Protein AF-0000000077540098 (afdb_homodimer)

Structure (mmCIF, N/CA/C/O backbone):
data_AF-0000000077540098-model_v1
#
loop_
_entity.id
_entity.type
_entity.pdbx_description
1 polymer 'Heterokaryon incompatibility protein-domain-containing protein'
#
loop_
_atom_site.group_PDB
_atom_site.id
_atom_site.type_symbol
_atom_site.label_atom_id
_atom_site.label_alt_id
_atom_site.label_comp_id
_atom_site.label_asym_id
_atom_site.label_entity_id
_atom_site.label_seq_id
_atom_site.pdbx_PDB_ins_code
_atom_site.Cartn_x
_atom_site.Cartn_y
_atom_site.Cartn_z
_atom_site.occupancy
_atom_site.B_iso_or_equiv
_atom_site.auth_seq_id
_atom_site.auth_comp_id
_atom_site.auth_asym_id
_atom_site.auth_atom_id
_atom_site.pdbx_PDB_model_num
ATOM 1 N N . MET A 1 1 ? 36.188 24.156 -55.312 1 19.92 1 MET A N 1
ATOM 2 C CA . MET A 1 1 ? 36.438 25.094 -54.219 1 19.92 1 MET A CA 1
ATOM 3 C C . MET A 1 1 ? 36.094 24.469 -52.875 1 19.92 1 MET A C 1
ATOM 5 O O . MET A 1 1 ? 35.688 23.297 -52.781 1 19.92 1 MET A O 1
ATOM 9 N N . ALA A 1 2 ? 35.188 25.266 -52.031 1 21.66 2 ALA A N 1
ATOM 10 C CA . ALA A 1 2 ? 35.188 25.531 -50.594 1 21.66 2 ALA A CA 1
ATOM 11 C C . ALA A 1 2 ? 34.656 24.328 -49.812 1 21.66 2 ALA A C 1
ATOM 13 O O . ALA A 1 2 ? 33.531 23.906 -50 1 21.66 2 ALA A O 1
ATOM 14 N N . ASN A 1 3 ? 35.5 23.391 -49.594 1 24.31 3 ASN A N 1
ATOM 15 C CA . ASN A 1 3 ? 35.312 22.125 -48.875 1 24.31 3 ASN A CA 1
ATOM 16 C C . ASN A 1 3 ? 34.844 22.359 -47.438 1 24.31 3 ASN A C 1
ATOM 18 O O . ASN A 1 3 ? 35.594 22.797 -46.562 1 24.31 3 ASN A O 1
ATOM 22 N N . GLU A 1 4 ? 33.688 23.094 -47.406 1 26.16 4 GLU A N 1
ATOM 23 C CA . GLU A 1 4 ? 33.188 23.5 -46.094 1 26.16 4 GLU A CA 1
ATOM 24 C C . GLU A 1 4 ? 33.156 22.312 -45.125 1 26.16 4 GLU A C 1
ATOM 26 O O . GLU A 1 4 ? 32.625 21.25 -45.469 1 26.16 4 GLU A O 1
ATOM 31 N N . ASP A 1 5 ? 34.125 22.328 -44.219 1 27.7 5 ASP A N 1
ATOM 32 C CA . ASP A 1 5 ? 34.438 21.438 -43.125 1 27.7 5 ASP A CA 1
ATOM 33 C C . ASP A 1 5 ? 33.188 21.172 -42.25 1 27.7 5 ASP A C 1
ATOM 35 O O . ASP A 1 5 ? 32.594 22.109 -41.719 1 27.7 5 ASP A O 1
ATOM 39 N N . LEU A 1 6 ? 32.406 20.188 -42.625 1 27.75 6 LEU A N 1
ATOM 40 C CA . LEU A 1 6 ? 31.234 19.719 -41.875 1 27.75 6 LEU A CA 1
ATOM 41 C C . LEU A 1 6 ? 31.578 19.531 -40.406 1 27.75 6 LEU A C 1
ATOM 43 O O . LEU A 1 6 ? 32.469 18.75 -40.062 1 27.75 6 LEU A O 1
ATOM 47 N N . GLY A 1 7 ? 31.531 20.656 -39.625 1 25.42 7 GLY A N 1
ATOM 48 C CA . GLY A 1 7 ? 31.75 20.766 -38.188 1 25.42 7 GLY A CA 1
ATOM 49 C C . GLY A 1 7 ? 31.219 19.562 -37.438 1 25.42 7 GLY A C 1
ATOM 50 O O . GLY A 1 7 ? 30.328 18.859 -37.906 1 25.42 7 GLY A O 1
ATOM 51 N N . ASP A 1 8 ? 32.062 19.047 -36.469 1 29.08 8 ASP A N 1
ATOM 52 C CA . ASP A 1 8 ? 32.031 17.969 -35.5 1 29.08 8 ASP A CA 1
ATOM 53 C C . ASP A 1 8 ? 30.734 17.984 -34.688 1 29.08 8 ASP A C 1
ATOM 55 O O . ASP A 1 8 ? 30.328 19.031 -34.188 1 29.08 8 ASP A O 1
ATOM 59 N N . SER A 1 9 ? 29.797 17.141 -35.062 1 29.86 9 SER A N 1
ATOM 60 C CA . SER A 1 9 ? 28.562 16.906 -34.312 1 29.86 9 SER A CA 1
ATOM 61 C C . SER A 1 9 ? 28.844 16.812 -32.812 1 29.86 9 SER A C 1
ATOM 63 O O . SER A 1 9 ? 29.812 16.172 -32.406 1 29.86 9 SER A O 1
ATOM 65 N N . PRO A 1 10 ? 28.359 17.766 -32.031 1 30.36 10 PRO A N 1
ATOM 66 C CA . PRO A 1 10 ? 28.594 17.734 -30.578 1 30.36 10 PRO A CA 1
ATOM 67 C C . PRO A 1 10 ? 28.453 16.344 -29.984 1 30.36 10 PRO A C 1
ATOM 69 O O . PRO A 1 10 ? 27.672 15.523 -30.5 1 30.36 10 PRO A O 1
ATOM 72 N N . SER A 1 11 ? 29.562 15.797 -29.406 1 31.55 11 SER A N 1
ATOM 73 C CA . SER A 1 11 ? 29.656 14.539 -28.672 1 31.55 11 SER A CA 1
ATOM 74 C C . SER A 1 11 ? 28.422 14.312 -27.812 1 31.55 11 SER A C 1
ATOM 76 O O . SER A 1 11 ? 27.938 15.227 -27.141 1 31.55 11 SER A O 1
ATOM 78 N N . ALA A 1 12 ? 27.578 13.383 -28.141 1 33.5 12 ALA A N 1
ATOM 79 C CA . ALA A 1 12 ? 26.5 12.797 -27.344 1 33.5 12 ALA A CA 1
ATOM 80 C C . ALA A 1 12 ? 26.859 12.773 -25.859 1 33.5 12 ALA A C 1
ATOM 82 O O . ALA A 1 12 ? 27.875 12.203 -25.469 1 33.5 12 ALA A O 1
ATOM 83 N N . GLY A 1 13 ? 26.609 13.688 -25.016 1 37.09 13 GLY A N 1
ATOM 84 C CA . GLY A 1 13 ? 26.766 13.844 -23.578 1 37.09 13 GLY A CA 1
ATOM 85 C C . GLY A 1 13 ? 26.672 12.531 -22.828 1 37.09 13 GLY A C 1
ATOM 86 O O . GLY A 1 13 ? 25.797 11.711 -23.109 1 37.09 13 GLY A O 1
ATOM 87 N N . LYS A 1 14 ? 27.625 11.852 -22.188 1 43.66 14 LYS A N 1
ATOM 88 C CA . LYS A 1 14 ? 27.766 10.664 -21.359 1 43.66 14 LYS A CA 1
ATOM 89 C C . LYS A 1 14 ? 26.609 10.555 -20.359 1 43.66 14 LYS A C 1
ATOM 91 O O . LYS A 1 14 ? 26.5 11.375 -19.438 1 43.66 14 LYS A O 1
ATOM 96 N N . GLU A 1 15 ? 25.406 10.203 -20.594 1 58.03 15 GLU A N 1
ATOM 97 C CA . GLU A 1 15 ? 24.328 9.922 -19.641 1 58.03 15 GLU A CA 1
ATOM 98 C C . GLU A 1 15 ? 24.875 9.242 -18.391 1 58.03 15 GLU A C 1
ATOM 100 O O . GLU A 1 15 ? 25.578 8.234 -18.469 1 58.03 15 GLU A O 1
ATOM 105 N N . ASN A 1 16 ? 25.047 9.867 -17.141 1 80.19 16 ASN A N 1
ATOM 106 C CA . ASN A 1 16 ? 25.531 9.469 -15.828 1 80.19 16 ASN A CA 1
ATOM 107 C C . ASN A 1 16 ? 24.766 8.258 -15.289 1 80.19 16 ASN A C 1
ATOM 109 O O . ASN A 1 16 ? 23.562 8.344 -15.039 1 80.19 16 ASN A O 1
ATOM 113 N N . VAL A 1 17 ? 25.328 7.043 -15.477 1 92.81 17 VAL A N 1
ATOM 114 C CA . VAL A 1 17 ? 24.781 5.777 -14.992 1 92.81 17 VAL A CA 1
ATOM 115 C C . VAL A 1 17 ? 24.938 5.695 -13.477 1 92.81 17 VAL A C 1
ATOM 117 O O . VAL A 1 17 ? 26.031 5.867 -12.945 1 92.81 17 VAL A O 1
ATOM 120 N N . CYS A 1 18 ? 23.875 5.531 -12.805 1 96.56 18 CYS A N 1
ATOM 121 C CA . CYS A 1 18 ? 23.906 5.367 -11.359 1 96.56 18 CYS A CA 1
ATOM 122 C C . CYS A 1 18 ? 24.688 4.117 -10.969 1 96.56 18 CYS A C 1
ATOM 124 O O . CYS A 1 18 ? 24.391 3.02 -11.438 1 96.56 18 CYS A O 1
ATOM 126 N N . PRO A 1 19 ? 25.672 4.262 -10.164 1 95 19 PRO A N 1
ATOM 127 C CA . PRO A 1 19 ? 26.469 3.098 -9.789 1 95 19 PRO A CA 1
ATOM 128 C C . PRO A 1 19 ? 25.688 2.062 -8.992 1 95 19 PRO A C 1
ATOM 130 O O . PRO A 1 19 ? 26.094 0.907 -8.891 1 95 19 PRO A O 1
ATOM 133 N N . ALA A 1 20 ? 24.578 2.428 -8.391 1 96.62 20 ALA A N 1
ATOM 134 C CA . ALA A 1 20 ? 23.797 1.504 -7.57 1 96.62 20 ALA A CA 1
ATOM 135 C C . ALA A 1 20 ? 22.828 0.688 -8.43 1 96.62 20 ALA A C 1
ATOM 137 O O . ALA A 1 20 ? 22.969 -0.531 -8.547 1 96.62 20 ALA A O 1
ATOM 138 N N . CYS A 1 21 ? 21.953 1.339 -9.172 1 97.56 21 CYS A N 1
ATOM 139 C CA . CYS A 1 21 ? 20.938 0.619 -9.922 1 97.56 21 CYS A CA 1
ATOM 140 C C . CYS A 1 21 ? 21.359 0.442 -11.375 1 97.56 21 CYS A C 1
ATOM 142 O O . CYS A 1 21 ? 20.672 -0.246 -12.141 1 97.56 21 CYS A O 1
ATOM 144 N N . LEU A 1 22 ? 22.422 1.103 -11.844 1 97.19 22 LEU A N 1
ATOM 145 C CA . LEU A 1 22 ? 22.922 1.03 -13.203 1 97.19 22 LEU A CA 1
ATOM 146 C C . LEU A 1 22 ? 21.844 1.411 -14.211 1 97.19 22 LEU A C 1
ATOM 148 O O . LEU A 1 22 ? 21.719 0.791 -15.266 1 97.19 22 LEU A O 1
ATOM 152 N N . ASN A 1 23 ? 21.031 2.277 -13.805 1 96.44 23 ASN A N 1
ATOM 153 C CA . ASN A 1 23 ? 19.906 2.773 -14.609 1 96.44 23 ASN A CA 1
ATOM 154 C C . ASN A 1 23 ? 19.016 1.638 -15.078 1 96.44 23 ASN A C 1
ATOM 156 O O . ASN A 1 23 ? 18.266 1.789 -16.047 1 96.44 23 ASN A O 1
ATOM 160 N N . LEU A 1 24 ? 19.156 0.421 -14.508 1 96.56 24 LEU A N 1
ATOM 161 C CA . LEU A 1 24 ? 18.406 -0.791 -14.844 1 96.56 24 LEU A CA 1
ATOM 162 C C . LEU A 1 24 ? 18.609 -1.159 -16.312 1 96.56 24 LEU A C 1
ATOM 164 O O . LEU A 1 24 ? 17.672 -1.628 -16.969 1 96.56 24 LEU A O 1
ATOM 168 N N . GLU A 1 25 ? 19.719 -0.794 -16.797 1 94.19 25 GLU A N 1
ATOM 169 C CA . GLU A 1 25 ? 20.062 -1.224 -18.156 1 94.19 25 GLU A CA 1
ATOM 170 C C . GLU A 1 25 ? 20.344 -2.723 -18.203 1 94.19 25 GLU A C 1
ATOM 172 O O . GLU A 1 25 ? 21.312 -3.197 -17.609 1 94.19 25 GLU A O 1
ATOM 177 N N . TYR A 1 26 ? 19.625 -3.406 -18.938 1 90.31 26 TYR A N 1
ATOM 178 C CA . TYR A 1 26 ? 19.578 -4.863 -18.969 1 90.31 26 TYR A CA 1
ATOM 179 C C . TYR A 1 26 ? 20.969 -5.445 -19.203 1 90.31 26 TYR A C 1
ATOM 181 O O . TYR A 1 26 ? 21.375 -6.379 -18.516 1 90.31 26 TYR A O 1
ATOM 189 N N . ASP A 1 27 ? 21.734 -4.871 -20.047 1 88.94 27 ASP A N 1
ATOM 190 C CA . ASP A 1 27 ? 23.016 -5.438 -20.484 1 88.94 27 ASP A CA 1
ATOM 191 C C . ASP A 1 27 ? 24.094 -5.203 -19.438 1 88.94 27 ASP A C 1
ATOM 193 O O . ASP A 1 27 ? 25.172 -5.82 -19.5 1 88.94 27 ASP A O 1
ATOM 197 N N . ARG A 1 28 ? 23.844 -4.344 -18.469 1 93 28 ARG A N 1
ATOM 198 C CA . ARG A 1 28 ? 24.828 -4.047 -17.438 1 93 28 ARG A CA 1
ATOM 199 C C . ARG A 1 28 ? 24.688 -4.992 -16.25 1 93 28 ARG A C 1
ATOM 201 O O . ARG A 1 28 ? 25.531 -5.008 -15.352 1 93 28 ARG A O 1
ATOM 208 N N . PHE A 1 29 ? 23.609 -5.785 -16.203 1 92.81 29 PHE A N 1
ATOM 209 C CA . PHE A 1 29 ? 23.375 -6.73 -15.117 1 92.81 29 PHE A CA 1
ATOM 210 C C . PHE A 1 29 ? 24.016 -8.078 -15.422 1 92.81 29 PHE A C 1
ATOM 212 O O . PHE A 1 29 ? 24.344 -8.367 -16.578 1 92.81 29 PHE A O 1
ATOM 219 N N . ASP A 1 30 ? 24.234 -8.836 -14.289 1 87.25 30 ASP A N 1
ATOM 220 C CA . ASP A 1 30 ? 24.891 -10.141 -14.414 1 87.25 30 ASP A CA 1
ATOM 221 C C . ASP A 1 30 ? 23.875 -11.219 -14.82 1 87.25 30 ASP A C 1
ATOM 223 O O . ASP A 1 30 ? 22.719 -11.172 -14.43 1 87.25 30 ASP A O 1
ATOM 227 N N . VAL A 1 31 ? 24.312 -12.094 -15.586 1 76.06 31 VAL A N 1
ATOM 228 C CA . VAL A 1 31 ? 23.484 -13.227 -15.984 1 76.06 31 VAL A CA 1
ATOM 229 C C . VAL A 1 31 ? 23.531 -14.305 -14.898 1 76.06 31 VAL A C 1
ATOM 231 O O . VAL A 1 31 ? 24.578 -14.555 -14.297 1 76.06 31 VAL A O 1
ATOM 234 N N . SER A 1 32 ? 22.406 -14.516 -14.227 1 59.75 32 SER A N 1
ATOM 235 C CA . SER A 1 32 ? 22.375 -15.602 -13.242 1 59.75 32 SER A CA 1
ATOM 236 C C . SER A 1 32 ? 23.016 -16.875 -13.805 1 59.75 32 SER A C 1
ATOM 238 O O . SER A 1 32 ? 22.891 -17.156 -14.992 1 59.75 32 SER A O 1
ATOM 240 N N . GLU A 1 33 ? 24.078 -17.391 -13 1 50.94 33 GLU A N 1
ATOM 241 C CA . GLU A 1 33 ? 24.812 -18.594 -13.375 1 50.94 33 GLU A CA 1
ATOM 242 C C . GLU A 1 33 ? 23.859 -19.703 -13.844 1 50.94 33 GLU A C 1
ATOM 244 O O . GLU A 1 33 ? 24.234 -20.531 -14.672 1 50.94 33 GLU A O 1
ATOM 249 N N . ARG A 1 34 ? 22.844 -19.719 -12.945 1 47.41 34 ARG A N 1
ATOM 250 C CA . ARG A 1 34 ? 21.969 -20.844 -13.305 1 47.41 34 ARG A CA 1
ATOM 251 C C . ARG A 1 34 ? 21.594 -20.781 -14.773 1 47.41 34 ARG A C 1
ATOM 253 O O . ARG A 1 34 ? 21.25 -21.812 -15.367 1 47.41 34 ARG A O 1
ATOM 260 N N . PHE A 1 35 ? 21.703 -19.438 -15.211 1 43.84 35 PHE A N 1
ATOM 261 C CA . PHE A 1 35 ? 21.297 -19.25 -16.594 1 43.84 35 PHE A CA 1
ATOM 262 C C . PHE A 1 35 ? 22.5 -19.062 -17.5 1 43.84 35 PHE A C 1
ATOM 264 O O . PHE A 1 35 ? 22.406 -18.453 -18.562 1 43.84 35 PHE A O 1
ATOM 271 N N . SER A 1 36 ? 23.781 -19.312 -16.797 1 36.66 36 SER A N 1
ATOM 272 C CA . SER A 1 36 ? 25 -19.078 -17.578 1 36.66 36 SER A CA 1
ATOM 273 C C . SER A 1 36 ? 24.844 -19.578 -19 1 36.66 36 SER A C 1
ATOM 275 O O . SER A 1 36 ? 25.734 -19.422 -19.828 1 36.66 36 SER A O 1
ATOM 277 N N . GLU A 1 37 ? 24.344 -20.688 -19.078 1 33.94 37 GLU A N 1
ATOM 278 C CA . GLU A 1 37 ? 24.562 -21.156 -20.453 1 33.94 37 GLU A CA 1
ATOM 279 C C . GLU A 1 37 ? 23.969 -20.172 -21.469 1 33.94 37 GLU A C 1
ATOM 281 O O . GLU A 1 37 ? 24.688 -19.672 -22.344 1 33.94 37 GLU A O 1
ATOM 286 N N . PRO A 1 38 ? 23.125 -20.641 -22.422 1 33.59 38 PRO A N 1
ATOM 287 C CA . PRO A 1 38 ? 23.078 -20.109 -23.781 1 33.59 38 PRO A CA 1
ATOM 288 C C . PRO A 1 38 ? 22.484 -18.703 -23.844 1 33.59 38 PRO A C 1
ATOM 290 O O . PRO A 1 38 ? 21.75 -18.297 -22.953 1 33.59 38 PRO A O 1
ATOM 293 N N . ASP A 1 39 ? 22.891 -17.625 -24.625 1 37.75 39 ASP A N 1
ATOM 294 C CA . ASP A 1 39 ? 22.75 -16.344 -25.312 1 37.75 39 ASP A CA 1
ATOM 295 C C . ASP A 1 39 ? 21.281 -15.953 -25.469 1 37.75 39 ASP A C 1
ATOM 297 O O . ASP A 1 39 ? 20.969 -14.945 -26.094 1 37.75 39 ASP A O 1
ATOM 301 N N . ARG A 1 40 ? 20.188 -16.922 -25.578 1 40.91 40 ARG A N 1
ATOM 302 C CA . ARG A 1 40 ? 19 -16.812 -26.422 1 40.91 40 ARG A CA 1
ATOM 303 C C . ARG A 1 40 ? 17.969 -15.883 -25.812 1 40.91 40 ARG A C 1
ATOM 305 O O . ARG A 1 40 ? 17.141 -15.305 -26.516 1 40.91 40 ARG A O 1
ATOM 312 N N . TYR A 1 41 ? 17.375 -16.188 -24.547 1 48.12 41 TYR A N 1
ATOM 313 C CA . TYR A 1 41 ? 16.359 -15.328 -23.953 1 48.12 41 TYR A CA 1
ATOM 314 C C . TYR A 1 41 ? 16.984 -14.336 -22.984 1 48.12 41 TYR A C 1
ATOM 316 O O . TYR A 1 41 ? 18.047 -14.609 -22.406 1 48.12 41 TYR A O 1
ATOM 324 N N . PRO A 1 42 ? 16.516 -13.102 -23.266 1 58.84 42 PRO A N 1
ATOM 325 C CA . PRO A 1 42 ? 17.125 -12.266 -22.219 1 58.84 42 PRO A CA 1
ATOM 326 C C . PRO A 1 42 ? 16.984 -12.867 -20.828 1 58.84 42 PRO A C 1
ATOM 328 O O . PRO A 1 42 ? 15.859 -13.023 -20.328 1 58.84 42 PRO A O 1
ATOM 331 N N . ALA A 1 43 ? 17.734 -13.82 -20.516 1 68.31 43 ALA A N 1
ATOM 332 C CA . ALA A 1 43 ? 17.844 -14.445 -19.203 1 68.31 43 ALA A CA 1
ATOM 333 C C . ALA A 1 43 ? 17.703 -13.406 -18.094 1 68.31 43 ALA A C 1
ATOM 335 O O . ALA A 1 43 ? 18.047 -12.242 -18.281 1 68.31 43 ALA A O 1
ATOM 336 N N . PRO A 1 44 ? 16.828 -13.859 -17.156 1 77 44 PRO A N 1
ATOM 337 C CA . PRO A 1 44 ? 16.844 -12.969 -16 1 77 44 PRO A CA 1
ATOM 338 C C . PRO A 1 44 ? 18.266 -12.555 -15.602 1 77 44 PRO A C 1
ATOM 340 O O . PRO A 1 44 ? 19.203 -13.359 -15.695 1 77 44 PRO A O 1
ATOM 343 N N . ARG A 1 45 ? 18.422 -11.422 -15.453 1 87.81 45 ARG A N 1
ATOM 344 C CA . ARG A 1 45 ? 19.688 -10.891 -14.992 1 87.81 45 ARG A CA 1
ATOM 345 C C . ARG A 1 45 ? 19.562 -10.273 -13.609 1 87.81 45 ARG A C 1
ATOM 347 O O . ARG A 1 45 ? 18.469 -9.867 -13.203 1 87.81 45 ARG A O 1
ATOM 354 N N . SER A 1 46 ? 20.609 -10.359 -12.898 1 90.81 46 SER A N 1
ATOM 355 C CA . SER A 1 46 ? 20.531 -9.867 -11.531 1 90.81 46 SER A CA 1
ATOM 356 C C . SER A 1 46 ? 21.75 -9.031 -11.164 1 90.81 46 SER A C 1
ATOM 358 O O . SER A 1 46 ? 22.797 -9.141 -11.797 1 90.81 46 SER A O 1
ATOM 360 N N . ARG A 1 47 ? 21.562 -8.164 -10.273 1 93.94 47 ARG A N 1
ATOM 361 C CA . ARG A 1 47 ? 22.625 -7.375 -9.656 1 93.94 47 ARG A CA 1
ATOM 362 C C . ARG A 1 47 ? 22.578 -7.488 -8.141 1 93.94 47 ARG A C 1
ATOM 364 O O . ARG A 1 47 ? 21.578 -7.137 -7.516 1 93.94 47 ARG A O 1
ATOM 371 N N . ARG A 1 48 ? 23.672 -8.016 -7.609 1 92.75 48 ARG A N 1
ATOM 372 C CA . ARG A 1 48 ? 23.812 -8.07 -6.156 1 92.75 48 ARG A CA 1
ATOM 373 C C . ARG A 1 48 ? 24.469 -6.809 -5.617 1 92.75 48 ARG A C 1
ATOM 375 O O . ARG A 1 48 ? 25.531 -6.402 -6.098 1 92.75 48 ARG A O 1
ATOM 382 N N . ILE A 1 49 ? 23.859 -6.145 -4.688 1 93.62 49 ILE A N 1
ATOM 383 C CA . ILE A 1 49 ? 24.344 -4.867 -4.18 1 93.62 49 ILE A CA 1
ATOM 384 C C . ILE A 1 49 ? 23.922 -4.695 -2.723 1 93.62 49 ILE A C 1
ATOM 386 O O . ILE A 1 49 ? 23.125 -5.469 -2.205 1 93.62 49 ILE A O 1
ATOM 390 N N . ASN A 1 50 ? 24.609 -3.793 -2.094 1 92.25 50 ASN A N 1
ATOM 391 C CA . ASN A 1 50 ? 24.25 -3.436 -0.727 1 92.25 50 ASN A CA 1
ATOM 392 C C . ASN A 1 50 ? 23.109 -2.424 -0.699 1 92.25 50 ASN A C 1
ATOM 394 O O . ASN A 1 50 ? 23.141 -1.424 -1.417 1 92.25 50 ASN A O 1
ATOM 398 N N . ARG A 1 51 ? 22.109 -2.689 0.143 1 93.25 51 ARG A N 1
ATOM 399 C CA . ARG A 1 51 ? 20.953 -1.813 0.286 1 93.25 51 ARG A CA 1
ATOM 400 C C . ARG A 1 51 ? 21.391 -0.375 0.552 1 93.25 51 ARG A C 1
ATOM 402 O O . ARG A 1 51 ? 20.766 0.567 0.063 1 93.25 51 ARG A O 1
ATOM 409 N N . GLU A 1 52 ? 22.469 -0.134 1.305 1 92.94 52 GLU A N 1
ATOM 410 C CA . GLU A 1 52 ? 22.953 1.19 1.685 1 92.94 52 GLU A CA 1
ATOM 411 C C . GLU A 1 52 ? 23.375 1.993 0.459 1 92.94 52 GLU A C 1
ATOM 413 O O . GLU A 1 52 ? 23.234 3.219 0.434 1 92.94 52 GLU A O 1
ATOM 418 N N . LYS A 1 53 ? 23.828 1.293 -0.538 1 95.31 53 LYS A N 1
ATOM 419 C CA . LYS A 1 53 ? 24.219 1.981 -1.762 1 95.31 53 LYS A CA 1
ATOM 420 C C . LYS A 1 53 ? 23.016 2.527 -2.506 1 95.31 53 LYS A C 1
ATOM 422 O O . LYS A 1 53 ? 23.094 3.576 -3.15 1 95.31 53 LYS A O 1
ATOM 427 N N . ILE A 1 54 ? 21.953 1.792 -2.428 1 96.12 54 ILE A N 1
ATOM 428 C CA . ILE A 1 54 ? 20.703 2.262 -3.025 1 96.12 54 ILE A CA 1
ATOM 429 C C . ILE A 1 54 ? 20.203 3.486 -2.268 1 96.12 54 ILE A C 1
ATOM 431 O O . ILE A 1 54 ? 19.781 4.473 -2.879 1 96.12 54 ILE A O 1
ATOM 435 N N . ILE A 1 55 ? 20.266 3.426 -0.946 1 93.75 55 ILE A N 1
ATOM 436 C CA . ILE A 1 55 ? 19.812 4.527 -0.103 1 93.75 55 ILE A CA 1
ATOM 437 C C . ILE A 1 55 ? 20.656 5.77 -0.386 1 93.75 55 ILE A C 1
ATOM 439 O O . ILE A 1 55 ? 20.125 6.875 -0.512 1 93.75 55 ILE A O 1
ATOM 443 N N . GLU A 1 56 ? 21.953 5.613 -0.536 1 94.06 56 GLU A N 1
ATOM 444 C CA . GLU A 1 56 ? 22.844 6.719 -0.84 1 94.06 56 GLU A CA 1
ATOM 445 C C . GLU A 1 56 ? 22.531 7.336 -2.197 1 94.06 56 GLU A C 1
ATOM 447 O O . GLU A 1 56 ? 22.516 8.562 -2.338 1 94.06 56 GLU A O 1
ATOM 452 N N . ALA A 1 57 ? 22.312 6.465 -3.158 1 96.06 57 ALA A N 1
ATOM 453 C CA . ALA A 1 57 ? 21.984 6.953 -4.492 1 96.06 57 ALA A CA 1
ATOM 454 C C . ALA A 1 57 ? 20.641 7.68 -4.488 1 96.06 57 ALA A C 1
ATOM 456 O O . ALA A 1 57 ? 20.438 8.648 -5.227 1 96.06 57 ALA A O 1
ATOM 457 N N . ALA A 1 58 ? 19.688 7.18 -3.713 1 94.62 58 ALA A N 1
ATOM 458 C CA . ALA A 1 58 ? 18.406 7.84 -3.562 1 94.62 58 ALA A CA 1
ATOM 459 C C . ALA A 1 58 ? 18.562 9.242 -2.977 1 94.62 58 ALA A C 1
ATOM 461 O O . ALA A 1 58 ? 17.891 10.18 -3.396 1 94.62 58 ALA A O 1
ATOM 462 N N . GLN A 1 59 ? 19.469 9.383 -2.029 1 89.88 59 GLN A N 1
ATOM 463 C CA . GLN A 1 59 ? 19.75 10.68 -1.408 1 89.88 59 GLN A CA 1
ATOM 464 C C . GLN A 1 59 ? 20.375 11.648 -2.408 1 89.88 59 GLN A C 1
ATOM 466 O O . GLN A 1 59 ? 20.266 12.867 -2.24 1 89.88 59 GLN A O 1
ATOM 471 N N . GLN A 1 60 ? 20.984 11.023 -3.393 1 91.69 60 GLN A N 1
ATOM 472 C CA . GLN A 1 60 ? 21.547 11.836 -4.461 1 91.69 60 GLN A CA 1
ATOM 473 C C . GLN A 1 60 ? 20.547 12.031 -5.598 1 91.69 60 GLN A C 1
ATOM 475 O O . GLN A 1 60 ? 20.938 12.398 -6.711 1 91.69 60 GLN A O 1
ATOM 480 N N . PHE A 1 61 ? 19.312 11.633 -5.422 1 92.94 61 PHE A N 1
ATOM 481 C CA . PHE A 1 61 ? 18.156 11.922 -6.258 1 92.94 61 PHE A CA 1
ATOM 482 C C . PHE A 1 61 ? 18.156 11.039 -7.5 1 92.94 61 PHE A C 1
ATOM 484 O O . PHE A 1 61 ? 17.688 11.453 -8.562 1 92.94 61 PHE A O 1
ATOM 491 N N . CYS A 1 62 ? 18.766 9.812 -7.379 1 95.94 62 CYS A N 1
ATOM 492 C CA . CYS A 1 62 ? 18.531 8.852 -8.445 1 95.94 62 CYS A CA 1
ATOM 493 C C . CYS A 1 62 ? 17.062 8.453 -8.508 1 95.94 62 CYS A C 1
ATOM 495 O O . CYS A 1 62 ? 16.5 7.949 -7.535 1 95.94 62 CYS A O 1
ATOM 497 N N . PRO A 1 63 ? 16.406 8.641 -9.602 1 95.88 63 PRO A N 1
ATOM 498 C CA . PRO A 1 63 ? 14.969 8.391 -9.664 1 95.88 63 PRO A CA 1
ATOM 499 C C . PRO A 1 63 ? 14.609 6.93 -9.391 1 95.88 63 PRO A C 1
ATOM 501 O O . PRO A 1 63 ? 13.602 6.648 -8.742 1 95.88 63 PRO A O 1
ATOM 504 N N . ILE A 1 64 ? 15.398 6.023 -9.891 1 97.75 64 ILE A N 1
ATOM 505 C CA . ILE A 1 64 ? 15.117 4.598 -9.75 1 97.75 64 ILE A CA 1
ATOM 506 C C . ILE A 1 64 ? 15.359 4.164 -8.305 1 97.75 64 ILE A C 1
ATOM 508 O O . ILE A 1 64 ? 14.508 3.498 -7.703 1 97.75 64 ILE A O 1
ATOM 512 N N . CYS A 1 65 ? 16.453 4.578 -7.73 1 97.69 65 CYS A N 1
ATOM 513 C CA . CYS A 1 65 ? 16.844 4.16 -6.387 1 97.69 65 CYS A CA 1
ATOM 514 C C . CYS A 1 65 ? 15.867 4.707 -5.352 1 97.69 65 CYS A C 1
ATOM 516 O O . CYS A 1 65 ? 15.633 4.078 -4.32 1 97.69 65 CYS A O 1
ATOM 518 N N . THR A 1 66 ? 15.25 5.871 -5.609 1 96.56 66 THR A N 1
ATOM 519 C CA . THR A 1 66 ? 14.258 6.402 -4.68 1 96.56 66 THR A CA 1
ATOM 520 C C . THR A 1 66 ? 13.031 5.496 -4.617 1 96.56 66 THR A C 1
ATOM 522 O O . THR A 1 66 ? 12.469 5.277 -3.543 1 96.56 66 THR A O 1
ATOM 525 N N . VAL A 1 67 ? 12.617 4.957 -5.746 1 97.38 67 VAL A N 1
ATOM 526 C CA . VAL A 1 67 ? 11.469 4.059 -5.812 1 97.38 67 VAL A CA 1
ATOM 527 C C . VAL A 1 67 ? 11.797 2.748 -5.102 1 97.38 67 VAL A C 1
ATOM 529 O O . VAL A 1 67 ? 11 2.244 -4.312 1 97.38 67 VAL A O 1
ATOM 532 N N . LEU A 1 68 ? 13.039 2.223 -5.387 1 97.25 68 LEU A N 1
ATOM 533 C CA . LEU A 1 68 ? 13.453 0.974 -4.758 1 97.25 68 LEU A CA 1
ATOM 534 C C . LEU A 1 68 ? 13.578 1.14 -3.246 1 97.25 68 LEU A C 1
ATOM 536 O O . LEU A 1 68 ? 13.172 0.257 -2.486 1 97.25 68 LEU A O 1
ATOM 540 N N . ASP A 1 69 ? 14.164 2.264 -2.852 1 95.81 69 ASP A N 1
ATOM 541 C CA . ASP A 1 69 ? 14.312 2.541 -1.427 1 95.81 69 ASP A CA 1
ATOM 542 C C . ASP A 1 69 ? 12.961 2.602 -0.728 1 95.81 69 ASP A C 1
ATOM 544 O O . ASP A 1 69 ? 12.797 2.061 0.367 1 95.81 69 ASP A O 1
ATOM 548 N N . GLU A 1 70 ? 11.977 3.27 -1.359 1 94.94 70 GLU A N 1
ATOM 549 C CA . GLU A 1 70 ? 10.633 3.363 -0.795 1 94.94 70 GLU A CA 1
ATOM 550 C C . GLU A 1 70 ? 10 1.982 -0.657 1 94.94 70 GLU A C 1
ATOM 552 O O . GLU A 1 70 ? 9.359 1.685 0.358 1 94.94 70 GLU A O 1
ATOM 557 N N . GLY A 1 71 ? 10.102 1.183 -1.692 1 93.75 71 GLY A N 1
ATOM 558 C CA . GLY A 1 71 ? 9.562 -0.167 -1.633 1 93.75 71 GLY A CA 1
ATOM 559 C C . GLY A 1 71 ? 10.188 -1.012 -0.539 1 93.75 71 GLY A C 1
ATOM 560 O O . GLY A 1 71 ? 9.492 -1.746 0.161 1 93.75 71 GLY A O 1
ATOM 561 N N . MET A 1 72 ? 11.508 -0.928 -0.384 1 92.06 72 MET A N 1
ATOM 562 C CA . MET A 1 72 ? 12.203 -1.688 0.652 1 92.06 72 MET A CA 1
ATOM 563 C C . MET A 1 72 ? 11.773 -1.229 2.043 1 92.06 72 MET A C 1
ATOM 565 O O . MET A 1 72 ? 11.57 -2.051 2.938 1 92.06 72 MET A O 1
ATOM 569 N N . ALA A 1 73 ? 11.633 0.043 2.201 1 89 73 ALA A N 1
ATOM 570 C CA . ALA A 1 73 ? 11.219 0.583 3.492 1 89 73 ALA A CA 1
ATOM 571 C C . ALA A 1 73 ? 9.812 0.12 3.854 1 89 73 ALA A C 1
ATOM 573 O O . ALA A 1 73 ? 9.516 -0.144 5.023 1 89 73 ALA A O 1
ATOM 574 N N . ALA A 1 74 ? 8.984 0.052 2.85 1 83.62 74 ALA A N 1
ATOM 575 C CA . ALA A 1 74 ? 7.594 -0.357 3.055 1 83.62 74 ALA A CA 1
ATOM 576 C C . ALA A 1 74 ? 7.516 -1.791 3.57 1 83.62 74 ALA A C 1
ATOM 578 O O . ALA A 1 74 ? 6.609 -2.133 4.336 1 83.62 74 ALA A O 1
ATOM 579 N N . PHE A 1 75 ? 8.422 -2.576 3.168 1 83.25 75 PHE A N 1
ATOM 580 C CA . PHE A 1 75 ? 8.297 -3.998 3.463 1 83.25 75 PHE A CA 1
ATOM 581 C C . PHE A 1 75 ? 9.32 -4.426 4.504 1 83.25 75 PHE A C 1
ATOM 583 O O . PHE A 1 75 ? 9.07 -5.336 5.301 1 83.25 75 PHE A O 1
ATOM 590 N N . TRP A 1 76 ? 10.508 -3.77 4.469 1 82.94 76 TRP A N 1
ATOM 591 C CA . TRP A 1 76 ? 11.602 -4.27 5.301 1 82.94 76 TRP A CA 1
ATOM 592 C C . TRP A 1 76 ? 11.977 -3.252 6.375 1 82.94 76 TRP A C 1
ATOM 594 O O . TRP A 1 76 ? 12.875 -3.492 7.176 1 82.94 76 TRP A O 1
ATOM 604 N N . GLY A 1 77 ? 11.32 -2.113 6.453 1 79.31 77 GLY A N 1
ATOM 605 C CA . GLY A 1 77 ? 11.641 -1.083 7.43 1 79.31 77 GLY A CA 1
ATOM 606 C C . GLY A 1 77 ? 12.938 -0.363 7.137 1 79.31 77 GLY A C 1
ATOM 607 O O . GLY A 1 77 ? 13.57 -0.601 6.105 1 79.31 77 GLY A O 1
ATOM 608 N N . ASP A 1 78 ? 13.305 0.627 7.965 1 74.44 78 ASP A N 1
ATOM 609 C CA . ASP A 1 78 ? 14.484 1.458 7.754 1 74.44 78 ASP A CA 1
ATOM 610 C C . ASP A 1 78 ? 15.68 0.932 8.555 1 74.44 78 ASP A C 1
ATOM 612 O O . ASP A 1 78 ? 16.766 1.51 8.508 1 74.44 78 ASP A O 1
ATOM 616 N N . GLU A 1 79 ? 15.547 -0.178 9.242 1 65.94 79 GLU A N 1
ATOM 617 C CA . GLU A 1 79 ? 16.625 -0.659 10.094 1 65.94 79 GLU A CA 1
ATOM 618 C C . GLU A 1 79 ? 17.812 -1.166 9.266 1 65.94 79 GLU A C 1
ATOM 620 O O . GLU A 1 79 ? 17.609 -1.702 8.172 1 65.94 79 GLU A O 1
ATOM 625 N N . SER A 1 80 ? 19.047 -0.573 9.617 1 60.5 80 SER A N 1
ATOM 626 C CA . SER A 1 80 ? 20.281 -1.017 8.961 1 60.5 80 SER A CA 1
ATOM 627 C C . SER A 1 80 ? 20.5 -2.51 9.172 1 60.5 80 SER A C 1
ATOM 629 O O . SER A 1 80 ? 20.188 -3.053 10.227 1 60.5 80 SER A O 1
ATOM 631 N N . TRP A 1 81 ? 20.656 -3.275 8.094 1 54.78 81 TRP A N 1
ATOM 632 C CA . TRP A 1 81 ? 20.922 -4.715 8.141 1 54.78 81 TRP A CA 1
ATOM 633 C C . TRP A 1 81 ? 22.406 -5.004 8.258 1 54.78 81 TRP A C 1
ATOM 635 O O . TRP A 1 81 ? 23.219 -4.426 7.523 1 54.78 81 TRP A O 1
ATOM 645 N N . GLU A 1 82 ? 23.016 -5.191 9.469 1 47.06 82 GLU A N 1
ATOM 646 C CA . GLU A 1 82 ? 24.422 -5.59 9.578 1 47.06 82 GLU A CA 1
ATOM 647 C C . GLU A 1 82 ? 24.703 -6.844 8.758 1 47.06 82 GLU A C 1
ATOM 649 O O . GLU A 1 82 ? 23.984 -7.84 8.875 1 47.06 82 GLU A O 1
ATOM 654 N N . ALA A 1 83 ? 25.375 -6.715 7.746 1 43.03 83 ALA A N 1
ATOM 655 C CA . ALA A 1 83 ? 25.859 -7.91 7.059 1 43.03 83 ALA A CA 1
ATOM 656 C C . ALA A 1 83 ? 26.594 -8.836 8.023 1 43.03 83 ALA A C 1
ATOM 658 O O . ALA A 1 83 ? 27.484 -8.406 8.75 1 43.03 83 ALA A O 1
ATOM 659 N N . GLU A 1 84 ? 26.016 -9.75 8.625 1 38.06 84 GLU A N 1
ATOM 660 C CA . GLU A 1 84 ? 26.828 -10.625 9.469 1 38.06 84 GLU A CA 1
ATOM 661 C C . GLU A 1 84 ? 28.109 -11.047 8.758 1 38.06 84 GLU A C 1
ATOM 663 O O . GLU A 1 84 ? 28.125 -11.195 7.531 1 38.06 84 GLU A O 1
ATOM 668 N N . GLU A 1 85 ? 29.234 -10.945 9.422 1 33.81 85 GLU A N 1
ATOM 669 C CA . GLU A 1 85 ? 30.516 -11.531 9.062 1 33.81 85 GLU A CA 1
ATOM 670 C C . GLU A 1 85 ? 30.344 -12.945 8.5 1 33.81 85 GLU A C 1
ATOM 672 O O . GLU A 1 85 ? 29.562 -13.734 9.031 1 33.81 85 GLU A O 1
ATOM 677 N N . GLU A 1 86 ? 30.625 -13.117 7.336 1 34.66 86 GLU A N 1
ATOM 678 C CA . GLU A 1 86 ? 30.781 -14.484 6.852 1 34.66 86 GLU A CA 1
ATOM 679 C C . GLU A 1 86 ? 31.453 -15.367 7.898 1 34.66 86 GLU A C 1
ATOM 681 O O . GLU A 1 86 ? 32.562 -15.062 8.344 1 34.66 86 GLU A O 1
ATOM 686 N N . SER A 1 87 ? 30.812 -15.914 8.773 1 30.45 87 SER A N 1
ATOM 687 C CA . SER A 1 87 ? 31.625 -16.969 9.383 1 30.45 87 SER A CA 1
ATOM 688 C C . SER A 1 87 ? 32.406 -17.75 8.328 1 30.45 87 SER A C 1
ATOM 690 O O . SER A 1 87 ? 31.828 -18.219 7.34 1 30.45 87 SER A O 1
ATOM 692 N N . GLU A 1 88 ? 33.656 -17.469 8.156 1 29.25 88 GLU A N 1
ATOM 693 C CA . GLU A 1 88 ? 34.656 -18.312 7.477 1 29.25 88 GLU A CA 1
ATOM 694 C C . GLU A 1 88 ? 34.438 -19.781 7.82 1 29.25 88 GLU A C 1
ATOM 696 O O . GLU A 1 88 ? 34.812 -20.234 8.906 1 29.25 88 GLU A O 1
ATOM 701 N N . HIS A 1 89 ? 33.312 -20.375 7.613 1 28.84 89 HIS A N 1
ATOM 702 C CA . HIS A 1 89 ? 33.5 -21.828 7.637 1 28.84 89 HIS A CA 1
ATOM 703 C C . HIS A 1 89 ? 34.625 -22.266 6.699 1 28.84 89 HIS A C 1
ATOM 705 O O . HIS A 1 89 ? 34.469 -22.156 5.477 1 28.84 89 HIS A O 1
ATOM 711 N N . SER A 1 90 ? 35.875 -22.141 7.156 1 26.56 90 SER A N 1
ATOM 712 C CA . SER A 1 90 ? 37.031 -22.875 6.633 1 26.56 90 SER A CA 1
ATOM 713 C C . SER A 1 90 ? 36.688 -24.328 6.375 1 26.56 90 SER A C 1
ATOM 715 O O . SER A 1 90 ? 36.281 -25.047 7.293 1 26.56 90 SER A O 1
ATOM 717 N N . TYR A 1 91 ? 36.125 -24.656 5.25 1 25.2 91 TYR A N 1
ATOM 718 C CA . TYR A 1 91 ? 36.188 -26.016 4.75 1 25.2 91 TYR A CA 1
ATOM 719 C C . TYR A 1 91 ? 37.594 -26.625 4.984 1 25.2 91 TYR A C 1
ATOM 721 O O . TYR A 1 91 ? 38.531 -26.266 4.293 1 25.2 91 TYR A O 1
ATOM 729 N N . ASP A 1 92 ? 37.906 -26.812 6.25 1 25.7 92 ASP A N 1
ATOM 730 C CA . ASP A 1 92 ? 39.094 -27.625 6.516 1 25.7 92 ASP A CA 1
ATOM 731 C C . ASP A 1 92 ? 39 -28.969 5.801 1 25.7 92 ASP A C 1
ATOM 733 O O . ASP A 1 92 ? 38.156 -29.812 6.156 1 25.7 92 ASP A O 1
ATOM 737 N N . ASP A 1 93 ? 39.031 -28.906 4.465 1 25.81 93 ASP A N 1
ATOM 738 C CA . ASP A 1 93 ? 39.344 -30.094 3.68 1 25.81 93 ASP A CA 1
ATOM 739 C C . ASP A 1 93 ? 40.469 -30.891 4.348 1 25.81 93 ASP A C 1
ATOM 741 O O . ASP A 1 93 ? 41.438 -31.281 3.701 1 25.81 93 ASP A O 1
ATOM 745 N N . SER A 1 94 ? 40.656 -30.484 5.637 1 28.16 94 SER A N 1
ATOM 746 C CA . SER A 1 94 ? 41.844 -31.094 6.184 1 28.16 94 SER A CA 1
ATOM 747 C C . SER A 1 94 ? 41.719 -32.594 6.262 1 28.16 94 SER A C 1
ATOM 749 O O . SER A 1 94 ? 42.531 -33.281 6.926 1 28.16 94 SER A O 1
ATOM 751 N N . THR A 1 95 ? 40.469 -33.125 5.875 1 26.09 95 THR A N 1
ATOM 752 C CA . THR A 1 95 ? 40.594 -34.5 6.289 1 26.09 95 THR A CA 1
ATOM 753 C C . THR A 1 95 ? 41.781 -35.156 5.621 1 26.09 95 THR A C 1
ATOM 755 O O . THR A 1 95 ? 42.094 -36.312 5.902 1 26.09 95 THR A O 1
ATOM 758 N N . THR A 1 96 ? 41.969 -34.562 4.297 1 22.84 96 THR A N 1
ATOM 759 C CA . THR A 1 96 ? 42.719 -35.562 3.561 1 22.84 96 THR A CA 1
ATOM 760 C C . THR A 1 96 ? 44.062 -35.812 4.238 1 22.84 96 THR A C 1
ATOM 762 O O . THR A 1 96 ? 44.562 -36.938 4.27 1 22.84 96 THR A O 1
ATOM 765 N N . ASP A 1 97 ? 44.719 -34.562 4.43 1 24.36 97 ASP A N 1
ATOM 766 C CA . ASP A 1 97 ? 46.125 -34.781 4.176 1 24.36 97 ASP A CA 1
ATOM 767 C C . ASP A 1 97 ? 46.781 -35.5 5.355 1 24.36 97 ASP A C 1
ATOM 769 O O . ASP A 1 97 ? 48 -35.375 5.562 1 24.36 97 ASP A O 1
ATOM 773 N N . GLU A 1 98 ? 45.906 -35.875 6.301 1 23.3 98 GLU A N 1
ATOM 774 C CA . GLU A 1 98 ? 46.719 -36.312 7.445 1 23.3 98 GLU A CA 1
ATOM 775 C C . GLU A 1 98 ? 47.812 -37.25 7.02 1 23.3 98 GLU A C 1
ATOM 777 O O . GLU A 1 98 ? 48.625 -37.688 7.848 1 23.3 98 GLU A O 1
ATOM 782 N N . ASN A 1 99 ? 47.469 -37.938 5.867 1 21.7 99 ASN A N 1
ATOM 783 C CA . ASN A 1 99 ? 48.219 -39.188 5.859 1 21.7 99 ASN A CA 1
ATOM 784 C C . ASN A 1 99 ? 49.719 -38.906 5.582 1 21.7 99 ASN A C 1
ATOM 786 O O . ASN A 1 99 ? 50.438 -39.812 5.207 1 21.7 99 ASN A O 1
ATOM 790 N N . GLU A 1 100 ? 49.969 -37.438 5.367 1 19.92 100 GLU A N 1
ATOM 791 C CA . GLU A 1 100 ? 51.219 -37.375 4.641 1 19.92 100 GLU A CA 1
ATOM 792 C C . GLU A 1 100 ? 52.281 -38.25 5.309 1 19.92 100 GLU A C 1
ATOM 794 O O . GLU A 1 100 ? 52.906 -39.125 4.652 1 19.92 100 GLU A O 1
ATOM 799 N N . ASP A 1 101 ? 53.312 -37.438 5.754 1 21.17 101 ASP A N 1
ATOM 800 C CA . ASP A 1 101 ? 54.75 -37.562 5.438 1 21.17 101 ASP A CA 1
ATOM 801 C C . ASP A 1 101 ? 55.438 -38.531 6.395 1 21.17 101 ASP A C 1
ATOM 803 O O . ASP A 1 101 ? 55.875 -38.156 7.477 1 21.17 101 ASP A O 1
ATOM 807 N N . LYS A 1 102 ? 54.844 -39.531 6.934 1 19.27 102 LYS A N 1
ATOM 808 C CA . LYS A 1 102 ? 55.75 -40.281 7.789 1 19.27 102 LYS A CA 1
ATOM 809 C C . LYS A 1 102 ? 57.031 -40.688 7.031 1 19.27 102 LYS A C 1
ATOM 811 O O . LYS A 1 102 ? 57.75 -41.562 7.461 1 19.27 102 LYS A O 1
ATOM 816 N N . LYS A 1 103 ? 57.25 -40.031 5.672 1 19.34 103 LYS A N 1
ATOM 817 C CA . LYS A 1 103 ? 58.344 -40.781 5.047 1 19.34 103 LYS A CA 1
ATOM 818 C C . LYS A 1 103 ? 59.594 -40.781 5.918 1 19.34 103 LYS A C 1
ATOM 820 O O . LYS A 1 103 ? 59.875 -39.75 6.566 1 19.34 103 LYS A O 1
ATOM 825 N N . HIS A 1 104 ? 60.188 -41.906 5.996 1 18.56 104 HIS A N 1
ATOM 826 C CA . HIS A 1 104 ? 61.344 -42.562 6.578 1 18.56 104 HIS A CA 1
ATOM 827 C C . HIS A 1 104 ? 62.656 -41.969 6.07 1 18.56 104 HIS A C 1
ATOM 829 O O . HIS A 1 104 ? 62.719 -41.5 4.926 1 18.56 104 HIS A O 1
ATOM 835 N N . ASP A 1 105 ? 63.656 -41.594 6.898 1 16.67 105 ASP A N 1
ATOM 836 C CA . ASP A 1 105 ? 64.938 -40.906 6.977 1 16.67 105 ASP A CA 1
ATOM 837 C C . ASP A 1 105 ? 66 -41.562 6.035 1 16.67 105 ASP A C 1
ATOM 839 O O . ASP A 1 105 ? 67.188 -41.219 6.074 1 16.67 105 ASP A O 1
ATOM 843 N N . SER A 1 106 ? 65.625 -42.5 5.109 1 17.23 106 SER A N 1
ATOM 844 C CA . SER A 1 106 ? 66.875 -43.188 4.852 1 17.23 106 SER A CA 1
ATOM 845 C C . SER A 1 106 ? 67.875 -42.312 4.074 1 17.23 106 SER A C 1
ATOM 847 O O . SER A 1 106 ? 67.438 -41.469 3.264 1 17.23 106 SER A O 1
ATOM 849 N N . GLU A 1 107 ? 69.25 -42.312 4.359 1 16.28 107 GLU A N 1
ATOM 850 C CA . GLU A 1 107 ? 70.562 -41.594 4.211 1 16.28 107 GLU A CA 1
ATOM 851 C C . GLU A 1 107 ? 71.062 -41.688 2.777 1 16.28 107 GLU A C 1
ATOM 853 O O . GLU A 1 107 ? 72 -40.969 2.408 1 16.28 107 GLU A O 1
ATOM 858 N N . LYS A 1 108 ? 70.5 -42.469 1.833 1 16.81 108 LYS A N 1
ATOM 859 C CA . LYS A 1 108 ? 71.688 -42.938 1.115 1 16.81 108 LYS A CA 1
ATOM 860 C C . LYS A 1 108 ? 72.375 -41.781 0.372 1 16.81 108 LYS A C 1
ATOM 862 O O . LYS A 1 108 ? 71.75 -40.781 0.073 1 16.81 108 LYS A O 1
ATOM 867 N N . GLY A 1 109 ? 73.562 -42.031 -0.398 1 15.99 109 GLY A N 1
ATOM 868 C CA . GLY A 1 109 ? 74.938 -41.594 -0.645 1 15.99 109 GLY A CA 1
ATOM 869 C C . GLY A 1 109 ? 75.062 -40.656 -1.842 1 15.99 109 GLY A C 1
ATOM 870 O O . GLY A 1 109 ? 75.625 -39.562 -1.74 1 15.99 109 GLY A O 1
ATOM 871 N N . ASN A 1 110 ? 74.812 -41.156 -3.074 1 16.25 110 ASN A N 1
ATOM 872 C CA . ASN A 1 110 ? 75.938 -41 -3.982 1 16.25 110 ASN A CA 1
ATOM 873 C C . ASN A 1 110 ? 75.938 -39.688 -4.734 1 16.25 110 ASN A C 1
ATOM 875 O O . ASN A 1 110 ? 74.812 -39.094 -4.887 1 16.25 110 ASN A O 1
ATOM 879 N N . GLU A 1 111 ? 77.125 -39.156 -5.348 1 15.91 111 GLU A N 1
ATOM 880 C CA . GLU A 1 111 ? 77.938 -38.031 -5.727 1 15.91 111 GLU A CA 1
ATOM 881 C C . GLU A 1 111 ? 77.562 -37.5 -7.105 1 15.91 111 GLU A C 1
ATOM 883 O O . GLU A 1 111 ? 78.062 -36.438 -7.504 1 15.91 111 GLU A O 1
ATOM 888 N N . ALA A 1 112 ? 76.75 -38.156 -7.898 1 15.84 112 ALA A N 1
ATOM 889 C CA . ALA A 1 112 ? 77.312 -38.094 -9.234 1 15.84 112 ALA A CA 1
ATOM 890 C C . ALA A 1 112 ? 77.312 -36.656 -9.742 1 15.84 112 ALA A C 1
ATOM 892 O O . ALA A 1 112 ? 76.562 -35.812 -9.281 1 15.84 112 ALA A O 1
ATOM 893 N N . ASN A 1 113 ? 77.75 -36.469 -10.977 1 16.33 113 ASN A N 1
ATOM 894 C CA . ASN A 1 113 ? 78.688 -35.688 -11.82 1 16.33 113 ASN A CA 1
ATOM 895 C C . ASN A 1 113 ? 77.938 -34.5 -12.445 1 16.33 113 ASN A C 1
ATOM 897 O O . ASN A 1 113 ? 76.75 -34.562 -12.703 1 16.33 113 ASN A O 1
ATOM 901 N N . GLN A 1 114 ? 78.625 -33.312 -12.625 1 15.12 114 GLN A N 1
ATOM 902 C CA . GLN A 1 114 ? 78.75 -31.875 -12.734 1 15.12 114 GLN A CA 1
ATOM 903 C C . GLN A 1 114 ? 78.375 -31.391 -14.125 1 15.12 114 GLN A C 1
ATOM 905 O O . GLN A 1 114 ? 78.375 -30.188 -14.391 1 15.12 114 GLN A O 1
ATOM 910 N N . ASP A 1 115 ? 78.062 -32.125 -15.141 1 15.95 115 ASP A N 1
ATOM 911 C CA . ASP A 1 115 ? 78.688 -31.469 -16.312 1 15.95 115 ASP A CA 1
ATOM 912 C C . ASP A 1 115 ? 77.938 -30.156 -16.609 1 15.95 115 ASP A C 1
ATOM 914 O O . ASP A 1 115 ? 76.812 -29.953 -16.188 1 15.95 115 ASP A O 1
ATOM 918 N N . SER A 1 116 ? 78.5 -29.25 -17.609 1 15.73 116 SER A N 1
ATOM 919 C CA . SER A 1 116 ? 79 -27.922 -17.984 1 15.73 116 SER A CA 1
ATOM 920 C C . SER A 1 116 ? 78 -27.125 -18.766 1 15.73 116 SER A C 1
ATOM 922 O O . SER A 1 116 ? 78.25 -26.016 -19.203 1 15.73 116 SER A O 1
ATOM 924 N N . ALA A 1 117 ? 76.875 -27.609 -19.203 1 16.27 117 ALA A N 1
ATOM 925 C CA . ALA A 1 117 ? 76.562 -26.984 -20.484 1 16.27 117 ALA A CA 1
ATOM 926 C C . ALA A 1 117 ? 76.375 -25.484 -20.344 1 16.27 117 ALA A C 1
ATOM 928 O O . ALA A 1 117 ? 75.875 -25 -19.328 1 16.27 117 ALA A O 1
ATOM 929 N N . GLN A 1 118 ? 76.688 -24.656 -21.344 1 16.67 118 GLN A N 1
ATOM 930 C CA . GLN A 1 118 ? 77.188 -23.359 -21.797 1 16.67 118 GLN A CA 1
ATOM 931 C C . GLN A 1 118 ? 76.125 -22.297 -21.656 1 16.67 118 GLN A C 1
ATOM 933 O O . GLN A 1 118 ? 74.875 -22.625 -21.672 1 16.67 118 GLN A O 1
ATOM 938 N N . SER A 1 119 ? 76.438 -20.906 -21.578 1 15.52 119 SER A N 1
ATOM 939 C CA . SER A 1 119 ? 76.25 -19.594 -20.969 1 15.52 119 SER A CA 1
ATOM 940 C C . SER A 1 119 ? 75.25 -18.75 -21.719 1 15.52 119 SER A C 1
ATOM 942 O O . SER A 1 119 ? 74.875 -17.672 -21.25 1 15.52 119 SER A O 1
ATOM 944 N N . LEU A 1 120 ? 74.75 -18.953 -22.922 1 17.33 120 LEU A N 1
ATOM 945 C CA . LEU A 1 120 ? 74.812 -17.734 -23.734 1 17.33 120 LEU A CA 1
ATOM 946 C C . LEU A 1 120 ? 73.812 -16.703 -23.203 1 17.33 120 LEU A C 1
ATOM 948 O O . LEU A 1 120 ? 72.688 -17.047 -22.844 1 17.33 120 LEU A O 1
ATOM 952 N N . ALA A 1 121 ? 74.188 -15.234 -22.984 1 15.87 121 ALA A N 1
ATOM 953 C CA . ALA A 1 121 ? 74 -14.023 -22.203 1 15.87 121 ALA A CA 1
ATOM 954 C C . ALA A 1 121 ? 72.812 -13.195 -22.672 1 15.87 121 ALA A C 1
ATOM 956 O O . ALA A 1 121 ? 72.188 -12.516 -21.875 1 15.87 121 ALA A O 1
ATOM 957 N N . GLY A 1 122 ? 72.375 -13.055 -23.922 1 18.48 122 GLY A N 1
ATOM 958 C CA . GLY A 1 122 ? 72.25 -11.641 -24.25 1 18.48 122 GLY A CA 1
ATOM 959 C C . GLY A 1 122 ? 71.188 -10.906 -23.469 1 18.48 122 GLY A C 1
ATOM 960 O O . GLY A 1 122 ? 70.312 -11.531 -22.891 1 18.48 122 GLY A O 1
ATOM 961 N N . PRO A 1 123 ? 71.25 -9.469 -23.266 1 17.91 123 PRO A N 1
ATOM 962 C CA . PRO A 1 123 ? 70.875 -8.43 -22.297 1 17.91 123 PRO A CA 1
ATOM 963 C C . PRO A 1 123 ? 69.438 -8.023 -22.406 1 17.91 123 PRO A C 1
ATOM 965 O O . PRO A 1 123 ? 69 -7.062 -21.766 1 17.91 123 PRO A O 1
ATOM 968 N N . ASP A 1 124 ? 68.5 -8.711 -22.812 1 18.5 124 ASP A N 1
ATOM 969 C CA . ASP A 1 124 ? 67.375 -7.992 -23.359 1 18.5 124 ASP A CA 1
ATOM 970 C C . ASP A 1 124 ? 66.75 -7.086 -22.312 1 18.5 124 ASP A C 1
ATOM 972 O O . ASP A 1 124 ? 66.562 -7.484 -21.156 1 18.5 124 ASP A O 1
ATOM 976 N N . PRO A 1 125 ? 66.5 -5.734 -22.531 1 19.53 125 PRO A N 1
ATOM 977 C CA . PRO A 1 125 ? 66.25 -4.551 -21.703 1 19.53 125 PRO A CA 1
ATOM 978 C C . PRO A 1 125 ? 65 -4.695 -20.859 1 19.53 125 PRO A C 1
ATOM 980 O O . PRO A 1 125 ? 64.188 -5.559 -21.125 1 19.53 125 PRO A O 1
ATOM 983 N N . SER A 1 126 ? 64.75 -3.697 -19.781 1 18.03 126 SER A N 1
ATOM 984 C CA . SER A 1 126 ? 64.188 -3.492 -18.469 1 18.03 126 SER A CA 1
ATOM 985 C C . SER A 1 126 ? 62.688 -3.191 -18.594 1 18.03 126 SER A C 1
ATOM 987 O O . SER A 1 126 ? 62.062 -2.654 -17.672 1 18.03 126 SER A O 1
ATOM 989 N N . VAL A 1 127 ? 61.875 -3.771 -19.391 1 19.86 127 VAL A N 1
ATOM 990 C CA . VAL A 1 127 ? 60.562 -3.139 -19.547 1 19.86 127 VAL A CA 1
ATOM 991 C C . VAL A 1 127 ? 59.875 -3.027 -18.188 1 19.86 127 VAL A C 1
ATOM 993 O O . VAL A 1 127 ? 59.844 -3.998 -17.422 1 19.86 127 VAL A O 1
ATOM 996 N N . SER A 1 128 ? 59.688 -1.739 -17.641 1 19.31 128 SER A N 1
ATOM 997 C CA . SER A 1 128 ? 59.219 -1.167 -16.375 1 19.31 128 SER A CA 1
ATOM 998 C C . SER A 1 128 ? 57.875 -1.772 -15.945 1 19.31 128 SER A C 1
ATOM 1000 O O . SER A 1 128 ? 57.125 -2.242 -16.781 1 19.31 128 SER A O 1
ATOM 1002 N N . SER A 1 129 ? 57.75 -2.137 -14.602 1 19.5 129 SER A N 1
ATOM 1003 C CA . SER A 1 129 ? 56.812 -2.738 -13.672 1 19.5 129 SER A CA 1
ATOM 1004 C C . SER A 1 129 ? 55.531 -1.896 -13.547 1 19.5 129 SER A C 1
ATOM 1006 O O . SER A 1 129 ? 55.594 -0.729 -13.156 1 19.5 129 SER A O 1
ATOM 1008 N N . SER A 1 130 ? 54.656 -1.979 -14.539 1 21.48 130 SER A N 1
ATOM 1009 C CA . SER A 1 130 ? 53.406 -1.225 -14.477 1 21.48 130 SER A CA 1
ATOM 1010 C C . SER A 1 130 ? 52.75 -1.336 -13.094 1 21.48 130 SER A C 1
ATOM 1012 O O . SER A 1 130 ? 52.719 -2.414 -12.5 1 21.48 130 SER A O 1
ATOM 1014 N N . THR A 1 131 ? 52.688 -0.187 -12.32 1 22.89 131 THR A N 1
ATOM 1015 C CA . THR A 1 131 ? 52.188 0.114 -10.984 1 22.89 131 THR A CA 1
ATOM 1016 C C . THR A 1 131 ? 50.75 -0.408 -10.805 1 22.89 131 THR A C 1
ATOM 1018 O O . THR A 1 131 ? 49.875 -0.145 -11.641 1 22.89 131 THR A O 1
ATOM 1021 N N . GLU A 1 132 ? 50.5 -1.479 -10.062 1 24.88 132 GLU A N 1
ATOM 1022 C CA . GLU A 1 132 ? 49.281 -2.064 -9.531 1 24.88 132 GLU A CA 1
ATOM 1023 C C . GLU A 1 132 ? 48.469 -1.033 -8.75 1 24.88 132 GLU A C 1
ATOM 1025 O O . GLU A 1 132 ? 48.875 -0.602 -7.672 1 24.88 132 GLU A O 1
ATOM 1030 N N . ASN A 1 133 ? 48 0.088 -9.359 1 25.53 133 ASN A N 1
ATOM 1031 C CA . ASN A 1 133 ? 47.094 0.974 -8.625 1 25.53 133 ASN A CA 1
ATOM 1032 C C . ASN A 1 133 ? 46 0.191 -7.898 1 25.53 133 ASN A C 1
ATOM 1034 O O . ASN A 1 133 ? 45.188 -0.479 -8.531 1 25.53 133 ASN A O 1
ATOM 1038 N N . SER A 1 134 ? 46.281 -0.294 -6.676 1 28.19 134 SER A N 1
ATOM 1039 C CA . SER A 1 134 ? 45.344 -0.792 -5.684 1 28.19 134 SER A CA 1
ATOM 1040 C C . SER A 1 134 ? 44.156 0.167 -5.512 1 28.19 134 SER A C 1
ATOM 1042 O O . SER A 1 134 ? 44.312 1.236 -4.918 1 28.19 134 SER A O 1
ATOM 1044 N N . SER A 1 135 ? 43.406 0.412 -6.488 1 29.36 135 SER A N 1
ATOM 1045 C CA . SER A 1 135 ? 42.188 1.195 -6.223 1 29.36 135 SER A CA 1
ATOM 1046 C C . SER A 1 135 ? 41.531 0.773 -4.914 1 29.36 135 SER A C 1
ATOM 1048 O O . SER A 1 135 ? 41.312 -0.416 -4.684 1 29.36 135 SER A O 1
ATOM 1050 N N . GLU A 1 136 ? 41.844 1.417 -3.797 1 31.94 136 GLU A N 1
ATOM 1051 C CA . GLU A 1 136 ? 41.156 1.389 -2.523 1 31.94 136 GLU A CA 1
ATOM 1052 C C . GLU A 1 136 ? 39.656 1.187 -2.734 1 31.94 136 GLU A C 1
ATOM 1054 O O . GLU A 1 136 ? 38.938 2.098 -3.184 1 31.94 136 GLU A O 1
ATOM 1059 N N . GLU A 1 137 ? 39.25 0.051 -3.254 1 34.66 137 GLU A N 1
ATOM 1060 C CA . GLU A 1 137 ? 37.812 -0.292 -3.273 1 34.66 137 GLU A CA 1
ATOM 1061 C C . GLU A 1 137 ? 37.156 0.011 -1.931 1 34.66 137 GLU A C 1
ATOM 1063 O O . GLU A 1 137 ? 37.625 -0.468 -0.889 1 34.66 137 GLU A O 1
ATOM 1068 N N . GLU A 1 138 ? 36.781 1.196 -1.607 1 39.28 138 GLU A N 1
ATOM 1069 C CA . GLU A 1 138 ? 35.938 1.51 -0.461 1 39.28 138 GLU A CA 1
ATOM 1070 C C . GLU A 1 138 ? 35.125 0.286 -0.009 1 39.28 138 GLU A C 1
ATOM 1072 O O . GLU A 1 138 ? 34.625 -0.47 -0.838 1 39.28 138 GLU A O 1
ATOM 1077 N N . PRO A 1 139 ? 35.375 -0.297 1.144 1 41.31 139 PRO A N 1
ATOM 1078 C CA . PRO A 1 139 ? 34.719 -1.491 1.655 1 41.31 139 PRO A CA 1
ATOM 1079 C C . PRO A 1 139 ? 33.219 -1.543 1.272 1 41.31 139 PRO A C 1
ATOM 1081 O O . PRO A 1 139 ? 32.438 -0.758 1.785 1 41.31 139 PRO A O 1
ATOM 1084 N N . CYS A 1 140 ? 32.875 -1.51 0.061 1 48.31 140 CYS A N 1
ATOM 1085 C CA . CYS A 1 140 ? 31.5 -1.765 -0.348 1 48.31 140 CYS A CA 1
ATOM 1086 C C . CYS A 1 140 ? 30.906 -2.951 0.411 1 48.31 140 CYS A C 1
ATOM 1088 O O . CYS A 1 140 ? 31.469 -4.047 0.387 1 48.31 140 CYS A O 1
ATOM 1090 N N . GLY A 1 141 ? 30.25 -2.779 1.529 1 61.34 141 GLY A N 1
ATOM 1091 C CA . GLY A 1 141 ? 29.609 -3.826 2.305 1 61.34 141 GLY A CA 1
ATOM 1092 C C . GLY A 1 141 ? 29.094 -4.977 1.453 1 61.34 141 GLY A C 1
ATOM 1093 O O . GLY A 1 141 ? 29 -4.855 0.229 1 61.34 141 GLY A O 1
ATOM 1094 N N . ARG A 1 142 ? 29.125 -6.238 1.929 1 77.44 142 ARG A N 1
ATOM 1095 C CA . ARG A 1 142 ? 28.594 -7.438 1.284 1 77.44 142 ARG A CA 1
ATOM 1096 C C . ARG A 1 142 ? 27.188 -7.203 0.762 1 77.44 142 ARG A C 1
ATOM 1098 O O . ARG A 1 142 ? 26.375 -6.559 1.427 1 77.44 142 ARG A O 1
ATOM 1105 N N . PRO A 1 143 ? 27.062 -7.512 -0.498 1 88.38 143 PRO A N 1
ATOM 1106 C CA . PRO A 1 143 ? 25.703 -7.375 -1.031 1 88.38 143 PRO A CA 1
ATOM 1107 C C . PRO A 1 143 ? 24.656 -8.062 -0.159 1 88.38 143 PRO A C 1
ATOM 1109 O O . PRO A 1 143 ? 24.906 -9.141 0.381 1 88.38 143 PRO A O 1
ATOM 1112 N N . ASN A 1 144 ? 23.578 -7.383 0.084 1 88.31 144 ASN A N 1
ATOM 1113 C CA . ASN A 1 144 ? 22.531 -7.961 0.913 1 88.31 144 ASN A CA 1
ATOM 1114 C C . ASN A 1 144 ? 21.188 -7.949 0.198 1 88.31 144 ASN A C 1
ATOM 1116 O O . ASN A 1 144 ? 20.172 -8.375 0.76 1 88.31 144 ASN A O 1
ATOM 1120 N N . ILE A 1 145 ? 21.156 -7.434 -1.038 1 91.88 145 ILE A N 1
ATOM 1121 C CA . ILE A 1 145 ? 19.953 -7.539 -1.856 1 91.88 145 ILE A CA 1
ATOM 1122 C C . ILE A 1 145 ? 20.328 -7.871 -3.297 1 91.88 145 ILE A C 1
ATOM 1124 O O . ILE A 1 145 ? 21.484 -7.699 -3.693 1 91.88 145 ILE A O 1
ATOM 1128 N N . SER A 1 146 ? 19.406 -8.344 -4.062 1 92.12 146 SER A N 1
ATOM 1129 C CA . SER A 1 146 ? 19.562 -8.633 -5.484 1 92.12 146 SER A CA 1
ATOM 1130 C C . SER A 1 146 ? 18.438 -8 -6.305 1 92.12 146 SER A C 1
ATOM 1132 O O . SER A 1 146 ? 17.25 -8.211 -6.016 1 92.12 146 SER A O 1
ATOM 1134 N N . ILE A 1 147 ? 18.828 -7.168 -7.219 1 95.69 147 ILE A N 1
ATOM 1135 C CA . ILE A 1 147 ? 17.875 -6.633 -8.188 1 95.69 147 ILE A CA 1
ATOM 1136 C C . ILE A 1 147 ? 17.766 -7.59 -9.375 1 95.69 147 ILE A C 1
ATOM 1138 O O . ILE A 1 147 ? 18.766 -7.93 -10 1 95.69 147 ILE A O 1
ATOM 1142 N N . GLU A 1 148 ? 16.578 -7.98 -9.68 1 91.69 148 GLU A N 1
ATOM 1143 C CA . GLU A 1 148 ? 16.375 -8.953 -10.75 1 91.69 148 GLU A CA 1
ATOM 1144 C C . GLU A 1 148 ? 15.562 -8.344 -11.898 1 91.69 148 GLU A C 1
ATOM 1146 O O . GLU A 1 148 ? 14.445 -7.871 -11.688 1 91.69 148 GLU A O 1
ATOM 1151 N N . LEU A 1 149 ? 16.172 -8.383 -13.023 1 90.94 149 LEU A N 1
ATOM 1152 C CA . LEU A 1 149 ? 15.5 -7.934 -14.242 1 90.94 149 LEU A CA 1
ATOM 1153 C C . LEU A 1 149 ? 15.008 -9.117 -15.062 1 90.94 149 LEU A C 1
ATOM 1155 O O . LEU A 1 149 ? 15.75 -10.07 -15.305 1 90.94 149 LEU A O 1
ATOM 1159 N N . ARG A 1 150 ? 13.812 -9.062 -15.406 1 79.81 150 ARG A N 1
ATOM 1160 C CA . ARG A 1 150 ? 13.164 -10.078 -16.234 1 79.81 150 ARG A CA 1
ATOM 1161 C C . ARG A 1 150 ? 12.43 -9.438 -17.406 1 79.81 150 ARG A C 1
ATOM 1163 O O . ARG A 1 150 ? 11.305 -8.953 -17.25 1 79.81 150 ARG A O 1
ATOM 1170 N N . PRO A 1 151 ? 13.039 -9.461 -18.531 1 78.25 151 PRO A N 1
ATOM 1171 C CA . PRO A 1 151 ? 12.375 -8.812 -19.672 1 78.25 151 PRO A CA 1
ATOM 1172 C C . PRO A 1 151 ? 10.906 -9.219 -19.797 1 78.25 151 PRO A C 1
ATOM 1174 O O . PRO A 1 151 ? 10.586 -10.406 -19.781 1 78.25 151 PRO A O 1
ATOM 1177 N N . GLY A 1 152 ? 10.031 -8.266 -19.922 1 76.88 152 GLY A N 1
ATOM 1178 C CA . GLY A 1 152 ? 8.609 -8.492 -20.094 1 76.88 152 GLY A CA 1
ATOM 1179 C C . GLY A 1 152 ? 7.871 -8.688 -18.781 1 76.88 152 GLY A C 1
ATOM 1180 O O . GLY A 1 152 ? 6.641 -8.789 -18.766 1 76.88 152 GLY A O 1
ATOM 1181 N N . ARG A 1 153 ? 8.617 -8.812 -17.719 1 85.62 153 ARG A N 1
ATOM 1182 C CA . ARG A 1 153 ? 7.992 -9.023 -16.422 1 85.62 153 ARG A CA 1
ATOM 1183 C C . ARG A 1 153 ? 8.312 -7.879 -15.461 1 85.62 153 ARG A C 1
ATOM 1185 O O . ARG A 1 153 ? 9.016 -6.934 -15.836 1 85.62 153 ARG A O 1
ATOM 1192 N N . SER A 1 154 ? 7.734 -7.949 -14.391 1 91.5 154 SER A N 1
ATOM 1193 C CA . SER A 1 154 ? 7.941 -6.949 -13.344 1 91.5 154 SER A CA 1
ATOM 1194 C C . SER A 1 154 ? 9.336 -7.062 -12.734 1 91.5 154 SER A C 1
ATOM 1196 O O . SER A 1 154 ? 10.008 -8.078 -12.906 1 91.5 154 SER A O 1
ATOM 1198 N N . LEU A 1 155 ? 9.766 -6.02 -12.125 1 94.69 155 LEU A N 1
ATOM 1199 C CA . LEU A 1 155 ? 11.055 -5.977 -11.445 1 94.69 155 LEU A CA 1
ATOM 1200 C C . LEU A 1 155 ? 10.961 -6.609 -10.062 1 94.69 155 LEU A C 1
ATOM 1202 O O . LEU A 1 155 ? 10 -6.367 -9.328 1 94.69 155 LEU A O 1
ATOM 1206 N N . PHE A 1 156 ? 12.008 -7.449 -9.758 1 92.62 156 PHE A N 1
ATOM 1207 C CA . PHE A 1 156 ? 12.023 -8.086 -8.445 1 92.62 156 PHE A CA 1
ATOM 1208 C C . PHE A 1 156 ? 13.234 -7.629 -7.633 1 92.62 156 PHE A C 1
ATOM 1210 O O . PHE A 1 156 ? 14.312 -7.422 -8.188 1 92.62 156 PHE A O 1
ATOM 1217 N N . LEU A 1 157 ? 13.008 -7.41 -6.395 1 92.88 157 LEU A N 1
ATOM 1218 C CA . LEU A 1 157 ? 14.062 -7.223 -5.406 1 92.88 157 LEU A CA 1
ATOM 1219 C C . LEU A 1 157 ? 14.055 -8.344 -4.375 1 92.88 157 LEU A C 1
ATOM 1221 O O . LEU A 1 157 ? 13 -8.688 -3.836 1 92.88 157 LEU A O 1
ATOM 1225 N N . ARG A 1 158 ? 15.203 -8.93 -4.133 1 88.12 158 ARG A N 1
ATOM 1226 C CA . ARG A 1 158 ? 15.312 -10.039 -3.193 1 88.12 158 ARG A CA 1
ATOM 1227 C C . ARG A 1 158 ? 16.328 -9.734 -2.092 1 88.12 158 ARG A C 1
ATOM 1229 O O . ARG A 1 158 ? 17.406 -9.219 -2.365 1 88.12 158 ARG A O 1
ATOM 1236 N N . ARG A 1 159 ? 15.938 -10 -0.917 1 85.5 159 ARG A N 1
ATOM 1237 C CA . ARG A 1 159 ? 16.859 -9.898 0.209 1 85.5 159 ARG A CA 1
ATOM 1238 C C . ARG A 1 159 ? 17.766 -11.117 0.284 1 85.5 159 ARG A C 1
ATOM 1240 O O . ARG A 1 159 ? 17.328 -12.25 0.072 1 85.5 159 ARG A O 1
ATOM 1247 N N . LEU A 1 160 ? 19.016 -10.93 0.521 1 76.56 160 LEU A N 1
ATOM 1248 C CA . LEU A 1 160 ? 20 -12.016 0.515 1 76.56 160 LEU A CA 1
ATOM 1249 C C . LEU A 1 160 ? 20.422 -12.375 1.937 1 76.56 160 LEU A C 1
ATOM 1251 O O . LEU A 1 160 ? 21.156 -13.344 2.145 1 76.56 160 LEU A O 1
ATOM 1255 N N . ASP A 1 161 ? 19.969 -11.508 2.973 1 65.06 161 ASP A N 1
ATOM 1256 C CA . ASP A 1 161 ? 20.453 -11.75 4.328 1 65.06 161 ASP A CA 1
ATOM 1257 C C . ASP A 1 161 ? 19.812 -13.008 4.918 1 65.06 161 ASP A C 1
ATOM 1259 O O . ASP A 1 161 ? 18.609 -13.211 4.797 1 65.06 161 ASP A O 1
ATOM 1263 N N . LEU A 1 162 ? 20.531 -14.078 5.156 1 54.75 162 LEU A N 1
ATOM 1264 C CA . LEU A 1 162 ? 20.203 -15.422 5.609 1 54.75 162 LEU A CA 1
ATOM 1265 C C . LEU A 1 162 ? 19.359 -15.375 6.887 1 54.75 162 LEU A C 1
ATOM 1267 O O . LEU A 1 162 ? 18.609 -16.297 7.172 1 54.75 162 LEU A O 1
ATOM 1271 N N . LYS A 1 163 ? 19.641 -14.484 7.863 1 47.75 163 LYS A N 1
ATOM 1272 C CA . LYS A 1 163 ? 19.016 -14.672 9.172 1 47.75 163 LYS A CA 1
ATOM 1273 C C . LYS A 1 163 ? 17.578 -14.164 9.18 1 47.75 163 LYS A C 1
ATOM 1275 O O . LYS A 1 163 ? 17.328 -12.992 9.445 1 47.75 163 LYS A O 1
ATOM 1280 N N . LEU A 1 164 ? 16.922 -14.633 8.32 1 47.5 164 LEU A N 1
ATOM 1281 C CA . LEU A 1 164 ? 15.57 -14.102 8.188 1 47.5 164 LEU A CA 1
ATOM 1282 C C . LEU A 1 164 ? 14.867 -14.055 9.539 1 47.5 164 LEU A C 1
ATOM 1284 O O . LEU A 1 164 ? 14.844 -15.047 10.266 1 47.5 164 LEU A O 1
ATOM 1288 N N . ARG A 1 165 ? 14.805 -12.945 10.156 1 46.56 165 ARG A N 1
ATOM 1289 C CA . ARG A 1 165 ? 14.148 -12.664 11.43 1 46.56 165 ARG A CA 1
ATOM 1290 C C . ARG A 1 165 ? 12.68 -13.062 11.383 1 46.56 165 ARG A C 1
ATOM 1292 O O . ARG A 1 165 ? 12.117 -13.266 10.305 1 46.56 165 ARG A O 1
ATOM 1299 N N . SER A 1 166 ? 12.156 -13.492 12.492 1 43.31 166 SER A N 1
ATOM 1300 C CA . SER A 1 166 ? 10.867 -14.078 12.828 1 43.31 166 SER A CA 1
ATOM 1301 C C . SER A 1 166 ? 9.719 -13.188 12.383 1 43.31 166 SER A C 1
ATOM 1303 O O . SER A 1 166 ? 8.562 -13.617 12.352 1 43.31 166 SER A O 1
ATOM 1305 N N . ASN A 1 167 ? 9.922 -11.891 12.164 1 46.69 167 ASN A N 1
ATOM 1306 C CA . ASN A 1 167 ? 8.734 -11.07 11.953 1 46.69 167 ASN A CA 1
ATOM 1307 C C . ASN A 1 167 ? 8.297 -11.07 10.492 1 46.69 167 ASN A C 1
ATOM 1309 O O . ASN A 1 167 ? 9.062 -11.469 9.617 1 46.69 167 ASN A O 1
ATOM 1313 N N . LEU A 1 168 ? 7.059 -10.844 10.281 1 46.38 168 LEU A N 1
ATOM 1314 C CA . LEU A 1 168 ? 6.438 -10.852 8.969 1 46.38 168 LEU A CA 1
ATOM 1315 C C . LEU A 1 168 ? 7.336 -10.18 7.938 1 46.38 168 LEU A C 1
ATOM 1317 O O . LEU A 1 168 ? 7.465 -10.656 6.809 1 46.38 168 LEU A O 1
ATOM 1321 N N . THR A 1 169 ? 7.961 -9.055 8.391 1 47.16 169 THR A N 1
ATOM 1322 C CA . THR A 1 169 ? 8.836 -8.336 7.477 1 47.16 169 THR A CA 1
ATOM 1323 C C . THR A 1 169 ? 10.023 -9.203 7.07 1 47.16 169 THR A C 1
ATOM 1325 O O . THR A 1 169 ? 10.555 -9.062 5.965 1 47.16 169 THR A O 1
ATOM 1328 N N . ASP A 1 170 ? 10.289 -10.102 7.922 1 51.03 170 ASP A N 1
ATOM 1329 C CA . ASP A 1 170 ? 11.43 -10.977 7.707 1 51.03 170 ASP A CA 1
ATOM 1330 C C . ASP A 1 170 ? 11.062 -12.156 6.809 1 51.03 170 ASP A C 1
ATOM 1332 O O . ASP A 1 170 ? 11.93 -12.781 6.203 1 51.03 170 ASP A O 1
ATOM 1336 N N . ARG A 1 171 ? 9.797 -12.164 6.719 1 56.91 171 ARG A N 1
ATOM 1337 C CA . ARG A 1 171 ? 9.336 -13.344 6.004 1 56.91 171 ARG A CA 1
ATOM 1338 C C . ARG A 1 171 ? 9.258 -13.086 4.504 1 56.91 171 ARG A C 1
ATOM 1340 O O . ARG A 1 171 ? 9.422 -14 3.697 1 56.91 171 ARG A O 1
ATOM 1347 N N . LEU A 1 172 ? 9.117 -11.695 4.355 1 65.12 172 LEU A N 1
ATOM 1348 C CA . LEU A 1 172 ? 9.023 -11.383 2.936 1 65.12 172 LEU A CA 1
ATOM 1349 C C . LEU A 1 172 ? 10.398 -11.07 2.354 1 65.12 172 LEU A C 1
ATOM 1351 O O . LEU A 1 172 ? 10.969 -10.016 2.643 1 65.12 172 LEU A O 1
ATOM 1355 N N . GLY A 1 173 ? 10.922 -11.992 1.654 1 75.06 173 GLY A N 1
ATOM 1356 C CA . GLY A 1 173 ? 12.266 -11.812 1.128 1 75.06 173 GLY A CA 1
ATOM 1357 C C . GLY A 1 173 ? 12.281 -11.258 -0.282 1 75.06 173 GLY A C 1
ATOM 1358 O O . GLY A 1 173 ? 13.344 -10.93 -0.81 1 75.06 173 GLY A O 1
ATOM 1359 N N . ARG A 1 174 ? 11.047 -11.156 -0.895 1 86.19 174 ARG A N 1
ATOM 1360 C CA . ARG A 1 174 ? 11 -10.656 -2.266 1 86.19 174 ARG A CA 1
ATOM 1361 C C . ARG A 1 174 ? 9.93 -9.578 -2.42 1 86.19 174 ARG A C 1
ATOM 1363 O O . ARG A 1 174 ? 8.859 -9.672 -1.821 1 86.19 174 ARG A O 1
ATOM 1370 N N . ILE A 1 175 ? 10.289 -8.609 -3.219 1 91.94 175 ILE A N 1
ATOM 1371 C CA . ILE A 1 175 ? 9.375 -7.52 -3.523 1 91.94 175 ILE A CA 1
ATOM 1372 C C . ILE A 1 175 ? 9.227 -7.383 -5.039 1 91.94 175 ILE A C 1
ATOM 1374 O O . ILE A 1 175 ? 10.203 -7.496 -5.777 1 91.94 175 ILE A O 1
ATOM 1378 N N . GLU A 1 176 ? 8.039 -7.238 -5.43 1 94.06 176 GLU A N 1
ATOM 1379 C CA . GLU A 1 176 ? 7.738 -7.027 -6.844 1 94.06 176 GLU A CA 1
ATOM 1380 C C . GLU A 1 176 ? 7.355 -5.578 -7.117 1 94.06 176 GLU A C 1
ATOM 1382 O O . GLU A 1 176 ? 6.559 -4.988 -6.383 1 94.06 176 GLU A O 1
ATOM 1387 N N . PHE A 1 177 ? 7.953 -4.973 -8.141 1 97 177 PHE A N 1
ATOM 1388 C CA . PHE A 1 177 ? 7.621 -3.631 -8.609 1 97 177 PHE A CA 1
ATOM 1389 C C . PHE A 1 177 ? 7.039 -3.676 -10.016 1 97 177 PHE A C 1
ATOM 1391 O O . PHE A 1 177 ? 7.582 -4.348 -10.891 1 97 177 PHE A O 1
ATOM 1398 N N . SER A 1 178 ? 5.965 -2.986 -10.273 1 96.81 178 SER A N 1
ATOM 1399 C CA . SER A 1 178 ? 5.379 -2.926 -11.609 1 96.81 178 SER A CA 1
ATOM 1400 C C . SER A 1 178 ? 4.711 -1.579 -11.859 1 96.81 178 SER A C 1
ATOM 1402 O O . SER A 1 178 ? 4.312 -0.894 -10.914 1 96.81 178 SER A O 1
ATOM 1404 N N . THR A 1 179 ? 4.633 -1.176 -13.094 1 97.25 179 THR A N 1
ATOM 1405 C CA . THR A 1 179 ? 3.922 0.043 -13.461 1 97.25 179 THR A CA 1
ATOM 1406 C C . THR A 1 179 ? 2.414 -0.146 -13.328 1 97.25 179 THR A C 1
ATOM 1408 O O . THR A 1 179 ? 1.86 -1.132 -13.82 1 97.25 179 THR A O 1
ATOM 1411 N N . ASN A 1 180 ? 1.732 0.746 -12.609 1 97.12 180 ASN A N 1
ATOM 1412 C CA . ASN A 1 180 ? 0.278 0.686 -12.5 1 97.12 180 ASN A CA 1
ATOM 1413 C C . ASN A 1 180 ? -0.391 0.815 -13.867 1 97.12 180 ASN A C 1
ATOM 1415 O O . ASN A 1 180 ? -0.363 1.886 -14.477 1 97.12 180 ASN A O 1
ATOM 1419 N N . GLU A 1 181 ? -1.034 -0.166 -14.32 1 93.56 181 GLU A N 1
ATOM 1420 C CA . GLU A 1 181 ? -1.614 -0.196 -15.656 1 93.56 181 GLU A CA 1
ATOM 1421 C C . GLU A 1 181 ? -2.773 0.789 -15.781 1 93.56 181 GLU A C 1
ATOM 1423 O O . GLU A 1 181 ? -3.064 1.282 -16.875 1 93.56 181 GLU A O 1
ATOM 1428 N N . ASN A 1 182 ? -3.463 1.103 -14.664 1 93.62 182 ASN A N 1
ATOM 1429 C CA . ASN A 1 182 ? -4.633 1.971 -14.695 1 93.62 182 ASN A CA 1
ATOM 1430 C C . ASN A 1 182 ? -4.242 3.443 -14.648 1 93.62 182 ASN A C 1
ATOM 1432 O O . ASN A 1 182 ? -5.105 4.324 -14.664 1 93.62 182 ASN A O 1
ATOM 1436 N N . ASP A 1 183 ? -2.982 3.707 -14.422 1 95.56 183 ASP A N 1
ATOM 1437 C CA . ASP A 1 183 ? -2.453 5.062 -14.531 1 95.56 183 ASP A CA 1
ATOM 1438 C C . ASP A 1 183 ? -2.172 5.418 -15.992 1 95.56 183 ASP A C 1
ATOM 1440 O O . ASP A 1 183 ? -1.309 4.812 -16.625 1 95.56 183 ASP A O 1
ATOM 1444 N N . PRO A 1 184 ? -2.869 6.363 -16.609 1 94.62 184 PRO A N 1
ATOM 1445 C CA . PRO A 1 184 ? -2.756 6.648 -18.047 1 94.62 184 PRO A CA 1
ATOM 1446 C C . PRO A 1 184 ? -1.432 7.316 -18.406 1 94.62 184 PRO A C 1
ATOM 1448 O O . PRO A 1 184 ? -1.097 7.426 -19.594 1 94.62 184 PRO A O 1
ATOM 1451 N N . ARG A 1 185 ? -0.665 7.754 -17.531 1 94.88 185 ARG A N 1
ATOM 1452 C CA . ARG A 1 185 ? 0.605 8.422 -17.797 1 94.88 185 ARG A CA 1
ATOM 1453 C C . ARG A 1 185 ? 1.646 7.422 -18.297 1 94.88 185 ARG A C 1
ATOM 1455 O O . ARG A 1 185 ? 1.438 6.211 -18.234 1 94.88 185 ARG A O 1
ATOM 1462 N N . SER A 1 186 ? 2.791 7.977 -18.797 1 96.12 186 SER A N 1
ATOM 1463 C CA . SER A 1 186 ? 3.848 7.125 -19.344 1 96.12 186 SER A CA 1
ATOM 1464 C C . SER A 1 186 ? 4.555 6.355 -18.234 1 96.12 186 SER A C 1
ATOM 1466 O O . SER A 1 186 ? 4.695 6.859 -17.109 1 96.12 186 SER A O 1
ATOM 1468 N N . PRO A 1 187 ? 4.988 5.137 -18.578 1 95.62 187 PRO A N 1
ATOM 1469 C CA . PRO A 1 187 ? 5.695 4.359 -17.562 1 95.62 187 PRO A CA 1
ATOM 1470 C C . PRO A 1 187 ? 6.961 5.059 -17.062 1 95.62 187 PRO A C 1
ATOM 1472 O O . PRO A 1 187 ? 7.66 5.707 -17.844 1 95.62 187 PRO A O 1
ATOM 1475 N N . PHE A 1 188 ? 7.254 4.902 -15.836 1 93.75 188 PHE A N 1
ATOM 1476 C CA . PHE A 1 188 ? 8.43 5.43 -15.156 1 93.75 188 PHE A CA 1
ATOM 1477 C C . PHE A 1 188 ? 9.703 4.824 -15.742 1 93.75 188 PHE A C 1
ATOM 1479 O O . PHE A 1 188 ? 10.711 5.523 -15.906 1 93.75 188 PHE A O 1
ATOM 1486 N N . HIS A 1 189 ? 9.68 3.629 -15.992 1 95.62 189 HIS A N 1
ATOM 1487 C CA . HIS A 1 189 ? 10.781 2.863 -16.578 1 95.62 189 HIS A CA 1
ATOM 1488 C C . HIS A 1 189 ? 10.289 1.549 -17.172 1 95.62 189 HIS A C 1
ATOM 1490 O O . HIS A 1 189 ? 9.43 0.882 -16.578 1 95.62 189 HIS A O 1
ATOM 1496 N N . SER A 1 190 ? 10.875 1.011 -18.219 1 92.44 190 SER A N 1
ATOM 1497 C CA . SER A 1 190 ? 10.398 -0.17 -18.938 1 92.44 190 SER A CA 1
ATOM 1498 C C . SER A 1 190 ? 10.664 -1.442 -18.141 1 92.44 190 SER A C 1
ATOM 1500 O O . SER A 1 190 ? 9.961 -2.441 -18.297 1 92.44 190 SER A O 1
ATOM 1502 N N . ALA A 1 191 ? 11.641 -1.415 -17.25 1 93.81 191 ALA A N 1
ATOM 1503 C CA . ALA A 1 191 ? 12.023 -2.6 -16.484 1 93.81 191 ALA A CA 1
ATOM 1504 C C . ALA A 1 191 ? 10.922 -3.01 -15.508 1 93.81 191 ALA A C 1
ATOM 1506 O O . ALA A 1 191 ? 10.938 -4.121 -14.977 1 93.81 191 ALA A O 1
ATOM 1507 N N . PHE A 1 192 ? 9.969 -2.164 -15.227 1 94.94 192 PHE A N 1
ATOM 1508 C CA . PHE A 1 192 ? 8.969 -2.414 -14.195 1 94.94 192 PHE A CA 1
ATOM 1509 C C . PHE A 1 192 ? 7.773 -3.164 -14.773 1 94.94 192 PHE A C 1
ATOM 1511 O O . PHE A 1 192 ? 6.895 -3.605 -14.031 1 94.94 192 PHE A O 1
ATOM 1518 N N . GLY A 1 193 ? 7.715 -3.383 -16.156 1 91.12 193 GLY A N 1
ATOM 1519 C CA . GLY A 1 193 ? 6.57 -4.066 -16.734 1 91.12 193 GLY A CA 1
ATOM 1520 C C . GLY A 1 193 ? 5.242 -3.43 -16.375 1 91.12 193 GLY A C 1
ATOM 1521 O O . GLY A 1 193 ? 5.199 -2.266 -15.961 1 91.12 193 GLY A O 1
ATOM 1522 N N . ARG A 1 194 ? 4.145 -4.148 -16.562 1 92.44 194 ARG A N 1
ATOM 1523 C CA . ARG A 1 194 ? 2.805 -3.678 -16.234 1 92.44 194 ARG A CA 1
ATOM 1524 C C . ARG A 1 194 ? 2.203 -4.504 -15.102 1 92.44 194 ARG A C 1
ATOM 1526 O O . ARG A 1 194 ? 2.416 -5.715 -15.023 1 92.44 194 ARG A O 1
ATOM 1533 N N . GLY A 1 195 ? 1.551 -3.871 -14.195 1 94.88 195 GLY A N 1
ATOM 1534 C CA . GLY A 1 195 ? 0.874 -4.535 -13.086 1 94.88 195 GLY A CA 1
ATOM 1535 C C . GLY A 1 195 ? -0.488 -3.939 -12.781 1 94.88 195 GLY A C 1
ATOM 1536 O O . GLY A 1 195 ? -0.796 -2.826 -13.211 1 94.88 195 GLY A O 1
ATOM 1537 N N . ALA A 1 196 ? -1.322 -4.707 -12.211 1 95.31 196 ALA A N 1
ATOM 1538 C CA . ALA A 1 196 ? -2.635 -4.281 -11.734 1 95.31 196 ALA A CA 1
ATOM 1539 C C . ALA A 1 196 ? -2.908 -4.805 -10.328 1 95.31 196 ALA A C 1
ATOM 1541 O O . ALA A 1 196 ? -2.223 -5.715 -9.859 1 95.31 196 ALA A O 1
ATOM 1542 N N . VAL A 1 197 ? -3.84 -4.199 -9.711 1 96.06 197 VAL A N 1
ATOM 1543 C CA . VAL A 1 197 ? -4.215 -4.594 -8.352 1 96.06 197 VAL A CA 1
ATOM 1544 C C . VAL A 1 197 ? -5.398 -5.559 -8.406 1 96.06 197 VAL A C 1
ATOM 1546 O O . VAL A 1 197 ? -6.445 -5.238 -8.977 1 96.06 197 VAL A O 1
ATOM 1549 N N . PRO A 1 198 ? -5.23 -6.789 -7.871 1 95.69 198 PRO A N 1
ATOM 1550 C CA . PRO A 1 198 ? -6.391 -7.68 -7.789 1 95.69 198 PRO A CA 1
ATOM 1551 C C . PRO A 1 198 ? -7.551 -7.07 -7.012 1 95.69 198 PRO A C 1
ATOM 1553 O O . PRO A 1 198 ? -7.336 -6.273 -6.094 1 95.69 198 PRO A O 1
ATOM 1556 N N . VAL A 1 199 ? -8.773 -7.43 -7.395 1 95.88 199 VAL A N 1
ATOM 1557 C CA . VAL A 1 199 ? -9.938 -6.91 -6.676 1 95.88 199 VAL A CA 1
ATOM 1558 C C . VAL A 1 199 ? -9.859 -7.32 -5.207 1 95.88 199 VAL A C 1
ATOM 1560 O O . VAL A 1 199 ? -9.391 -8.414 -4.887 1 95.88 199 VAL A O 1
ATOM 1563 N N . CYS A 1 200 ? -10.258 -6.473 -4.328 1 92.62 200 CYS A N 1
ATOM 1564 C CA . CYS A 1 200 ? -10.133 -6.707 -2.893 1 92.62 200 CYS A CA 1
ATOM 1565 C C . CYS A 1 200 ? -10.992 -7.883 -2.451 1 92.62 200 CYS A C 1
ATOM 1567 O O . CYS A 1 200 ? -10.695 -8.531 -1.446 1 92.62 200 CYS A O 1
ATOM 1569 N N . HIS A 1 201 ? -12.078 -8.102 -3.166 1 92.94 201 HIS A N 1
ATOM 1570 C CA . HIS A 1 201 ? -12.977 -9.234 -2.959 1 92.94 201 HIS A CA 1
ATOM 1571 C C . HIS A 1 201 ? -13.602 -9.688 -4.273 1 92.94 201 HIS A C 1
ATOM 1573 O O . HIS A 1 201 ? -14.008 -8.867 -5.094 1 92.94 201 HIS A O 1
ATOM 1579 N N . LEU A 1 202 ? -13.555 -10.938 -4.406 1 94.38 202 LEU A N 1
ATOM 1580 C CA . LEU A 1 202 ? -14.148 -11.461 -5.629 1 94.38 202 LEU A CA 1
ATOM 1581 C C . LEU A 1 202 ? -15.641 -11.727 -5.438 1 94.38 202 LEU A C 1
ATOM 1583 O O . LEU A 1 202 ? -16.031 -12.438 -4.508 1 94.38 202 LEU A O 1
ATOM 1587 N N . SER A 1 203 ? -16.484 -11.133 -6.168 1 94 203 SER A N 1
ATOM 1588 C CA . SER A 1 203 ? -17.922 -11.359 -6.219 1 94 203 SER A CA 1
ATOM 1589 C C . SER A 1 203 ? -18.328 -11.992 -7.543 1 94 203 SER A C 1
ATOM 1591 O O . SER A 1 203 ? -17.547 -12.039 -8.492 1 94 203 SER A O 1
ATOM 1593 N N . PRO A 1 204 ? -19.531 -12.57 -7.574 1 94.38 204 PRO A N 1
ATOM 1594 C CA . PRO A 1 204 ? -20 -13.094 -8.859 1 94.38 204 PRO A CA 1
ATOM 1595 C C . PRO A 1 204 ? -19.922 -12.055 -9.977 1 94.38 204 PRO A C 1
ATOM 1597 O O . PRO A 1 204 ? -19.547 -12.383 -11.102 1 94.38 204 PRO A O 1
ATOM 1600 N N . ASP A 1 205 ? -20.188 -10.805 -9.633 1 94.12 205 ASP A N 1
ATOM 1601 C CA . ASP A 1 205 ? -20.172 -9.75 -10.641 1 94.12 205 ASP A CA 1
ATOM 1602 C C . ASP A 1 205 ? -18.75 -9.438 -11.102 1 94.12 205 ASP A C 1
ATOM 1604 O O . ASP A 1 205 ? -18.484 -9.305 -12.297 1 94.12 205 ASP A O 1
ATOM 1608 N N . SER A 1 206 ? -17.891 -9.258 -10.133 1 94.75 206 SER A N 1
ATOM 1609 C CA . SER A 1 206 ? -16.5 -8.977 -10.492 1 94.75 206 SER A CA 1
ATOM 1610 C C . SER A 1 206 ? -15.891 -10.133 -11.273 1 94.75 206 SER A C 1
ATOM 1612 O O . SER A 1 206 ? -15.156 -9.914 -12.242 1 94.75 206 SER A O 1
ATOM 1614 N N . ALA A 1 207 ? -16.156 -11.352 -10.82 1 96.31 207 ALA A N 1
ATOM 1615 C CA . ALA A 1 207 ? -15.664 -12.531 -11.531 1 96.31 207 ALA A CA 1
ATOM 1616 C C . ALA A 1 207 ? -16.172 -12.57 -12.961 1 96.31 207 ALA A C 1
ATOM 1618 O O . ALA A 1 207 ? -15.414 -12.828 -13.898 1 96.31 207 ALA A O 1
ATOM 1619 N N . ALA A 1 208 ? -17.484 -12.312 -13.117 1 96.19 208 ALA A N 1
ATOM 1620 C CA . ALA A 1 208 ? -18.078 -12.305 -14.453 1 96.19 208 ALA A CA 1
ATOM 1621 C C . ALA A 1 208 ? -17.422 -11.258 -15.336 1 96.19 208 ALA A C 1
ATOM 1623 O O . ALA A 1 208 ? -17.141 -11.508 -16.516 1 96.19 208 ALA A O 1
ATOM 1624 N N . GLY A 1 209 ? -17.219 -10.094 -14.758 1 94.75 209 GLY A N 1
ATOM 1625 C CA . GLY A 1 209 ? -16.578 -9.039 -15.523 1 94.75 209 GLY A CA 1
ATOM 1626 C C . GLY A 1 209 ? -15.18 -9.414 -16 1 94.75 209 GLY A C 1
ATOM 1627 O O . GLY A 1 209 ? -14.836 -9.211 -17.156 1 94.75 209 GLY A O 1
ATOM 1628 N N . ILE A 1 210 ? -14.367 -9.953 -15.164 1 96.12 210 ILE A N 1
ATOM 1629 C CA . ILE A 1 210 ? -13 -10.359 -15.477 1 96.12 210 ILE A CA 1
ATOM 1630 C C . ILE A 1 210 ? -13.023 -11.477 -16.531 1 96.12 210 ILE A C 1
ATOM 1632 O O . ILE A 1 210 ? -12.305 -11.406 -17.531 1 96.12 210 ILE A O 1
ATOM 1636 N N . LEU A 1 211 ? -13.883 -12.484 -16.297 1 96.44 211 LEU A N 1
ATOM 1637 C CA . LEU A 1 211 ? -13.953 -13.633 -17.188 1 96.44 211 LEU A CA 1
ATOM 1638 C C . LEU A 1 211 ? -14.445 -13.211 -18.562 1 96.44 211 LEU A C 1
ATOM 1640 O O . LEU A 1 211 ? -13.953 -13.719 -19.578 1 96.44 211 LEU A O 1
ATOM 1644 N N . LYS A 1 212 ? -15.438 -12.328 -18.625 1 95.19 212 LYS A N 1
ATOM 1645 C CA . LYS A 1 212 ? -15.938 -11.859 -19.906 1 95.19 212 LYS A CA 1
ATOM 1646 C C . LYS A 1 212 ? -14.82 -11.211 -20.734 1 95.19 212 LYS A C 1
ATOM 1648 O O . LYS A 1 212 ? -14.742 -11.406 -21.938 1 95.19 212 LYS A O 1
ATOM 1653 N N . ARG A 1 213 ? -14 -10.477 -20.062 1 94 213 ARG A N 1
ATOM 1654 C CA . ARG A 1 213 ? -12.875 -9.852 -20.75 1 94 213 ARG A CA 1
ATOM 1655 C C . ARG A 1 213 ? -11.898 -10.906 -21.266 1 94 213 ARG A C 1
ATOM 1657 O O . ARG A 1 213 ? -11.438 -10.812 -22.406 1 94 213 ARG A O 1
ATOM 1664 N N . TRP A 1 214 ? -11.57 -11.906 -20.469 1 95.06 214 TRP A N 1
ATOM 1665 C CA . TRP A 1 214 ? -10.648 -12.961 -20.875 1 95.06 214 TRP A CA 1
ATOM 1666 C C . TRP A 1 214 ? -11.258 -13.82 -21.984 1 95.06 214 TRP A C 1
ATOM 1668 O O . TRP A 1 214 ? -10.562 -14.219 -22.922 1 95.06 214 TRP A O 1
ATOM 1678 N N . LEU A 1 215 ? -12.539 -14.102 -21.844 1 94.5 215 LEU A N 1
ATOM 1679 C CA . LEU A 1 215 ? -13.242 -14.891 -22.859 1 94.5 215 LEU A CA 1
ATOM 1680 C C . LEU A 1 215 ? -13.266 -14.156 -24.203 1 94.5 215 LEU A C 1
ATOM 1682 O O . LEU A 1 215 ? -13.039 -14.766 -25.25 1 94.5 215 LEU A O 1
ATOM 1686 N N . LYS A 1 216 ? -13.523 -12.891 -24.125 1 94 216 LYS A N 1
ATOM 1687 C CA . LYS A 1 216 ? -13.531 -12.078 -25.344 1 94 216 LYS A CA 1
ATOM 1688 C C . LYS A 1 216 ? -12.18 -12.125 -26.047 1 94 216 LYS A C 1
ATOM 1690 O O . LYS A 1 216 ? -12.109 -12.258 -27.281 1 94 216 LYS A O 1
ATOM 1695 N N . SER A 1 217 ? -11.133 -12.008 -25.281 1 92.56 217 SER A N 1
ATOM 1696 C CA . SER A 1 217 ? -9.789 -12.094 -25.828 1 92.56 217 SER A CA 1
ATOM 1697 C C . SER A 1 217 ? -9.5 -13.492 -26.375 1 92.56 217 SER A C 1
ATOM 1699 O O . SER A 1 217 ? -8.875 -13.641 -27.422 1 92.56 217 SER A O 1
ATOM 1701 N N . CYS A 1 218 ? -9.93 -14.492 -25.656 1 93 218 CYS A N 1
ATOM 1702 C CA . CYS A 1 218 ? -9.664 -15.883 -26 1 93 218 CYS A CA 1
ATOM 1703 C C . CYS A 1 218 ? -10.461 -16.312 -27.219 1 93 218 CYS A C 1
ATOM 1705 O O . CYS A 1 218 ? -10.008 -17.156 -28 1 93 218 CYS A O 1
ATOM 1707 N N . ASP A 1 219 ? -11.609 -15.773 -27.453 1 90.69 219 ASP A N 1
ATOM 1708 C CA . ASP A 1 219 ? -12.469 -16.125 -28.594 1 90.69 219 ASP A CA 1
ATOM 1709 C C . ASP A 1 219 ? -11.781 -15.805 -29.922 1 90.69 219 ASP A C 1
ATOM 1711 O O . ASP A 1 219 ? -12.164 -16.328 -30.969 1 90.69 219 ASP A O 1
ATOM 1715 N N . LYS A 1 220 ? -10.805 -15.047 -29.828 1 91.12 220 LYS A N 1
ATOM 1716 C CA . LYS A 1 220 ? -10.047 -14.703 -31.031 1 91.12 220 LYS A CA 1
ATOM 1717 C C . LYS A 1 220 ? -8.977 -15.742 -31.328 1 91.12 220 LYS A C 1
ATOM 1719 O O . LYS A 1 220 ? -8.391 -15.75 -32.406 1 91.12 220 LYS A O 1
ATOM 1724 N N . HIS A 1 221 ? -8.844 -16.641 -30.391 1 89.31 221 HIS A N 1
ATOM 1725 C CA . HIS A 1 221 ? -7.809 -17.656 -30.531 1 89.31 221 HIS A CA 1
ATOM 1726 C C . HIS A 1 221 ? -8.266 -18.781 -31.469 1 89.31 221 HIS A C 1
ATOM 1728 O O . HIS A 1 221 ? -9.391 -19.266 -31.344 1 89.31 221 HIS A O 1
ATOM 1734 N N . GLU A 1 222 ? -7.438 -19.234 -32.25 1 85.25 222 GLU A N 1
ATOM 1735 C CA . GLU A 1 222 ? -7.75 -20.328 -33.156 1 85.25 222 GLU A CA 1
ATOM 1736 C C . GLU A 1 222 ? -7.738 -21.672 -32.438 1 85.25 222 GLU A C 1
ATOM 1738 O O . GLU A 1 222 ? -8.594 -22.531 -32.688 1 85.25 222 GLU A O 1
ATOM 1743 N N . GLN A 1 223 ? -6.844 -21.812 -31.531 1 84.06 223 GLN A N 1
ATOM 1744 C CA . GLN A 1 223 ? -6.645 -23.125 -30.906 1 84.06 223 GLN A CA 1
ATOM 1745 C C . GLN A 1 223 ? -7.648 -23.344 -29.781 1 84.06 223 GLN A C 1
ATOM 1747 O O . GLN A 1 223 ? -7.812 -24.484 -29.312 1 84.06 223 GLN A O 1
ATOM 1752 N N . CYS A 1 224 ? -8.281 -22.281 -29.359 1 88.44 224 CYS A N 1
ATOM 1753 C CA . CYS A 1 224 ? -9.195 -22.422 -28.234 1 88.44 224 CYS A CA 1
ATOM 1754 C C . CYS A 1 224 ? -10.625 -22.625 -28.719 1 88.44 224 CYS A C 1
ATOM 1756 O O . CYS A 1 224 ? -11.531 -22.859 -27.922 1 88.44 224 CYS A O 1
ATOM 1758 N N . SER A 1 225 ? -10.789 -22.531 -30.047 1 79.56 225 SER A N 1
ATOM 1759 C CA . SER A 1 225 ? -12.133 -22.703 -30.609 1 79.56 225 SER A CA 1
ATOM 1760 C C . SER A 1 225 ? -12.602 -24.141 -30.516 1 79.56 225 SER A C 1
ATOM 1762 O O . SER A 1 225 ? -11.836 -25.078 -30.797 1 79.56 225 SER A O 1
ATOM 1764 N N . VAL A 1 226 ? -13.648 -24.391 -29.766 1 68.38 226 VAL A N 1
ATOM 1765 C CA . VAL A 1 226 ? -14.125 -25.75 -29.484 1 68.38 226 VAL A CA 1
ATOM 1766 C C . VAL A 1 226 ? -15.258 -26.109 -30.438 1 68.38 226 VAL A C 1
ATOM 1768 O O . VAL A 1 226 ? -16.188 -25.312 -30.641 1 68.38 226 VAL A O 1
ATOM 1771 N N . LYS A 1 227 ? -15.016 -27.109 -31.344 1 63.16 227 LYS A N 1
ATOM 1772 C CA . LYS A 1 227 ? -16.141 -27.672 -32.094 1 63.16 227 LYS A CA 1
ATOM 1773 C C . LYS A 1 227 ? -16.906 -28.688 -31.25 1 63.16 227 LYS A C 1
ATOM 1775 O O . LYS A 1 227 ? -16.297 -29.516 -30.562 1 63.16 227 LYS A O 1
ATOM 1780 N N . SER A 1 228 ? -18.109 -28.422 -30.844 1 58.75 228 SER A N 1
ATOM 1781 C CA . SER A 1 228 ? -18.938 -29.219 -29.953 1 58.75 228 SER A CA 1
ATOM 1782 C C . SER A 1 228 ? -19.062 -30.656 -30.438 1 58.75 228 SER A C 1
ATOM 1784 O O . SER A 1 228 ? -19.562 -30.906 -31.531 1 58.75 228 SER A O 1
ATOM 1786 N N . GLN A 1 229 ? -18.188 -31.625 -29.938 1 62.88 229 GLN A N 1
ATOM 1787 C CA . GLN A 1 229 ? -18.391 -33 -30.375 1 62.88 229 GLN A CA 1
ATOM 1788 C C . GLN A 1 229 ? -18.812 -33.906 -29.219 1 62.88 229 GLN A C 1
ATOM 1790 O O . GLN A 1 229 ? -19.438 -34.938 -29.438 1 62.88 229 GLN A O 1
ATOM 1795 N N . SER A 1 230 ? -18.562 -33.5 -27.922 1 63.31 230 SER A N 1
ATOM 1796 C CA . SER A 1 230 ? -18.828 -34.469 -26.859 1 63.31 230 SER A CA 1
ATOM 1797 C C . SER A 1 230 ? -20.219 -34.281 -26.281 1 63.31 230 SER A C 1
ATOM 1799 O O . SER A 1 230 ? -20.734 -33.156 -26.203 1 63.31 230 SER A O 1
ATOM 1801 N N . GLN A 1 231 ? -20.938 -35.5 -26.094 1 67.38 231 GLN A N 1
ATOM 1802 C CA . GLN A 1 231 ? -22.312 -35.469 -25.625 1 67.38 231 GLN A CA 1
ATOM 1803 C C . GLN A 1 231 ? -22.453 -36.188 -24.266 1 67.38 231 GLN A C 1
ATOM 1805 O O . GLN A 1 231 ? -22.766 -37.375 -24.203 1 67.38 231 GLN A O 1
ATOM 1810 N N . PRO A 1 232 ? -22.219 -35.344 -23.109 1 79.25 232 PRO A N 1
ATOM 1811 C CA . PRO A 1 232 ? -22.531 -36 -21.828 1 79.25 232 PRO A CA 1
ATOM 1812 C C . PRO A 1 232 ? -23.953 -36.531 -21.75 1 79.25 232 PRO A C 1
ATOM 1814 O O . PRO A 1 232 ? -24.859 -35.969 -22.375 1 79.25 232 PRO A O 1
ATOM 1817 N N . LYS A 1 233 ? -24.125 -37.594 -21.078 1 81.06 233 LYS A N 1
ATOM 1818 C CA . LYS A 1 233 ? -25.438 -38.219 -20.906 1 81.06 233 LYS A CA 1
ATOM 1819 C C . LYS A 1 233 ? -26.391 -37.281 -20.156 1 81.06 233 LYS A C 1
ATOM 1821 O O . LYS A 1 233 ? -27.594 -37.281 -20.391 1 81.06 233 LYS A O 1
ATOM 1826 N N . ARG A 1 234 ? -25.859 -36.562 -19.203 1 84.94 234 ARG A N 1
ATOM 1827 C CA . ARG A 1 234 ? -26.641 -35.656 -18.375 1 84.94 234 ARG A CA 1
ATOM 1828 C C . ARG A 1 234 ? -25.938 -34.312 -18.25 1 84.94 234 ARG A C 1
ATOM 1830 O O . ARG A 1 234 ? -24.719 -34.219 -18.156 1 84.94 234 ARG A O 1
ATOM 1837 N N . LEU A 1 235 ? -26.797 -33.281 -18.266 1 86.31 235 LEU A N 1
ATOM 1838 C CA . LEU A 1 235 ? -26.344 -31.906 -18.078 1 86.31 235 LEU A CA 1
ATOM 1839 C C . LEU A 1 235 ? -27.312 -31.125 -17.203 1 86.31 235 LEU A C 1
ATOM 1841 O O . LEU A 1 235 ? -28.516 -31.406 -17.188 1 86.31 235 LEU A O 1
ATOM 1845 N N . ILE A 1 236 ? -26.766 -30.219 -16.5 1 87.62 236 ILE A N 1
ATOM 1846 C CA . ILE A 1 236 ? -27.609 -29.297 -15.727 1 87.62 236 ILE A CA 1
ATOM 1847 C C . ILE A 1 236 ? -27.969 -28.094 -16.578 1 87.62 236 ILE A C 1
ATOM 1849 O O . ILE A 1 236 ? -27.078 -27.344 -17.016 1 87.62 236 ILE A O 1
ATOM 1853 N N . TYR A 1 237 ? -29.188 -27.906 -16.906 1 87.81 237 TYR A N 1
ATOM 1854 C CA . TYR A 1 237 ? -29.672 -26.734 -17.609 1 87.81 237 TYR A CA 1
ATOM 1855 C C . TYR A 1 237 ? -30.016 -25.609 -16.641 1 87.81 237 TYR A C 1
ATOM 1857 O O . TYR A 1 237 ? -30.75 -25.812 -15.68 1 87.81 237 TYR A O 1
ATOM 1865 N N . ILE A 1 238 ? -29.422 -24.531 -16.906 1 88.75 238 ILE A N 1
ATOM 1866 C CA . ILE A 1 238 ? -29.594 -23.359 -16.047 1 88.75 238 ILE A CA 1
ATOM 1867 C C . ILE A 1 238 ? -30.406 -22.297 -16.781 1 88.75 238 ILE A C 1
ATOM 1869 O O . ILE A 1 238 ? -29.969 -21.781 -17.812 1 88.75 238 ILE A O 1
ATOM 1873 N N . SER A 1 239 ? -31.547 -21.984 -16.328 1 85.69 239 SER A N 1
ATOM 1874 C CA . SER A 1 239 ? -32.344 -20.875 -16.812 1 85.69 239 SER A CA 1
ATOM 1875 C C . SER A 1 239 ? -32.25 -19.672 -15.891 1 85.69 239 SER A C 1
ATOM 1877 O O . SER A 1 239 ? -31.438 -19.656 -14.961 1 85.69 239 SER A O 1
ATOM 1879 N N . SER A 1 240 ? -33.031 -18.656 -16.156 1 83.56 240 SER A N 1
ATOM 1880 C CA . SER A 1 240 ? -32.969 -17.438 -15.344 1 83.56 240 SER A CA 1
ATOM 1881 C C . SER A 1 240 ? -33.344 -17.719 -13.891 1 83.56 240 SER A C 1
ATOM 1883 O O . SER A 1 240 ? -32.812 -17.094 -12.977 1 83.56 240 SER A O 1
ATOM 1885 N N . ASP A 1 241 ? -34.188 -18.75 -13.703 1 82.31 241 ASP A N 1
ATOM 1886 C CA . ASP A 1 241 ? -34.656 -18.906 -12.336 1 82.31 241 ASP A CA 1
ATOM 1887 C C . ASP A 1 241 ? -34.688 -20.375 -11.922 1 82.31 241 ASP A C 1
ATOM 1889 O O . ASP A 1 241 ? -35.125 -20.703 -10.82 1 82.31 241 ASP A O 1
ATOM 1893 N N . GLU A 1 242 ? -34.281 -21.219 -12.805 1 84.25 242 GLU A N 1
ATOM 1894 C CA . GLU A 1 242 ? -34.375 -22.625 -12.453 1 84.25 242 GLU A CA 1
ATOM 1895 C C . GLU A 1 242 ? -33.156 -23.391 -13.008 1 84.25 242 GLU A C 1
ATOM 1897 O O . GLU A 1 242 ? -32.5 -22.938 -13.945 1 84.25 242 GLU A O 1
ATOM 1902 N N . GLN A 1 243 ? -32.812 -24.5 -12.266 1 85.25 243 GLN A N 1
ATOM 1903 C CA . GLN A 1 243 ? -31.812 -25.453 -12.719 1 85.25 243 GLN A CA 1
ATOM 1904 C C . GLN A 1 243 ? -32.375 -26.875 -12.711 1 85.25 243 GLN A C 1
ATOM 1906 O O . GLN A 1 243 ? -33.062 -27.266 -11.789 1 85.25 243 GLN A O 1
ATOM 1911 N N . ARG A 1 244 ? -32.125 -27.578 -13.812 1 85.06 244 ARG A N 1
ATOM 1912 C CA . ARG A 1 244 ? -32.656 -28.922 -13.969 1 85.06 244 ARG A CA 1
ATOM 1913 C C . ARG A 1 244 ? -31.641 -29.859 -14.602 1 85.06 244 ARG A C 1
ATOM 1915 O O . ARG A 1 244 ? -30.875 -29.453 -15.484 1 85.06 244 ARG A O 1
ATOM 1922 N N . LEU A 1 245 ? -31.641 -31.062 -14.109 1 84.38 245 LEU A N 1
ATOM 1923 C CA . LEU A 1 245 ? -30.844 -32.094 -14.742 1 84.38 245 LEU A CA 1
ATOM 1924 C C . LEU A 1 245 ? -31.547 -32.656 -15.984 1 84.38 245 LEU A C 1
ATOM 1926 O O . LEU A 1 245 ? -32.719 -33.031 -15.93 1 84.38 245 LEU A O 1
ATOM 1930 N N . ARG A 1 246 ? -30.938 -32.562 -17.188 1 79.75 246 ARG A N 1
ATOM 1931 C CA . ARG A 1 246 ? -31.531 -33 -18.453 1 79.75 246 ARG A CA 1
ATOM 1932 C C . ARG A 1 246 ? -30.656 -34.031 -19.141 1 79.75 246 ARG A C 1
ATOM 1934 O O . ARG A 1 246 ? -29.438 -34 -19.016 1 79.75 246 ARG A O 1
ATOM 1941 N N . ASP A 1 247 ? -31.391 -34.938 -19.766 1 74.19 247 ASP A N 1
ATOM 1942 C CA . ASP A 1 247 ? -30.719 -35.875 -20.641 1 74.19 247 ASP A CA 1
ATOM 1943 C C . ASP A 1 247 ? -30.531 -35.312 -22.031 1 74.19 247 ASP A C 1
ATOM 1945 O O . ASP A 1 247 ? -31.5 -34.906 -22.688 1 74.19 247 ASP A O 1
ATOM 1949 N N . GLN A 1 248 ? -29.547 -34.438 -22.219 1 62.03 248 GLN A N 1
ATOM 1950 C CA . GLN A 1 248 ? -29.484 -33.844 -23.547 1 62.03 248 GLN A CA 1
ATOM 1951 C C . GLN A 1 248 ? -28.109 -34.031 -24.188 1 62.03 248 GLN A C 1
ATOM 1953 O O . GLN A 1 248 ? -27.125 -34.219 -23.484 1 62.03 248 GLN A O 1
ATOM 1958 N N . LYS A 1 249 ? -28.172 -34.062 -25.578 1 56.06 249 LYS A N 1
ATOM 1959 C CA . LYS A 1 249 ? -27.031 -33.906 -26.469 1 56.06 249 LYS A CA 1
ATOM 1960 C C . LYS A 1 249 ? -26.359 -32.562 -26.312 1 56.06 249 LYS A C 1
ATOM 1962 O O . LYS A 1 249 ? -27.031 -31.562 -26 1 56.06 249 LYS A O 1
ATOM 1967 N N . SER A 1 250 ? -25.047 -32.375 -26.344 1 56.22 250 SER A N 1
ATOM 1968 C CA . SER A 1 250 ? -24.031 -31.453 -25.844 1 56.22 250 SER A CA 1
ATOM 1969 C C . SER A 1 250 ? -24.172 -30.094 -26.516 1 56.22 250 SER A C 1
ATOM 1971 O O . SER A 1 250 ? -23.969 -29.969 -27.734 1 56.22 250 SER A O 1
ATOM 1973 N N . PRO A 1 251 ? -24.703 -29.078 -25.781 1 56.16 251 PRO A N 1
ATOM 1974 C CA . PRO A 1 251 ? -24.688 -27.734 -26.359 1 56.16 251 PRO A CA 1
ATOM 1975 C C . PRO A 1 251 ? -23.297 -27.125 -26.406 1 56.16 251 PRO A C 1
ATOM 1977 O O . PRO A 1 251 ? -22.391 -27.562 -25.688 1 56.16 251 PRO A O 1
ATOM 1980 N N . ALA A 1 252 ? -22.922 -26.281 -27.484 1 46.91 252 ALA A N 1
ATOM 1981 C CA . ALA A 1 252 ? -21.688 -25.547 -27.797 1 46.91 252 ALA A CA 1
ATOM 1982 C C . ALA A 1 252 ? -21.172 -24.812 -26.562 1 46.91 252 ALA A C 1
ATOM 1984 O O . ALA A 1 252 ? -19.969 -24.516 -26.469 1 46.91 252 ALA A O 1
ATOM 1985 N N . ASP A 1 253 ? -22.016 -24.562 -25.516 1 52.88 253 ASP A N 1
ATOM 1986 C CA . ASP A 1 253 ? -21.578 -23.672 -24.453 1 52.88 253 ASP A CA 1
ATOM 1987 C C . ASP A 1 253 ? -21.469 -24.406 -23.125 1 52.88 253 ASP A C 1
ATOM 1989 O O . ASP A 1 253 ? -21.891 -23.891 -22.094 1 52.88 253 ASP A O 1
ATOM 1993 N N . LEU A 1 254 ? -20.812 -25.656 -23.125 1 56.94 254 LEU A N 1
ATOM 1994 C CA . LEU A 1 254 ? -20.719 -26.5 -21.938 1 56.94 254 LEU A CA 1
ATOM 1995 C C . LEU A 1 254 ? -19.641 -25.984 -20.984 1 56.94 254 LEU A C 1
ATOM 1997 O O . LEU A 1 254 ? -18.516 -25.719 -21.406 1 56.94 254 LEU A O 1
ATOM 2001 N N . LEU A 1 255 ? -20.047 -25.672 -19.594 1 69.62 255 LEU A N 1
ATOM 2002 C CA . LEU A 1 255 ? -19.109 -25.344 -18.531 1 69.62 255 LEU A CA 1
ATOM 2003 C C . LEU A 1 255 ? -18.859 -26.562 -17.625 1 69.62 255 LEU A C 1
ATOM 2005 O O . LEU A 1 255 ? -19.797 -27.312 -17.328 1 69.62 255 LEU A O 1
ATOM 2009 N N . ALA A 1 256 ? -17.672 -26.906 -17.453 1 68.12 256 ALA A N 1
ATOM 2010 C CA . ALA A 1 256 ? -17.328 -27.953 -16.5 1 68.12 256 ALA A CA 1
ATOM 2011 C C . ALA A 1 256 ? -16.672 -27.375 -15.258 1 68.12 256 ALA A C 1
ATOM 2013 O O . ALA A 1 256 ? -16.047 -26.312 -15.32 1 68.12 256 ALA A O 1
ATOM 2014 N N . ILE A 1 257 ? -17.094 -27.891 -14.07 1 66.56 257 ILE A N 1
ATOM 2015 C CA . ILE A 1 257 ? -16.469 -27.438 -12.836 1 66.56 257 ILE A CA 1
ATOM 2016 C C . ILE A 1 257 ? -15.641 -28.578 -12.234 1 66.56 257 ILE A C 1
ATOM 2018 O O . ILE A 1 257 ? -16.062 -29.734 -12.242 1 66.56 257 ILE A O 1
ATOM 2022 N N . CYS A 1 258 ? -14.383 -28.359 -11.992 1 53.78 258 CYS A N 1
ATOM 2023 C CA . CYS A 1 258 ? -13.594 -29.281 -11.18 1 53.78 258 CYS A CA 1
ATOM 2024 C C . CYS A 1 258 ? -13.852 -29.047 -9.695 1 53.78 258 CYS A C 1
ATOM 2026 O O . CYS A 1 258 ? -13.617 -27.953 -9.18 1 53.78 258 CYS A O 1
ATOM 2028 N N . ASP A 1 259 ? -14.719 -30 -9.039 1 49.38 259 ASP A N 1
ATOM 2029 C CA . ASP A 1 259 ? -15 -29.859 -7.613 1 49.38 259 ASP A CA 1
ATOM 2030 C C . ASP A 1 259 ? -14.352 -30.984 -6.812 1 49.38 259 ASP A C 1
ATOM 2032 O O . ASP A 1 259 ? -13.906 -31.984 -7.383 1 49.38 259 ASP A O 1
ATOM 2036 N N . SER A 1 260 ? -13.938 -30.859 -5.52 1 49.25 260 SER A N 1
ATOM 2037 C CA . SER A 1 260 ? -13.148 -31.734 -4.645 1 49.25 260 SER A CA 1
ATOM 2038 C C . SER A 1 260 ? -13.945 -32.938 -4.207 1 49.25 260 SER A C 1
ATOM 2040 O O . SER A 1 260 ? -13.375 -34 -3.887 1 49.25 260 SER A O 1
ATOM 2042 N N . GLN A 1 261 ? -15.227 -32.938 -3.779 1 52.03 261 GLN A N 1
ATOM 2043 C CA . GLN A 1 261 ? -15.797 -34.094 -3.094 1 52.03 261 GLN A CA 1
ATOM 2044 C C . GLN A 1 261 ? -17.047 -34.625 -3.812 1 52.03 261 GLN A C 1
ATOM 2046 O O . GLN A 1 261 ? -17.906 -33.812 -4.203 1 52.03 261 GLN A O 1
ATOM 2051 N N . PRO A 1 262 ? -17 -36.031 -4.148 1 47.44 262 PRO A N 1
ATOM 2052 C CA . PRO A 1 262 ? -18.219 -36.625 -4.715 1 47.44 262 PRO A CA 1
ATOM 2053 C C . PRO A 1 262 ? -19.438 -36.438 -3.809 1 47.44 262 PRO A C 1
ATOM 2055 O O . PRO A 1 262 ? -19.297 -36.469 -2.582 1 47.44 262 PRO A O 1
ATOM 2058 N N . LEU A 1 263 ? -20.5 -35.781 -4.141 1 46.66 263 LEU A N 1
ATOM 2059 C CA . LEU A 1 263 ? -21.75 -35.781 -3.389 1 46.66 263 LEU A CA 1
ATOM 2060 C C . LEU A 1 263 ? -22.297 -37.188 -3.215 1 46.66 263 LEU A C 1
ATOM 2062 O O . LEU A 1 263 ? -22.469 -37.906 -4.195 1 46.66 263 LEU A O 1
ATOM 2066 N N . LEU A 1 264 ? -22.031 -37.844 -2.162 1 40.53 264 LEU A N 1
ATOM 2067 C CA . LEU A 1 264 ? -22.5 -39.156 -1.716 1 40.53 264 LEU A CA 1
ATOM 2068 C C . LEU A 1 264 ? -24.016 -39.156 -1.566 1 40.53 264 LEU A C 1
ATOM 2070 O O . LEU A 1 264 ? -24.594 -38.188 -1.06 1 40.53 264 LEU A O 1
ATOM 2074 N N . GLY A 1 265 ? -24.938 -39.75 -2.436 1 41.16 265 GLY A N 1
ATOM 2075 C CA . GLY A 1 265 ? -26.172 -40.438 -2.064 1 41.16 265 GLY A CA 1
ATOM 2076 C C . GLY A 1 265 ? -27.125 -40.594 -3.227 1 41.16 265 GLY A C 1
ATOM 2077 O O . GLY A 1 265 ? -27.594 -41.719 -3.49 1 41.16 265 GLY A O 1
ATOM 2078 N N . LYS A 1 266 ? -28.203 -39.656 -3.473 1 43.06 266 LYS A N 1
ATOM 2079 C CA . LYS A 1 266 ? -29.547 -40.125 -3.811 1 43.06 266 LYS A CA 1
ATOM 2080 C C . LYS A 1 266 ? -29.688 -40.344 -5.312 1 43.06 266 LYS A C 1
ATOM 2082 O O . LYS A 1 266 ? -29.453 -39.438 -6.113 1 43.06 266 LYS A O 1
ATOM 2087 N N . SER A 1 267 ? -29.484 -41.656 -5.676 1 42.97 267 SER A N 1
ATOM 2088 C CA . SER A 1 267 ? -29.719 -42.281 -6.969 1 42.97 267 SER A CA 1
ATOM 2089 C C . SER A 1 267 ? -30.875 -41.625 -7.707 1 42.97 267 SER A C 1
ATOM 2091 O O . SER A 1 267 ? -30.984 -41.719 -8.93 1 42.97 267 SER A O 1
ATOM 2093 N N . ASP A 1 268 ? -31.938 -41.438 -6.945 1 43.34 268 ASP A N 1
ATOM 2094 C CA . ASP A 1 268 ? -33.188 -41.219 -7.688 1 43.34 268 ASP A CA 1
ATOM 2095 C C . ASP A 1 268 ? -33.25 -39.781 -8.203 1 43.34 268 ASP A C 1
ATOM 2097 O O . ASP A 1 268 ? -34.312 -39.156 -8.188 1 43.34 268 ASP A O 1
ATOM 2101 N N . ARG A 1 269 ? -32.156 -39.125 -8.289 1 46.16 269 ARG A N 1
ATOM 2102 C CA . ARG A 1 269 ? -32.25 -37.719 -8.68 1 46.16 269 ARG A CA 1
ATOM 2103 C C . ARG A 1 269 ? -32.688 -37.562 -10.133 1 46.16 269 ARG A C 1
ATOM 2105 O O . ARG A 1 269 ? -31.844 -37.531 -11.039 1 46.16 269 ARG A O 1
ATOM 2112 N N . SER A 1 270 ? -33.562 -38.25 -10.648 1 44.22 270 SER A N 1
ATOM 2113 C CA . SER A 1 270 ? -34.188 -38.062 -11.953 1 44.22 270 SER A CA 1
ATOM 2114 C C . SER A 1 270 ? -34.188 -36.594 -12.367 1 44.22 270 SER A C 1
ATOM 2116 O O . SER A 1 270 ? -33.875 -35.719 -11.562 1 44.22 270 SER A O 1
ATOM 2118 N N . ILE A 1 271 ? -34.844 -36.344 -13.648 1 48.78 271 ILE A N 1
ATOM 2119 C CA . ILE A 1 271 ? -35.156 -35.219 -14.523 1 48.78 271 ILE A CA 1
ATOM 2120 C C . ILE A 1 271 ? -35.688 -34.031 -13.695 1 48.78 271 ILE A C 1
ATOM 2122 O O . ILE A 1 271 ? -36.188 -33.062 -14.25 1 48.78 271 ILE A O 1
ATOM 2126 N N . ARG A 1 272 ? -35.812 -34.125 -12.453 1 53.97 272 ARG A N 1
ATOM 2127 C CA . ARG A 1 272 ? -36.625 -33.188 -11.695 1 53.97 272 ARG A CA 1
ATOM 2128 C C . ARG A 1 272 ? -35.844 -31.953 -11.305 1 53.97 272 ARG A C 1
ATOM 2130 O O . ARG A 1 272 ? -34.594 -31.969 -11.32 1 53.97 272 ARG A O 1
ATOM 2137 N N . GLY A 1 273 ? -36.531 -30.781 -11.172 1 66.75 273 GLY A N 1
ATOM 2138 C CA . GLY A 1 273 ? -36.094 -29.516 -10.617 1 66.75 273 GLY A CA 1
ATOM 2139 C C . GLY A 1 273 ? -35.219 -29.672 -9.383 1 66.75 273 GLY A C 1
ATOM 2140 O O . GLY A 1 273 ? -35.531 -30.5 -8.523 1 66.75 273 GLY A O 1
ATOM 2141 N N . ILE A 1 274 ? -33.844 -29.344 -9.453 1 77.38 274 ILE A N 1
ATOM 2142 C CA . ILE A 1 274 ? -32.969 -29.344 -8.289 1 77.38 274 ILE A CA 1
ATOM 2143 C C . ILE A 1 274 ? -33.281 -28.172 -7.383 1 77.38 274 ILE A C 1
ATOM 2145 O O . ILE A 1 274 ? -33.219 -27.016 -7.805 1 77.38 274 ILE A O 1
ATOM 2149 N N . GLU A 1 275 ? -33.688 -28.469 -6.242 1 85.06 275 GLU A N 1
ATOM 2150 C CA . GLU A 1 275 ? -34 -27.406 -5.289 1 85.06 275 GLU A CA 1
ATOM 2151 C C . GLU A 1 275 ? -32.75 -26.641 -4.914 1 85.06 275 GLU A C 1
ATOM 2153 O O . GLU A 1 275 ? -31.688 -27.234 -4.695 1 85.06 275 GLU A O 1
ATOM 2158 N N . TRP A 1 276 ? -32.875 -25.406 -4.926 1 89.25 276 TRP A N 1
ATOM 2159 C CA . TRP A 1 276 ? -31.766 -24.5 -4.688 1 89.25 276 TRP A CA 1
ATOM 2160 C C . TRP A 1 276 ? -31.094 -24.797 -3.352 1 89.25 276 TRP A C 1
ATOM 2162 O O . TRP A 1 276 ? -29.859 -24.844 -3.266 1 89.25 276 TRP A O 1
ATOM 2172 N N . GLU A 1 277 ? -31.859 -25.078 -2.314 1 88.25 277 GLU A N 1
ATOM 2173 C CA . GLU A 1 277 ? -31.359 -25.25 -0.954 1 88.25 277 GLU A CA 1
ATOM 2174 C C . GLU A 1 277 ? -30.625 -26.594 -0.806 1 88.25 277 GLU A C 1
ATOM 2176 O O . GLU A 1 277 ? -29.844 -26.766 0.131 1 88.25 277 GLU A O 1
ATOM 2181 N N . GLU A 1 278 ? -30.875 -27.406 -1.766 1 86.75 278 GLU A N 1
ATOM 2182 C CA . GLU A 1 278 ? -30.234 -28.719 -1.708 1 86.75 278 GLU A CA 1
ATOM 2183 C C . GLU A 1 278 ? -28.844 -28.688 -2.332 1 86.75 278 GLU A C 1
ATOM 2185 O O . GLU A 1 278 ? -28.031 -29.594 -2.111 1 86.75 278 GLU A O 1
ATOM 2190 N N . LEU A 1 279 ? -28.578 -27.672 -3.064 1 89.12 279 LEU A N 1
ATOM 2191 C CA . LEU A 1 279 ? -27.281 -27.547 -3.713 1 89.12 279 LEU A CA 1
ATOM 2192 C C . LEU A 1 279 ? -26.219 -27.094 -2.717 1 89.12 279 LEU A C 1
ATOM 2194 O O . LEU A 1 279 ? -26.469 -26.203 -1.898 1 89.12 279 LEU A O 1
ATOM 2198 N N . PRO A 1 280 ? -25.062 -27.75 -2.773 1 90.31 280 PRO A N 1
ATOM 2199 C CA . PRO A 1 280 ? -23.969 -27.219 -1.973 1 90.31 280 PRO A CA 1
ATOM 2200 C C . PRO A 1 280 ? -23.641 -25.766 -2.312 1 90.31 280 PRO A C 1
ATOM 2202 O O . PRO A 1 280 ? -23.922 -25.312 -3.428 1 90.31 280 PRO A O 1
ATOM 2205 N N . THR A 1 281 ? -23.031 -25.031 -1.435 1 91.94 281 THR A N 1
ATOM 2206 C CA . THR A 1 281 ? -22.719 -23.609 -1.572 1 91.94 281 THR A CA 1
ATOM 2207 C C . THR A 1 281 ? -21.891 -23.359 -2.828 1 91.94 281 THR A C 1
ATOM 2209 O O . THR A 1 281 ? -22.141 -22.391 -3.557 1 91.94 281 THR A O 1
ATOM 2212 N N . LEU A 1 282 ? -20.938 -24.156 -3.092 1 93 282 LEU A N 1
ATOM 2213 C CA . LEU A 1 282 ? -20.078 -24 -4.258 1 93 282 LEU A CA 1
ATOM 2214 C C . LEU A 1 282 ? -20.891 -24.031 -5.547 1 93 282 LEU A C 1
ATOM 2216 O O . LEU A 1 282 ? -20.672 -23.234 -6.453 1 93 282 LEU A O 1
ATOM 2220 N N . PHE A 1 283 ? -21.844 -24.938 -5.66 1 92.06 283 PHE A N 1
ATOM 2221 C CA . PHE A 1 283 ? -22.641 -25.094 -6.867 1 92.06 283 PHE A CA 1
ATOM 2222 C C . PHE A 1 283 ? -23.609 -23.922 -7.035 1 92.06 283 PHE A C 1
ATOM 2224 O O . PHE A 1 283 ? -23.875 -23.5 -8.156 1 92.06 283 PHE A O 1
ATOM 2231 N N . GLN A 1 284 ? -24.109 -23.484 -5.93 1 92.94 284 GLN A N 1
ATOM 2232 C CA . GLN A 1 284 ? -24.922 -22.281 -5.984 1 92.94 284 GLN A CA 1
ATOM 2233 C C . GLN A 1 284 ? -24.156 -21.109 -6.566 1 92.94 284 GLN A C 1
ATOM 2235 O O . GLN A 1 284 ? -24.641 -20.422 -7.465 1 92.94 284 GLN A O 1
ATOM 2240 N N . ASP A 1 285 ? -22.969 -20.922 -6.008 1 93.62 285 ASP A N 1
ATOM 2241 C CA . ASP A 1 285 ? -22.109 -19.844 -6.469 1 93.62 285 ASP A CA 1
ATOM 2242 C C . ASP A 1 285 ? -21.812 -19.969 -7.965 1 93.62 285 ASP A C 1
ATOM 2244 O O . ASP A 1 285 ? -21.828 -18.969 -8.688 1 93.62 285 ASP A O 1
ATOM 2248 N N . VAL A 1 286 ? -21.531 -21.156 -8.422 1 93.94 286 VAL A N 1
ATOM 2249 C CA . VAL A 1 286 ? -21.203 -21.406 -9.828 1 93.94 286 VAL A CA 1
ATOM 2250 C C . VAL A 1 286 ? -22.422 -21.062 -10.695 1 93.94 286 VAL A C 1
ATOM 2252 O O . VAL A 1 286 ? -22.281 -20.438 -11.75 1 93.94 286 VAL A O 1
ATOM 2255 N N . ILE A 1 287 ? -23.609 -21.469 -10.297 1 93 287 ILE A N 1
ATOM 2256 C CA . ILE A 1 287 ? -24.828 -21.219 -11.062 1 93 287 ILE A CA 1
ATOM 2257 C C . ILE A 1 287 ? -25.078 -19.719 -11.148 1 93 287 ILE A C 1
ATOM 2259 O O . ILE A 1 287 ? -25.422 -19.203 -12.211 1 93 287 ILE A O 1
ATOM 2263 N N . ILE A 1 288 ? -24.891 -19.031 -10.008 1 94.12 288 ILE A N 1
ATOM 2264 C CA . ILE A 1 288 ? -25.031 -17.578 -10 1 94.12 288 ILE A CA 1
ATOM 2265 C C . ILE A 1 288 ? -24.062 -16.969 -11 1 94.12 288 ILE A C 1
ATOM 2267 O O . ILE A 1 288 ? -24.453 -16.078 -11.773 1 94.12 288 ILE A O 1
ATOM 2271 N N . LEU A 1 289 ? -22.828 -17.406 -10.984 1 94.69 289 LEU A N 1
ATOM 2272 C CA . LEU A 1 289 ? -21.812 -16.891 -11.898 1 94.69 289 LEU A CA 1
ATOM 2273 C C . LEU A 1 289 ? -22.188 -17.188 -13.344 1 94.69 289 LEU A C 1
ATOM 2275 O O . LEU A 1 289 ? -22.031 -16.312 -14.219 1 94.69 289 LEU A O 1
ATOM 2279 N N . LEU A 1 290 ? -22.719 -18.359 -13.641 1 93.19 290 LEU A N 1
ATOM 2280 C CA . LEU A 1 290 ? -23.094 -18.734 -15 1 93.19 290 LEU A CA 1
ATOM 2281 C C . LEU A 1 290 ? -24.234 -17.844 -15.508 1 93.19 290 LEU A C 1
ATOM 2283 O O . LEU A 1 290 ? -24.234 -17.453 -16.672 1 93.19 290 LEU A O 1
ATOM 2287 N N . ARG A 1 291 ? -25.172 -17.641 -14.695 1 93.19 291 ARG A N 1
ATOM 2288 C CA . ARG A 1 291 ? -26.266 -16.75 -15.078 1 93.19 291 ARG A CA 1
ATOM 2289 C C . ARG A 1 291 ? -25.719 -15.375 -15.469 1 93.19 291 ARG A C 1
ATOM 2291 O O . ARG A 1 291 ? -26.172 -14.781 -16.453 1 93.19 291 ARG A O 1
ATOM 2298 N N . LYS A 1 292 ? -24.719 -14.961 -14.703 1 92.88 292 LYS A N 1
ATOM 2299 C CA . LYS A 1 292 ? -24.109 -13.664 -15 1 92.88 292 LYS A CA 1
ATOM 2300 C C . LYS A 1 292 ? -23.312 -13.703 -16.312 1 92.88 292 LYS A C 1
ATOM 2302 O O . LYS A 1 292 ? -23.188 -12.688 -16.984 1 92.88 292 LYS A O 1
ATOM 2307 N N . LEU A 1 293 ? -22.781 -14.844 -16.672 1 92.56 293 LEU A N 1
ATOM 2308 C CA . LEU A 1 293 ? -22.016 -15.031 -17.891 1 92.56 293 LEU A CA 1
ATOM 2309 C C . LEU A 1 293 ? -22.922 -15.391 -19.062 1 92.56 293 LEU A C 1
ATOM 2311 O O . LEU A 1 293 ? -22.469 -15.508 -20.203 1 92.56 293 LEU A O 1
ATOM 2315 N N . SER A 1 294 ? -24.188 -15.586 -18.812 1 89.25 294 SER A N 1
ATOM 2316 C CA . SER A 1 294 ? -25.188 -15.984 -19.812 1 89.25 294 SER A CA 1
ATOM 2317 C C . SER A 1 294 ? -24.859 -17.344 -20.406 1 89.25 294 SER A C 1
ATOM 2319 O O . SER A 1 294 ? -24.891 -17.516 -21.625 1 89.25 294 SER A O 1
ATOM 2321 N N . LEU A 1 295 ? -24.453 -18.266 -19.562 1 88.12 295 LEU A N 1
ATOM 2322 C CA . LEU A 1 295 ? -24.234 -19.672 -19.922 1 88.12 295 LEU A CA 1
ATOM 2323 C C . LEU A 1 295 ? -25.312 -20.562 -19.344 1 88.12 295 LEU A C 1
ATOM 2325 O O . LEU A 1 295 ? -25.734 -20.375 -18.203 1 88.12 295 LEU A O 1
ATOM 2329 N N . SER A 1 296 ? -25.703 -21.578 -20.109 1 88 296 SER A N 1
ATOM 2330 C CA . SER A 1 296 ? -26.922 -22.25 -19.688 1 88 296 SER A CA 1
ATOM 2331 C C . SER A 1 296 ? -26.672 -23.719 -19.375 1 88 296 SER A C 1
ATOM 2333 O O . SER A 1 296 ? -27.547 -24.406 -18.844 1 88 296 SER A O 1
ATOM 2335 N N . TYR A 1 297 ? -25.531 -24.25 -19.688 1 87.12 297 TYR A N 1
ATOM 2336 C CA . TYR A 1 297 ? -25.281 -25.672 -19.5 1 87.12 297 TYR A CA 1
ATOM 2337 C C . TYR A 1 297 ? -24.062 -25.906 -18.609 1 87.12 297 TYR A C 1
ATOM 2339 O O . TYR A 1 297 ? -23 -25.312 -18.828 1 87.12 297 TYR A O 1
ATOM 2347 N N . LEU A 1 298 ? -24.312 -26.719 -17.609 1 90.06 298 LEU A N 1
ATOM 2348 C CA . LEU A 1 298 ? -23.281 -27 -16.609 1 90.06 298 LEU A CA 1
ATOM 2349 C C . LEU A 1 298 ? -23.094 -28.5 -16.406 1 90.06 298 LEU A C 1
ATOM 2351 O O . LEU A 1 298 ? -24.094 -29.25 -16.344 1 90.06 298 LEU A O 1
ATOM 2355 N N . TRP A 1 299 ? -21.922 -28.953 -16.469 1 90.19 299 TRP A N 1
ATOM 2356 C CA . TRP A 1 299 ? -21.594 -30.344 -16.172 1 90.19 299 TRP A CA 1
ATOM 2357 C C . TRP A 1 299 ? -20.766 -30.438 -14.898 1 90.19 299 TRP A C 1
ATOM 2359 O O . TRP A 1 299 ? -19.734 -29.766 -14.773 1 90.19 299 TRP A O 1
ATOM 2369 N N . ILE A 1 300 ? -21.234 -31.156 -13.945 1 87.94 300 ILE A N 1
ATOM 2370 C CA . ILE A 1 300 ? -20.531 -31.484 -12.711 1 87.94 300 ILE A CA 1
ATOM 2371 C C . ILE A 1 300 ? -20.5 -33 -12.531 1 87.94 300 ILE A C 1
ATOM 2373 O O . ILE A 1 300 ? -21.531 -33.656 -12.5 1 87.94 300 ILE A O 1
ATOM 2377 N N . ASP A 1 301 ? -19.344 -33.531 -12.398 1 84.5 301 ASP A N 1
ATOM 2378 C CA . ASP A 1 301 ? -19.203 -35 -12.359 1 84.5 301 ASP A CA 1
ATOM 2379 C C . ASP A 1 301 ? -20.047 -35.594 -11.25 1 84.5 301 ASP A C 1
ATOM 2381 O O . ASP A 1 301 ? -20.766 -36.594 -11.469 1 84.5 301 ASP A O 1
ATOM 2385 N N . SER A 1 302 ? -20.031 -34.938 -10.039 1 82.19 302 SER A N 1
ATOM 2386 C CA . SER A 1 302 ? -20.734 -35.5 -8.883 1 82.19 302 SER A CA 1
ATOM 2387 C C . SER A 1 302 ? -22.25 -35.438 -9.07 1 82.19 302 SER A C 1
ATOM 2389 O O . SER A 1 302 ? -22.984 -36.156 -8.398 1 82.19 302 SER A O 1
ATOM 2391 N N . MET A 1 303 ? -22.672 -34.688 -9.992 1 83.88 303 MET A N 1
ATOM 2392 C CA . MET A 1 303 ? -24.109 -34.531 -10.195 1 83.88 303 MET A CA 1
ATOM 2393 C C . MET A 1 303 ? -24.562 -35.219 -11.484 1 83.88 303 MET A C 1
ATOM 2395 O O . MET A 1 303 ? -25.688 -35.719 -11.578 1 83.88 303 MET A O 1
ATOM 2399 N N . CYS A 1 304 ? -23.672 -35.281 -12.414 1 85.62 304 CYS A N 1
ATOM 2400 C CA . CYS A 1 304 ? -24.078 -35.75 -13.742 1 85.62 304 CYS A CA 1
ATOM 2401 C C . CYS A 1 304 ? -23.688 -37.188 -13.938 1 85.62 304 CYS A C 1
ATOM 2403 O O . CYS A 1 304 ? -24.141 -37.844 -14.891 1 85.62 304 CYS A O 1
ATOM 2405 N N . ILE A 1 305 ? -22.844 -37.688 -13.102 1 81.56 305 ILE A N 1
ATOM 2406 C CA . ILE A 1 305 ? -22.516 -39.125 -13.086 1 81.56 305 ILE A CA 1
ATOM 2407 C C . ILE A 1 305 ? -23.141 -39.781 -11.859 1 81.56 305 ILE A C 1
ATOM 2409 O O . ILE A 1 305 ? -23.016 -39.281 -10.742 1 81.56 305 ILE A O 1
ATOM 2413 N N . ILE A 1 306 ? -23.797 -40.812 -12.008 1 79.88 306 ILE A N 1
ATOM 2414 C CA . ILE A 1 306 ? -24.375 -41.531 -10.883 1 79.88 306 ILE A CA 1
ATOM 2415 C C . ILE A 1 306 ? -23.281 -42.312 -10.172 1 79.88 306 ILE A C 1
ATOM 2417 O O . ILE A 1 306 ? -22.875 -43.406 -10.633 1 79.88 306 ILE A O 1
ATOM 2421 N N . GLN A 1 307 ? -22.844 -41.938 -9.047 1 75.69 307 GLN A N 1
ATOM 2422 C CA . GLN A 1 307 ? -21.625 -42.375 -8.359 1 75.69 307 GLN A CA 1
ATOM 2423 C C . GLN A 1 307 ? -21.812 -43.781 -7.828 1 75.69 307 GLN A C 1
ATOM 2425 O O . GLN A 1 307 ? -20.844 -44.562 -7.73 1 75.69 307 GLN A O 1
ATOM 2430 N N . ASP A 1 308 ? -23.016 -44.219 -7.453 1 79.62 308 ASP A N 1
ATOM 2431 C CA . ASP A 1 308 ? -23.234 -45.531 -6.855 1 79.62 308 ASP A CA 1
ATOM 2432 C C . ASP A 1 308 ? -23.625 -46.562 -7.914 1 79.62 308 ASP A C 1
ATOM 2434 O O . ASP A 1 308 ? -24.062 -47.656 -7.582 1 79.62 308 ASP A O 1
ATOM 2438 N N . ASP A 1 309 ? -23.578 -46.125 -9.164 1 82.5 309 ASP A N 1
ATOM 2439 C CA . ASP A 1 309 ? -23.797 -47.031 -10.297 1 82.5 309 ASP A CA 1
ATOM 2440 C C . ASP A 1 309 ? -22.5 -47.25 -11.086 1 82.5 309 ASP A C 1
ATOM 2442 O O . ASP A 1 309 ? -22.125 -46.438 -11.922 1 82.5 309 ASP A O 1
ATOM 2446 N N . ASP A 1 310 ? -22 -48.406 -10.914 1 80.88 310 ASP A N 1
ATOM 2447 C CA . ASP A 1 310 ? -20.688 -48.719 -11.477 1 80.88 310 ASP A CA 1
ATOM 2448 C C . ASP A 1 310 ? -20.719 -48.656 -13 1 80.88 310 ASP A C 1
ATOM 2450 O O . ASP A 1 310 ? -19.734 -48.25 -13.625 1 80.88 310 ASP A O 1
ATOM 2454 N N . ASP A 1 311 ? -21.781 -49.125 -13.531 1 82.31 311 ASP A N 1
ATOM 2455 C CA . ASP A 1 311 ? -21.875 -49.125 -14.984 1 82.31 311 ASP A CA 1
ATOM 2456 C C . ASP A 1 311 ? -21.953 -47.688 -15.523 1 82.31 311 ASP A C 1
ATOM 2458 O O . ASP A 1 311 ? -21.281 -47.375 -16.516 1 82.31 311 ASP A O 1
ATOM 2462 N N . ASP A 1 312 ? -22.797 -47 -14.875 1 83 312 ASP A N 1
ATOM 2463 C CA . ASP A 1 312 ? -22.891 -45.594 -15.281 1 83 312 ASP A CA 1
ATOM 2464 C C . ASP A 1 312 ? -21.562 -44.875 -15.086 1 83 312 ASP A C 1
ATOM 2466 O O . ASP A 1 312 ? -21.141 -44.062 -15.922 1 83 312 ASP A O 1
ATOM 2470 N N . TRP A 1 313 ? -20.953 -45.125 -14.023 1 83.12 313 TRP A N 1
ATOM 2471 C CA . TRP A 1 313 ? -19.672 -44.5 -13.711 1 83.12 313 TRP A CA 1
ATOM 2472 C C . TRP A 1 313 ? -18.625 -44.844 -14.766 1 83.12 313 TRP A C 1
ATOM 2474 O O . TRP A 1 313 ? -17.906 -43.969 -15.25 1 83.12 313 TRP A O 1
ATOM 2484 N N . LEU A 1 314 ? -18.531 -46.094 -15.078 1 79.5 314 LEU A N 1
ATOM 2485 C CA . LEU A 1 314 ? -17.547 -46.531 -16.062 1 79.5 314 LEU A CA 1
ATOM 2486 C C . LEU A 1 314 ? -17.797 -45.906 -17.422 1 79.5 314 LEU A C 1
ATOM 2488 O O . LEU A 1 314 ? -16.859 -45.469 -18.094 1 79.5 314 LEU A O 1
ATOM 2492 N N . GLU A 1 315 ? -19.016 -45.812 -17.766 1 79.81 315 GLU A N 1
ATOM 2493 C CA . GLU A 1 315 ? -19.391 -45.25 -19.047 1 79.81 315 GLU A CA 1
ATOM 2494 C C . GLU A 1 315 ? -19.078 -43.75 -19.094 1 79.81 315 GLU A C 1
ATOM 2496 O O . GLU A 1 315 ? -18.484 -43.25 -20.047 1 79.81 315 GLU A O 1
ATOM 2501 N N . GLN A 1 316 ? -19.5 -43.125 -18.062 1 79.5 316 GLN A N 1
ATOM 2502 C CA . GLN A 1 316 ? -19.391 -41.656 -18.062 1 79.5 316 GLN A CA 1
ATOM 2503 C C . GLN A 1 316 ? -17.953 -41.219 -17.781 1 79.5 316 GLN A C 1
ATOM 2505 O O . GLN A 1 316 ? -17.516 -40.188 -18.281 1 79.5 316 GLN A O 1
ATOM 2510 N N . SER A 1 317 ? -17.219 -41.938 -16.984 1 78.25 317 SER A N 1
ATOM 2511 C CA . SER A 1 317 ? -15.82 -41.625 -16.719 1 78.25 317 SER A CA 1
ATOM 2512 C C . SER A 1 317 ? -14.984 -41.656 -18 1 78.25 317 SER A C 1
ATOM 2514 O O . SER A 1 317 ? -14.055 -40.875 -18.156 1 78.25 317 SER A O 1
ATOM 2516 N N . ALA A 1 318 ? -15.398 -42.531 -18.875 1 76 318 ALA A N 1
ATOM 2517 C CA . ALA A 1 318 ? -14.719 -42.656 -20.172 1 76 318 ALA A CA 1
ATOM 2518 C C . ALA A 1 318 ? -15.023 -41.438 -21.047 1 76 318 ALA A C 1
ATOM 2520 O O . ALA A 1 318 ? -14.195 -41.031 -21.875 1 76 318 ALA A O 1
ATOM 2521 N N . GLN A 1 319 ? -16.156 -40.844 -20.812 1 81.62 319 GLN A N 1
ATOM 2522 C CA . GLN A 1 319 ? -16.578 -39.719 -21.625 1 81.62 319 GLN A CA 1
ATOM 2523 C C . GLN A 1 319 ? -16.031 -38.406 -21.047 1 81.62 319 GLN A C 1
ATOM 2525 O O . GLN A 1 319 ? -16.031 -37.375 -21.734 1 81.62 319 GLN A O 1
ATOM 2530 N N . MET A 1 320 ? -15.539 -38.469 -19.859 1 84.19 320 MET A N 1
ATOM 2531 C CA . MET A 1 320 ? -15.094 -37.25 -19.172 1 84.19 320 MET A CA 1
ATOM 2532 C C . MET A 1 320 ? -14.016 -36.531 -19.984 1 84.19 320 MET A C 1
ATOM 2534 O O . MET A 1 320 ? -13.992 -35.312 -20.047 1 84.19 320 MET A O 1
ATOM 2538 N N . ALA A 1 321 ? -13.109 -37.312 -20.578 1 84.38 321 ALA A N 1
ATOM 2539 C CA . ALA A 1 321 ? -12.07 -36.719 -21.406 1 84.38 321 ALA A CA 1
ATOM 2540 C C . ALA A 1 321 ? -12.672 -35.875 -22.531 1 84.38 321 ALA A C 1
ATOM 2542 O O . ALA A 1 321 ? -12.188 -34.781 -22.812 1 84.38 321 ALA A O 1
ATOM 2543 N N . GLY A 1 322 ? -13.688 -36.469 -23.156 1 84.81 322 GLY A N 1
ATOM 2544 C CA . GLY A 1 322 ? -14.359 -35.719 -24.234 1 84.81 322 GLY A CA 1
ATOM 2545 C C . GLY A 1 322 ? -15.109 -34.5 -23.734 1 84.81 322 GLY A C 1
ATOM 2546 O O . GLY A 1 322 ? -15.125 -33.469 -24.406 1 84.81 322 GLY A O 1
ATOM 2547 N N . ILE A 1 323 ? -15.742 -34.594 -22.609 1 86.75 323 ILE A N 1
ATOM 2548 C CA . ILE A 1 323 ? -16.516 -33.5 -22.031 1 86.75 323 ILE A CA 1
ATOM 2549 C C . ILE A 1 323 ? -15.586 -32.312 -21.734 1 86.75 323 ILE A C 1
ATOM 2551 O O . ILE A 1 323 ? -15.859 -31.203 -22.156 1 86.75 323 ILE A O 1
ATOM 2555 N N . TYR A 1 324 ? -14.484 -32.531 -21.047 1 88.81 324 TYR A N 1
ATOM 2556 C CA . TYR A 1 324 ? -13.555 -31.469 -20.703 1 88.81 324 TYR A CA 1
ATOM 2557 C C . TYR A 1 324 ? -12.867 -30.922 -21.953 1 88.81 324 TYR A C 1
ATOM 2559 O O . TYR A 1 324 ? -12.695 -29.703 -22.094 1 88.81 324 TYR A O 1
ATOM 2567 N N . SER A 1 325 ? -12.516 -31.781 -22.891 1 87.75 325 SER A N 1
ATOM 2568 C CA . SER A 1 325 ? -11.82 -31.344 -24.109 1 87.75 325 SER A CA 1
ATOM 2569 C C . SER A 1 325 ? -12.695 -30.438 -24.953 1 87.75 325 SER A C 1
ATOM 2571 O O . SER A 1 325 ? -12.188 -29.641 -25.75 1 87.75 325 SER A O 1
ATOM 2573 N N . HIS A 1 326 ? -14.023 -30.531 -24.812 1 86.25 326 HIS A N 1
ATOM 2574 C CA . HIS A 1 326 ? -14.93 -29.781 -25.672 1 86.25 326 HIS A CA 1
ATOM 2575 C C . HIS A 1 326 ? -15.758 -28.797 -24.859 1 86.25 326 HIS A C 1
ATOM 2577 O O . HIS A 1 326 ? -16.781 -28.281 -25.344 1 86.25 326 HIS A O 1
ATOM 2583 N N . SER A 1 327 ? -15.359 -28.594 -23.656 1 88.62 327 SER A N 1
ATOM 2584 C CA . SER A 1 327 ? -16.047 -27.625 -22.828 1 88.62 327 SER A CA 1
ATOM 2585 C C . SER A 1 327 ? -15.719 -26.188 -23.25 1 88.62 327 SER A C 1
ATOM 2587 O O . SER A 1 327 ? -14.594 -25.922 -23.672 1 88.62 327 SER A O 1
ATOM 2589 N N . TYR A 1 328 ? -16.719 -25.312 -23.172 1 88.56 328 TYR A N 1
ATOM 2590 C CA . TYR A 1 328 ? -16.531 -23.906 -23.469 1 88.56 328 TYR A CA 1
ATOM 2591 C C . TYR A 1 328 ? -15.648 -23.234 -22.422 1 88.56 328 TYR A C 1
ATOM 2593 O O . TYR A 1 328 ? -14.773 -22.438 -22.75 1 88.56 328 TYR A O 1
ATOM 2601 N N . LEU A 1 329 ? -15.906 -23.578 -21.203 1 92.31 329 LEU A N 1
ATOM 2602 C CA . LEU A 1 329 ? -15.188 -23 -20.078 1 92.31 329 LEU A CA 1
ATOM 2603 C C . LEU A 1 329 ? -15.141 -23.984 -18.906 1 92.31 329 LEU A C 1
ATOM 2605 O O . LEU A 1 329 ? -16.172 -24.562 -18.547 1 92.31 329 LEU A O 1
ATOM 2609 N N . ASN A 1 330 ? -13.961 -24.266 -18.453 1 94.31 330 ASN A N 1
ATOM 2610 C CA . ASN A 1 330 ? -13.75 -25.047 -17.25 1 94.31 330 ASN A CA 1
ATOM 2611 C C . ASN A 1 330 ? -13.484 -24.156 -16.031 1 94.31 330 ASN A C 1
ATOM 2613 O O . ASN A 1 330 ? -12.602 -23.297 -16.078 1 94.31 330 ASN A O 1
ATOM 2617 N N . LEU A 1 331 ? -14.289 -24.25 -15 1 94.88 331 LEU A N 1
ATOM 2618 C CA . LEU A 1 331 ? -14.078 -23.516 -13.758 1 94.88 331 LEU A CA 1
ATOM 2619 C C . LEU A 1 331 ? -13.414 -24.391 -12.703 1 94.88 331 LEU A C 1
ATOM 2621 O O . LEU A 1 331 ? -13.922 -25.469 -12.367 1 94.88 331 LEU A O 1
ATOM 2625 N N . ALA A 1 332 ? -12.297 -24 -12.273 1 94.19 332 ALA A N 1
ATOM 2626 C CA . ALA A 1 332 ? -11.617 -24.719 -11.195 1 94.19 332 ALA A CA 1
ATOM 2627 C C . ALA A 1 332 ? -11.766 -23.969 -9.875 1 94.19 332 ALA A C 1
ATOM 2629 O O . ALA A 1 332 ? -11.227 -22.859 -9.711 1 94.19 332 ALA A O 1
ATOM 2630 N N . ALA A 1 333 ? -12.547 -24.5 -8.93 1 93.69 333 ALA A N 1
ATOM 2631 C CA . ALA A 1 333 ? -12.617 -23.953 -7.578 1 93.69 333 ALA A CA 1
ATOM 2632 C C . ALA A 1 333 ? -11.344 -24.281 -6.793 1 93.69 333 ALA A C 1
ATOM 2634 O O . ALA A 1 333 ? -11.391 -25.016 -5.805 1 93.69 333 ALA A O 1
ATOM 2635 N N . ALA A 1 334 ? -10.266 -23.672 -7.133 1 92 334 ALA A N 1
ATOM 2636 C CA . ALA A 1 334 ? -8.906 -24.078 -6.77 1 92 334 ALA A CA 1
ATOM 2637 C C . ALA A 1 334 ? -8.688 -23.984 -5.266 1 92 334 ALA A C 1
ATOM 2639 O O . ALA A 1 334 ? -7.938 -24.766 -4.688 1 92 334 ALA A O 1
ATOM 2640 N N . THR A 1 335 ? -9.312 -23.031 -4.617 1 89.56 335 THR A N 1
ATOM 2641 C CA . THR A 1 335 ? -9.062 -22.828 -3.197 1 89.56 335 THR A CA 1
ATOM 2642 C C . THR A 1 335 ? -10.07 -23.594 -2.346 1 89.56 335 THR A C 1
ATOM 2644 O O . THR A 1 335 ? -9.867 -23.781 -1.146 1 89.56 335 THR A O 1
ATOM 2647 N N . SER A 1 336 ? -11.172 -23.984 -2.93 1 86.94 336 SER A N 1
ATOM 2648 C CA . SER A 1 336 ? -12.211 -24.672 -2.174 1 86.94 336 SER A CA 1
ATOM 2649 C C . SER A 1 336 ? -11.805 -26.109 -1.857 1 86.94 336 SER A C 1
ATOM 2651 O O . SER A 1 336 ? -11.438 -26.859 -2.758 1 86.94 336 SER A O 1
ATOM 2653 N N . GLN A 1 337 ? -11.906 -26.484 -0.62 1 80.75 337 GLN A N 1
ATOM 2654 C CA . GLN A 1 337 ? -11.531 -27.828 -0.205 1 80.75 337 GLN A CA 1
ATOM 2655 C C . GLN A 1 337 ? -12.672 -28.812 -0.449 1 80.75 337 GLN A C 1
ATOM 2657 O O . GLN A 1 337 ? -12.438 -30 -0.63 1 80.75 337 GLN A O 1
ATOM 2662 N N . ASN A 1 338 ? -13.828 -28.234 -0.351 1 83.56 338 ASN A N 1
ATOM 2663 C CA . ASN A 1 338 ? -15.016 -29.047 -0.576 1 83.56 338 ASN A CA 1
ATOM 2664 C C . ASN A 1 338 ? -16.172 -28.219 -1.135 1 83.56 338 ASN A C 1
ATOM 2666 O O . ASN A 1 338 ? -16.047 -27 -1.291 1 83.56 338 ASN A O 1
ATOM 2670 N N . SER A 1 339 ? -17.219 -28.906 -1.456 1 87.88 339 SER A N 1
ATOM 2671 C CA . SER A 1 339 ? -18.328 -28.25 -2.148 1 87.88 339 SER A CA 1
ATOM 2672 C C . SER A 1 339 ? -19.141 -27.391 -1.194 1 87.88 339 SER A C 1
ATOM 2674 O O . SER A 1 339 ? -19.984 -26.594 -1.629 1 87.88 339 SER A O 1
ATOM 2676 N N . SER A 1 340 ? -18.859 -27.453 0.086 1 87.62 340 SER A N 1
ATOM 2677 C CA . SER A 1 340 ? -19.594 -26.656 1.058 1 87.62 340 SER A CA 1
ATOM 2678 C C . SER A 1 340 ? -19.016 -25.234 1.151 1 87.62 340 SER A C 1
ATOM 2680 O O . SER A 1 340 ? -19.656 -24.344 1.714 1 87.62 340 SER A O 1
ATOM 2682 N N . GLN A 1 341 ? -17.938 -25.078 0.576 1 89.31 341 GLN A N 1
ATOM 2683 C CA . GLN A 1 341 ? -17.281 -23.766 0.65 1 89.31 341 GLN A CA 1
ATOM 2684 C C . GLN A 1 341 ? -17.672 -22.891 -0.537 1 89.31 341 GLN A C 1
ATOM 2686 O O . GLN A 1 341 ? -17.984 -23.406 -1.617 1 89.31 341 GLN A O 1
ATOM 2691 N N . SER A 1 342 ? -17.594 -21.641 -0.323 1 91.75 342 SER A N 1
ATOM 2692 C CA . SER A 1 342 ? -17.953 -20.688 -1.361 1 91.75 342 SER A CA 1
ATOM 2693 C C . SER A 1 342 ? -16.844 -20.562 -2.404 1 91.75 342 SER A C 1
ATOM 2695 O O . SER A 1 342 ? -15.664 -20.734 -2.088 1 91.75 342 SER A O 1
ATOM 2697 N N . LEU A 1 343 ? -17.234 -20.312 -3.635 1 93.06 343 LEU A N 1
ATOM 2698 C CA . LEU A 1 343 ? -16.312 -20 -4.715 1 93.06 343 LEU A CA 1
ATOM 2699 C C . LEU A 1 343 ? -15.648 -18.641 -4.496 1 93.06 343 LEU A C 1
ATOM 2701 O O . LEU A 1 343 ? -14.539 -18.406 -4.98 1 93.06 343 LEU A O 1
ATOM 2705 N N . PHE A 1 344 ? -16.375 -17.766 -3.828 1 93.81 344 PHE A N 1
ATOM 2706 C CA . PHE A 1 344 ? -15.953 -16.375 -3.646 1 93.81 344 PHE A CA 1
ATOM 2707 C C . PHE A 1 344 ? -15.469 -16.141 -2.221 1 93.81 344 PHE A C 1
ATOM 2709 O O . PHE A 1 344 ? -16.141 -15.469 -1.436 1 93.81 344 PHE A O 1
ATOM 2716 N N . ARG A 1 345 ? -14.242 -16.516 -1.977 1 87.94 345 ARG A N 1
ATOM 2717 C CA . ARG A 1 345 ? -13.688 -16.484 -0.63 1 87.94 345 ARG A CA 1
ATOM 2718 C C . ARG A 1 345 ? -12.773 -15.273 -0.451 1 87.94 345 ARG A C 1
ATOM 2720 O O . ARG A 1 345 ? -12.383 -14.633 -1.43 1 87.94 345 ARG A O 1
ATOM 2727 N N . THR A 1 346 ? -12.477 -14.961 0.858 1 87 346 THR A N 1
ATOM 2728 C CA . THR A 1 346 ? -11.516 -13.922 1.197 1 87 346 THR A CA 1
ATOM 2729 C C . THR A 1 346 ? -10.148 -14.227 0.585 1 87 346 THR A C 1
ATOM 2731 O O . THR A 1 346 ? -9.711 -15.375 0.571 1 87 346 THR A O 1
ATOM 2734 N N . ARG A 1 347 ? -9.531 -13.234 0.143 1 89.12 347 ARG A N 1
ATOM 2735 C CA . ARG A 1 347 ? -8.273 -13.391 -0.574 1 89.12 347 ARG A CA 1
ATOM 2736 C C . ARG A 1 347 ? -7.082 -13.258 0.371 1 89.12 347 ARG A C 1
ATOM 2738 O O . ARG A 1 347 ? -7.102 -12.438 1.289 1 89.12 347 ARG A O 1
ATOM 2745 N N . PHE A 1 348 ? -6.09 -14.125 0.103 1 88.75 348 PHE A N 1
ATOM 2746 C CA . PHE A 1 348 ? -4.836 -14.086 0.844 1 88.75 348 PHE A CA 1
ATOM 2747 C C . PHE A 1 348 ? -3.646 -14.234 -0.099 1 88.75 348 PHE A C 1
ATOM 2749 O O . PHE A 1 348 ? -3.744 -14.898 -1.133 1 88.75 348 PHE A O 1
ATOM 2756 N N . GLN A 1 349 ? -2.609 -13.594 0.26 1 85.5 349 GLN A N 1
ATOM 2757 C CA . GLN A 1 349 ? -1.335 -13.82 -0.416 1 85.5 349 GLN A CA 1
ATOM 2758 C C . GLN A 1 349 ? -0.544 -14.93 0.259 1 85.5 349 GLN A C 1
ATOM 2760 O O . GLN A 1 349 ? -0.394 -14.945 1.482 1 85.5 349 GLN A O 1
ATOM 2765 N N . VAL A 1 350 ? -0.094 -15.859 -0.623 1 83.75 350 VAL A N 1
ATOM 2766 C CA . VAL A 1 350 ? 0.693 -16.969 -0.099 1 83.75 350 VAL A CA 1
ATOM 2767 C C . VAL A 1 350 ? 2.176 -16.734 -0.377 1 83.75 350 VAL A C 1
ATOM 2769 O O . VAL A 1 350 ? 2.549 -16.328 -1.482 1 83.75 350 VAL A O 1
ATOM 2772 N N . PHE A 1 351 ? 2.996 -16.891 0.608 1 78.44 351 PHE A N 1
ATOM 2773 C CA . PHE A 1 351 ? 4.434 -16.734 0.425 1 78.44 351 PHE A CA 1
ATOM 2774 C C . PHE A 1 351 ? 5.203 -17.703 1.313 1 78.44 351 PHE A C 1
ATOM 2776 O O . PHE A 1 351 ? 4.652 -18.25 2.279 1 78.44 351 PHE A O 1
ATOM 2783 N N . ALA A 1 352 ? 6.387 -18.062 0.862 1 71.81 352 ALA A N 1
ATOM 2784 C CA . ALA A 1 352 ? 7.27 -18.953 1.605 1 71.81 352 ALA A CA 1
ATOM 2785 C C . ALA A 1 352 ? 8.266 -18.172 2.457 1 71.81 352 ALA A C 1
ATOM 2787 O O . ALA A 1 352 ? 8.695 -17.078 2.072 1 71.81 352 ALA A O 1
ATOM 2788 N N . ASP A 1 353 ? 8.492 -18.625 3.703 1 62.62 353 ASP A N 1
ATOM 2789 C CA . ASP A 1 353 ? 9.508 -18 4.551 1 62.62 353 ASP A CA 1
ATOM 2790 C C . ASP A 1 353 ? 10.883 -18.062 3.893 1 62.62 353 ASP A C 1
ATOM 2792 O O . ASP A 1 353 ? 11.18 -19 3.146 1 62.62 353 ASP A O 1
ATOM 2796 N N . VAL A 1 354 ? 11.695 -17.031 3.811 1 54.5 354 VAL A N 1
ATOM 2797 C CA . VAL A 1 354 ? 13.039 -16.938 3.236 1 54.5 354 VAL A CA 1
ATOM 2798 C C . VAL A 1 354 ? 13.938 -18 3.84 1 54.5 354 VAL A C 1
ATOM 2800 O O . VAL A 1 354 ? 15.055 -18.234 3.355 1 54.5 354 VAL A O 1
ATOM 2803 N N . ASP A 1 355 ? 13.734 -18.625 4.84 1 45.44 355 ASP A N 1
ATOM 2804 C CA . ASP A 1 355 ? 14.75 -19.469 5.461 1 45.44 355 ASP A CA 1
ATOM 2805 C C . ASP A 1 355 ? 15.227 -20.547 4.496 1 45.44 355 ASP A C 1
ATOM 2807 O O . ASP A 1 355 ? 16 -21.438 4.875 1 45.44 355 ASP A O 1
ATOM 2811 N N . ALA A 1 356 ? 14.75 -20.562 3.338 1 39.84 356 ALA A N 1
ATOM 2812 C CA . ALA A 1 356 ? 15.203 -21.766 2.645 1 39.84 356 ALA A CA 1
ATOM 2813 C C . ALA A 1 356 ? 16.688 -21.688 2.34 1 39.84 356 ALA A C 1
ATOM 2815 O O . ALA A 1 356 ? 17.219 -22.516 1.592 1 39.84 356 ALA A O 1
ATOM 2816 N N . SER A 1 357 ? 17.375 -20.625 2.449 1 35.03 357 SER A N 1
ATOM 2817 C CA . SER A 1 357 ? 18.812 -20.828 2.275 1 35.03 357 SER A CA 1
ATOM 2818 C C . SER A 1 357 ? 19.328 -21.953 3.158 1 35.03 357 SER A C 1
ATOM 2820 O O . SER A 1 357 ? 20.422 -22.484 2.922 1 35.03 357 SER A O 1
ATOM 2822 N N . VAL A 1 358 ? 18.922 -22.031 4.359 1 32.88 358 VAL A N 1
ATOM 2823 C CA . VAL A 1 358 ? 19.625 -23.125 5.02 1 32.88 358 VAL A CA 1
ATOM 2824 C C . VAL A 1 358 ? 19.469 -24.406 4.195 1 32.88 358 VAL A C 1
ATOM 2826 O O . VAL A 1 358 ? 20.438 -25.172 4.043 1 32.88 358 VAL A O 1
ATOM 2829 N N . SER A 1 359 ? 18.219 -24.734 3.76 1 31.16 359 SER A N 1
ATOM 2830 C CA . SER A 1 359 ? 18.203 -26.062 3.15 1 31.16 359 SER A CA 1
ATOM 2831 C C . SER A 1 359 ? 18.641 -26.016 1.689 1 31.16 359 SER A C 1
ATOM 2833 O O . SER A 1 359 ? 18.828 -27.047 1.054 1 31.16 359 SER A O 1
ATOM 2835 N N . ALA A 1 360 ? 18.641 -24.781 1.01 1 31.53 360 ALA A N 1
ATOM 2836 C CA . ALA A 1 360 ? 19.188 -24.906 -0.339 1 31.53 360 ALA A CA 1
ATOM 2837 C C . ALA A 1 360 ? 20.719 -24.859 -0.318 1 31.53 360 ALA A C 1
ATOM 2839 O O . ALA A 1 360 ? 21.359 -24.797 -1.37 1 31.53 360 ALA A O 1
ATOM 2840 N N . GLN A 1 361 ? 21.453 -24.359 0.646 1 28.53 361 GLN A N 1
ATOM 2841 C CA . GLN A 1 361 ? 22.844 -24.797 0.545 1 28.53 361 GLN A CA 1
ATOM 2842 C C . GLN A 1 361 ? 22.922 -26.312 0.404 1 28.53 361 GLN A C 1
ATOM 2844 O O . GLN A 1 361 ? 22.859 -27.047 1.398 1 28.53 361 GLN A O 1
ATOM 2849 N N . SER A 1 362 ? 22.375 -26.844 -0.547 1 27.2 362 SER A N 1
ATOM 2850 C CA . SER A 1 362 ? 23.078 -28.062 -0.963 1 27.2 362 SER A CA 1
ATOM 2851 C C . SER A 1 362 ? 24.578 -27.828 -1.074 1 27.2 362 SER A C 1
ATOM 2853 O O . SER A 1 362 ? 25.016 -27 -1.877 1 27.2 362 SER A O 1
ATOM 2855 N N . ASP A 1 363 ? 25.438 -27.703 -0.079 1 24.89 363 ASP A N 1
ATOM 2856 C CA . ASP A 1 363 ? 26.625 -28.547 -0.3 1 24.89 363 ASP A CA 1
ATOM 2857 C C . ASP A 1 363 ? 26.312 -29.672 -1.279 1 24.89 363 ASP A C 1
ATOM 2859 O O . ASP A 1 363 ? 25.172 -30.125 -1.378 1 24.89 363 ASP A O 1
ATOM 2863 N N . SER A 1 364 ? 27.094 -29.891 -2.312 1 27.22 364 SER A N 1
ATOM 2864 C CA . SER A 1 364 ? 27.203 -31.047 -3.184 1 27.22 364 SER A CA 1
ATOM 2865 C C . SER A 1 364 ? 26.703 -32.312 -2.482 1 27.22 364 SER A C 1
ATOM 2867 O O . SER A 1 364 ? 26.5 -33.344 -3.125 1 27.22 364 SER A O 1
ATOM 2869 N N . SER A 1 365 ? 27.266 -32.469 -1.15 1 25.11 365 SER A N 1
ATOM 2870 C CA . SER A 1 365 ? 26.938 -33.781 -0.575 1 25.11 365 SER A CA 1
ATOM 2871 C C . SER A 1 365 ? 25.438 -33.906 -0.311 1 25.11 365 SER A C 1
ATOM 2873 O O . SER A 1 365 ? 24.938 -33.375 0.678 1 25.11 365 SER A O 1
ATOM 2875 N N . LEU A 1 366 ? 24.625 -33.75 -1.286 1 28.55 366 LEU A N 1
ATOM 2876 C CA . LEU A 1 366 ? 23.281 -34.312 -1.365 1 28.55 366 LEU A CA 1
ATOM 2877 C C . LEU A 1 366 ? 23.156 -35.562 -0.488 1 28.55 366 LEU A C 1
ATOM 2879 O O . LEU A 1 366 ? 23.453 -36.656 -0.931 1 28.55 366 LEU A O 1
ATOM 2883 N N . HIS A 1 367 ? 23.578 -35.406 0.783 1 26.59 367 HIS A N 1
ATOM 2884 C CA . HIS A 1 367 ? 23.266 -36.625 1.521 1 26.59 367 HIS A CA 1
ATOM 2885 C C . HIS A 1 367 ? 21.781 -37 1.389 1 26.59 367 HIS A C 1
ATOM 2887 O O . HIS A 1 367 ? 20.922 -36.094 1.421 1 26.59 367 HIS A O 1
ATOM 2893 N N . PRO A 1 368 ? 21.406 -38.188 0.941 1 28.53 368 PRO A N 1
ATOM 2894 C CA . PRO A 1 368 ? 20.156 -38.844 0.591 1 28.53 368 PRO A CA 1
ATOM 2895 C C . PRO A 1 368 ? 19.062 -38.656 1.645 1 28.53 368 PRO A C 1
ATOM 2897 O O . PRO A 1 368 ? 17.875 -38.812 1.351 1 28.53 368 PRO A O 1
ATOM 2900 N N . ASP A 1 369 ? 19.359 -38.781 2.895 1 30.05 369 ASP A N 1
ATOM 2901 C CA . ASP A 1 369 ? 18.391 -38.906 3.973 1 30.05 369 ASP A CA 1
ATOM 2902 C C . ASP A 1 369 ? 17.719 -37.562 4.25 1 30.05 369 ASP A C 1
ATOM 2904 O O . ASP A 1 369 ? 16.844 -37.469 5.125 1 30.05 369 ASP A O 1
ATOM 2908 N N . SER A 1 370 ? 18.406 -36.406 4.336 1 32 370 SER A N 1
ATOM 2909 C CA . SER A 1 370 ? 18.016 -35.062 4.754 1 32 370 SER A CA 1
ATOM 2910 C C . SER A 1 370 ? 16.984 -34.469 3.795 1 32 370 SER A C 1
ATOM 2912 O O . SER A 1 370 ? 17.172 -34.5 2.576 1 32 370 SER A O 1
ATOM 2914 N N . SER A 1 371 ? 15.656 -34.406 4.164 1 35.06 371 SER A N 1
ATOM 2915 C CA . SER A 1 371 ? 14.555 -33.719 3.477 1 35.06 371 SER A CA 1
ATOM 2916 C C . SER A 1 371 ? 15.031 -32.5 2.709 1 35.06 371 SER A C 1
ATOM 2918 O O . SER A 1 371 ? 15.383 -31.484 3.312 1 35.06 371 SER A O 1
ATOM 2920 N N . TRP A 1 372 ? 15.93 -32.625 1.847 1 36.72 372 TRP A N 1
ATOM 2921 C CA . TRP A 1 372 ? 16.688 -31.719 1 1 36.72 372 TRP A CA 1
ATOM 2922 C C . TRP A 1 372 ? 15.953 -30.391 0.813 1 36.72 372 TRP A C 1
ATOM 2924 O O . TRP A 1 372 ? 16.578 -29.344 0.689 1 36.72 372 TRP A O 1
ATOM 2934 N N . TRP A 1 373 ? 14.82 -30.5 0.218 1 40.19 373 TRP A N 1
ATOM 2935 C CA . TRP A 1 373 ? 14.133 -29.234 -0.041 1 40.19 373 TRP A CA 1
ATOM 2936 C C . TRP A 1 373 ? 13.547 -28.656 1.243 1 40.19 373 TRP A C 1
ATOM 2938 O O . TRP A 1 373 ? 12.586 -29.203 1.793 1 40.19 373 TRP A O 1
ATOM 2948 N N . PRO A 1 374 ? 14.383 -28.172 2.066 1 43.12 374 PRO A N 1
ATOM 2949 C CA . PRO A 1 374 ? 13.633 -27.516 3.139 1 43.12 374 PRO A CA 1
ATOM 2950 C C . PRO A 1 374 ? 12.305 -26.922 2.652 1 43.12 374 PRO A C 1
ATOM 2952 O O . PRO A 1 374 ? 12.273 -26.219 1.634 1 43.12 374 PRO A O 1
ATOM 2955 N N . SER A 1 375 ? 11.25 -27.641 2.814 1 53.09 375 SER A N 1
ATOM 2956 C CA . SER A 1 375 ? 9.953 -27.031 2.518 1 53.09 375 SER A CA 1
ATOM 2957 C C . SER A 1 375 ? 9.727 -25.766 3.336 1 53.09 375 SER A C 1
ATOM 2959 O O . SER A 1 375 ? 9.539 -25.844 4.555 1 53.09 375 SER A O 1
ATOM 2961 N N . PRO A 1 376 ? 10.117 -24.641 2.795 1 61.81 376 PRO A N 1
ATOM 2962 C CA . PRO A 1 376 ? 9.82 -23.422 3.543 1 61.81 376 PRO A CA 1
ATOM 2963 C C . PRO A 1 376 ? 8.391 -23.406 4.098 1 61.81 376 PRO A C 1
ATOM 2965 O O . PRO A 1 376 ? 7.492 -24 3.512 1 61.81 376 PRO A O 1
ATOM 2968 N N . LYS A 1 377 ? 8.383 -22.953 5.344 1 70.06 377 LYS A N 1
ATOM 2969 C CA . LYS A 1 377 ? 7.051 -22.766 5.91 1 70.06 377 LYS A CA 1
ATOM 2970 C C . LYS A 1 377 ? 6.234 -21.781 5.078 1 70.06 377 LYS A C 1
ATOM 2972 O O . LYS A 1 377 ? 6.754 -20.766 4.629 1 70.06 377 LYS A O 1
ATOM 2977 N N . MET A 1 378 ? 5.074 -22.219 4.762 1 76.19 378 MET A N 1
ATOM 2978 C CA . MET A 1 378 ? 4.168 -21.391 3.963 1 76.19 378 MET A CA 1
ATOM 2979 C C . MET A 1 378 ? 3.297 -20.516 4.855 1 76.19 378 MET A C 1
ATOM 2981 O O . MET A 1 378 ? 2.861 -20.953 5.926 1 76.19 378 MET A O 1
ATOM 2985 N N . HIS A 1 379 ? 3.156 -19.312 4.426 1 76.12 379 HIS A N 1
ATOM 2986 C CA . HIS A 1 379 ? 2.32 -18.344 5.137 1 76.12 379 HIS A CA 1
ATOM 2987 C C . HIS A 1 379 ? 1.316 -17.688 4.191 1 76.12 379 HIS A C 1
ATOM 2989 O O . HIS A 1 379 ? 1.514 -17.688 2.975 1 76.12 379 HIS A O 1
ATOM 2995 N N . TYR A 1 380 ? 0.172 -17.391 4.73 1 80.81 380 TYR A N 1
ATOM 2996 C CA . TYR A 1 380 ? -0.752 -16.562 3.961 1 80.81 380 TYR A CA 1
ATOM 2997 C C . TYR A 1 380 ? -1.256 -15.391 4.789 1 80.81 380 TYR A C 1
ATOM 2999 O O . TYR A 1 380 ? -1.503 -15.531 5.988 1 80.81 380 TYR A O 1
ATOM 3007 N N . GLU A 1 381 ? -1.139 -14.289 4.262 1 81.19 381 GLU A N 1
ATOM 3008 C CA . GLU A 1 381 ? -1.545 -13.039 4.891 1 81.19 381 GLU A CA 1
ATOM 3009 C C . GLU A 1 381 ? -2.311 -12.148 3.912 1 81.19 381 GLU A C 1
ATOM 3011 O O . GLU A 1 381 ? -2.16 -12.281 2.697 1 81.19 381 GLU A O 1
ATOM 3016 N N . ARG A 1 382 ? -3.188 -11.344 4.523 1 85.19 382 ARG A N 1
ATOM 3017 C CA . ARG A 1 382 ? -3.814 -10.32 3.691 1 85.19 382 ARG A CA 1
ATOM 3018 C C . ARG A 1 382 ? -2.846 -9.172 3.408 1 85.19 382 ARG A C 1
ATOM 3020 O O . ARG A 1 382 ? -2.135 -8.719 4.305 1 85.19 382 ARG A O 1
ATOM 3027 N N . TRP A 1 383 ? -2.719 -8.828 2.164 1 81 383 TRP A N 1
ATOM 3028 C CA . TRP A 1 383 ? -1.803 -7.762 1.782 1 81 383 TRP A CA 1
ATOM 3029 C C . TRP A 1 383 ? -2.504 -6.73 0.901 1 81 383 TRP A C 1
ATOM 3031 O O . TRP A 1 383 ? -3.311 -7.09 0.04 1 81 383 TRP A O 1
ATOM 3041 N N . THR A 1 384 ? -2.238 -5.492 1.274 1 88.25 384 THR A N 1
ATOM 3042 C CA . THR A 1 384 ? -2.684 -4.406 0.409 1 88.25 384 THR A CA 1
ATOM 3043 C C . THR A 1 384 ? -1.531 -3.889 -0.445 1 88.25 384 THR A C 1
ATOM 3045 O O . THR A 1 384 ? -0.46 -3.572 0.076 1 88.25 384 THR A O 1
ATOM 3048 N N . THR A 1 385 ? -1.753 -3.857 -1.736 1 94.5 385 THR A N 1
ATOM 3049 C CA . THR A 1 385 ? -0.726 -3.396 -2.664 1 94.5 385 THR A CA 1
ATOM 3050 C C . THR A 1 385 ? -0.334 -1.953 -2.363 1 94.5 385 THR A C 1
ATOM 3052 O O . THR A 1 385 ? -1.194 -1.119 -2.07 1 94.5 385 THR A O 1
ATOM 3055 N N . GLY A 1 386 ? 1.003 -1.729 -2.311 1 95.81 386 GLY A N 1
ATOM 3056 C CA . GLY A 1 386 ? 1.484 -0.364 -2.178 1 95.81 386 GLY A CA 1
ATOM 3057 C C . GLY A 1 386 ? 1.581 0.368 -3.502 1 95.81 386 GLY A C 1
ATOM 3058 O O . GLY A 1 386 ? 1.709 -0.26 -4.555 1 95.81 386 GLY A O 1
ATOM 3059 N N . VAL A 1 387 ? 1.484 1.673 -3.449 1 97.62 387 VAL A N 1
ATOM 3060 C CA . VAL A 1 387 ? 1.657 2.506 -4.637 1 97.62 387 VAL A CA 1
ATOM 3061 C C . VAL A 1 387 ? 2.68 3.604 -4.352 1 97.62 387 VAL A C 1
ATOM 3063 O O . VAL A 1 387 ? 2.635 4.246 -3.301 1 97.62 387 VAL A O 1
ATOM 3066 N N . ILE A 1 388 ? 3.645 3.771 -5.215 1 97.56 388 ILE A N 1
ATOM 3067 C CA . ILE A 1 388 ? 4.723 4.746 -5.078 1 97.56 388 ILE A CA 1
ATOM 3068 C C . ILE A 1 388 ? 4.656 5.75 -6.227 1 97.56 388 ILE A C 1
ATOM 3070 O O . ILE A 1 388 ? 4.625 5.363 -7.395 1 97.56 388 ILE A O 1
ATOM 3074 N N . GLN A 1 389 ? 4.57 6.973 -5.883 1 97.06 389 GLN A N 1
ATOM 3075 C CA . GLN A 1 389 ? 4.711 8.016 -6.891 1 97.06 389 GLN A CA 1
ATOM 3076 C C . GLN A 1 389 ? 6.176 8.414 -7.074 1 97.06 389 GLN A C 1
ATOM 3078 O O . GLN A 1 389 ? 6.793 8.961 -6.16 1 97.06 389 GLN A O 1
ATOM 3083 N N . PRO A 1 390 ? 6.773 8.094 -8.258 1 96.94 390 PRO A N 1
ATOM 3084 C CA . PRO A 1 390 ? 8.156 8.523 -8.5 1 96.94 390 PRO A CA 1
ATOM 3085 C C . PRO A 1 390 ? 8.328 10.031 -8.391 1 96.94 390 PRO A C 1
ATOM 3087 O O . PRO A 1 390 ? 7.344 10.773 -8.391 1 96.94 390 PRO A O 1
ATOM 3090 N N . MET A 1 391 ? 9.578 10.484 -8.312 1 94.75 391 MET A N 1
ATOM 3091 C CA . MET A 1 391 ? 9.898 11.906 -8.188 1 94.75 391 MET A CA 1
ATOM 3092 C C . MET A 1 391 ? 9.328 12.695 -9.359 1 94.75 391 MET A C 1
ATOM 3094 O O . MET A 1 391 ? 8.883 13.836 -9.188 1 94.75 391 MET A O 1
ATOM 3098 N N . ASP A 1 392 ? 9.367 12.078 -10.531 1 93.19 392 ASP A N 1
ATOM 3099 C CA . ASP A 1 392 ? 8.766 12.695 -11.711 1 93.19 392 ASP A CA 1
ATOM 3100 C C . ASP A 1 392 ? 7.25 12.484 -11.727 1 93.19 392 ASP A C 1
ATOM 3102 O O . ASP A 1 392 ? 6.773 11.398 -12.078 1 93.19 392 ASP A O 1
ATOM 3106 N N . THR A 1 393 ? 6.488 13.453 -11.461 1 91.56 393 THR A N 1
ATOM 3107 C CA . THR A 1 393 ? 5.043 13.359 -11.281 1 91.56 393 THR A CA 1
ATOM 3108 C C . THR A 1 393 ? 4.352 13.164 -12.625 1 91.56 393 THR A C 1
ATOM 3110 O O . THR A 1 393 ? 3.145 12.914 -12.68 1 91.56 393 THR A O 1
ATOM 3113 N N . SER A 1 394 ? 5.094 13.25 -13.719 1 92.12 394 SER A N 1
ATOM 3114 C CA . SER A 1 394 ? 4.512 13.047 -15.039 1 92.12 394 SER A CA 1
ATOM 3115 C C . SER A 1 394 ? 4.488 11.57 -15.422 1 92.12 394 SER A C 1
ATOM 3117 O O . SER A 1 394 ? 3.891 11.195 -16.438 1 92.12 394 SER A O 1
ATOM 3119 N N . THR A 1 395 ? 5.129 10.773 -14.625 1 95.5 395 THR A N 1
ATOM 3120 C CA . THR A 1 395 ? 5.18 9.344 -14.914 1 95.5 395 THR A CA 1
ATOM 3121 C C . THR A 1 395 ? 4.156 8.586 -14.07 1 95.5 395 THR A C 1
ATOM 3123 O O . THR A 1 395 ? 3.709 9.078 -13.039 1 95.5 395 THR A O 1
ATOM 3126 N N . ALA A 1 396 ? 3.812 7.379 -14.547 1 97.31 396 ALA A N 1
ATOM 3127 C CA . ALA A 1 396 ? 2.848 6.527 -13.859 1 97.31 396 ALA A CA 1
ATOM 3128 C C . ALA A 1 396 ? 3.391 6.055 -12.516 1 97.31 396 ALA A C 1
ATOM 3130 O O . ALA A 1 396 ? 4.605 5.953 -12.328 1 97.31 396 ALA A O 1
ATOM 3131 N N . ALA A 1 397 ? 2.463 5.859 -11.602 1 97.75 397 ALA A N 1
ATOM 3132 C CA . ALA A 1 397 ? 2.84 5.34 -10.289 1 97.75 397 ALA A CA 1
ATOM 3133 C C . ALA A 1 397 ? 3.334 3.898 -10.391 1 97.75 397 ALA A C 1
ATOM 3135 O O . ALA A 1 397 ? 3.037 3.203 -11.367 1 97.75 397 ALA A O 1
ATOM 3136 N N . VAL A 1 398 ? 4.117 3.496 -9.484 1 98.19 398 VAL A N 1
ATOM 3137 C CA . VAL A 1 398 ? 4.676 2.15 -9.406 1 98.19 398 VAL A CA 1
ATOM 3138 C C . VAL A 1 398 ? 3.994 1.37 -8.281 1 98.19 398 VAL A C 1
ATOM 3140 O O . VAL A 1 398 ? 3.889 1.858 -7.156 1 98.19 398 VAL A O 1
ATOM 3143 N N . LEU A 1 399 ? 3.445 0.201 -8.633 1 97.69 399 LEU A N 1
ATOM 3144 C CA . LEU A 1 399 ? 2.883 -0.7 -7.629 1 97.69 399 LEU A CA 1
ATOM 3145 C C . LEU A 1 399 ? 3.979 -1.523 -6.961 1 97.69 399 LEU A C 1
ATOM 3147 O O . LEU A 1 399 ? 4.953 -1.909 -7.609 1 97.69 399 LEU A O 1
ATOM 3151 N N . VAL A 1 400 ? 3.85 -1.746 -5.715 1 96.44 400 VAL A N 1
ATOM 3152 C CA . VAL A 1 400 ? 4.793 -2.582 -4.98 1 96.44 400 VAL A CA 1
ATOM 3153 C C . VAL A 1 400 ? 4.031 -3.605 -4.141 1 96.44 400 VAL A C 1
ATOM 3155 O O . VAL A 1 400 ? 3.1 -3.252 -3.416 1 96.44 400 VAL A O 1
ATOM 3158 N N . ARG A 1 401 ? 4.395 -4.871 -4.227 1 93.25 401 ARG A N 1
ATOM 3159 C CA . ARG A 1 401 ? 3.73 -5.957 -3.514 1 93.25 401 ARG A CA 1
ATOM 3160 C C . ARG A 1 401 ? 4.633 -7.184 -3.416 1 93.25 401 ARG A C 1
ATOM 3162 O O . ARG A 1 401 ? 5.648 -7.27 -4.105 1 93.25 401 ARG A O 1
ATOM 3169 N N . PRO A 1 402 ? 4.285 -8.141 -2.533 1 88.69 402 PRO A N 1
ATOM 3170 C CA . PRO A 1 402 ? 4.938 -9.445 -2.633 1 88.69 402 PRO A CA 1
ATOM 3171 C C . PRO A 1 402 ? 4.602 -10.18 -3.93 1 88.69 402 PRO A C 1
ATOM 3173 O O . PRO A 1 402 ? 3.455 -10.141 -4.387 1 88.69 402 PRO A O 1
ATOM 3176 N N . PRO A 1 403 ? 5.582 -10.742 -4.512 1 87.69 403 PRO A N 1
ATOM 3177 C CA . PRO A 1 403 ? 5.289 -11.461 -5.754 1 87.69 403 PRO A CA 1
ATOM 3178 C C . PRO A 1 403 ? 4.434 -12.703 -5.531 1 87.69 403 PRO A C 1
ATOM 3180 O O . PRO A 1 403 ? 4.578 -13.383 -4.512 1 87.69 403 PRO A O 1
ATOM 3183 N N . ASN A 1 404 ? 3.555 -12.969 -6.418 1 87.94 404 ASN A N 1
ATOM 3184 C CA . ASN A 1 404 ? 2.725 -14.164 -6.352 1 87.94 404 ASN A CA 1
ATOM 3185 C C . ASN A 1 404 ? 3.346 -15.32 -7.133 1 87.94 404 ASN A C 1
ATOM 3187 O O . ASN A 1 404 ? 2.678 -15.945 -7.961 1 87.94 404 ASN A O 1
ATOM 3191 N N . VAL A 1 405 ? 4.551 -15.586 -6.863 1 79.62 405 VAL A N 1
ATOM 3192 C CA . VAL A 1 405 ? 5.301 -16.578 -7.613 1 79.62 405 VAL A CA 1
ATOM 3193 C C . VAL A 1 405 ? 4.73 -17.969 -7.34 1 79.62 405 VAL A C 1
ATOM 3195 O O . VAL A 1 405 ? 4.598 -18.797 -8.25 1 79.62 405 VAL A O 1
ATOM 3198 N N . LEU A 1 406 ? 4.367 -18.234 -6.121 1 79.5 406 LEU A N 1
ATOM 3199 C CA . LEU A 1 406 ? 3.854 -19.547 -5.754 1 79.5 406 LEU A CA 1
ATOM 3200 C C . LEU A 1 406 ? 2.486 -19.797 -6.379 1 79.5 406 LEU A C 1
ATOM 3202 O O . LEU A 1 406 ? 2.209 -20.906 -6.859 1 79.5 406 LEU A O 1
ATOM 3206 N N . GLY A 1 407 ? 1.681 -18.781 -6.34 1 83.88 407 GLY A N 1
ATOM 3207 C CA . GLY A 1 407 ? 0.374 -18.906 -6.965 1 83.88 407 GLY A CA 1
ATOM 3208 C C . GLY A 1 407 ? 0.449 -19.125 -8.461 1 83.88 407 GLY A C 1
ATOM 3209 O O . GLY A 1 407 ? -0.194 -20.031 -8.992 1 83.88 407 GLY A O 1
ATOM 3210 N N . HIS A 1 408 ? 1.261 -18.391 -9.125 1 85.56 408 HIS A N 1
ATOM 3211 C CA . HIS A 1 408 ? 1.425 -18.516 -10.562 1 85.56 408 HIS A CA 1
ATOM 3212 C C . HIS A 1 408 ? 2.059 -19.859 -10.938 1 85.56 408 HIS A C 1
ATOM 3214 O O . HIS A 1 408 ? 1.63 -20.5 -11.891 1 85.56 408 HIS A O 1
ATOM 3220 N N . GLY A 1 409 ? 3.021 -20.219 -10.102 1 78.62 409 GLY A N 1
ATOM 3221 C CA . GLY A 1 409 ? 3.695 -21.484 -10.344 1 78.62 409 GLY A CA 1
ATOM 3222 C C . GLY A 1 409 ? 2.785 -22.688 -10.188 1 78.62 409 GLY A C 1
ATOM 3223 O O . GLY A 1 409 ? 2.945 -23.688 -10.883 1 78.62 409 GLY A O 1
ATOM 3224 N N . SER A 1 410 ? 1.877 -22.594 -9.312 1 78.69 410 SER A N 1
ATOM 3225 C CA . SER A 1 410 ? 0.943 -23.688 -9.094 1 78.69 410 SER A CA 1
ATOM 3226 C C . SER A 1 410 ? 0.056 -23.906 -10.32 1 78.69 410 SER A C 1
ATOM 3228 O O . SER A 1 410 ? -0.308 -25.047 -10.633 1 78.69 410 SER A O 1
ATOM 3230 N N . ILE A 1 411 ? -0.249 -22.875 -10.969 1 80.75 411 ILE A N 1
ATOM 3231 C CA . ILE A 1 411 ? -1.128 -22.969 -12.133 1 80.75 411 ILE A CA 1
ATOM 3232 C C . ILE A 1 411 ? -0.323 -23.391 -13.359 1 80.75 411 ILE A C 1
ATOM 3234 O O . ILE A 1 411 ? -0.805 -24.156 -14.188 1 80.75 411 ILE A O 1
ATOM 3238 N N . LEU A 1 412 ? 0.875 -22.875 -13.359 1 75.25 412 LEU A N 1
ATOM 3239 C CA . LEU A 1 412 ? 1.704 -23.141 -14.523 1 75.25 412 LEU A CA 1
ATOM 3240 C C . LEU A 1 412 ? 2.422 -24.484 -14.391 1 75.25 412 LEU A C 1
ATOM 3242 O O . LEU A 1 412 ? 2.973 -25 -15.367 1 75.25 412 LEU A O 1
ATOM 3246 N N . GLY A 1 413 ? 2.293 -25.172 -13.188 1 64.38 413 GLY A N 1
ATOM 3247 C CA . GLY A 1 413 ? 2.773 -26.531 -13.008 1 64.38 413 GLY A CA 1
ATOM 3248 C C . GLY A 1 413 ? 4.176 -26.594 -12.43 1 64.38 413 GLY A C 1
ATOM 3249 O O . GLY A 1 413 ? 4.734 -27.672 -12.258 1 64.38 413 GLY A O 1
ATOM 3250 N N . ASP A 1 414 ? 4.691 -25.469 -11.977 1 55.06 414 ASP A N 1
ATOM 3251 C CA . ASP A 1 414 ? 6.102 -25.469 -11.594 1 55.06 414 ASP A CA 1
ATOM 3252 C C . ASP A 1 414 ? 6.262 -25.484 -10.078 1 55.06 414 ASP A C 1
ATOM 3254 O O . ASP A 1 414 ? 7.375 -25.609 -9.57 1 55.06 414 ASP A O 1
ATOM 3258 N N . GLU A 1 415 ? 5.176 -25.344 -9.477 1 56.84 415 GLU A N 1
ATOM 3259 C CA . GLU A 1 415 ? 5.352 -25.188 -8.039 1 56.84 415 GLU A CA 1
ATOM 3260 C C . GLU A 1 415 ? 4.398 -26.078 -7.258 1 56.84 415 GLU A C 1
ATOM 3262 O O . GLU A 1 415 ? 3.182 -26.031 -7.469 1 56.84 415 GLU A O 1
ATOM 3267 N N . TYR A 1 416 ? 5.09 -26.844 -6.387 1 60.59 416 TYR A N 1
ATOM 3268 C CA . TYR A 1 416 ? 4.285 -27.719 -5.555 1 60.59 416 TYR A CA 1
ATOM 3269 C C . TYR A 1 416 ? 4.145 -27.172 -4.141 1 60.59 416 TYR A C 1
ATOM 3271 O O . TYR A 1 416 ? 3.205 -27.516 -3.424 1 60.59 416 TYR A O 1
ATOM 3279 N N . LEU A 1 417 ? 5.07 -26.406 -3.734 1 56.19 417 LEU A N 1
ATOM 3280 C CA . LEU A 1 417 ? 5.145 -25.984 -2.34 1 56.19 417 LEU A CA 1
ATOM 3281 C C . LEU A 1 417 ? 3.906 -25.188 -1.949 1 56.19 417 LEU A C 1
ATOM 3283 O O . LEU A 1 417 ? 3.326 -25.406 -0.884 1 56.19 417 LEU A O 1
ATOM 3287 N N . GLY A 1 418 ? 3.482 -24.328 -2.738 1 63.41 418 GLY A N 1
ATOM 3288 C CA . GLY A 1 418 ? 2.395 -23.438 -2.373 1 63.41 418 GLY A CA 1
ATOM 3289 C C . GLY A 1 418 ? 1.036 -23.938 -2.824 1 63.41 418 GLY A C 1
ATOM 3290 O O . GLY A 1 418 ? 0.006 -23.359 -2.467 1 63.41 418 GLY A O 1
ATOM 3291 N N . ARG A 1 419 ? 0.985 -25.094 -3.273 1 74.5 419 ARG A N 1
ATOM 3292 C CA . ARG A 1 419 ? -0.244 -25.594 -3.885 1 74.5 419 ARG A CA 1
ATOM 3293 C C . ARG A 1 419 ? -1.281 -25.938 -2.822 1 74.5 419 ARG A C 1
ATOM 3295 O O . ARG A 1 419 ? -2.469 -25.641 -2.99 1 74.5 419 ARG A O 1
ATOM 3302 N N . ALA A 1 420 ? -0.83 -26.359 -1.695 1 74.06 420 ALA A N 1
ATOM 3303 C CA . ALA A 1 420 ? -1.745 -26.781 -0.642 1 74.06 420 ALA A CA 1
ATOM 3304 C C . ALA A 1 420 ? -2.541 -25.609 -0.09 1 74.06 420 ALA A C 1
ATOM 3306 O O . ALA A 1 420 ? -3.697 -25.766 0.311 1 74.06 420 ALA A O 1
ATOM 3307 N N . LEU A 1 421 ? -1.885 -24.5 -0.14 1 79.75 421 LEU A N 1
ATOM 3308 C CA . LEU A 1 421 ? -2.551 -23.328 0.406 1 79.75 421 LEU A CA 1
ATOM 3309 C C . LEU A 1 421 ? -3.193 -22.5 -0.704 1 79.75 421 LEU A C 1
ATOM 3311 O O . LEU A 1 421 ? -4.328 -22.031 -0.562 1 79.75 421 LEU A O 1
ATOM 3315 N N . GLU A 1 422 ? -2.496 -22.438 -1.825 1 86.81 422 GLU A N 1
ATOM 3316 C CA . GLU A 1 422 ? -2.943 -21.594 -2.932 1 86.81 422 GLU A CA 1
ATOM 3317 C C . GLU A 1 422 ? -4.074 -22.266 -3.709 1 86.81 422 GLU A C 1
ATOM 3319 O O . GLU A 1 422 ? -5.07 -21.609 -4.047 1 86.81 422 GLU A O 1
ATOM 3324 N N . CYS A 1 423 ? -3.873 -23.5 -4.02 1 88.94 423 CYS A N 1
ATOM 3325 C CA . CYS A 1 423 ? -4.781 -24.234 -4.891 1 88.94 423 CYS A CA 1
ATOM 3326 C C . CYS A 1 423 ? -4.852 -25.703 -4.488 1 88.94 423 CYS A C 1
ATOM 3328 O O . CYS A 1 423 ? -4.461 -26.578 -5.258 1 88.94 423 CYS A O 1
ATOM 3330 N N . PRO A 1 424 ? -5.508 -26.016 -3.375 1 86.19 424 PRO A N 1
ATOM 3331 C CA . PRO A 1 424 ? -5.559 -27.406 -2.938 1 86.19 424 PRO A CA 1
ATOM 3332 C C . PRO A 1 424 ? -6.219 -28.328 -3.965 1 86.19 424 PRO A C 1
ATOM 3334 O O . PRO A 1 424 ? -5.859 -29.5 -4.07 1 86.19 424 PRO A O 1
ATOM 3337 N N . LEU A 1 425 ? -7.078 -27.812 -4.773 1 89.56 425 LEU A N 1
ATOM 3338 C CA . LEU A 1 425 ? -7.754 -28.594 -5.809 1 89.56 425 LEU A CA 1
ATOM 3339 C C . LEU A 1 425 ? -6.746 -29.203 -6.777 1 89.56 425 LEU A C 1
ATOM 3341 O O . LEU A 1 425 ? -6.961 -30.297 -7.297 1 89.56 425 LEU A O 1
ATOM 3345 N N . LEU A 1 426 ? -5.664 -28.547 -6.996 1 87.38 426 LEU A N 1
ATOM 3346 C CA . LEU A 1 426 ? -4.707 -28.953 -8.016 1 87.38 426 LEU A CA 1
ATOM 3347 C C . LEU A 1 426 ? -3.84 -30.109 -7.52 1 87.38 426 LEU A C 1
ATOM 3349 O O . LEU A 1 426 ? -3.051 -30.672 -8.281 1 87.38 426 LEU A O 1
ATOM 3353 N N . ASP A 1 427 ? -4.082 -30.531 -6.32 1 83.31 427 ASP A N 1
ATOM 3354 C CA . ASP A 1 427 ? -3.408 -31.719 -5.805 1 83.31 427 ASP A CA 1
ATOM 3355 C C . ASP A 1 427 ? -4.176 -33 -6.172 1 83.31 427 ASP A C 1
ATOM 3357 O O . ASP A 1 427 ? -3.67 -34.094 -5.996 1 83.31 427 ASP A O 1
ATOM 3361 N N . ARG A 1 428 ? -5.285 -32.812 -6.742 1 86.69 428 ARG A N 1
ATOM 3362 C CA . ARG A 1 428 ? -6.09 -33.969 -7.148 1 86.69 428 ARG A CA 1
ATOM 3363 C C . ARG A 1 428 ? -5.68 -34.469 -8.531 1 86.69 428 ARG A C 1
ATOM 3365 O O . ARG A 1 428 ? -5.598 -33.688 -9.477 1 86.69 428 ARG A O 1
ATOM 3372 N N . ALA A 1 429 ? -5.496 -35.75 -8.641 1 88.5 429 ALA A N 1
ATOM 3373 C CA . ALA A 1 429 ? -5.016 -36.344 -9.883 1 88.5 429 ALA A CA 1
ATOM 3374 C C . ALA A 1 429 ? -6.016 -36.156 -11.016 1 88.5 429 ALA A C 1
ATOM 3376 O O . ALA A 1 429 ? -5.625 -35.875 -12.148 1 88.5 429 ALA A O 1
ATOM 3377 N N . TRP A 1 430 ? -7.348 -36.281 -10.727 1 90.19 430 TRP A N 1
ATOM 3378 C CA . TRP A 1 430 ? -8.383 -36.094 -11.742 1 90.19 430 TRP A CA 1
ATOM 3379 C C . TRP A 1 430 ? -8.289 -34.688 -12.336 1 90.19 430 TRP A C 1
ATOM 3381 O O . TRP A 1 430 ? -8.445 -34.5 -13.547 1 90.19 430 TRP A O 1
ATOM 3391 N N . VAL A 1 431 ? -8.047 -33.75 -11.492 1 90.44 431 VAL A N 1
ATOM 3392 C CA . VAL A 1 431 ? -8.047 -32.344 -11.898 1 90.44 431 VAL A CA 1
ATOM 3393 C C . VAL A 1 431 ? -6.871 -32.062 -12.836 1 90.44 431 VAL A C 1
ATOM 3395 O O . VAL A 1 431 ? -6.98 -31.266 -13.758 1 90.44 431 VAL A O 1
ATOM 3398 N N . TYR A 1 432 ? -5.793 -32.781 -12.633 1 89.69 432 TYR A N 1
ATOM 3399 C CA . TYR A 1 432 ? -4.641 -32.625 -13.523 1 89.69 432 TYR A CA 1
ATOM 3400 C C . TYR A 1 432 ? -5.02 -32.938 -14.961 1 89.69 432 TYR A C 1
ATOM 3402 O O . TYR A 1 432 ? -4.699 -32.156 -15.875 1 89.69 432 TYR A O 1
ATOM 3410 N N . GLN A 1 433 ? -5.672 -34.031 -15.219 1 91.94 433 GLN A N 1
ATOM 3411 C CA . GLN A 1 433 ? -6.148 -34.406 -16.547 1 91.94 433 GLN A CA 1
ATOM 3412 C C . GLN A 1 433 ? -7.141 -33.375 -17.078 1 91.94 433 GLN A C 1
ATOM 3414 O O . GLN A 1 433 ? -7.07 -33 -18.25 1 91.94 433 GLN A O 1
ATOM 3419 N N . GLU A 1 434 ? -8.062 -33 -16.188 1 91.88 434 GLU A N 1
ATOM 3420 C CA . GLU A 1 434 ? -9.102 -32.031 -16.594 1 91.88 434 GLU A CA 1
ATOM 3421 C C . GLU A 1 434 ? -8.492 -30.734 -17.078 1 91.88 434 GLU A C 1
ATOM 3423 O O . GLU A 1 434 ? -8.945 -30.156 -18.078 1 91.88 434 GLU A O 1
ATOM 3428 N N . LYS A 1 435 ? -7.527 -30.281 -16.406 1 90.75 435 LYS A N 1
ATOM 3429 C CA . LYS A 1 435 ? -6.863 -29.031 -16.75 1 90.75 435 LYS A CA 1
ATOM 3430 C C . LYS A 1 435 ? -6.133 -29.141 -18.078 1 90.75 435 LYS A C 1
ATOM 3432 O O . LYS A 1 435 ? -6.145 -28.203 -18.891 1 90.75 435 LYS A O 1
ATOM 3437 N N . LEU A 1 436 ? -5.465 -30.234 -18.266 1 90.94 436 LEU A N 1
ATOM 3438 C CA . LEU A 1 436 ? -4.742 -30.438 -19.516 1 90.94 436 LEU A CA 1
ATOM 3439 C C . LEU A 1 436 ? -5.707 -30.516 -20.688 1 90.94 436 LEU A C 1
ATOM 3441 O O . LEU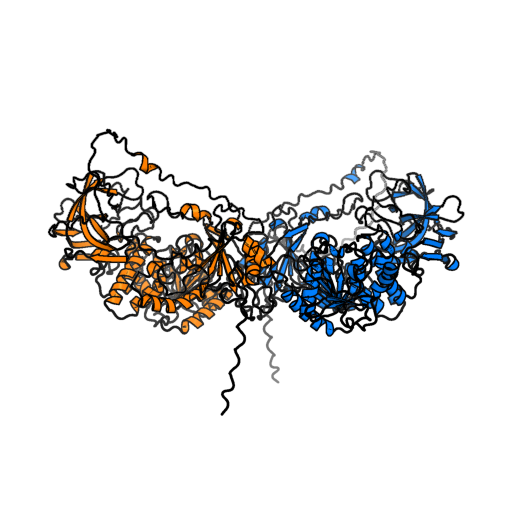 A 1 436 ? -5.406 -30.031 -21.781 1 90.94 436 LEU A O 1
ATOM 3445 N N . LEU A 1 437 ? -6.832 -31.156 -20.484 1 91.44 437 LEU A N 1
ATOM 3446 C CA . LEU A 1 437 ? -7.766 -31.438 -21.562 1 91.44 437 LEU A CA 1
ATOM 3447 C C . LEU A 1 437 ? -8.617 -30.219 -21.891 1 91.44 437 LEU A C 1
ATOM 3449 O O . LEU A 1 437 ? -8.914 -29.953 -23.062 1 91.44 437 LEU A O 1
ATOM 3453 N N . ALA A 1 438 ? -9.047 -29.453 -20.922 1 91.94 438 ALA A N 1
ATOM 3454 C CA . ALA A 1 438 ? -9.945 -28.328 -21.141 1 91.94 438 ALA A CA 1
ATOM 3455 C C . ALA A 1 438 ? -9.25 -27.219 -21.922 1 91.94 438 ALA A C 1
ATOM 3457 O O . ALA A 1 438 ? -8.125 -26.828 -21.594 1 91.94 438 ALA A O 1
ATOM 3458 N N . PRO A 1 439 ? -9.898 -26.656 -22.922 1 91.81 439 PRO A N 1
ATOM 3459 C CA . PRO A 1 439 ? -9.273 -25.562 -23.672 1 91.81 439 PRO A CA 1
ATOM 3460 C C . PRO A 1 439 ? -9.062 -24.312 -22.828 1 91.81 439 PRO A C 1
ATOM 3462 O O . PRO A 1 439 ? -8.055 -23.609 -23.016 1 91.81 439 PRO A O 1
ATOM 3465 N N . ARG A 1 440 ? -10.102 -24.047 -22.047 1 93.38 440 ARG A N 1
ATOM 3466 C CA . ARG A 1 440 ? -10.078 -22.875 -21.188 1 93.38 440 ARG A CA 1
ATOM 3467 C C . ARG A 1 440 ? -10.32 -23.234 -19.734 1 93.38 440 ARG A C 1
ATOM 3469 O O . ARG A 1 440 ? -11.266 -23.969 -19.422 1 93.38 440 ARG A O 1
ATOM 3476 N N . THR A 1 441 ? -9.461 -22.703 -18.891 1 94.38 441 THR A N 1
ATOM 3477 C CA . THR A 1 441 ? -9.68 -22.953 -17.469 1 94.38 441 THR A CA 1
ATOM 3478 C C . THR A 1 441 ? -9.523 -21.656 -16.672 1 94.38 441 THR A C 1
ATOM 3480 O O . THR A 1 441 ? -8.531 -20.938 -16.812 1 94.38 441 THR A O 1
ATOM 3483 N N . ALA A 1 442 ? -10.523 -21.297 -15.945 1 96.06 442 ALA A N 1
ATOM 3484 C CA . ALA A 1 442 ? -10.445 -20.234 -14.953 1 96.06 442 ALA A CA 1
ATOM 3485 C C . ALA A 1 442 ? -10.203 -20.797 -13.555 1 96.06 442 ALA A C 1
ATOM 3487 O O . ALA A 1 442 ? -11.008 -21.578 -13.055 1 96.06 442 ALA A O 1
ATOM 3488 N N . CYS A 1 443 ? -9.141 -20.422 -12.93 1 94.88 443 CYS A N 1
ATOM 3489 C CA . CYS A 1 443 ? -8.766 -20.953 -11.625 1 94.88 443 CYS A CA 1
ATOM 3490 C C . CYS A 1 443 ? -9.062 -19.938 -10.516 1 94.88 443 CYS A C 1
ATOM 3492 O O . CYS A 1 443 ? -8.43 -18.891 -10.445 1 94.88 443 CYS A O 1
ATOM 3494 N N . PHE A 1 444 ? -10.047 -20.25 -9.688 1 95.5 444 PHE A N 1
ATOM 3495 C CA . PHE A 1 444 ? -10.359 -19.438 -8.516 1 95.5 444 PHE A CA 1
ATOM 3496 C C . PHE A 1 444 ? -9.438 -19.781 -7.355 1 95.5 444 PHE A C 1
ATOM 3498 O O . PHE A 1 444 ? -9.773 -20.609 -6.512 1 95.5 444 PHE A O 1
ATOM 3505 N N . SER A 1 445 ? -8.281 -19.125 -7.363 1 93.31 445 SER A N 1
ATOM 3506 C CA . SER A 1 445 ? -7.25 -19.422 -6.371 1 93.31 445 SER A CA 1
ATOM 3507 C C . SER A 1 445 ? -7.363 -18.484 -5.164 1 93.31 445 SER A C 1
ATOM 3509 O O . SER A 1 445 ? -8.148 -17.547 -5.172 1 93.31 445 SER A O 1
ATOM 3511 N N . CYS A 1 446 ? -6.562 -18.781 -4.172 1 91.62 446 CYS A N 1
ATOM 3512 C CA . CYS A 1 446 ? -6.59 -18.062 -2.904 1 91.62 446 CYS A CA 1
ATOM 3513 C C . CYS A 1 446 ? -6.16 -16.609 -3.092 1 91.62 446 CYS A C 1
ATOM 3515 O O . CYS A 1 446 ? -6.758 -15.703 -2.518 1 91.62 446 CYS A O 1
ATOM 3517 N N . SER A 1 447 ? -5.238 -16.359 -3.896 1 92.31 447 SER A N 1
ATOM 3518 C CA . SER A 1 447 ? -4.633 -15.047 -4.027 1 92.31 447 SER A CA 1
ATOM 3519 C C . SER A 1 447 ? -5.375 -14.195 -5.059 1 92.31 447 SER A C 1
ATOM 3521 O O . SER A 1 447 ? -5.531 -12.984 -4.879 1 92.31 447 SER A O 1
ATOM 3523 N N . GLU A 1 448 ? -5.715 -14.836 -6.219 1 95 448 GLU A N 1
ATOM 3524 C CA . GLU A 1 448 ? -6.352 -14.102 -7.309 1 95 448 GLU A CA 1
ATOM 3525 C C . GLU A 1 448 ? -6.988 -15.055 -8.32 1 95 448 GLU A C 1
ATOM 3527 O O . GLU A 1 448 ? -6.789 -16.266 -8.242 1 95 448 GLU A O 1
ATOM 3532 N N . LEU A 1 449 ? -7.812 -14.523 -9.156 1 96.44 449 LEU A N 1
ATOM 3533 C CA . LEU A 1 449 ? -8.344 -15.266 -10.289 1 96.44 449 LEU A CA 1
ATOM 3534 C C . LEU A 1 449 ? -7.309 -15.375 -11.406 1 96.44 449 LEU A C 1
ATOM 3536 O O . LEU A 1 449 ? -6.629 -14.398 -11.727 1 96.44 449 LEU A O 1
ATOM 3540 N N . MET A 1 450 ? -7.141 -16.609 -11.914 1 94.94 450 MET A N 1
ATOM 3541 C CA . MET A 1 450 ? -6.148 -16.844 -12.961 1 94.94 450 MET A CA 1
ATOM 3542 C C . MET A 1 450 ? -6.77 -17.578 -14.141 1 94.94 450 MET A C 1
ATOM 3544 O O . MET A 1 450 ? -7.781 -18.266 -13.992 1 94.94 450 MET A O 1
ATOM 3548 N N . TRP A 1 451 ? -6.152 -17.375 -15.281 1 94.75 451 TRP A N 1
ATOM 3549 C CA . TRP A 1 451 ? -6.68 -17.875 -16.547 1 94.75 451 TRP A CA 1
ATOM 3550 C C . TRP A 1 451 ? -5.602 -18.641 -17.328 1 94.75 451 TRP A C 1
ATOM 3552 O O . TRP A 1 451 ? -4.445 -18.219 -17.359 1 94.75 451 TRP A O 1
ATOM 3562 N N . GLN A 1 452 ? -5.961 -19.766 -17.797 1 91.69 452 GLN A N 1
ATOM 3563 C CA . GLN A 1 452 ? -5.094 -20.5 -18.719 1 91.69 452 GLN A CA 1
ATOM 3564 C C . GLN A 1 452 ? -5.887 -21.094 -19.875 1 91.69 452 GLN A C 1
ATOM 3566 O O . GLN A 1 452 ? -6.848 -21.844 -19.656 1 91.69 452 GLN A O 1
ATOM 3571 N N . CYS A 1 453 ? -5.594 -20.781 -21.047 1 92.31 453 CYS A N 1
ATOM 3572 C CA . CYS A 1 453 ? -6.121 -21.438 -22.234 1 92.31 453 CYS A CA 1
ATOM 3573 C C . CYS A 1 453 ? -4.992 -22.016 -23.094 1 92.31 453 CYS A C 1
ATOM 3575 O O . CYS A 1 453 ? -3.854 -22.109 -22.625 1 92.31 453 CYS A O 1
ATOM 3577 N N . ARG A 1 454 ? -5.25 -22.469 -24.25 1 87.06 454 ARG A N 1
ATOM 3578 C CA . ARG A 1 454 ? -4.258 -23.125 -25.094 1 87.06 454 ARG A CA 1
ATOM 3579 C C . ARG A 1 454 ? -3.266 -22.125 -25.656 1 87.06 454 ARG A C 1
ATOM 3581 O O . ARG A 1 454 ? -2.154 -22.5 -26.047 1 87.06 454 ARG A O 1
ATOM 3588 N N . GLU A 1 455 ? -3.619 -20.812 -25.625 1 86.94 455 GLU A N 1
ATOM 3589 C CA . GLU A 1 455 ? -2.795 -19.844 -26.328 1 86.94 455 GLU A CA 1
ATOM 3590 C C . GLU A 1 455 ? -2.381 -18.688 -25.422 1 86.94 455 GLU A C 1
ATOM 3592 O O . GLU A 1 455 ? -1.552 -17.859 -25.797 1 86.94 455 GLU A O 1
ATOM 3597 N N . SER A 1 456 ? -2.893 -18.703 -24.219 1 88.31 456 SER A N 1
ATOM 3598 C CA . SER A 1 456 ? -2.541 -17.562 -23.375 1 88.31 456 SER A CA 1
ATOM 3599 C C . SER A 1 456 ? -2.773 -17.891 -21.906 1 88.31 456 SER A C 1
ATOM 3601 O O . SER A 1 456 ? -3.459 -18.859 -21.578 1 88.31 456 SER A O 1
ATOM 3603 N N . VAL A 1 457 ? -2.102 -17.156 -21.062 1 90.75 457 VAL A N 1
ATOM 3604 C CA . VAL A 1 457 ? -2.318 -17.156 -19.609 1 90.75 457 VAL A CA 1
ATOM 3605 C C . VAL A 1 457 ? -2.57 -15.734 -19.141 1 90.75 457 VAL A C 1
ATOM 3607 O O . VAL A 1 457 ? -2.148 -14.766 -19.781 1 90.75 457 VAL A O 1
ATOM 3610 N N . ALA A 1 458 ? -3.314 -15.602 -18.078 1 93.19 458 ALA A N 1
ATOM 3611 C CA . ALA A 1 458 ? -3.609 -14.289 -17.531 1 93.19 458 ALA A CA 1
ATOM 3612 C C . ALA A 1 458 ? -3.875 -14.375 -16.031 1 93.19 458 ALA A C 1
ATOM 3614 O O . ALA A 1 458 ? -4.172 -15.445 -15.5 1 93.19 458 ALA A O 1
ATOM 3615 N N . CYS A 1 459 ? -3.664 -13.352 -15.352 1 95 459 CYS A N 1
ATOM 3616 C CA . CYS A 1 459 ? -4.008 -13.211 -13.945 1 95 459 CYS A CA 1
ATOM 3617 C C . CYS A 1 459 ? -4.43 -11.789 -13.625 1 95 459 CYS A C 1
ATOM 3619 O O . CYS A 1 459 ? -4.219 -10.875 -14.43 1 95 459 CYS A O 1
ATOM 3621 N N . GLU A 1 460 ? -5.055 -11.578 -12.477 1 95.81 460 GLU A N 1
ATOM 3622 C CA . GLU A 1 460 ? -5.539 -10.25 -12.102 1 95.81 460 GLU A CA 1
ATOM 3623 C C . GLU A 1 460 ? -4.383 -9.266 -11.945 1 95.81 460 GLU A C 1
ATOM 3625 O O . GLU A 1 460 ? -4.523 -8.078 -12.242 1 95.81 460 GLU A O 1
ATOM 3630 N N . CYS A 1 461 ? -3.211 -9.711 -11.469 1 94.62 461 CYS A N 1
ATOM 3631 C CA . CYS A 1 461 ? -2.088 -8.828 -11.195 1 94.62 461 CYS A CA 1
ATOM 3632 C C . CYS A 1 461 ? -1.272 -8.57 -12.453 1 94.62 461 CYS A C 1
ATOM 3634 O O . CYS A 1 461 ? -0.387 -7.711 -12.461 1 94.62 461 CYS A O 1
ATOM 3636 N N . ARG A 1 462 ? -1.413 -9.328 -13.602 1 92.44 462 ARG A N 1
ATOM 3637 C CA . ARG A 1 462 ? -0.889 -9.109 -14.945 1 92.44 462 ARG A CA 1
ATOM 3638 C C . ARG A 1 462 ? 0.468 -9.781 -15.117 1 92.44 462 ARG A C 1
ATOM 3640 O O . ARG A 1 462 ? 1.005 -9.836 -16.234 1 92.44 462 ARG A O 1
ATOM 3647 N N . ASP A 1 463 ? 0.99 -10.352 -14.125 1 88.88 463 ASP A N 1
ATOM 3648 C CA . ASP A 1 463 ? 2.322 -10.938 -14.227 1 88.88 463 ASP A CA 1
ATOM 3649 C C . ASP A 1 463 ? 2.34 -12.102 -15.219 1 88.88 463 ASP A C 1
ATOM 3651 O O . ASP A 1 463 ? 3.264 -12.219 -16.016 1 88.88 463 ASP A O 1
ATOM 3655 N N . MET A 1 464 ? 1.313 -12.922 -15.164 1 86.19 464 MET A N 1
ATOM 3656 C CA . MET A 1 464 ? 1.246 -14.07 -16.062 1 86.19 464 MET A CA 1
ATOM 3657 C C . MET A 1 464 ? 1.074 -13.617 -17.516 1 86.19 464 MET A C 1
ATOM 3659 O O . MET A 1 464 ? 1.672 -14.188 -18.422 1 86.19 464 MET A O 1
ATOM 3663 N N . ASP A 1 465 ? 0.278 -12.523 -17.688 1 83 465 ASP A N 1
ATOM 3664 C CA . ASP A 1 465 ? 0.07 -11.93 -19 1 83 465 ASP A CA 1
ATOM 3665 C C . ASP A 1 465 ? 1.392 -11.461 -19.609 1 83 465 ASP A C 1
ATOM 3667 O O . ASP A 1 465 ? 1.644 -11.68 -20.797 1 83 465 ASP A O 1
ATOM 3671 N N . ASN A 1 466 ? 2.111 -10.898 -18.781 1 77.06 466 ASN A N 1
ATOM 3672 C CA . ASN A 1 466 ? 3.377 -10.336 -19.234 1 77.06 466 ASN A CA 1
ATOM 3673 C C . ASN A 1 466 ? 4.371 -11.422 -19.641 1 77.06 466 ASN A C 1
ATOM 3675 O O . ASN A 1 466 ? 5.078 -11.289 -20.641 1 77.06 466 ASN A O 1
ATOM 3679 N N . ASN A 1 467 ? 4.367 -12.469 -18.891 1 70 467 ASN A N 1
ATOM 3680 C CA . ASN A 1 467 ? 5.305 -13.57 -19.125 1 70 467 ASN A CA 1
ATOM 3681 C C . ASN A 1 467 ? 4.965 -14.336 -20.406 1 70 467 ASN A C 1
ATOM 3683 O O . ASN A 1 467 ? 5.863 -14.742 -21.141 1 70 467 ASN A O 1
ATOM 3687 N N . TRP A 1 468 ? 3.713 -14.492 -20.703 1 67.81 468 TRP A N 1
ATOM 3688 C CA . TRP A 1 468 ? 3.248 -15.266 -21.859 1 67.81 468 TRP A CA 1
ATOM 3689 C C . TRP A 1 468 ? 3.607 -14.57 -23.172 1 67.81 468 TRP A C 1
ATOM 3691 O O . TRP A 1 468 ? 3.895 -15.227 -24.172 1 67.81 468 TRP A O 1
ATOM 3701 N N . LYS A 1 469 ? 3.635 -13.312 -23.078 1 63.44 469 LYS A N 1
ATOM 3702 C CA . LYS A 1 469 ? 3.912 -12.562 -24.297 1 63.44 469 LYS A CA 1
ATOM 3703 C C . LYS A 1 469 ? 5.324 -12.844 -24.797 1 63.44 469 LYS A C 1
ATOM 3705 O O . LYS A 1 469 ? 5.59 -12.727 -26 1 63.44 469 LYS A O 1
ATOM 3710 N N . ILE A 1 470 ? 6.055 -13.375 -23.938 1 63.91 470 ILE A N 1
ATOM 3711 C CA . ILE A 1 470 ? 7.449 -13.57 -24.312 1 63.91 470 ILE A CA 1
ATOM 3712 C C . ILE A 1 470 ? 7.672 -15.016 -24.75 1 63.91 470 ILE A C 1
ATOM 3714 O O . ILE A 1 470 ? 8.656 -15.328 -25.422 1 63.91 470 ILE A O 1
ATOM 3718 N N . LEU A 1 471 ? 6.672 -15.914 -24.531 1 62.97 471 LEU A N 1
ATOM 3719 C CA . LEU A 1 471 ? 6.844 -17.359 -24.703 1 62.97 471 LEU A CA 1
ATOM 3720 C C . LEU A 1 471 ? 7 -17.719 -26.172 1 62.97 471 LEU A C 1
ATOM 3722 O O . LEU A 1 471 ? 7.875 -18.5 -26.531 1 62.97 471 LEU A O 1
ATOM 3726 N N . PRO A 1 472 ? 6.141 -17.062 -27.016 1 61.34 472 PRO A N 1
ATOM 3727 C CA . PRO A 1 472 ? 6.336 -17.438 -28.422 1 61.34 472 PRO A CA 1
ATOM 3728 C C . PRO A 1 472 ? 7.738 -17.109 -28.922 1 61.34 472 PRO A C 1
ATOM 3730 O O . PRO A 1 472 ? 8.312 -17.875 -29.703 1 61.34 472 PRO A O 1
ATOM 3733 N N . GLU A 1 473 ? 8.117 -16 -28.453 1 60.69 473 GLU A N 1
ATOM 3734 C CA . GLU A 1 473 ? 9.461 -15.617 -28.875 1 60.69 473 GLU A CA 1
ATOM 3735 C C . GLU A 1 473 ? 10.508 -16.547 -28.281 1 60.69 473 GLU A C 1
ATOM 3737 O O . GLU A 1 473 ? 11.484 -16.891 -28.969 1 60.69 473 GLU A O 1
ATOM 3742 N N . MET A 1 474 ? 10.117 -17.094 -27.234 1 59.53 474 MET A N 1
ATOM 3743 C CA . MET A 1 474 ? 11.008 -18.031 -26.547 1 59.53 474 MET A CA 1
ATOM 3744 C C . MET A 1 474 ? 11.039 -19.375 -27.266 1 59.53 474 MET A C 1
ATOM 3746 O O . MET A 1 474 ? 12.102 -20 -27.391 1 59.53 474 MET A O 1
ATOM 3750 N N . GLU A 1 475 ? 9.961 -19.844 -27.719 1 61.06 475 GLU A N 1
ATOM 3751 C CA . GLU A 1 475 ? 9.844 -21.125 -28.406 1 61.06 475 GLU A CA 1
ATOM 3752 C C . GLU A 1 475 ? 10.648 -21.125 -29.703 1 61.06 475 GLU A C 1
ATOM 3754 O O . GLU A 1 475 ? 11.32 -22.109 -30.016 1 61.06 475 GLU A O 1
ATOM 3759 N N . VAL A 1 476 ? 10.453 -20.062 -30.422 1 59.69 476 VAL A N 1
ATOM 3760 C CA . VAL A 1 476 ? 11.164 -19.969 -31.688 1 59.69 476 VAL A CA 1
ATOM 3761 C C . VAL A 1 476 ? 12.672 -20.047 -31.438 1 59.69 476 VAL A C 1
ATOM 3763 O O . VAL A 1 476 ? 13.391 -20.688 -32.219 1 59.69 476 VAL A O 1
ATOM 3766 N N . MET A 1 477 ? 13 -19.516 -30.422 1 55.94 477 MET A N 1
ATOM 3767 C CA . MET A 1 477 ? 14.422 -19.484 -30.094 1 55.94 477 MET A CA 1
ATOM 3768 C C . MET A 1 477 ? 14.914 -20.875 -29.688 1 55.94 477 MET A C 1
ATOM 3770 O O . MET A 1 477 ? 16.016 -21.281 -30.047 1 55.94 477 MET A O 1
ATOM 3774 N N . LEU A 1 478 ? 14.039 -21.656 -28.938 1 55.06 478 LEU A N 1
ATOM 3775 C CA . LEU A 1 478 ? 14.367 -22.984 -28.453 1 55.06 478 LEU A CA 1
ATOM 3776 C C . LEU A 1 478 ? 14.414 -23.984 -29.609 1 55.06 478 LEU A C 1
ATOM 3778 O O . LEU A 1 478 ? 15.188 -24.938 -29.578 1 55.06 478 LEU A O 1
ATOM 3782 N N . GLU A 1 479 ? 13.469 -23.938 -30.484 1 53.91 479 GLU A N 1
ATOM 3783 C CA . GLU A 1 479 ? 13.461 -24.812 -31.656 1 53.91 479 GLU A CA 1
ATOM 3784 C C . GLU A 1 479 ? 14.797 -24.781 -32.375 1 53.91 479 GLU A C 1
ATOM 3786 O O . GLU A 1 479 ? 15.227 -25.781 -32.969 1 53.91 479 GLU A O 1
ATOM 3791 N N . LYS A 1 480 ? 15.328 -23.594 -32.469 1 49.53 480 LYS A N 1
ATOM 3792 C CA . LYS A 1 480 ? 16.578 -23.453 -33.219 1 49.53 480 LYS A CA 1
ATOM 3793 C C . LYS A 1 480 ? 17.75 -24.078 -32.469 1 49.53 480 LYS A C 1
ATOM 3795 O O . LYS A 1 480 ? 18.75 -24.453 -33.062 1 49.53 480 LYS A O 1
ATOM 3800 N N . GLN A 1 481 ? 17.719 -24.031 -31.172 1 44.59 481 GLN A N 1
ATOM 3801 C CA . GLN A 1 481 ? 18.859 -24.516 -30.406 1 44.59 481 GLN A CA 1
ATOM 3802 C C . GLN A 1 481 ? 18.594 -25.906 -29.844 1 44.59 481 GLN A C 1
ATOM 3804 O O . GLN A 1 481 ? 17.438 -26.297 -29.672 1 44.59 481 GLN A O 1
ATOM 3809 N N . SER A 1 482 ? 19.594 -26.875 -29.781 1 42.16 482 SER A N 1
ATOM 3810 C CA . SER A 1 482 ? 19.531 -28.266 -29.328 1 42.16 482 SER A CA 1
ATOM 3811 C C . SER A 1 482 ? 18.609 -28.406 -28.125 1 42.16 482 SER A C 1
ATOM 3813 O O . SER A 1 482 ? 18.453 -27.484 -27.328 1 42.16 482 SER A O 1
ATOM 3815 N N . PRO A 1 483 ? 17.844 -29.578 -28.094 1 41.59 483 PRO A N 1
ATOM 3816 C CA . PRO A 1 483 ? 16.641 -29.938 -27.328 1 41.59 483 PRO A CA 1
ATOM 3817 C C . PRO A 1 483 ? 16.859 -29.844 -25.828 1 41.59 483 PRO A C 1
ATOM 3819 O O . PRO A 1 483 ? 17.328 -30.812 -25.219 1 41.59 483 PRO A O 1
ATOM 3822 N N . ALA A 1 484 ? 17.672 -29.078 -25.266 1 40.88 484 ALA A N 1
ATOM 3823 C CA . ALA A 1 484 ? 17.531 -29.266 -23.828 1 40.88 484 ALA A CA 1
ATOM 3824 C C . ALA A 1 484 ? 16.062 -29.297 -23.422 1 40.88 484 ALA A C 1
ATOM 3826 O O . ALA A 1 484 ? 15.227 -28.609 -24.016 1 40.88 484 ALA A O 1
ATOM 3827 N N . PRO A 1 485 ? 15.633 -30.422 -22.859 1 43.88 485 PRO A N 1
ATOM 3828 C CA . PRO A 1 485 ? 14.219 -30.516 -22.5 1 43.88 485 PRO A CA 1
ATOM 3829 C C . PRO A 1 485 ? 13.68 -29.234 -21.875 1 43.88 485 PRO A C 1
ATOM 3831 O O . PRO A 1 485 ? 14.297 -28.672 -20.969 1 43.88 485 PRO A O 1
ATOM 3834 N N . PRO A 1 486 ? 12.891 -28.5 -22.562 1 42.59 486 PRO A N 1
ATOM 3835 C CA . PRO A 1 486 ? 12.188 -27.281 -22.156 1 42.59 486 PRO A CA 1
ATOM 3836 C C . PRO A 1 486 ? 11.68 -27.328 -20.719 1 42.59 486 PRO A C 1
ATOM 3838 O O . PRO A 1 486 ? 11.047 -26.391 -20.234 1 42.59 486 PRO A O 1
ATOM 3841 N N . LEU A 1 487 ? 11.664 -28.562 -20.203 1 43.16 487 LEU A N 1
ATOM 3842 C CA . LEU A 1 487 ? 10.969 -28.75 -18.922 1 43.16 487 LEU A CA 1
ATOM 3843 C C . LEU A 1 487 ? 11.398 -27.703 -17.906 1 43.16 487 LEU A C 1
ATOM 3845 O O . LEU A 1 487 ? 10.602 -27.266 -17.078 1 43.16 487 LEU A O 1
ATOM 3849 N N . LEU A 1 488 ? 12.805 -27.516 -17.859 1 41.59 488 LEU A N 1
ATOM 3850 C CA . LEU A 1 488 ? 13.273 -26.641 -16.797 1 41.59 488 LEU A CA 1
ATOM 3851 C C . LEU A 1 488 ? 13.039 -25.172 -17.141 1 41.59 488 LEU A C 1
ATOM 3853 O O . LEU A 1 488 ? 13.242 -24.281 -16.312 1 41.59 488 LEU A O 1
ATOM 3857 N N . LEU A 1 489 ? 12.734 -24.953 -18.359 1 41.38 489 LEU A N 1
ATOM 3858 C CA . LEU A 1 489 ? 12.852 -23.562 -18.75 1 41.38 489 LEU A CA 1
ATOM 3859 C C . LEU A 1 489 ? 11.492 -22.859 -18.703 1 41.38 489 LEU A C 1
ATOM 3861 O O . LEU A 1 489 ? 11.422 -21.641 -18.719 1 41.38 489 LEU A O 1
ATOM 3865 N N . VAL A 1 490 ? 10.25 -23.531 -19.031 1 43.31 490 VAL A N 1
ATOM 3866 C CA . VAL A 1 490 ? 9.102 -22.656 -19.234 1 43.31 490 VAL A CA 1
ATOM 3867 C C . VAL A 1 490 ? 7.965 -23.094 -18.312 1 43.31 490 VAL A C 1
ATOM 3869 O O . VAL A 1 490 ? 7.484 -24.234 -18.391 1 43.31 490 VAL A O 1
ATOM 3872 N N . ASP A 1 491 ? 7.699 -22.469 -17.266 1 44.84 491 ASP A N 1
ATOM 3873 C CA . ASP A 1 491 ? 6.605 -22.594 -16.312 1 44.84 491 AS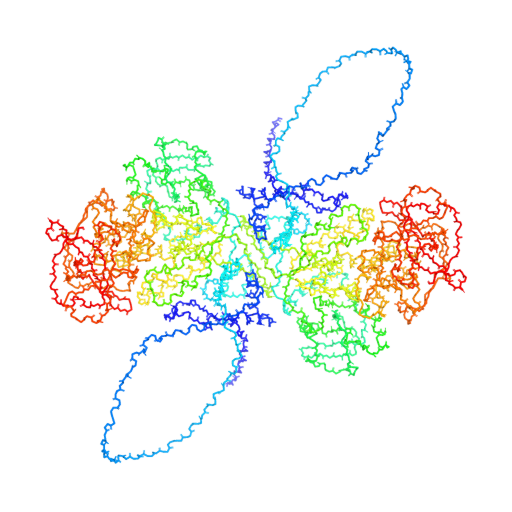P A CA 1
ATOM 3874 C C . ASP A 1 491 ? 5.332 -23.094 -16.984 1 44.84 491 ASP A C 1
ATOM 3876 O O . ASP A 1 491 ? 4.59 -23.891 -16.422 1 44.84 491 ASP A O 1
ATOM 3880 N N . CYS A 1 492 ? 4.66 -22.266 -17.953 1 50.47 492 CYS A N 1
ATOM 3881 C CA . CYS A 1 492 ? 3.336 -22.375 -18.547 1 50.47 492 CYS A CA 1
ATOM 3882 C C . CYS A 1 492 ? 3.305 -23.5 -19.594 1 50.47 492 CYS A C 1
ATOM 3884 O O . CYS A 1 492 ? 2.359 -23.594 -20.375 1 50.47 492 CYS A O 1
ATOM 3886 N N . TRP A 1 493 ? 4.113 -24.609 -19.422 1 62.16 493 TRP A N 1
ATOM 3887 C CA . TRP A 1 493 ? 4.645 -25.312 -20.578 1 62.16 493 TRP A CA 1
ATOM 3888 C C . TRP A 1 493 ? 3.869 -26.609 -20.828 1 62.16 493 TRP A C 1
ATOM 3890 O O . TRP A 1 493 ? 3.596 -26.953 -21.984 1 62.16 493 TRP A O 1
ATOM 3900 N N . GLU A 1 494 ? 3.189 -27 -19.812 1 77.62 494 GLU A N 1
ATOM 3901 C CA . GLU A 1 494 ? 2.652 -28.344 -20.016 1 77.62 494 GLU A CA 1
ATOM 3902 C C . GLU A 1 494 ? 1.443 -28.328 -20.953 1 77.62 494 GLU A C 1
ATOM 3904 O O . GLU A 1 494 ? 1.368 -29.109 -21.891 1 77.62 494 GLU A O 1
ATOM 3909 N N . LYS A 1 495 ? 0.548 -27.328 -20.656 1 84.12 495 LYS A N 1
ATOM 3910 C CA . LYS A 1 495 ? -0.659 -27.266 -21.469 1 84.12 495 LYS A CA 1
ATOM 3911 C C . LYS A 1 495 ? -0.323 -26.938 -22.922 1 84.12 495 LYS A C 1
ATOM 3913 O O . LYS A 1 495 ? -0.872 -27.531 -23.844 1 84.12 495 LYS A O 1
ATOM 3918 N N . ARG A 1 496 ? 0.474 -26.031 -23.109 1 79.62 496 ARG A N 1
ATOM 3919 C CA . ARG A 1 496 ? 0.884 -25.656 -24.469 1 79.62 496 ARG A CA 1
ATOM 3920 C C . ARG A 1 496 ? 1.574 -26.828 -25.172 1 79.62 496 ARG A C 1
ATOM 3922 O O . ARG A 1 496 ? 1.363 -27.062 -26.359 1 79.62 496 ARG A O 1
ATOM 3929 N N . TRP A 1 497 ? 2.455 -27.469 -24.453 1 80.69 497 TRP A N 1
ATOM 3930 C CA . TRP A 1 497 ? 3.145 -28.641 -24.969 1 80.69 497 TRP A CA 1
ATOM 3931 C C . TRP A 1 497 ? 2.146 -29.719 -25.406 1 80.69 497 TRP A C 1
ATOM 3933 O O . TRP A 1 497 ? 2.258 -30.281 -26.484 1 80.69 497 TRP A O 1
ATOM 3943 N N . PHE A 1 498 ? 1.246 -29.969 -24.531 1 88.75 498 PHE A N 1
ATOM 3944 C CA . PHE A 1 498 ? 0.211 -30.953 -24.797 1 88.75 498 PHE A CA 1
ATOM 3945 C C . PHE A 1 498 ? -0.599 -30.578 -26.031 1 88.75 498 PHE A C 1
ATOM 3947 O O . PHE A 1 498 ? -0.894 -31.438 -26.875 1 88.75 498 PHE A O 1
ATOM 3954 N N . ASP A 1 499 ? -0.922 -29.344 -26.141 1 86.38 499 ASP A N 1
ATOM 3955 C CA . ASP A 1 499 ? -1.694 -28.859 -27.281 1 86.38 499 ASP A CA 1
ATOM 3956 C C . ASP A 1 499 ? -0.918 -29.031 -28.578 1 86.38 499 ASP A C 1
ATOM 3958 O O . ASP A 1 499 ? -1.491 -29.406 -29.609 1 86.38 499 ASP A O 1
ATOM 3962 N N . LYS A 1 500 ? 0.276 -28.734 -28.562 1 83.75 500 LYS A N 1
ATOM 3963 C CA . LYS A 1 500 ? 1.114 -28.891 -29.734 1 83.75 500 LYS A CA 1
ATOM 3964 C C . LYS A 1 500 ? 1.166 -30.344 -30.188 1 83.75 500 LYS A C 1
ATOM 3966 O O . LYS A 1 500 ? 1.147 -30.625 -31.391 1 83.75 500 LYS A O 1
ATOM 3971 N N . ILE A 1 501 ? 1.247 -31.203 -29.266 1 88.69 501 ILE A N 1
ATOM 3972 C CA . ILE A 1 501 ? 1.307 -32.625 -29.547 1 88.69 501 ILE A CA 1
ATOM 3973 C C . ILE A 1 501 ? 0.013 -33.094 -30.234 1 88.69 501 ILE A C 1
ATOM 3975 O O . ILE A 1 501 ? 0.041 -33.875 -31.172 1 88.69 501 ILE A O 1
ATOM 3979 N N . GLN A 1 502 ? -1.06 -32.594 -29.812 1 87.56 502 GLN A N 1
ATOM 3980 C CA . GLN A 1 502 ? -2.363 -33 -30.328 1 87.56 502 GLN A CA 1
ATOM 3981 C C . GLN A 1 502 ? -2.621 -32.406 -31.703 1 87.56 502 GLN A C 1
ATOM 3983 O O . GLN A 1 502 ? -3.283 -33.031 -32.531 1 87.56 502 GLN A O 1
ATOM 3988 N N . ARG A 1 503 ? -2.119 -31.359 -32 1 85.56 503 ARG A N 1
ATOM 3989 C CA . ARG A 1 503 ? -2.473 -30.609 -33.188 1 85.56 503 ARG A CA 1
ATOM 3990 C C . ARG A 1 503 ? -1.562 -31 -34.375 1 85.56 503 ARG A C 1
ATOM 3992 O O . ARG A 1 503 ? -1.977 -30.953 -35.531 1 85.56 503 ARG A O 1
ATOM 3999 N N . ASN A 1 504 ? -0.37 -31.297 -34.031 1 85.38 504 ASN A N 1
ATOM 4000 C CA . ASN A 1 504 ? 0.586 -31.609 -35.094 1 85.38 504 ASN A CA 1
ATOM 4001 C C . ASN A 1 504 ? 0.336 -32.969 -35.688 1 85.38 504 ASN A C 1
ATOM 4003 O O . ASN A 1 504 ? -0.062 -33.906 -35 1 85.38 504 ASN A O 1
ATOM 4007 N N . PRO A 1 505 ? 0.46 -33 -36.938 1 87 505 PRO A N 1
ATOM 4008 C CA . PRO A 1 505 ? 0.336 -34.312 -37.562 1 87 505 PRO A CA 1
ATOM 4009 C C . PRO A 1 505 ? 1.363 -35.312 -37.031 1 87 505 PRO A C 1
ATOM 4011 O O . PRO A 1 505 ? 2.465 -34.938 -36.625 1 87 505 PRO A O 1
ATOM 4014 N N . PRO A 1 506 ? 0.901 -36.531 -37.031 1 85.25 506 PRO A N 1
ATOM 4015 C CA . PRO A 1 506 ? 1.826 -37.562 -36.531 1 85.25 506 PRO A CA 1
ATOM 4016 C C . PRO A 1 506 ? 3.16 -37.562 -37.281 1 85.25 506 PRO A C 1
ATOM 4018 O O . PRO A 1 506 ? 3.182 -37.531 -38.5 1 85.25 506 PRO A O 1
ATOM 4021 N N . SER A 1 507 ? 4.203 -37.375 -36.656 1 88.31 507 SER A N 1
ATOM 4022 C CA . SER A 1 507 ? 5.578 -37.406 -37.156 1 88.31 507 SER A CA 1
ATOM 4023 C C . SER A 1 507 ? 6.523 -38 -36.094 1 88.31 507 SER A C 1
ATOM 4025 O O . SER A 1 507 ? 6.125 -38.219 -34.969 1 88.31 507 SER A O 1
ATOM 4027 N N . VAL A 1 508 ? 7.68 -38.25 -36.562 1 85.38 508 VAL A N 1
ATOM 4028 C CA . VAL A 1 508 ? 8.688 -38.812 -35.656 1 85.38 508 VAL A CA 1
ATOM 4029 C C . VAL A 1 508 ? 8.961 -37.844 -34.531 1 85.38 508 VAL A C 1
ATOM 4031 O O . VAL A 1 508 ? 9.109 -38.219 -33.375 1 85.38 508 VAL A O 1
ATOM 4034 N N . ASP A 1 509 ? 8.922 -36.688 -34.938 1 83.81 509 ASP A N 1
ATOM 4035 C CA . ASP A 1 509 ? 9.188 -35.656 -33.938 1 83.81 509 ASP A CA 1
ATOM 4036 C C . ASP A 1 509 ? 8.039 -35.531 -32.938 1 83.81 509 ASP A C 1
ATOM 4038 O O . ASP A 1 509 ? 8.266 -35.406 -31.75 1 83.81 509 ASP A O 1
ATOM 4042 N N . VAL A 1 510 ? 6.883 -35.562 -33.406 1 87.56 510 VAL A N 1
ATOM 4043 C CA . VAL A 1 510 ? 5.711 -35.469 -32.562 1 87.56 510 VAL A CA 1
ATOM 4044 C C . VAL A 1 510 ? 5.676 -36.656 -31.609 1 87.56 510 VAL A C 1
ATOM 4046 O O . VAL A 1 510 ? 5.336 -36.531 -30.422 1 87.56 510 VAL A O 1
ATOM 4049 N N . SER A 1 511 ? 6 -37.781 -32.156 1 89.31 511 SER A N 1
ATOM 4050 C CA . SER A 1 511 ? 6.016 -38.969 -31.328 1 89.31 511 SER A CA 1
ATOM 4051 C C . SER A 1 511 ? 7.059 -38.875 -30.219 1 89.31 511 SER A C 1
ATOM 4053 O O . SER A 1 511 ? 6.809 -39.281 -29.078 1 89.31 511 SER A O 1
ATOM 4055 N N . ARG A 1 512 ? 8.172 -38.375 -30.609 1 86.62 512 ARG A N 1
ATOM 4056 C CA . ARG A 1 512 ? 9.211 -38.188 -29.609 1 86.62 512 ARG A CA 1
ATOM 4057 C C . ARG A 1 512 ? 8.75 -37.219 -28.516 1 86.62 512 ARG A C 1
ATOM 4059 O O . ARG A 1 512 ? 8.906 -37.5 -27.328 1 86.62 512 ARG A O 1
ATOM 4066 N N . GLN A 1 513 ? 8.172 -36.156 -28.875 1 85.88 513 GLN A N 1
ATOM 4067 C CA . GLN A 1 513 ? 7.672 -35.156 -27.938 1 85.88 513 GLN A CA 1
ATOM 4068 C C . GLN A 1 513 ? 6.574 -35.719 -27.047 1 85.88 513 GLN A C 1
ATOM 4070 O O . GLN A 1 513 ? 6.516 -35.438 -25.859 1 85.88 513 GLN A O 1
ATOM 4075 N N . ALA A 1 514 ? 5.75 -36.438 -27.672 1 91.25 514 ALA A N 1
ATOM 4076 C CA . ALA A 1 514 ? 4.648 -37.062 -26.938 1 91.25 514 ALA A CA 1
ATOM 4077 C C . ALA A 1 514 ? 5.172 -38 -25.859 1 91.25 514 ALA A C 1
ATOM 4079 O O . ALA A 1 514 ? 4.613 -38.062 -24.766 1 91.25 514 ALA A O 1
ATOM 4080 N N . ARG A 1 515 ? 6.191 -38.75 -26.203 1 88.56 515 ARG A N 1
ATOM 4081 C CA . ARG A 1 515 ? 6.789 -39.656 -25.234 1 88.56 515 ARG A CA 1
ATOM 4082 C C . ARG A 1 515 ? 7.43 -38.906 -24.078 1 88.56 515 ARG A C 1
ATOM 4084 O O . ARG A 1 515 ? 7.258 -39.25 -22.906 1 88.56 515 ARG A O 1
ATOM 4091 N N . ASP A 1 516 ? 8.148 -37.906 -24.391 1 85.5 516 ASP A N 1
ATOM 4092 C CA . ASP A 1 516 ? 8.75 -37.031 -23.375 1 85.5 516 ASP A CA 1
ATOM 4093 C C . ASP A 1 516 ? 7.688 -36.406 -22.484 1 85.5 516 ASP A C 1
ATOM 4095 O O . ASP A 1 516 ? 7.859 -36.344 -21.266 1 85.5 516 ASP A O 1
ATOM 4099 N N . PHE A 1 517 ? 6.711 -35.938 -23.094 1 88.5 517 PHE A N 1
ATOM 4100 C CA . PHE A 1 517 ? 5.613 -35.344 -22.344 1 88.5 517 PHE A CA 1
ATOM 4101 C C . PHE A 1 517 ? 4.969 -36.344 -21.406 1 88.5 517 PHE A C 1
ATOM 4103 O O . PHE A 1 517 ? 4.656 -36.031 -20.266 1 88.5 517 PHE A O 1
ATOM 4110 N N . TRP A 1 518 ? 4.773 -37.5 -21.906 1 92.25 518 TRP A N 1
ATOM 4111 C CA . TRP A 1 518 ? 4.145 -38.531 -21.078 1 92.25 518 TRP A CA 1
ATOM 4112 C C . TRP A 1 518 ? 4.969 -38.812 -19.828 1 92.25 518 TRP A C 1
ATOM 4114 O O . TRP A 1 518 ? 4.414 -39 -18.734 1 92.25 518 TRP A O 1
ATOM 4124 N N . HIS A 1 519 ? 6.242 -38.844 -19.953 1 89.31 519 HIS A N 1
ATOM 4125 C CA . HIS A 1 519 ? 7.105 -39.062 -18.797 1 89.31 519 HIS A CA 1
ATOM 4126 C C . HIS A 1 519 ? 6.922 -37.938 -17.766 1 89.31 519 HIS A C 1
ATOM 4128 O O . HIS A 1 519 ? 6.93 -38.188 -16.562 1 89.31 519 HIS A O 1
ATOM 4134 N N . THR A 1 520 ? 6.801 -36.781 -18.281 1 83.94 520 THR A N 1
ATOM 4135 C CA . THR A 1 520 ? 6.551 -35.656 -17.406 1 83.94 520 THR A CA 1
ATOM 4136 C C . THR A 1 520 ? 5.199 -35.781 -16.719 1 83.94 520 THR A C 1
ATOM 4138 O O . THR A 1 520 ? 5.078 -35.531 -15.516 1 83.94 520 THR A O 1
ATOM 4141 N N . VAL A 1 521 ? 4.234 -36.125 -17.484 1 89.12 521 VAL A N 1
ATOM 4142 C CA . VAL A 1 521 ? 2.875 -36.281 -16.969 1 89.12 521 VAL A CA 1
ATOM 4143 C C . VAL A 1 521 ? 2.859 -37.344 -15.867 1 89.12 521 VAL A C 1
ATOM 4145 O O . VAL A 1 521 ? 2.217 -37.156 -14.828 1 89.12 521 VAL A O 1
ATOM 4148 N N . VAL A 1 522 ? 3.521 -38.438 -16.078 1 89.88 522 VAL A N 1
ATOM 4149 C CA . VAL A 1 522 ? 3.559 -39.5 -15.102 1 89.88 522 VAL A CA 1
ATOM 4150 C C . VAL A 1 522 ? 4.191 -39.031 -13.797 1 89.88 522 VAL A C 1
ATOM 4152 O O . VAL A 1 522 ? 3.693 -39.312 -12.711 1 89.88 522 VAL A O 1
ATOM 4155 N N . THR A 1 523 ? 5.23 -38.344 -13.93 1 84.75 523 THR A N 1
ATOM 4156 C CA . THR A 1 523 ? 5.926 -37.812 -12.758 1 84.75 523 THR A CA 1
ATOM 4157 C C . THR A 1 523 ? 5.023 -36.844 -11.977 1 84.75 523 THR A C 1
ATOM 4159 O O . THR A 1 523 ? 4.957 -36.906 -10.75 1 84.75 523 THR A O 1
ATOM 4162 N N . GLN A 1 524 ? 4.324 -36 -12.664 1 83.19 524 GLN A N 1
ATOM 4163 C CA . GLN A 1 524 ? 3.398 -35.062 -12.023 1 83.19 524 GLN A CA 1
ATOM 4164 C C . GLN A 1 524 ? 2.215 -35.812 -11.406 1 83.19 524 GLN A C 1
ATOM 4166 O O . GLN A 1 524 ? 1.829 -35.531 -10.266 1 83.19 524 GLN A O 1
ATOM 4171 N N . TYR A 1 525 ? 1.668 -36.656 -12.188 1 86.56 525 TYR A N 1
ATOM 4172 C CA . TYR A 1 525 ? 0.514 -37.469 -11.773 1 86.56 525 TYR A CA 1
ATOM 4173 C C . TYR A 1 525 ? 0.812 -38.219 -10.492 1 86.56 525 TYR A C 1
ATOM 4175 O O . TYR A 1 525 ? -0.04 -38.344 -9.609 1 86.56 525 TYR A O 1
ATOM 4183 N N . ALA A 1 526 ? 1.996 -38.719 -10.328 1 81.75 526 ALA A N 1
ATOM 4184 C CA . ALA A 1 526 ? 2.398 -39.531 -9.172 1 81.75 526 ALA A CA 1
ATOM 4185 C C . ALA A 1 526 ? 2.479 -38.688 -7.91 1 81.75 526 ALA A C 1
ATOM 4187 O O . ALA A 1 526 ? 2.404 -39.188 -6.797 1 81.75 526 ALA A O 1
ATOM 4188 N N . SER A 1 527 ? 2.635 -37.438 -8.094 1 76.81 527 SER A N 1
ATOM 4189 C CA . SER A 1 527 ? 2.74 -36.531 -6.957 1 76.81 527 SER A CA 1
ATOM 4190 C C . SER A 1 527 ? 1.367 -36.031 -6.52 1 76.81 527 SER A C 1
ATOM 4192 O O . SER A 1 527 ? 1.253 -35.312 -5.539 1 76.81 527 SER A O 1
ATOM 4194 N N . MET A 1 528 ? 0.357 -36.469 -7.133 1 83.94 528 MET A N 1
ATOM 4195 C CA . MET A 1 528 ? -0.993 -36 -6.844 1 83.94 528 MET A CA 1
ATOM 4196 C C . MET A 1 528 ? -1.791 -37.062 -6.086 1 83.94 528 MET A C 1
ATOM 4198 O O . MET A 1 528 ? -1.384 -38.219 -6.016 1 83.94 528 MET A O 1
ATOM 4202 N N . ALA A 1 529 ? -2.949 -36.625 -5.578 1 83.25 529 ALA A N 1
ATOM 4203 C CA . ALA A 1 529 ? -3.717 -37.469 -4.684 1 83.25 529 ALA A CA 1
ATOM 4204 C C . ALA A 1 529 ? -4.949 -38.031 -5.387 1 83.25 529 ALA A C 1
ATOM 4206 O O . ALA A 1 529 ? -5.594 -37.344 -6.176 1 83.25 529 ALA A O 1
ATOM 4207 N N . LEU A 1 530 ? -5.219 -39.312 -5.086 1 87.12 530 LEU A N 1
ATOM 4208 C CA . LEU A 1 530 ? -6.441 -40 -5.508 1 87.12 530 LEU A CA 1
ATOM 4209 C C . LEU A 1 530 ? -7.34 -40.281 -4.312 1 87.12 530 LEU A C 1
ATOM 4211 O O . LEU A 1 530 ? -6.879 -40.844 -3.312 1 87.12 530 LEU A O 1
ATOM 4215 N N . THR A 1 531 ? -8.594 -39.875 -4.406 1 81.94 531 THR A N 1
ATOM 4216 C CA . THR A 1 531 ? -9.531 -40.219 -3.346 1 81.94 531 THR A CA 1
ATOM 4217 C C . THR A 1 531 ? -9.797 -41.719 -3.338 1 81.94 531 THR A C 1
ATOM 4219 O O . THR A 1 531 ? -9.828 -42.344 -2.277 1 81.94 531 THR A O 1
ATOM 4222 N N . ARG A 1 532 ? -10.047 -42.25 -4.488 1 83.44 532 ARG A N 1
ATOM 4223 C CA . ARG A 1 532 ? -10.219 -43.688 -4.656 1 83.44 532 ARG A CA 1
ATOM 4224 C C . ARG A 1 532 ? -9.031 -44.281 -5.391 1 83.44 532 ARG A C 1
ATOM 4226 O O . ARG A 1 532 ? -8.781 -43.969 -6.555 1 83.44 532 ARG A O 1
ATOM 4233 N N . GLU A 1 533 ? -8.43 -45.188 -4.754 1 82.81 533 GLU A N 1
ATOM 4234 C CA . GLU A 1 533 ? -7.234 -45.812 -5.297 1 82.81 533 GLU A CA 1
ATOM 4235 C C . GLU A 1 533 ? -7.539 -46.531 -6.617 1 82.81 533 GLU A C 1
ATOM 4237 O O . GLU A 1 533 ? -6.684 -46.562 -7.504 1 82.81 533 GLU A O 1
ATOM 4242 N N . SER A 1 534 ? -8.695 -46.938 -6.77 1 82.25 534 SER A N 1
ATOM 4243 C CA . SER A 1 534 ? -9.086 -47.688 -7.957 1 82.25 534 SER A CA 1
ATOM 4244 C C . SER A 1 534 ? -9.133 -46.781 -9.188 1 82.25 534 SER A C 1
ATOM 4246 O O . SER A 1 534 ? -9.195 -47.281 -10.32 1 82.25 534 SER A O 1
ATOM 4248 N N . ASP A 1 535 ? -9.039 -45.5 -9 1 88 535 ASP A N 1
ATOM 4249 C CA . ASP A 1 535 ? -9.164 -44.531 -10.102 1 88 535 ASP A CA 1
ATOM 4250 C C . ASP A 1 535 ? -7.82 -44.344 -10.797 1 88 535 ASP A C 1
ATOM 4252 O O . ASP A 1 535 ? -7.734 -43.625 -11.797 1 88 535 ASP A O 1
ATOM 4256 N N . ARG A 1 536 ? -6.766 -44.906 -10.367 1 89.62 536 ARG A N 1
ATOM 4257 C CA . ARG A 1 536 ? -5.398 -44.656 -10.797 1 89.62 536 ARG A CA 1
ATOM 4258 C C . ARG A 1 536 ? -5.266 -44.75 -12.312 1 89.62 536 ARG A C 1
ATOM 4260 O O . ARG A 1 536 ? -4.586 -43.938 -12.938 1 89.62 536 ARG A O 1
ATOM 4267 N N . ALA A 1 537 ? -5.922 -45.719 -12.906 1 91.06 537 ALA A N 1
ATOM 4268 C CA . ALA A 1 537 ? -5.832 -45.875 -14.352 1 91.06 537 ALA A CA 1
ATOM 4269 C C . ALA A 1 537 ? -6.777 -44.906 -15.062 1 91.06 537 ALA A C 1
ATOM 4271 O O . ALA A 1 537 ? -6.465 -44.406 -16.141 1 91.06 537 ALA A O 1
ATOM 4272 N N . TYR A 1 538 ? -7.926 -44.625 -14.461 1 90.19 538 TYR A N 1
ATOM 4273 C CA . TYR A 1 538 ? -8.984 -43.875 -15.102 1 90.19 538 TYR A CA 1
ATOM 4274 C C . TYR A 1 538 ? -8.68 -42.375 -15.062 1 90.19 538 TYR A C 1
ATOM 4276 O O . TYR A 1 538 ? -9 -41.625 -16 1 90.19 538 TYR A O 1
ATOM 4284 N N . ALA A 1 539 ? -8.039 -41.906 -14.047 1 91.62 539 ALA A N 1
ATOM 4285 C CA . ALA A 1 539 ? -7.832 -40.469 -13.805 1 91.62 539 ALA A CA 1
ATOM 4286 C C . ALA A 1 539 ? -6.824 -39.875 -14.789 1 91.62 539 ALA A C 1
ATOM 4288 O O . ALA A 1 539 ? -6.688 -38.656 -14.898 1 91.62 539 ALA A O 1
ATOM 4289 N N . ILE A 1 540 ? -6.133 -40.719 -15.555 1 93.25 540 ILE A N 1
ATOM 4290 C CA . ILE A 1 540 ? -5.168 -40.219 -16.516 1 93.25 540 ILE A CA 1
ATOM 4291 C C . ILE A 1 540 ? -5.488 -40.75 -17.906 1 93.25 540 ILE A C 1
ATOM 4293 O O . ILE A 1 540 ? -4.766 -40.5 -18.875 1 93.25 540 ILE A O 1
ATOM 4297 N N . ALA A 1 541 ? -6.59 -41.469 -18.078 1 93.12 541 ALA A N 1
ATOM 4298 C CA . ALA A 1 541 ? -6.961 -42.188 -19.297 1 93.12 541 ALA A CA 1
ATOM 4299 C C . ALA A 1 541 ? -7.18 -41.219 -20.453 1 93.12 541 ALA A C 1
ATOM 4301 O O . ALA A 1 541 ? -6.836 -41.531 -21.609 1 93.12 541 ALA A O 1
ATOM 4302 N N . GLY A 1 542 ? -7.816 -40.125 -20.156 1 92.44 542 GLY A N 1
ATOM 4303 C CA . GLY A 1 542 ? -8.055 -39.156 -21.203 1 92.44 542 GLY A CA 1
ATOM 4304 C C . GLY A 1 542 ? -6.781 -38.625 -21.828 1 92.44 542 GLY A C 1
ATOM 4305 O O . GLY A 1 542 ? -6.719 -38.438 -23.047 1 92.44 542 GLY A O 1
ATOM 4306 N N . VAL A 1 543 ? -5.785 -38.344 -21.078 1 94 543 VAL A N 1
ATOM 4307 C CA . VAL A 1 543 ? -4.5 -37.844 -21.578 1 94 543 VAL A CA 1
ATOM 4308 C C . VAL A 1 543 ? -3.812 -38.969 -22.375 1 94 543 VAL A C 1
ATOM 4310 O O . VAL A 1 543 ? -3.246 -38.719 -23.438 1 94 543 VAL A O 1
ATOM 4313 N N . ALA A 1 544 ? -3.854 -40.156 -21.844 1 94.75 544 ALA A N 1
ATOM 4314 C CA . ALA A 1 544 ? -3.283 -41.312 -22.547 1 94.75 544 ALA A CA 1
ATOM 4315 C C . ALA A 1 544 ? -3.916 -41.469 -23.922 1 94.75 544 ALA A C 1
ATOM 4317 O O . ALA A 1 544 ? -3.221 -41.781 -24.891 1 94.75 544 ALA A O 1
ATOM 4318 N N . LEU A 1 545 ? -5.18 -41.344 -23.953 1 93 545 LEU A N 1
ATOM 4319 C CA . LEU A 1 545 ? -5.898 -41.469 -25.219 1 93 545 LEU A CA 1
ATOM 4320 C C . LEU A 1 545 ? -5.379 -40.469 -26.234 1 93 545 LEU A C 1
ATOM 4322 O O . LEU A 1 545 ? -5.125 -40.812 -27.391 1 93 545 LEU A O 1
ATOM 4326 N N . LYS A 1 546 ? -5.238 -39.25 -25.812 1 92.31 546 LYS A N 1
ATOM 4327 C CA . LYS A 1 546 ? -4.773 -38.219 -26.703 1 92.31 546 LYS A CA 1
ATOM 4328 C C . LYS A 1 546 ? -3.344 -38.469 -27.172 1 92.31 546 LYS A C 1
ATOM 4330 O O . LYS A 1 546 ? -2.992 -38.188 -28.312 1 92.31 546 LYS A O 1
ATOM 4335 N N . ILE A 1 547 ? -2.508 -38.969 -26.297 1 94.31 547 ILE A N 1
ATOM 4336 C CA . ILE A 1 547 ? -1.14 -39.312 -26.656 1 94.31 547 ILE A CA 1
ATOM 4337 C C . ILE A 1 547 ? -1.155 -40.438 -27.688 1 94.31 547 ILE A C 1
ATOM 4339 O O . ILE A 1 547 ? -0.382 -40.406 -28.656 1 94.31 547 ILE A O 1
ATOM 4343 N N . GLN A 1 548 ? -2.014 -41.375 -27.453 1 94.06 548 GLN A N 1
ATOM 4344 C CA . GLN A 1 548 ? -2.127 -42.5 -28.391 1 94.06 548 GLN A CA 1
ATOM 4345 C C . GLN A 1 548 ? -2.561 -42 -29.781 1 94.06 548 GLN A C 1
ATOM 4347 O O . GLN A 1 548 ? -2.068 -42.5 -30.797 1 94.06 548 GLN A O 1
ATOM 4352 N N . GLU A 1 549 ? -3.5 -41.156 -29.781 1 91.31 549 GLU A N 1
ATOM 4353 C CA . GLU A 1 549 ? -3.969 -40.594 -31.047 1 91.31 549 GLU A CA 1
ATOM 4354 C C . GLU A 1 549 ? -2.834 -39.906 -31.797 1 91.31 549 GLU A C 1
ATOM 4356 O O . GLU A 1 549 ? -2.76 -39.969 -33.031 1 91.31 549 GLU A O 1
ATOM 4361 N N . ALA A 1 550 ? -2.01 -39.281 -31.078 1 91.94 550 ALA A N 1
ATOM 4362 C CA . ALA A 1 550 ? -0.908 -38.531 -31.688 1 91.94 550 ALA A CA 1
ATOM 4363 C C . ALA A 1 550 ? 0.209 -39.469 -32.125 1 91.94 550 ALA A C 1
ATOM 4365 O O . ALA A 1 550 ? 0.876 -39.219 -33.156 1 91.94 550 ALA A O 1
ATOM 4366 N N . THR A 1 551 ? 0.448 -40.562 -31.453 1 94.06 551 THR A N 1
ATOM 4367 C CA . THR A 1 551 ? 1.607 -41.406 -31.703 1 94.06 551 THR A CA 1
ATOM 4368 C C . THR A 1 551 ? 1.199 -42.688 -32.438 1 94.06 551 THR A C 1
ATOM 4370 O O . THR A 1 551 ? 2.045 -43.375 -33 1 94.06 551 THR A O 1
ATOM 4373 N N . LYS A 1 552 ? -0.044 -43.125 -32.312 1 93.5 552 LYS A N 1
ATOM 4374 C CA . LYS A 1 552 ? -0.561 -44.406 -32.844 1 93.5 552 LYS A CA 1
ATOM 4375 C C . LYS A 1 552 ? 0.188 -45.594 -32.219 1 93.5 552 LYS A C 1
ATOM 4377 O O . LYS A 1 552 ? 0.411 -46.594 -32.906 1 93.5 552 LYS A O 1
ATOM 4382 N N . ASP A 1 553 ? 0.61 -45.375 -31.078 1 94.62 553 ASP A N 1
ATOM 4383 C CA . ASP A 1 553 ? 1.355 -46.375 -30.328 1 94.62 553 ASP A CA 1
ATOM 4384 C C . ASP A 1 553 ? 0.418 -47.25 -29.5 1 94.62 553 ASP A C 1
ATOM 4386 O O . ASP A 1 553 ? -0.766 -46.938 -29.359 1 94.62 553 ASP A O 1
ATOM 4390 N N . LYS A 1 554 ? 0.947 -48.375 -29.094 1 95.38 554 LYS A N 1
ATOM 4391 C CA . LYS A 1 554 ? 0.178 -49.281 -28.25 1 95.38 554 LYS A CA 1
ATOM 4392 C C . LYS A 1 554 ? 0.391 -48.969 -26.766 1 95.38 554 LYS A C 1
ATOM 4394 O O . LYS A 1 554 ? 1.529 -48.844 -26.312 1 95.38 554 LYS A O 1
ATOM 4399 N N . TYR A 1 555 ? -0.747 -48.781 -26.031 1 95.81 555 TYR A N 1
ATOM 4400 C CA . TYR A 1 555 ? -0.72 -48.469 -24.609 1 95.81 555 TYR A CA 1
ATOM 4401 C C . TYR A 1 555 ? -0.615 -49.75 -23.781 1 95.81 555 TYR A C 1
ATOM 4403 O O . TYR A 1 555 ? -1.32 -50.719 -24.031 1 95.81 555 TYR A O 1
ATOM 4411 N N . LEU A 1 556 ? 0.36 -49.812 -22.844 1 96.25 556 LEU A N 1
ATOM 4412 C CA . LEU A 1 556 ? 0.582 -50.938 -21.938 1 96.25 556 LEU A CA 1
ATOM 4413 C C . LEU A 1 556 ? 0.578 -50.5 -20.484 1 96.25 556 LEU A C 1
ATOM 4415 O O . LEU A 1 556 ? 1.64 -50.312 -19.891 1 96.25 556 LEU A O 1
ATOM 4419 N N . ALA A 1 557 ? -0.562 -50.469 -19.766 1 93.75 557 ALA A N 1
ATOM 4420 C CA . ALA A 1 557 ? -0.715 -50.156 -18.344 1 93.75 557 ALA A CA 1
ATOM 4421 C C . ALA A 1 557 ? 0.199 -49 -17.938 1 93.75 557 ALA A C 1
ATOM 4423 O O . ALA A 1 557 ? 0.988 -49.125 -17 1 93.75 557 ALA A O 1
ATOM 4424 N N . GLY A 1 558 ? 0.121 -47.906 -18.578 1 95.06 558 GLY A N 1
ATOM 4425 C CA . GLY A 1 558 ? 0.88 -46.719 -18.219 1 95.06 558 GLY A CA 1
ATOM 4426 C C . GLY A 1 558 ? 2.145 -46.562 -19.047 1 95.06 558 GLY A C 1
ATOM 4427 O O . GLY A 1 558 ? 2.84 -45.531 -18.922 1 95.06 558 GLY A O 1
ATOM 4428 N N . LEU A 1 559 ? 2.51 -47.469 -19.812 1 96.62 559 LEU A N 1
ATOM 4429 C CA . LEU A 1 559 ? 3.684 -47.406 -20.688 1 96.62 559 LEU A CA 1
ATOM 4430 C C . LEU A 1 559 ? 3.283 -47.5 -22.156 1 96.62 559 LEU A C 1
ATOM 4432 O O . LEU A 1 559 ? 2.123 -47.781 -22.469 1 96.62 559 LEU A O 1
ATOM 4436 N N . TRP A 1 560 ? 4.262 -47.25 -23.031 1 96.94 560 TRP A N 1
ATOM 4437 C CA . TRP A 1 560 ? 4.039 -47.312 -24.484 1 96.94 560 TRP A CA 1
ATOM 4438 C C . TRP A 1 560 ? 5.004 -48.312 -25.125 1 96.94 560 TRP A C 1
ATOM 4440 O O . TRP A 1 560 ? 6.199 -48.312 -24.828 1 96.94 560 TRP A O 1
ATOM 4450 N N . LEU A 1 561 ? 4.527 -49.062 -26.031 1 96.69 561 LEU A N 1
ATOM 4451 C CA . LEU A 1 561 ? 5.289 -50.156 -26.641 1 96.69 561 LEU A CA 1
ATOM 4452 C C . LEU A 1 561 ? 6.551 -49.625 -27.312 1 96.69 561 LEU A C 1
ATOM 4454 O O . LEU A 1 561 ? 7.637 -50.156 -27.141 1 96.69 561 LEU A O 1
ATOM 4458 N N . GLN A 1 562 ? 6.434 -48.562 -28.031 1 94.06 562 GLN A N 1
ATOM 4459 C CA . GLN A 1 562 ? 7.551 -48.031 -28.812 1 94.06 562 GLN A CA 1
ATOM 4460 C C . GLN A 1 562 ? 8.547 -47.312 -27.906 1 94.06 562 GLN A C 1
ATOM 4462 O O . GLN A 1 562 ? 9.648 -46.938 -28.344 1 94.06 562 GLN A O 1
ATOM 4467 N N . ASP A 1 563 ? 8.203 -47.125 -26.672 1 94.5 563 ASP A N 1
ATOM 4468 C CA . ASP A 1 563 ? 9.07 -46.406 -25.734 1 94.5 563 ASP A CA 1
ATOM 4469 C C . ASP A 1 563 ? 9.414 -47.281 -24.531 1 94.5 563 ASP A C 1
ATOM 4471 O O . ASP A 1 563 ? 9.805 -46.781 -23.469 1 94.5 563 ASP A O 1
ATOM 4475 N N . LEU A 1 564 ? 9.359 -48.5 -24.609 1 95.94 564 LEU A N 1
ATOM 4476 C CA . LEU A 1 564 ? 9.406 -49.438 -23.469 1 95.94 564 LEU A CA 1
ATOM 4477 C C . LEU A 1 564 ? 10.758 -49.344 -22.766 1 95.94 564 LEU A C 1
ATOM 4479 O O . LEU A 1 564 ? 10.82 -49.344 -21.531 1 95.94 564 LEU A O 1
ATOM 4483 N N . PRO A 1 565 ? 11.875 -49.312 -23.484 1 94.25 565 PRO A N 1
ATOM 4484 C CA . PRO A 1 565 ? 13.141 -49.281 -22.75 1 94.25 565 PRO A CA 1
ATOM 4485 C C . PRO A 1 565 ? 13.234 -48.094 -21.781 1 94.25 565 PRO A C 1
ATOM 4487 O O . PRO A 1 565 ? 13.57 -48.281 -20.609 1 94.25 565 PRO A O 1
ATOM 4490 N N . LEU A 1 566 ? 12.875 -47 -22.266 1 92.62 566 LEU A N 1
ATOM 4491 C CA . LEU A 1 566 ? 12.875 -45.844 -21.375 1 92.62 566 LEU A CA 1
ATOM 4492 C C . LEU A 1 566 ? 11.672 -45.875 -20.453 1 92.62 566 LEU A C 1
ATOM 4494 O O . LEU A 1 566 ? 11.766 -45.438 -19.297 1 92.62 566 LEU A O 1
ATOM 4498 N N . GLY A 1 567 ? 10.523 -46.25 -20.938 1 94.44 567 GLY A N 1
ATOM 4499 C CA . GLY A 1 567 ? 9.328 -46.344 -20.125 1 94.44 567 GLY A CA 1
ATOM 4500 C C . GLY A 1 567 ? 9.516 -47.188 -18.891 1 94.44 567 GLY A C 1
ATOM 4501 O O . GLY A 1 567 ? 8.891 -46.969 -17.859 1 94.44 567 GLY A O 1
ATOM 4502 N N . LEU A 1 568 ? 10.344 -48.125 -18.984 1 96.06 568 LEU A N 1
ATOM 4503 C CA . LEU A 1 568 ? 10.594 -49.062 -17.875 1 96.06 568 LEU A CA 1
ATOM 4504 C C . LEU A 1 568 ? 11.555 -48.438 -16.859 1 96.06 568 LEU A C 1
ATOM 4506 O O . LEU A 1 568 ? 11.719 -48.969 -15.766 1 96.06 568 LEU A O 1
ATOM 4510 N N . ALA A 1 569 ? 12.047 -47.344 -17.172 1 93.31 569 ALA A N 1
ATOM 4511 C CA . ALA A 1 569 ? 13.094 -46.781 -16.344 1 93.31 569 ALA A CA 1
ATOM 4512 C C . ALA A 1 569 ? 12.5 -45.875 -15.266 1 93.31 569 ALA A C 1
ATOM 4514 O O . ALA A 1 569 ? 13.203 -45.062 -14.656 1 93.31 569 ALA A O 1
ATOM 4515 N N . TRP A 1 570 ? 11.234 -45.969 -14.961 1 93.25 570 TRP A N 1
ATOM 4516 C CA . TRP A 1 570 ? 10.656 -45.219 -13.852 1 93.25 570 TRP A CA 1
ATOM 4517 C C . TRP A 1 570 ? 11.18 -45.719 -12.516 1 93.25 570 TRP A C 1
ATOM 4519 O O . TRP A 1 570 ? 11.648 -46.875 -12.43 1 93.25 570 TRP A O 1
ATOM 4529 N N . GLY A 1 571 ? 11.188 -44.812 -11.477 1 91.06 571 GLY A N 1
ATOM 4530 C CA . GLY A 1 571 ? 11.688 -45.25 -10.18 1 91.06 571 GLY A CA 1
ATOM 4531 C C . GLY A 1 571 ? 11.039 -44.531 -9.016 1 91.06 571 GLY A C 1
ATOM 4532 O O . GLY A 1 571 ? 10.281 -43.562 -9.227 1 91.06 571 GLY A O 1
ATOM 4533 N N . ASN A 1 572 ? 11.18 -45.125 -7.887 1 88.88 572 ASN A N 1
ATOM 4534 C CA . ASN A 1 572 ? 10.789 -44.5 -6.625 1 88.88 572 ASN A CA 1
ATOM 4535 C C . ASN A 1 572 ? 11.883 -43.594 -6.082 1 88.88 572 ASN A C 1
ATOM 4537 O O . ASN A 1 572 ? 12.641 -43.969 -5.191 1 88.88 572 ASN A O 1
ATOM 4541 N N . TYR A 1 573 ? 11.836 -42.375 -6.562 1 81.88 573 TYR A N 1
ATOM 4542 C CA . TYR A 1 573 ? 12.891 -41.406 -6.246 1 81.88 573 TYR A CA 1
ATOM 4543 C C . TYR A 1 573 ? 12.703 -40.844 -4.855 1 81.88 573 TYR A C 1
ATOM 4545 O O . TYR A 1 573 ? 11.57 -40.594 -4.422 1 81.88 573 TYR A O 1
ATOM 4553 N N . PRO A 1 574 ? 13.742 -40.438 -4.227 1 74.06 574 PRO A N 1
ATOM 4554 C CA . PRO A 1 574 ? 13.68 -39.906 -2.865 1 74.06 574 PRO A CA 1
ATOM 4555 C C . PRO A 1 574 ? 12.992 -38.531 -2.797 1 74.06 574 PRO A C 1
ATOM 4557 O O . PRO A 1 574 ? 12.547 -38.125 -1.725 1 74.06 574 PRO A O 1
ATOM 4560 N N . PHE A 1 575 ? 12.875 -37.844 -3.889 1 68.56 575 PHE A N 1
ATOM 4561 C CA . PHE A 1 575 ? 12.234 -36.531 -3.85 1 68.56 575 PHE A CA 1
ATOM 4562 C C . PHE A 1 575 ? 10.719 -36.656 -3.762 1 68.56 575 PHE A C 1
ATOM 4564 O O . PHE A 1 575 ? 10.016 -35.688 -3.459 1 68.56 575 PHE A O 1
ATOM 4571 N N . LEU A 1 576 ? 10.25 -37.812 -3.961 1 73.69 576 LEU A N 1
ATOM 4572 C CA . LEU A 1 576 ? 8.828 -38.062 -3.756 1 73.69 576 LEU A CA 1
ATOM 4573 C C . LEU A 1 576 ? 8.5 -38.156 -2.27 1 73.69 576 LEU A C 1
ATOM 4575 O O . LEU A 1 576 ? 9.227 -38.781 -1.508 1 73.69 576 LEU A O 1
ATOM 4579 N N . LYS A 1 577 ? 7.496 -37.406 -1.877 1 69.88 577 LYS A N 1
ATOM 4580 C CA . LYS A 1 577 ? 7.098 -37.438 -0.473 1 69.88 577 LYS A CA 1
ATOM 4581 C C . LYS A 1 577 ? 6.781 -38.875 -0.017 1 69.88 577 LYS A C 1
ATOM 4583 O O . LYS A 1 577 ? 6.133 -39.625 -0.739 1 69.88 577 LYS A O 1
ATOM 4588 N N . ASP A 1 578 ? 7.324 -39.312 1.095 1 75.44 578 ASP A N 1
ATOM 4589 C CA . ASP A 1 578 ? 7.039 -40.594 1.737 1 75.44 578 ASP A CA 1
ATOM 4590 C C . ASP A 1 578 ? 7.441 -41.75 0.838 1 75.44 578 ASP A C 1
ATOM 4592 O O . ASP A 1 578 ? 6.762 -42.781 0.812 1 75.44 578 ASP A O 1
ATOM 4596 N N . TYR A 1 579 ? 8.461 -41.594 0.064 1 78.44 579 TYR A N 1
ATOM 4597 C CA . TYR A 1 579 ? 8.875 -42.625 -0.88 1 78.44 579 TYR A CA 1
ATOM 4598 C C . TYR A 1 579 ? 9.219 -43.906 -0.156 1 78.44 579 TYR A C 1
ATOM 4600 O O . TYR A 1 579 ? 9.094 -45 -0.726 1 78.44 579 TYR A O 1
ATOM 4608 N N . LYS A 1 580 ? 9.586 -43.875 1.108 1 79.94 580 LYS A N 1
ATOM 4609 C CA . LYS A 1 580 ? 9.977 -45.062 1.881 1 79.94 580 LYS A CA 1
ATOM 4610 C C . LYS A 1 580 ? 8.773 -45.938 2.172 1 79.94 580 LYS A C 1
ATOM 4612 O O . LYS A 1 580 ? 8.93 -47.156 2.4 1 79.94 580 LYS A O 1
ATOM 4617 N N . ASN A 1 581 ? 7.594 -45.406 2.092 1 84.06 581 ASN A N 1
ATOM 4618 C CA . ASN A 1 581 ? 6.375 -46.125 2.4 1 84.06 581 ASN A CA 1
ATOM 4619 C C . ASN A 1 581 ? 5.82 -46.844 1.168 1 84.06 581 ASN A C 1
ATOM 4621 O O . ASN A 1 581 ? 4.727 -47.406 1.212 1 84.06 581 ASN A O 1
ATOM 4625 N N . ALA A 1 582 ? 6.598 -46.844 0.164 1 88.5 582 ALA A N 1
ATOM 4626 C CA . ALA A 1 582 ? 6.105 -47.438 -1.089 1 88.5 582 ALA A CA 1
ATOM 4627 C C . ALA A 1 582 ? 5.836 -48.938 -0.944 1 88.5 582 ALA A C 1
ATOM 4629 O O . ALA A 1 582 ? 6.629 -49.656 -0.341 1 88.5 582 ALA A O 1
ATOM 4630 N N . THR A 1 583 ? 4.656 -49.344 -1.386 1 89.06 583 THR A N 1
ATOM 4631 C CA . THR A 1 583 ? 4.25 -50.75 -1.414 1 89.06 583 THR A CA 1
ATOM 4632 C C . THR A 1 583 ? 3.666 -51.125 -2.775 1 89.06 583 THR A C 1
ATOM 4634 O O . THR A 1 583 ? 3.27 -50.25 -3.545 1 89.06 583 THR A O 1
ATOM 4637 N N . ARG A 1 584 ? 3.719 -52.375 -3.07 1 89.38 584 ARG A N 1
ATOM 4638 C CA . ARG A 1 584 ? 3.137 -52.844 -4.32 1 89.38 584 ARG A CA 1
ATOM 4639 C C . ARG A 1 584 ? 1.664 -53.188 -4.141 1 89.38 584 ARG A C 1
ATOM 4641 O O . ARG A 1 584 ? 1.285 -53.844 -3.15 1 89.38 584 ARG A O 1
ATOM 4648 N N . LEU A 1 585 ? 0.95 -52.719 -5.09 1 87 585 LEU A N 1
ATOM 4649 C CA . LEU A 1 585 ? -0.47 -53.031 -5.07 1 87 585 LEU A CA 1
ATOM 4650 C C . LEU A 1 585 ? -0.712 -54.438 -5.656 1 87 585 LEU A C 1
ATOM 4652 O O . LEU A 1 585 ? -0.015 -54.844 -6.582 1 87 585 LEU A O 1
ATOM 4656 N N . GLY A 1 586 ? -1.561 -55.188 -5.16 1 78.19 586 GLY A N 1
ATOM 4657 C CA . GLY A 1 586 ? -1.991 -56.438 -5.727 1 78.19 586 GLY A CA 1
ATOM 4658 C C . GLY A 1 586 ? -3.074 -56.281 -6.777 1 78.19 586 GLY A C 1
ATOM 4659 O O . GLY A 1 586 ? -3.213 -55.219 -7.387 1 78.19 586 GLY A O 1
ATOM 4660 N N . GLY A 1 587 ? -3.658 -57.344 -7.25 1 79.5 587 GLY A N 1
ATOM 4661 C CA . GLY A 1 587 ? -4.824 -57.344 -8.125 1 79.5 587 GLY A CA 1
ATOM 4662 C C . GLY A 1 587 ? -4.477 -57.531 -9.586 1 79.5 587 GLY A C 1
ATOM 4663 O O . GLY A 1 587 ? -5.254 -57.156 -10.469 1 79.5 587 GLY A O 1
ATOM 4664 N N . GLY A 1 588 ? -3.314 -57.938 -9.82 1 86.5 588 GLY A N 1
ATOM 4665 C CA . GLY A 1 588 ? -2.973 -58.312 -11.188 1 86.5 588 GLY A CA 1
ATOM 4666 C C . GLY A 1 588 ? -2.184 -57.25 -11.906 1 86.5 588 GLY A C 1
ATOM 4667 O O . GLY A 1 588 ? -1.75 -57.438 -13.047 1 86.5 588 GLY A O 1
ATOM 4668 N N . ILE A 1 589 ? -1.961 -56.062 -11.336 1 92.56 589 ILE A N 1
ATOM 4669 C CA . ILE A 1 589 ? -1.144 -55.031 -11.969 1 92.56 589 ILE A CA 1
ATOM 4670 C C . ILE A 1 589 ? 0.309 -55.5 -12.039 1 92.56 589 ILE A C 1
ATOM 4672 O O . ILE A 1 589 ? 0.913 -55.812 -11.016 1 92.56 589 ILE A O 1
ATOM 4676 N N . PRO A 1 590 ? 0.796 -55.562 -13.227 1 95.44 590 PRO A N 1
ATOM 4677 C CA . PRO A 1 590 ? 2.164 -56.094 -13.352 1 95.44 590 PRO A CA 1
ATOM 4678 C C . PRO A 1 590 ? 3.188 -55.219 -12.625 1 95.44 590 PRO A C 1
ATOM 4680 O O . PRO A 1 590 ? 2.998 -54 -12.508 1 95.44 590 PRO A O 1
ATOM 4683 N N . SER A 1 591 ? 4.305 -55.812 -12.18 1 94.69 591 SER A N 1
ATOM 4684 C CA . SER A 1 591 ? 5.336 -55.094 -11.422 1 94.69 591 SER A CA 1
ATOM 4685 C C . SER A 1 591 ? 6.043 -54.062 -12.289 1 94.69 591 SER A C 1
ATOM 4687 O O . SER A 1 591 ? 6.613 -53.094 -11.773 1 94.69 591 SER A O 1
ATOM 4689 N N . TRP A 1 592 ? 5.977 -54.312 -13.617 1 96.31 592 TRP A N 1
ATOM 4690 C CA . TRP A 1 592 ? 6.695 -53.406 -14.508 1 96.31 592 TRP A CA 1
ATOM 4691 C C . TRP A 1 592 ? 5.918 -52.125 -14.719 1 96.31 592 TRP A C 1
ATOM 4693 O O . TRP A 1 592 ? 6.453 -51.125 -15.234 1 96.31 592 TRP A O 1
ATOM 4703 N N . SER A 1 593 ? 4.664 -52.062 -14.398 1 95.69 593 SER A N 1
ATOM 4704 C CA . SER A 1 593 ? 3.84 -50.875 -14.516 1 95.69 593 SER A CA 1
ATOM 4705 C C . SER A 1 593 ? 3.969 -50 -13.273 1 95.69 593 SER A C 1
ATOM 4707 O O . SER A 1 593 ? 3.842 -50.469 -12.148 1 95.69 593 SER A O 1
ATOM 4709 N N . TRP A 1 594 ? 4.184 -48.75 -13.5 1 94.19 594 TRP A N 1
ATOM 4710 C CA . TRP A 1 594 ? 4.285 -47.812 -12.367 1 94.19 594 TRP A CA 1
ATOM 4711 C C . TRP A 1 594 ? 2.965 -47.75 -11.617 1 94.19 594 TRP A C 1
ATOM 4713 O O . TRP A 1 594 ? 2.93 -47.312 -10.453 1 94.19 594 TRP A O 1
ATOM 4723 N N . MET A 1 595 ? 1.892 -48.094 -12.188 1 92.38 595 MET A N 1
ATOM 4724 C CA . MET A 1 595 ? 0.584 -48.094 -11.539 1 92.38 595 MET A CA 1
ATOM 4725 C C . MET A 1 595 ? 0.554 -49.062 -10.375 1 92.38 595 MET A C 1
ATOM 4727 O O . MET A 1 595 ? -0.335 -49 -9.523 1 92.38 595 MET A O 1
ATOM 4731 N N . SER A 1 596 ? 1.512 -49.938 -10.289 1 91.94 596 SER A N 1
ATOM 4732 C CA . SER A 1 596 ? 1.531 -50.969 -9.258 1 91.94 596 SER A CA 1
ATOM 4733 C C . SER A 1 596 ? 2.098 -50.438 -7.945 1 91.94 596 SER A C 1
ATOM 4735 O O . SER A 1 596 ? 1.933 -51.031 -6.891 1 91.94 596 SER A O 1
ATOM 4737 N N . LEU A 1 597 ? 2.75 -49.344 -7.992 1 91 597 LEU A N 1
ATOM 4738 C CA . LEU A 1 597 ? 3.455 -48.844 -6.816 1 91 597 LEU A CA 1
ATOM 4739 C C . LEU A 1 597 ? 2.672 -47.719 -6.16 1 91 597 LEU A C 1
ATOM 4741 O O . LEU A 1 597 ? 2.242 -46.781 -6.832 1 91 597 LEU A O 1
ATOM 4745 N N . GLN A 1 598 ? 2.527 -47.812 -4.824 1 88.5 598 GLN A N 1
ATOM 4746 C CA . GLN A 1 598 ? 1.833 -46.781 -4.062 1 88.5 598 GLN A CA 1
ATOM 4747 C C . GLN A 1 598 ? 2.623 -46.406 -2.816 1 88.5 598 GLN A C 1
ATOM 4749 O O . GLN A 1 598 ? 3.369 -47.219 -2.268 1 88.5 598 GLN A O 1
ATOM 4754 N N . ARG A 1 599 ? 2.744 -45.125 -2.453 1 82.12 599 ARG A N 1
ATOM 4755 C CA . ARG A 1 599 ? 3.486 -44.688 -1.274 1 82.12 599 ARG A CA 1
ATOM 4756 C C . ARG A 1 599 ? 2.539 -44.281 -0.143 1 82.12 599 ARG A C 1
ATOM 4758 O O . ARG A 1 599 ? 2.785 -43.312 0.577 1 82.12 599 ARG A O 1
ATOM 4765 N N . GLY A 1 600 ? 1.722 -45 0.249 1 68.81 600 GLY A N 1
ATOM 4766 C CA . GLY A 1 600 ? 0.811 -44.75 1.354 1 68.81 600 GLY A CA 1
ATOM 4767 C C . GLY A 1 600 ? -0.274 -43.75 1.017 1 68.81 600 GLY A C 1
ATOM 4768 O O . GLY A 1 600 ? -0.05 -42.812 0.23 1 68.81 600 GLY A O 1
ATOM 4769 N N . GLY A 1 601 ? -1.315 -43.969 1.471 1 65.5 601 GLY A N 1
ATOM 4770 C CA . GLY A 1 601 ? -2.455 -43.125 1.235 1 65.5 601 GLY A CA 1
ATOM 4771 C C . GLY A 1 601 ? -2.92 -43.125 -0.209 1 65.5 601 GLY A C 1
ATOM 4772 O O . GLY A 1 601 ? -3.012 -44.156 -0.835 1 65.5 601 GLY A O 1
ATOM 4773 N N . PRO A 1 602 ? -3.084 -41.781 -0.691 1 71.44 602 PRO A N 1
ATOM 4774 C CA . PRO A 1 602 ? -3.707 -41.656 -2.01 1 71.44 602 PRO A CA 1
ATOM 4775 C C . PRO A 1 602 ? -2.689 -41.375 -3.117 1 71.44 602 PRO A C 1
ATOM 4777 O O . PRO A 1 602 ? -3.07 -41.031 -4.238 1 71.44 602 PRO A O 1
ATOM 4780 N N . TYR A 1 603 ? -1.275 -41.688 -2.887 1 78 603 TYR A N 1
ATOM 4781 C CA . TYR A 1 603 ? -0.286 -41.219 -3.846 1 78 603 TYR A CA 1
ATOM 4782 C C . TYR A 1 603 ? 0.43 -42.375 -4.516 1 78 603 TYR A C 1
ATOM 4784 O O . TYR A 1 603 ? 0.704 -43.406 -3.877 1 78 603 TYR A O 1
ATOM 4792 N N . LEU A 1 604 ? 0.647 -42.094 -5.82 1 78 604 LEU A N 1
ATOM 4793 C CA . LEU A 1 604 ? 1.509 -43 -6.559 1 78 604 LEU A CA 1
ATOM 4794 C C . LEU A 1 604 ? 2.98 -42.719 -6.297 1 78 604 LEU A C 1
ATOM 4796 O O . LEU A 1 604 ? 3.318 -41.625 -5.828 1 78 604 LEU A O 1
ATOM 4800 N N . SER A 1 605 ? 3.814 -43.688 -6.395 1 74.12 605 SER A N 1
ATOM 4801 C CA . SER A 1 605 ? 5.25 -43.531 -6.195 1 74.12 605 SER A CA 1
ATOM 4802 C C . SER A 1 605 ? 6.023 -43.812 -7.477 1 74.12 605 SER A C 1
ATOM 4804 O O . SER A 1 605 ? 6.566 -44.906 -7.641 1 74.12 605 SER A O 1
ATOM 4806 N N . ALA A 1 606 ? 6.062 -42.969 -8.422 1 83.5 606 ALA A N 1
ATOM 4807 C CA . ALA A 1 606 ? 6.773 -43.156 -9.68 1 83.5 606 ALA A CA 1
ATOM 4808 C C . ALA A 1 606 ? 7.188 -41.844 -10.305 1 83.5 606 ALA A C 1
ATOM 4810 O O . ALA A 1 606 ? 6.395 -40.906 -10.375 1 83.5 606 ALA A O 1
ATOM 4811 N N . ALA A 1 607 ? 8.484 -41.812 -10.672 1 82.94 607 ALA A N 1
ATOM 4812 C CA . ALA A 1 607 ? 8.984 -40.656 -11.391 1 82.94 607 ALA A CA 1
ATOM 4813 C C . ALA A 1 607 ? 10.086 -41.031 -12.375 1 82.94 607 ALA A C 1
ATOM 4815 O O . ALA A 1 607 ? 10.688 -42.094 -12.242 1 82.94 607 ALA A O 1
ATOM 4816 N N . TYR A 1 608 ? 10.141 -40.312 -13.367 1 83.38 608 TYR A N 1
ATOM 4817 C CA . TYR A 1 608 ? 11.258 -40.469 -14.297 1 83.38 608 TYR A CA 1
ATOM 4818 C C . TYR A 1 608 ? 12.375 -39.469 -13.977 1 83.38 608 TYR A C 1
ATOM 4820 O O . TYR A 1 608 ? 12.109 -38.344 -13.547 1 83.38 608 TYR A O 1
ATOM 4828 N N . GLY A 1 609 ? 13.555 -39.969 -14.055 1 71.38 609 GLY A N 1
ATOM 4829 C CA . GLY A 1 609 ? 14.695 -39.062 -13.891 1 71.38 609 GLY A CA 1
ATOM 4830 C C . GLY A 1 609 ? 14.828 -38.062 -15.016 1 71.38 609 GLY A C 1
ATOM 4831 O O . GLY A 1 609 ? 14.289 -38.25 -16.094 1 71.38 609 GLY A O 1
ATOM 4832 N N . LEU A 1 610 ? 15.367 -36.906 -14.641 1 61.75 610 LEU A N 1
ATOM 4833 C CA . LEU A 1 610 ? 15.617 -35.875 -15.641 1 61.75 610 LEU A CA 1
ATOM 4834 C C . LEU A 1 610 ? 16.844 -36.219 -16.469 1 61.75 610 LEU A C 1
ATOM 4836 O O . LEU A 1 610 ? 17.984 -36.125 -15.992 1 61.75 610 LEU A O 1
ATOM 4840 N N . PHE A 1 611 ? 16.562 -36.906 -17.641 1 64.06 611 PHE A N 1
ATOM 4841 C CA . PHE A 1 611 ? 17.672 -37.281 -18.531 1 64.06 611 PHE A CA 1
ATOM 4842 C C . PHE A 1 611 ? 17.703 -36.375 -19.75 1 64.06 611 PHE A C 1
ATOM 4844 O O . PHE A 1 611 ? 16.656 -36 -20.281 1 64.06 611 PHE A O 1
ATOM 4851 N N . GLU A 1 612 ? 18.844 -35.812 -20.094 1 60.88 612 GLU A N 1
ATOM 4852 C CA . GLU A 1 612 ? 18.984 -35 -21.297 1 60.88 612 GLU A CA 1
ATOM 4853 C C . GLU A 1 612 ? 18.719 -35.844 -22.547 1 60.88 612 GLU A C 1
ATOM 4855 O O . GLU A 1 612 ? 18.078 -35.375 -23.484 1 60.88 612 GLU A O 1
ATOM 4860 N N . SER A 1 613 ? 19.391 -37.062 -22.547 1 74.94 613 SER A N 1
ATOM 4861 C CA . SER A 1 613 ? 19.234 -37.969 -23.672 1 74.94 613 SER A CA 1
ATOM 4862 C C . SER A 1 613 ? 19.281 -39.438 -23.219 1 74.94 613 SER A C 1
ATOM 4864 O O . SER A 1 613 ? 19.891 -39.75 -22.203 1 74.94 613 SER A O 1
ATOM 4866 N N . PHE A 1 614 ? 18.438 -40.219 -23.844 1 84.88 614 PHE A N 1
ATOM 4867 C CA . PHE A 1 614 ? 18.422 -41.656 -23.594 1 84.88 614 PHE A CA 1
ATOM 4868 C C . PHE A 1 614 ? 18.609 -42.406 -24.891 1 84.88 614 PHE A C 1
ATOM 4870 O O . PHE A 1 614 ? 17.922 -42.125 -25.891 1 84.88 614 PHE A O 1
ATOM 4877 N N . GLU A 1 615 ? 19.641 -43.281 -24.906 1 88.06 615 GLU A N 1
ATOM 4878 C CA . GLU A 1 615 ? 19.859 -44.188 -26.031 1 88.06 615 GLU A CA 1
ATOM 4879 C C . GLU A 1 615 ? 19.672 -45.625 -25.625 1 88.06 615 GLU A C 1
ATOM 4881 O O . GLU A 1 615 ? 20.359 -46.125 -24.734 1 88.06 615 GLU A O 1
ATOM 4886 N N . THR A 1 616 ? 18.719 -46.25 -26.234 1 91.75 616 THR A N 1
ATOM 4887 C CA . THR A 1 616 ? 18.453 -47.656 -25.953 1 91.75 616 THR A CA 1
ATOM 4888 C C . THR A 1 616 ? 19.656 -48.531 -26.312 1 91.75 616 THR A C 1
ATOM 4890 O O . THR A 1 616 ? 20.297 -48.312 -27.359 1 91.75 616 THR A O 1
ATOM 4893 N N . ASP A 1 617 ? 19.984 -49.531 -25.469 1 90.5 617 ASP A N 1
ATOM 4894 C CA . ASP A 1 617 ? 21.031 -50.469 -25.797 1 90.5 617 ASP A CA 1
ATOM 4895 C C . ASP A 1 617 ? 20.641 -51.312 -27.016 1 90.5 617 ASP A C 1
ATOM 4897 O O . ASP A 1 617 ? 19.5 -51.781 -27.109 1 90.5 617 ASP A O 1
ATOM 4901 N N . PRO A 1 618 ? 21.562 -51.5 -27.938 1 90.56 618 PRO A N 1
ATOM 4902 C CA . PRO A 1 618 ? 21.25 -52.219 -29.172 1 90.56 618 PRO A CA 1
ATOM 4903 C C . PRO A 1 618 ? 20.859 -53.688 -28.906 1 90.56 618 PRO A C 1
ATOM 4905 O O . PRO A 1 618 ? 20.234 -54.312 -29.75 1 90.56 618 PRO A O 1
ATOM 4908 N N . ARG A 1 619 ? 21.188 -54.281 -27.781 1 93.81 619 ARG A N 1
ATOM 4909 C CA . ARG A 1 619 ? 20.891 -55.656 -27.453 1 93.81 619 ARG A CA 1
ATOM 4910 C C . ARG A 1 619 ? 19.484 -55.812 -26.891 1 93.81 619 ARG A C 1
ATOM 4912 O O . ARG A 1 619 ? 19 -56.906 -26.672 1 93.81 619 ARG A O 1
ATOM 4919 N N . VAL A 1 620 ? 18.891 -54.656 -26.672 1 94.25 620 VAL A N 1
ATOM 4920 C CA . VAL A 1 620 ? 17.516 -54.719 -26.188 1 94.25 620 VAL A CA 1
ATOM 4921 C C . VAL A 1 620 ? 16.562 -54.938 -27.359 1 94.25 620 VAL A C 1
ATOM 4923 O O . VAL A 1 620 ? 16.609 -54.25 -28.375 1 94.25 620 VAL A O 1
ATOM 4926 N N . GLY A 1 621 ? 15.812 -56.031 -27.328 1 95.69 621 GLY A N 1
ATOM 4927 C CA . GLY A 1 621 ? 14.773 -56.344 -28.297 1 95.69 621 GLY A CA 1
ATOM 4928 C C . GLY A 1 621 ? 13.438 -56.656 -27.656 1 95.69 621 GLY A C 1
ATOM 4929 O O . GLY A 1 621 ? 13.352 -57.562 -26.812 1 95.69 621 GLY A O 1
ATOM 4930 N N . ILE A 1 622 ? 12.453 -55.938 -28.062 1 96.75 622 ILE A N 1
ATOM 4931 C CA . ILE A 1 622 ? 11.117 -56.188 -27.547 1 96.75 622 ILE A CA 1
ATOM 4932 C C . ILE A 1 622 ? 10.422 -57.219 -28.438 1 96.75 622 ILE A C 1
ATOM 4934 O O . ILE A 1 622 ? 10.336 -57.062 -29.641 1 96.75 622 ILE A O 1
ATOM 4938 N N . ILE A 1 623 ? 9.977 -58.25 -27.844 1 97.12 623 ILE A N 1
ATOM 4939 C CA . ILE A 1 623 ? 9.203 -59.25 -28.562 1 97.12 623 ILE A CA 1
ATOM 4940 C C . ILE A 1 623 ? 7.715 -58.906 -28.469 1 97.12 623 ILE A C 1
ATOM 4942 O O . ILE A 1 623 ? 7.051 -59.281 -27.484 1 97.12 623 ILE A O 1
ATOM 4946 N N . GLU A 1 624 ? 7.141 -58.406 -29.469 1 95.56 624 GLU A N 1
ATOM 4947 C CA . GLU A 1 624 ? 5.793 -57.844 -29.484 1 95.56 624 GLU A CA 1
ATOM 4948 C C . GLU A 1 624 ? 4.746 -58.906 -29.203 1 95.56 624 GLU A C 1
ATOM 4950 O O . GLU A 1 624 ? 3.752 -58.656 -28.516 1 95.56 624 GLU A O 1
ATOM 4955 N N . GLU A 1 625 ? 4.977 -60.031 -29.75 1 95 625 GLU A N 1
ATOM 4956 C CA . GLU A 1 625 ? 4.02 -61.125 -29.578 1 95 625 GLU A CA 1
ATOM 4957 C C . GLU A 1 625 ? 3.863 -61.5 -28.094 1 95 625 GLU A C 1
ATOM 4959 O O . GLU A 1 625 ? 2.777 -61.875 -27.656 1 95 625 GLU A O 1
ATOM 4964 N N . GLY A 1 626 ? 4.957 -61.375 -27.422 1 95.25 626 GLY A N 1
ATOM 4965 C CA . GLY A 1 626 ? 4.93 -61.719 -26 1 95.25 626 GLY A CA 1
ATOM 4966 C C . GLY A 1 626 ? 4.66 -60.5 -25.109 1 95.25 626 GLY A C 1
ATOM 4967 O O . GLY A 1 626 ? 4.723 -60.625 -23.891 1 95.25 626 GLY A O 1
ATOM 4968 N N . THR A 1 627 ? 4.402 -59.438 -25.641 1 97.25 627 THR A N 1
ATOM 4969 C CA . THR A 1 627 ? 4.164 -58.219 -24.891 1 97.25 627 THR A CA 1
ATOM 4970 C C . THR A 1 627 ? 2.707 -57.781 -25.016 1 97.25 627 THR A C 1
ATOM 4972 O O . THR A 1 627 ? 2.242 -57.438 -26.109 1 97.25 627 THR A O 1
ATOM 4975 N N . TRP A 1 628 ? 1.975 -57.844 -23.875 1 95.12 628 TRP A N 1
ATOM 4976 C CA . TRP A 1 628 ? 0.549 -57.531 -23.891 1 95.12 628 TRP A CA 1
ATOM 4977 C C . TRP A 1 628 ? 0.065 -57.125 -22.516 1 95.12 628 TRP A C 1
ATOM 4979 O O . TRP A 1 628 ? 0.774 -57.281 -21.516 1 95.12 628 TRP A O 1
ATOM 4989 N N . CYS A 1 629 ? -1.027 -56.438 -22.438 1 94.56 629 CYS A N 1
ATOM 4990 C CA . CYS A 1 629 ? -1.72 -56.031 -21.219 1 94.56 629 CYS A CA 1
ATOM 4991 C C . CYS A 1 629 ? -3.225 -56.25 -21.359 1 94.56 629 CYS A C 1
ATOM 4993 O O . CYS A 1 629 ? -3.799 -55.938 -22.406 1 94.56 629 CYS A O 1
ATOM 4995 N N . ARG A 1 630 ? -3.865 -56.781 -20.344 1 93.94 630 ARG A N 1
ATOM 4996 C CA . ARG A 1 630 ? -5.312 -56.969 -20.297 1 93.94 630 ARG A CA 1
ATOM 4997 C C . ARG A 1 630 ? -5.953 -56 -19.297 1 93.94 630 ARG A C 1
ATOM 4999 O O . ARG A 1 630 ? -5.488 -55.906 -18.156 1 93.94 630 ARG A O 1
ATOM 5006 N N . THR A 1 631 ? -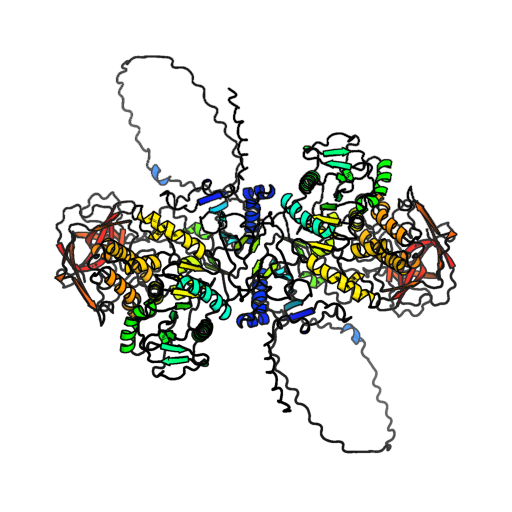6.855 -55.25 -19.75 1 90.5 631 THR A N 1
ATOM 5007 C CA . THR A 1 631 ? -7.547 -54.281 -18.922 1 90.5 631 THR A CA 1
ATOM 5008 C C . THR A 1 631 ? -9.047 -54.562 -18.891 1 90.5 631 THR A C 1
ATOM 5010 O O . THR A 1 631 ? -9.555 -55.344 -19.688 1 90.5 631 THR A O 1
ATOM 5013 N N . ASP A 1 632 ? -9.68 -53.969 -17.953 1 82.69 632 ASP A N 1
ATOM 5014 C CA . ASP A 1 632 ? -11.141 -54.062 -17.859 1 82.69 632 ASP A CA 1
ATOM 5015 C C . ASP A 1 632 ? -11.805 -53 -18.719 1 82.69 632 ASP A C 1
ATOM 5017 O O . ASP A 1 632 ? -11.531 -51.812 -18.562 1 82.69 632 ASP A O 1
ATOM 5021 N N . GLY A 1 633 ? -12.734 -53.469 -19.609 1 76.31 633 GLY A N 1
ATOM 5022 C CA . GLY A 1 633 ? -13.547 -52.531 -20.375 1 76.31 633 GLY A CA 1
ATOM 5023 C C . GLY A 1 633 ? -12.773 -51.844 -21.484 1 76.31 633 GLY A C 1
ATOM 5024 O O . GLY A 1 633 ? -12.742 -52.312 -22.609 1 76.31 633 GLY A O 1
ATOM 5025 N N . HIS A 1 634 ? -12.133 -50.719 -21.062 1 79.56 634 HIS A N 1
ATOM 5026 C CA . HIS A 1 634 ? -11.422 -49.906 -22.062 1 79.56 634 HIS A CA 1
ATOM 5027 C C . HIS A 1 634 ? -9.914 -50.094 -21.922 1 79.56 634 HIS A C 1
ATOM 5029 O O . HIS A 1 634 ? -9.422 -50.469 -20.859 1 79.56 634 HIS A O 1
ATOM 5035 N N . GLN A 1 635 ? -9.203 -49.844 -22.984 1 86.62 635 GLN A N 1
ATOM 5036 C CA . GLN A 1 635 ? -7.766 -50.094 -23.078 1 86.62 635 GLN A CA 1
ATOM 5037 C C . GLN A 1 635 ? -7.016 -49.312 -21.984 1 86.62 635 GLN A C 1
ATOM 5039 O O . GLN A 1 635 ? -5.918 -49.719 -21.594 1 86.62 635 GLN A O 1
ATOM 5044 N N . PHE A 1 636 ? -7.633 -48.281 -21.469 1 90.81 636 PHE A N 1
ATOM 5045 C CA . PHE A 1 636 ? -6.957 -47.469 -20.469 1 90.81 636 PHE A CA 1
ATOM 5046 C C . PHE A 1 636 ? -7.559 -47.688 -19.094 1 90.81 636 PHE A C 1
ATOM 5048 O O . PHE A 1 636 ? -7.301 -46.906 -18.156 1 90.81 636 PHE A O 1
ATOM 5055 N N . GLY A 1 637 ? -8.383 -48.688 -18.875 1 87.88 637 GLY A N 1
ATOM 5056 C CA . GLY A 1 637 ? -9.039 -48.969 -17.625 1 87.88 637 GLY A CA 1
ATOM 5057 C C . GLY A 1 637 ? -8.156 -49.75 -16.656 1 87.88 637 GLY A C 1
ATOM 5058 O O . GLY A 1 637 ? -6.934 -49.75 -16.781 1 87.88 637 GLY A O 1
ATOM 5059 N N . SER A 1 638 ? -8.758 -50.344 -15.68 1 89.38 638 SER A N 1
ATOM 5060 C CA . SER A 1 638 ? -8.055 -51.094 -14.641 1 89.38 638 SER A CA 1
ATOM 5061 C C . SER A 1 638 ? -7.297 -52.281 -15.227 1 89.38 638 SER A C 1
ATOM 5063 O O . SER A 1 638 ? -7.852 -53.031 -16.016 1 89.38 638 SER A O 1
ATOM 5065 N N . VAL A 1 639 ? -6.086 -52.438 -14.82 1 92.06 639 VAL A N 1
ATOM 5066 C CA . VAL A 1 639 ? -5.207 -53.469 -15.359 1 92.06 639 VAL A CA 1
ATOM 5067 C C . VAL A 1 639 ? -5.445 -54.781 -14.617 1 92.06 639 VAL A C 1
ATOM 5069 O O . VAL A 1 639 ? -5.477 -54.812 -13.383 1 92.06 639 VAL A O 1
ATOM 5072 N N . ARG A 1 640 ? -5.605 -55.844 -15.359 1 91.75 640 ARG A N 1
ATOM 5073 C CA . ARG A 1 640 ? -5.863 -57.156 -14.773 1 91.75 640 ARG A CA 1
ATOM 5074 C C . ARG A 1 640 ? -4.625 -58.031 -14.844 1 91.75 640 ARG A C 1
ATOM 5076 O O . ARG A 1 640 ? -4.406 -58.875 -13.977 1 91.75 640 ARG A O 1
ATOM 5083 N N . SER A 1 641 ? -3.928 -57.906 -15.914 1 94 641 SER A N 1
ATOM 5084 C CA . SER A 1 641 ? -2.701 -58.656 -16.109 1 94 641 SER A CA 1
ATOM 5085 C C . SER A 1 641 ? -1.876 -58.094 -17.266 1 94 641 SER A C 1
ATOM 5087 O O . SER A 1 641 ? -2.387 -57.344 -18.078 1 94 641 SER A O 1
ATOM 5089 N N . GLY A 1 642 ? -0.608 -58.5 -17.312 1 94.94 642 GLY A N 1
ATOM 5090 C CA . GLY A 1 642 ? 0.259 -58.062 -18.391 1 94.94 642 GLY A CA 1
ATOM 5091 C C . GLY A 1 642 ? 1.66 -58.656 -18.312 1 94.94 642 GLY A C 1
ATOM 5092 O O . GLY A 1 642 ? 2.098 -59.062 -17.234 1 94.94 642 GLY A O 1
ATOM 5093 N N . GLN A 1 643 ? 2.361 -58.688 -19.375 1 95.81 643 GLN A N 1
ATOM 5094 C CA . GLN A 1 643 ? 3.752 -59.125 -19.406 1 95.81 643 GLN A CA 1
ATOM 5095 C C . GLN A 1 643 ? 4.527 -58.406 -20.516 1 95.81 643 GLN A C 1
ATOM 5097 O O . GLN A 1 643 ? 3.934 -57.906 -21.484 1 95.81 643 GLN A O 1
ATOM 5102 N N . ILE A 1 644 ? 5.664 -58.25 -20.344 1 97.56 644 ILE A N 1
ATOM 5103 C CA . ILE A 1 644 ? 6.602 -57.75 -21.344 1 97.56 644 ILE A CA 1
ATOM 5104 C C . ILE A 1 644 ? 7.684 -58.781 -21.609 1 97.56 644 ILE A C 1
ATOM 5106 O O . ILE A 1 644 ? 8.328 -59.281 -20.672 1 97.56 644 ILE A O 1
ATOM 5110 N N . GLU A 1 645 ? 7.777 -59.156 -22.844 1 97.56 645 GLU A N 1
ATOM 5111 C CA . GLU A 1 645 ? 8.852 -60.062 -23.266 1 97.56 645 GLU A CA 1
ATOM 5112 C C . GLU A 1 645 ? 9.953 -59.281 -24 1 97.56 645 GLU A C 1
ATOM 5114 O O . GLU A 1 645 ? 9.688 -58.594 -24.984 1 97.56 645 GLU A O 1
ATOM 5119 N N . LEU A 1 646 ? 11.18 -59.438 -23.453 1 96.25 646 LEU A N 1
ATOM 5120 C CA . LEU A 1 646 ? 12.258 -58.656 -24.078 1 96.25 646 LEU A CA 1
ATOM 5121 C C . LEU A 1 646 ? 13.578 -59.438 -24 1 96.25 646 LEU A C 1
ATOM 5123 O O . LEU A 1 646 ? 13.703 -60.375 -23.234 1 96.25 646 LEU A O 1
ATOM 5127 N N . GLU A 1 647 ? 14.461 -59.031 -24.844 1 95.69 647 GLU A N 1
ATOM 5128 C CA . GLU A 1 647 ? 15.852 -59.469 -24.797 1 95.69 647 GLU A CA 1
ATOM 5129 C C . GLU A 1 647 ? 16.766 -58.344 -24.312 1 95.69 647 GLU A C 1
ATOM 5131 O O . GLU A 1 647 ? 16.562 -57.188 -24.656 1 95.69 647 GLU A O 1
ATOM 5136 N N . ALA A 1 648 ? 17.656 -58.688 -23.453 1 93.38 648 ALA A N 1
ATOM 5137 C CA . ALA A 1 648 ? 18.609 -57.719 -22.953 1 93.38 648 ALA A CA 1
ATOM 5138 C C . ALA A 1 648 ? 19.844 -58.375 -22.359 1 93.38 648 ALA A C 1
ATOM 5140 O O . ALA A 1 648 ? 19.812 -59.562 -21.984 1 93.38 648 ALA A O 1
ATOM 5141 N N . ALA A 1 649 ? 20.922 -57.594 -22.406 1 91.62 649 ALA A N 1
ATOM 5142 C CA . ALA A 1 649 ? 22.094 -58.031 -21.641 1 91.62 649 ALA A CA 1
ATOM 5143 C C . ALA A 1 649 ? 21.828 -57.938 -20.141 1 91.62 649 ALA A C 1
ATOM 5145 O O . ALA A 1 649 ? 21.156 -57.031 -19.672 1 91.62 649 ALA A O 1
ATOM 5146 N N . SER A 1 650 ? 22.297 -58.969 -19.391 1 90.56 650 SER A N 1
ATOM 5147 C CA . SER A 1 650 ? 21.984 -59 -17.953 1 90.56 650 SER A CA 1
ATOM 5148 C C . SER A 1 650 ? 23.219 -59.406 -17.141 1 90.56 650 SER A C 1
ATOM 5150 O O . SER A 1 650 ? 24.156 -60.031 -17.672 1 90.56 650 SER A O 1
ATOM 5152 N N . VAL A 1 651 ? 23.219 -58.969 -15.93 1 85.69 651 VAL A N 1
ATOM 5153 C CA . VAL A 1 651 ? 24.25 -59.375 -14.969 1 85.69 651 VAL A CA 1
ATOM 5154 C C . VAL A 1 651 ? 23.609 -59.562 -13.594 1 85.69 651 VAL A C 1
ATOM 5156 O O . VAL A 1 651 ? 22.703 -58.812 -13.211 1 85.69 651 VAL A O 1
ATOM 5159 N N . THR A 1 652 ? 24.062 -60.594 -12.906 1 87.38 652 THR A N 1
ATOM 5160 C CA . THR A 1 652 ? 23.594 -60.812 -11.539 1 87.38 652 THR A CA 1
ATOM 5161 C C . THR A 1 652 ? 24.453 -60.031 -10.547 1 87.38 652 THR A C 1
ATOM 5163 O O . THR A 1 652 ? 25.688 -60.031 -10.617 1 87.38 652 THR A O 1
ATOM 5166 N N . VAL A 1 653 ? 23.719 -59.312 -9.719 1 84.56 653 VAL A N 1
ATOM 5167 C CA . VAL A 1 653 ? 24.438 -58.531 -8.711 1 84.56 653 VAL A CA 1
ATOM 5168 C C . VAL A 1 653 ? 23.891 -58.844 -7.324 1 84.56 653 VAL A C 1
ATOM 5170 O O . VAL A 1 653 ? 22.797 -59.406 -7.191 1 84.56 653 VAL A O 1
ATOM 5173 N N . THR A 1 654 ? 24.75 -58.562 -6.332 1 84.31 654 THR A N 1
ATOM 5174 C CA . THR A 1 654 ? 24.344 -58.719 -4.938 1 84.31 654 THR A CA 1
ATOM 5175 C C . THR A 1 654 ? 24.062 -57.344 -4.305 1 84.31 654 THR A C 1
ATOM 5177 O O . THR A 1 654 ? 24.875 -56.438 -4.422 1 84.31 654 THR A O 1
ATOM 5180 N N . VAL A 1 655 ? 22.906 -57.344 -3.688 1 83 655 VAL A N 1
ATOM 5181 C CA . VAL A 1 655 ? 22.469 -56.094 -3.082 1 83 655 VAL A CA 1
ATOM 5182 C C . VAL A 1 655 ? 23.062 -55.969 -1.682 1 83 655 VAL A C 1
ATOM 5184 O O . VAL A 1 655 ? 23.125 -56.938 -0.931 1 83 655 VAL A O 1
ATOM 5187 N N . SER A 1 656 ? 23.625 -54.781 -1.335 1 78.88 656 SER A N 1
ATOM 5188 C CA . SER A 1 656 ? 24.109 -54.469 0.005 1 78.88 656 SER A CA 1
ATOM 5189 C C . SER A 1 656 ? 23.406 -53.219 0.569 1 78.88 656 SER A C 1
ATOM 5191 O O . SER A 1 656 ? 23.141 -52.25 -0.158 1 78.88 656 SER A O 1
ATOM 5193 N N . THR A 1 657 ? 22.859 -53.438 1.819 1 72.19 657 THR A N 1
ATOM 5194 C CA . THR A 1 657 ? 22.203 -52.312 2.482 1 72.19 657 THR A CA 1
ATOM 5195 C C . THR A 1 657 ? 23.203 -51.5 3.281 1 72.19 657 THR A C 1
ATOM 5197 O O . THR A 1 657 ? 24.047 -52.062 4.004 1 72.19 657 THR A O 1
ATOM 5200 N N . THR A 1 658 ? 23.641 -50.375 2.895 1 61.44 658 THR A N 1
ATOM 5201 C CA . THR A 1 658 ? 24.5 -49.531 3.711 1 61.44 658 THR A CA 1
ATOM 5202 C C . THR A 1 658 ? 23.672 -48.75 4.738 1 61.44 658 THR A C 1
ATOM 5204 O O . THR A 1 658 ? 22.531 -48.375 4.461 1 61.44 658 THR A O 1
ATOM 5207 N N . ASP A 1 659 ? 23.859 -49.062 6.105 1 53.06 659 ASP A N 1
ATOM 5208 C CA . ASP A 1 659 ? 23.172 -48.469 7.238 1 53.06 659 ASP A CA 1
ATOM 5209 C C . ASP A 1 659 ? 22.797 -47 6.938 1 53.06 659 ASP A C 1
ATOM 5211 O O . ASP A 1 659 ? 21.781 -46.5 7.414 1 53.06 659 ASP A O 1
ATOM 5215 N N . GLU A 1 660 ? 23.891 -46.219 6.68 1 46.47 660 GLU A N 1
ATOM 5216 C CA . GLU A 1 660 ? 23.797 -44.781 6.875 1 46.47 660 GLU A CA 1
ATOM 5217 C C . GLU A 1 660 ? 22.906 -44.125 5.809 1 46.47 660 GLU A C 1
ATOM 5219 O O . GLU A 1 660 ? 22.484 -43 5.949 1 46.47 660 GLU A O 1
ATOM 5224 N N . SER A 1 661 ? 23.062 -44.594 4.527 1 45.44 661 SER A N 1
ATOM 5225 C CA . SER A 1 661 ? 22.672 -43.625 3.504 1 45.44 661 SER A CA 1
ATOM 5226 C C . SER A 1 661 ? 21.156 -43.656 3.27 1 45.44 661 SER A C 1
ATOM 5228 O O . SER A 1 661 ? 20.578 -44.719 3.1 1 45.44 661 SER A O 1
ATOM 5230 N N . THR A 1 662 ? 20.562 -42.719 3.729 1 44 662 THR A N 1
ATOM 5231 C CA . THR A 1 662 ? 19.203 -42.219 3.521 1 44 662 THR A CA 1
ATOM 5232 C C . THR A 1 662 ? 18.719 -42.531 2.105 1 44 662 THR A C 1
ATOM 5234 O O . THR A 1 662 ? 17.531 -42.469 1.815 1 44 662 THR A O 1
ATOM 5237 N N . MET A 1 663 ? 19.609 -42.406 1.082 1 46.59 663 MET A N 1
ATOM 5238 C CA . MET A 1 663 ? 19.25 -42.281 -0.33 1 46.59 663 MET A CA 1
ATOM 5239 C C . MET A 1 663 ? 19.453 -43.625 -1.057 1 46.59 663 MET A C 1
ATOM 5241 O O . MET A 1 663 ? 20.594 -44.031 -1.277 1 46.59 663 MET A O 1
ATOM 5245 N N . GLY A 1 664 ? 18.984 -44.781 -0.757 1 57.5 664 GLY A N 1
ATOM 5246 C CA . GLY A 1 664 ? 18.938 -45.844 -1.747 1 57.5 664 GLY A CA 1
ATOM 5247 C C . GLY A 1 664 ? 19.844 -47 -1.416 1 57.5 664 GLY A C 1
ATOM 5248 O O . GLY A 1 664 ? 20.484 -47.031 -0.365 1 57.5 664 GLY A O 1
ATOM 5249 N N . PHE A 1 665 ? 19.672 -48.25 -1.946 1 63.09 665 PHE A N 1
ATOM 5250 C CA . PHE A 1 665 ? 20.453 -49.469 -1.903 1 63.09 665 PHE A CA 1
ATOM 5251 C C . PHE A 1 665 ? 21.656 -49.375 -2.846 1 63.09 665 PHE A C 1
ATOM 5253 O O . PHE A 1 665 ? 21.625 -48.625 -3.82 1 63.09 665 PHE A O 1
ATOM 5260 N N . SER A 1 666 ? 22.797 -49.688 -2.277 1 64.06 666 SER A N 1
ATOM 5261 C CA . SER A 1 666 ? 23.953 -49.844 -3.164 1 64.06 666 SER A CA 1
ATOM 5262 C C . SER A 1 666 ? 24.109 -51.312 -3.568 1 64.06 666 SER A C 1
ATOM 5264 O O . SER A 1 666 ? 23.5 -52.219 -2.961 1 64.06 666 SER A O 1
ATOM 5266 N N . PHE A 1 667 ? 24.609 -51.562 -4.793 1 64.06 667 PHE A N 1
ATOM 5267 C CA . PHE A 1 667 ? 24.844 -52.969 -5.191 1 64.06 667 PHE A CA 1
ATOM 5268 C C . PHE A 1 667 ? 26.297 -53.156 -5.59 1 64.06 667 PHE A C 1
ATOM 5270 O O . PHE A 1 667 ? 27 -52.188 -5.91 1 64.06 667 PHE A O 1
ATOM 5277 N N . SER A 1 668 ? 26.766 -54.281 -5.297 1 65.69 668 SER A N 1
ATOM 5278 C CA . SER A 1 668 ? 28.094 -54.719 -5.734 1 65.69 668 SER A CA 1
ATOM 5279 C C . SER A 1 668 ? 27.984 -55.781 -6.812 1 65.69 668 SER A C 1
ATOM 5281 O O . SER A 1 668 ? 27.047 -56.562 -6.824 1 65.69 668 SER A O 1
ATOM 5283 N N . ILE A 1 669 ? 28.797 -55.75 -7.891 1 60.88 669 ILE A N 1
ATOM 5284 C CA . ILE A 1 669 ? 28.859 -56.75 -8.938 1 60.88 669 ILE A CA 1
ATOM 5285 C C . ILE A 1 669 ? 29.859 -57.844 -8.539 1 60.88 669 ILE A C 1
ATOM 5287 O O . ILE A 1 669 ? 31 -57.562 -8.195 1 60.88 669 ILE A O 1
ATOM 5291 N N . PRO A 1 670 ? 29.328 -59.156 -8.469 1 57.75 670 PRO A N 1
ATOM 5292 C CA . PRO A 1 670 ? 30.266 -60.25 -8.156 1 57.75 670 PRO A CA 1
ATOM 5293 C C . PRO A 1 670 ? 31.453 -60.281 -9.117 1 57.75 670 PRO A C 1
ATOM 5295 O O . PRO A 1 670 ? 31.266 -60.188 -10.336 1 57.75 670 PRO A O 1
ATOM 5298 N N . GLY A 1 671 ? 32.812 -60.594 -8.633 1 54.97 671 GLY A N 1
ATOM 5299 C CA . GLY A 1 671 ? 34.062 -60.75 -9.367 1 54.97 671 GLY A CA 1
ATOM 5300 C C . GLY A 1 671 ? 34.812 -59.438 -9.539 1 54.97 671 GLY A C 1
ATOM 5301 O O . GLY A 1 671 ? 35.906 -59.438 -10.117 1 54.97 671 GLY A O 1
ATOM 5302 N N . ASP A 1 672 ? 34.094 -58.438 -9.445 1 51.91 672 ASP A N 1
ATOM 5303 C CA . ASP A 1 672 ? 34.875 -57.188 -9.477 1 51.91 672 ASP A CA 1
ATOM 5304 C C . ASP A 1 672 ? 35.812 -57.125 -8.281 1 51.91 672 ASP A C 1
ATOM 5306 O O . ASP A 1 672 ? 35.375 -57.031 -7.133 1 51.91 672 ASP A O 1
ATOM 5310 N N . GLU A 1 673 ? 36.875 -57.906 -8.383 1 45.09 673 GLU A N 1
ATOM 5311 C CA . GLU A 1 673 ? 37.969 -57.938 -7.395 1 45.09 673 GLU A CA 1
ATOM 5312 C C . GLU A 1 673 ? 38.375 -56.531 -6.965 1 45.09 673 GLU A C 1
ATOM 5314 O O . GLU A 1 673 ? 39.188 -56.344 -6.066 1 45.09 673 GLU A O 1
ATOM 5319 N N . ASP A 1 674 ? 38.375 -55.594 -7.918 1 43.81 674 ASP A N 1
ATOM 5320 C CA . ASP A 1 674 ? 39.031 -54.375 -7.418 1 43.81 674 ASP A CA 1
ATOM 5321 C C . ASP A 1 674 ? 38.25 -53.781 -6.262 1 43.81 674 ASP A C 1
ATOM 5323 O O . ASP A 1 674 ? 37.156 -53.25 -6.457 1 43.81 674 ASP A O 1
ATOM 5327 N N . GLU A 1 675 ? 38.375 -54.25 -5.078 1 43.69 675 GLU A N 1
ATOM 5328 C CA . GLU A 1 675 ? 37.969 -53.844 -3.742 1 43.69 675 GLU A CA 1
ATOM 5329 C C . GLU A 1 675 ? 37.906 -52.312 -3.621 1 43.69 675 GLU A C 1
ATOM 5331 O O . GLU A 1 675 ? 37.156 -51.781 -2.791 1 43.69 675 GLU A O 1
ATOM 5336 N N . ASP A 1 676 ? 38.938 -51.594 -4.051 1 43.12 676 ASP A N 1
ATOM 5337 C CA . ASP A 1 676 ? 39.219 -50.219 -3.609 1 43.12 676 ASP A CA 1
ATOM 5338 C C . ASP A 1 676 ? 38.156 -49.25 -4.176 1 43.12 676 ASP A C 1
ATOM 5340 O O . ASP A 1 676 ? 38.125 -48.094 -3.797 1 43.12 676 ASP A O 1
ATOM 5344 N N . ASP A 1 677 ? 37.781 -49.406 -5.453 1 44.28 677 ASP A N 1
ATOM 5345 C CA . ASP A 1 677 ? 37 -48.312 -5.953 1 44.28 677 ASP A CA 1
ATOM 5346 C C . ASP A 1 677 ? 35.562 -48.375 -5.402 1 44.28 677 ASP A C 1
ATOM 5348 O O . ASP A 1 677 ? 34.844 -49.344 -5.668 1 44.28 677 ASP A O 1
ATOM 5352 N N . GLU A 1 678 ? 35.281 -47.969 -4.297 1 45.91 678 GLU A N 1
ATOM 5353 C CA . GLU A 1 678 ? 34.062 -47.531 -3.648 1 45.91 678 GLU A CA 1
ATOM 5354 C C . GLU A 1 678 ? 33.031 -47.031 -4.676 1 45.91 678 GLU A C 1
ATOM 5356 O O . GLU A 1 678 ? 32.344 -46.062 -4.449 1 45.91 678 GLU A O 1
ATOM 5361 N N . ASP A 1 679 ? 33.125 -47.438 -5.875 1 50.75 679 ASP A N 1
ATOM 5362 C CA . ASP A 1 679 ? 32.125 -46.906 -6.789 1 50.75 679 ASP A CA 1
ATOM 5363 C C . ASP A 1 679 ? 30.719 -47.344 -6.395 1 50.75 679 ASP A C 1
ATOM 5365 O O . ASP A 1 679 ? 30.359 -48.5 -6.559 1 50.75 679 ASP A O 1
ATOM 5369 N N . ASN A 1 680 ? 30.156 -46.844 -5.441 1 55.03 680 ASN A N 1
ATOM 5370 C CA . ASN A 1 680 ? 28.766 -46.969 -4.98 1 55.03 680 ASN A CA 1
ATOM 5371 C C . ASN A 1 680 ? 27.781 -46.656 -6.09 1 55.03 680 ASN A C 1
ATOM 5373 O O . ASN A 1 680 ? 27.797 -45.531 -6.645 1 55.03 680 ASN A O 1
ATOM 5377 N N . HIS A 1 681 ? 27.234 -47.75 -6.727 1 69.25 681 HIS A N 1
ATOM 5378 C CA . HIS A 1 681 ? 26.125 -47.656 -7.668 1 69.25 681 HIS A CA 1
ATOM 5379 C C . HIS A 1 681 ? 24.812 -47.375 -6.945 1 69.25 681 HIS A C 1
ATOM 5381 O O . HIS A 1 681 ? 24.641 -47.781 -5.793 1 69.25 681 HIS A O 1
ATOM 5387 N N . GLN A 1 682 ? 24.109 -46.531 -7.668 1 76.5 682 GLN A N 1
ATOM 5388 C CA . GLN A 1 682 ? 22.859 -46.156 -7.051 1 76.5 682 GLN A CA 1
ATOM 5389 C C . GLN A 1 682 ? 21.734 -47.094 -7.457 1 76.5 682 GLN A C 1
ATOM 5391 O O . GLN A 1 682 ? 21.594 -47.438 -8.633 1 76.5 682 GLN A O 1
ATOM 5396 N N . PHE A 1 683 ? 21.125 -47.75 -6.52 1 82.88 683 PHE A N 1
ATOM 5397 C CA . PHE A 1 683 ? 19.969 -48.625 -6.711 1 82.88 683 PHE A CA 1
ATOM 5398 C C . PHE A 1 683 ? 18.719 -48.031 -6.055 1 82.88 683 PHE A C 1
ATOM 5400 O O . PHE A 1 683 ? 18.719 -47.781 -4.852 1 82.88 683 PHE A O 1
ATOM 5407 N N . LEU A 1 684 ? 17.719 -47.75 -6.902 1 88.12 684 LEU A N 1
ATOM 5408 C CA . LEU A 1 684 ? 16.422 -47.312 -6.414 1 88.12 684 LEU A CA 1
ATOM 5409 C C . LEU A 1 684 ? 15.453 -48.5 -6.32 1 88.12 684 LEU A C 1
ATOM 5411 O O . LEU A 1 684 ? 14.836 -48.875 -7.312 1 88.12 684 LEU A O 1
ATOM 5415 N N . ALA A 1 685 ? 15.297 -48.938 -5.102 1 89.44 685 ALA A N 1
ATOM 5416 C CA . ALA A 1 685 ? 14.352 -50.031 -4.895 1 89.44 685 ALA A CA 1
ATOM 5417 C C . ALA A 1 685 ? 12.914 -49.531 -4.992 1 89.44 685 ALA A C 1
ATOM 5419 O O . ALA A 1 685 ? 12.594 -48.438 -4.512 1 89.44 685 ALA A O 1
ATOM 5420 N N . ASP A 1 686 ? 12.07 -50.375 -5.57 1 91.31 686 ASP A N 1
ATOM 5421 C CA . ASP A 1 686 ? 10.664 -50 -5.676 1 91.31 686 ASP A CA 1
ATOM 5422 C C . ASP A 1 686 ? 10.016 -49.906 -4.301 1 91.31 686 ASP A C 1
ATOM 5424 O O . ASP A 1 686 ? 9.258 -48.969 -4.031 1 91.31 686 ASP A O 1
ATOM 5428 N N . CYS A 1 687 ? 10.258 -50.844 -3.514 1 89.88 687 CYS A N 1
ATOM 5429 C CA . CYS A 1 687 ? 9.68 -50.938 -2.176 1 89.88 687 CYS A CA 1
ATOM 5430 C C . CYS A 1 687 ? 10.766 -51.125 -1.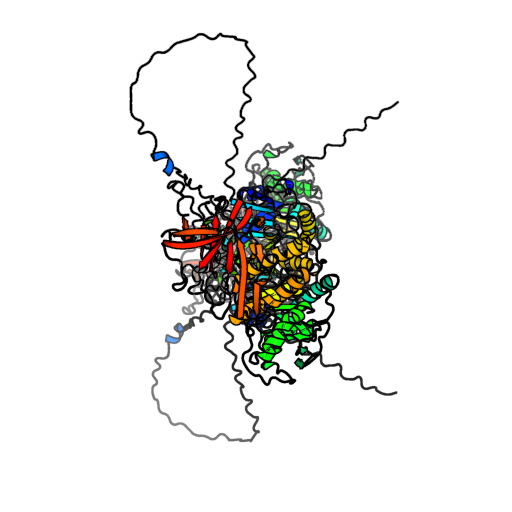124 1 89.88 687 CYS A C 1
ATOM 5432 O O . CYS A 1 687 ? 10.914 -52.188 -0.562 1 89.88 687 CYS A O 1
ATOM 5434 N N . PRO A 1 688 ? 11.43 -50.062 -0.812 1 82.75 688 PRO A N 1
ATOM 5435 C CA . PRO A 1 688 ? 12.617 -50.219 0.03 1 82.75 688 PRO A CA 1
ATOM 5436 C C . PRO A 1 688 ? 12.289 -50.688 1.445 1 82.75 688 PRO A C 1
ATOM 5438 O O . PRO A 1 688 ? 13.086 -51.406 2.061 1 82.75 688 PRO A O 1
ATOM 5441 N N . CYS A 1 689 ? 11.141 -50.344 1.984 1 80 689 CYS A N 1
ATOM 5442 C CA . CYS A 1 689 ? 10.867 -50.688 3.377 1 80 689 CYS A CA 1
ATOM 5443 C C . CYS A 1 689 ? 9.664 -51.625 3.486 1 80 689 CYS A C 1
ATOM 5445 O O . CYS A 1 689 ? 9.102 -51.781 4.57 1 80 689 CYS A O 1
ATOM 5447 N N . ASP A 1 690 ? 9.281 -52.062 2.381 1 81.69 690 ASP A N 1
ATOM 5448 C CA . ASP A 1 690 ? 8.172 -53.031 2.424 1 81.69 690 ASP A CA 1
ATOM 5449 C C . ASP A 1 690 ? 8.641 -54.375 2.939 1 81.69 690 ASP A C 1
ATOM 5451 O O . ASP A 1 690 ? 9.57 -54.969 2.389 1 81.69 690 ASP A O 1
ATOM 5455 N N . PRO A 1 691 ? 8.086 -54.875 3.982 1 75.94 691 PRO A N 1
ATOM 5456 C CA . PRO A 1 691 ? 8.539 -56.125 4.566 1 75.94 691 PRO A CA 1
ATOM 5457 C C . PRO A 1 691 ? 8.352 -57.312 3.623 1 75.94 691 PRO A C 1
ATOM 5459 O O . PRO A 1 691 ? 9.094 -58.312 3.705 1 75.94 691 PRO A O 1
ATOM 5462 N N . THR A 1 692 ? 7.41 -57.312 2.783 1 74.31 692 THR A N 1
ATOM 5463 C CA . THR A 1 692 ? 7.102 -58.438 1.918 1 74.31 692 THR A CA 1
ATOM 5464 C C . THR A 1 692 ? 7.984 -58.438 0.671 1 74.31 692 THR A C 1
ATOM 5466 O O . THR A 1 692 ? 8.383 -59.469 0.175 1 74.31 692 THR A O 1
ATOM 5469 N N . GLU A 1 693 ? 8.312 -57.312 0.19 1 74.5 693 GLU A N 1
ATOM 5470 C CA . GLU A 1 693 ? 9 -57.219 -1.094 1 74.5 693 GLU A CA 1
ATOM 5471 C C . GLU A 1 693 ? 10.383 -56.562 -0.935 1 74.5 693 GLU A C 1
ATOM 5473 O O . GLU A 1 693 ? 11.164 -56.531 -1.888 1 74.5 693 GLU A O 1
ATOM 5478 N N . SER A 1 694 ? 10.727 -56.281 0.225 1 71.12 694 SER A N 1
ATOM 5479 C CA . SER A 1 694 ? 11.977 -55.562 0.408 1 71.12 694 SER A CA 1
ATOM 5480 C C . SER A 1 694 ? 13.188 -56.438 0.075 1 71.12 694 SER A C 1
ATOM 5482 O O . SER A 1 694 ? 13.156 -57.625 0.271 1 71.12 694 SER A O 1
ATOM 5484 N N . LEU A 1 695 ? 14.055 -55.688 -0.556 1 80.19 695 LEU A N 1
ATOM 5485 C CA . LEU A 1 695 ? 15.336 -56.344 -0.823 1 80.19 695 LEU A CA 1
ATOM 5486 C C . LEU A 1 695 ? 16.188 -56.406 0.441 1 80.19 695 LEU A C 1
ATOM 5488 O O . LEU A 1 695 ? 16.25 -55.438 1.204 1 80.19 695 LEU A O 1
ATOM 5492 N N . LYS A 1 696 ? 16.609 -57.562 0.753 1 79.94 696 LYS A N 1
ATOM 5493 C CA . LYS A 1 696 ? 17.469 -57.75 1.918 1 79.94 696 LYS A CA 1
ATOM 5494 C C . LYS A 1 696 ? 18.938 -57.719 1.524 1 79.94 696 LYS A C 1
ATOM 5496 O O . LYS A 1 696 ? 19.281 -57.938 0.358 1 79.94 696 LYS A O 1
ATOM 5501 N N . ASP A 1 697 ? 19.672 -57.438 2.566 1 81.25 697 ASP A N 1
ATOM 5502 C CA . ASP A 1 697 ? 21.109 -57.5 2.355 1 81.25 697 ASP A CA 1
ATOM 5503 C C . ASP A 1 697 ? 21.547 -58.875 1.888 1 81.25 697 ASP A C 1
ATOM 5505 O O . ASP A 1 697 ? 21.156 -59.906 2.467 1 81.25 697 ASP A O 1
ATOM 5509 N N . GLY A 1 698 ? 22.281 -58.906 0.802 1 82.38 698 GLY A N 1
ATOM 5510 C CA . GLY A 1 698 ? 22.797 -60.156 0.277 1 82.38 698 GLY A CA 1
ATOM 5511 C C . GLY A 1 698 ? 21.906 -60.75 -0.809 1 82.38 698 GLY A C 1
ATOM 5512 O O . GLY A 1 698 ? 22.281 -61.75 -1.446 1 82.38 698 GLY A O 1
ATOM 5513 N N . ASP A 1 699 ? 20.844 -60.188 -1.085 1 86.38 699 ASP A N 1
ATOM 5514 C CA . ASP A 1 699 ? 19.953 -60.688 -2.131 1 86.38 699 ASP A CA 1
ATOM 5515 C C . ASP A 1 699 ? 20.609 -60.562 -3.506 1 86.38 699 ASP A C 1
ATOM 5517 O O . ASP A 1 699 ? 21.344 -59.625 -3.773 1 86.38 699 ASP A O 1
ATOM 5521 N N . SER A 1 700 ? 20.328 -61.562 -4.27 1 87.12 700 SER A N 1
ATOM 5522 C CA . SER A 1 700 ? 20.781 -61.531 -5.66 1 87.12 700 SER A CA 1
ATOM 5523 C C . SER A 1 700 ? 19.703 -60.969 -6.574 1 87.12 700 SER A C 1
ATOM 5525 O O . SER A 1 700 ? 18.547 -61.375 -6.508 1 87.12 700 SER A O 1
ATOM 5527 N N . VAL A 1 701 ? 20.109 -59.969 -7.32 1 90.5 701 VAL A N 1
ATOM 5528 C CA . VAL A 1 701 ? 19.188 -59.344 -8.273 1 90.5 701 VAL A CA 1
ATOM 5529 C C . VAL A 1 701 ? 19.812 -59.344 -9.664 1 90.5 701 VAL A C 1
ATOM 5531 O O . VAL A 1 701 ? 21.047 -59.312 -9.805 1 90.5 701 VAL A O 1
ATOM 5534 N N . LEU A 1 702 ? 19 -59.562 -10.633 1 91.12 702 LEU A N 1
ATOM 5535 C CA . LEU A 1 702 ? 19.438 -59.5 -12.023 1 91.12 702 LEU A CA 1
ATOM 5536 C C . LEU A 1 702 ? 19.25 -58.094 -12.586 1 91.12 702 LEU A C 1
ATOM 5538 O O . LEU A 1 702 ? 18.156 -57.5 -12.477 1 91.12 702 LEU A O 1
ATOM 5542 N N . LEU A 1 703 ? 20.281 -57.5 -13.117 1 91.56 703 LEU A N 1
ATOM 5543 C CA . LEU A 1 703 ? 20.219 -56.188 -13.766 1 91.56 703 LEU A CA 1
ATOM 5544 C C . LEU A 1 703 ? 20.141 -56.344 -15.281 1 91.56 703 LEU A C 1
ATOM 5546 O O . LEU A 1 703 ? 21 -56.969 -15.898 1 91.56 703 LEU A O 1
ATOM 5550 N N . LEU A 1 704 ? 19.062 -55.844 -15.844 1 92.44 704 LEU A N 1
ATOM 5551 C CA . LEU A 1 704 ? 18.891 -55.812 -17.297 1 92.44 704 LEU A CA 1
ATOM 5552 C C . LEU A 1 704 ? 19.281 -54.469 -17.844 1 92.44 704 LEU A C 1
ATOM 5554 O O . LEU A 1 704 ? 18.703 -53.438 -17.484 1 92.44 704 LEU A O 1
ATOM 5558 N N . LEU A 1 705 ? 20.219 -54.438 -18.781 1 92.12 705 LEU A N 1
ATOM 5559 C CA . LEU A 1 705 ? 20.672 -53.156 -19.359 1 92.12 705 LEU A CA 1
ATOM 5560 C C . LEU A 1 705 ? 19.641 -52.625 -20.359 1 92.12 705 LEU A C 1
ATOM 5562 O O . LEU A 1 705 ? 19.422 -53.25 -21.406 1 92.12 705 LEU A O 1
ATOM 5566 N N . LEU A 1 706 ? 19.047 -51.5 -20.047 1 92.75 706 LEU A N 1
ATOM 5567 C CA . LEU A 1 706 ? 18.047 -50.906 -20.922 1 92.75 706 LEU A CA 1
ATOM 5568 C C . LEU A 1 706 ? 18.688 -49.906 -21.891 1 92.75 706 LEU A C 1
ATOM 5570 O O . LEU A 1 706 ? 18.297 -49.812 -23.047 1 92.75 706 LEU A O 1
ATOM 5574 N N . GLY A 1 707 ? 19.531 -49.094 -21.406 1 90.56 707 GLY A N 1
ATOM 5575 C CA . GLY A 1 707 ? 20.172 -48.094 -22.219 1 90.56 707 GLY A CA 1
ATOM 5576 C C . GLY A 1 707 ? 21.094 -47.188 -21.438 1 90.56 707 GLY A C 1
ATOM 5577 O O . GLY A 1 707 ? 21.5 -47.5 -20.328 1 90.56 707 GLY A O 1
ATOM 5578 N N . LYS A 1 708 ? 21.531 -46.094 -22.203 1 86.62 708 LYS A N 1
ATOM 5579 C CA . LYS A 1 708 ? 22.438 -45.094 -21.625 1 86.62 708 LYS A CA 1
ATOM 5580 C C . LYS A 1 708 ? 21.844 -43.688 -21.688 1 86.62 708 LYS A C 1
ATOM 5582 O O . LYS A 1 708 ? 21.172 -43.344 -22.672 1 86.62 708 LYS A O 1
ATOM 5587 N N . ALA A 1 709 ? 21.922 -43.062 -20.609 1 82.56 709 ALA A N 1
ATOM 5588 C CA . ALA A 1 709 ? 21.453 -41.688 -20.562 1 82.56 709 ALA A CA 1
ATOM 5589 C C . ALA A 1 709 ? 22.594 -40.719 -20.266 1 82.56 709 ALA A C 1
ATOM 5591 O O . ALA A 1 709 ? 23.594 -41.094 -19.672 1 82.56 709 ALA A O 1
ATOM 5592 N N . THR A 1 710 ? 22.453 -39.469 -20.922 1 73.31 710 THR A N 1
ATOM 5593 C CA . THR A 1 710 ? 23.469 -38.438 -20.672 1 73.31 710 THR A CA 1
ATOM 5594 C C . THR A 1 710 ? 22.922 -37.344 -19.766 1 73.31 710 THR A C 1
ATOM 5596 O O . THR A 1 710 ? 21.859 -36.781 -20.031 1 73.31 710 THR A O 1
ATOM 5599 N N . LEU A 1 711 ? 23.234 -37.25 -18.609 1 62.66 711 LEU A N 1
ATOM 5600 C CA . LEU A 1 711 ? 23.078 -36.031 -17.844 1 62.66 711 LEU A CA 1
ATOM 5601 C C . LEU A 1 711 ? 24.359 -35.219 -17.844 1 62.66 711 LEU A C 1
ATOM 5603 O O . LEU A 1 711 ? 24.75 -34.656 -18.875 1 62.66 711 LEU A O 1
ATOM 5607 N N . MET A 1 712 ? 25.281 -35.219 -16.844 1 55.44 712 MET A N 1
ATOM 5608 C CA . MET A 1 712 ? 26.641 -34.719 -16.812 1 55.44 712 MET A CA 1
ATOM 5609 C C . MET A 1 712 ? 27.625 -35.75 -17.344 1 55.44 712 MET A C 1
ATOM 5611 O O . MET A 1 712 ? 28.5 -35.438 -18.141 1 55.44 712 MET A O 1
ATOM 5615 N N . GLU A 1 713 ? 27.344 -37.031 -17.031 1 63.09 713 GLU A N 1
ATOM 5616 C CA . GLU A 1 713 ? 28.094 -38.219 -17.484 1 63.09 713 GLU A CA 1
ATOM 5617 C C . GLU A 1 713 ? 27.156 -39.312 -17.953 1 63.09 713 GLU A C 1
ATOM 5619 O O . GLU A 1 713 ? 26 -39.406 -17.516 1 63.09 713 GLU A O 1
ATOM 5624 N N . PRO A 1 714 ? 27.703 -40 -18.922 1 73.12 714 PRO A N 1
ATOM 5625 C CA . PRO A 1 714 ? 26.875 -41.094 -19.391 1 73.12 714 PRO A CA 1
ATOM 5626 C C . PRO A 1 714 ? 26.562 -42.125 -18.281 1 73.12 714 PRO A C 1
ATOM 5628 O O . PRO A 1 714 ? 27.453 -42.469 -17.516 1 73.12 714 PRO A O 1
ATOM 5631 N N . LEU A 1 715 ? 25.359 -42.406 -18.078 1 79.94 715 LEU A N 1
ATOM 5632 C CA . LEU A 1 715 ? 24.891 -43.344 -17.062 1 79.94 715 LEU A CA 1
ATOM 5633 C C . LEU A 1 715 ? 24.125 -44.5 -17.703 1 79.94 715 LEU A C 1
ATOM 5635 O O . LEU A 1 715 ? 23.281 -44.281 -18.578 1 79.94 715 LEU A O 1
ATOM 5639 N N . SER A 1 716 ? 24.578 -45.75 -17.359 1 85.5 716 SER A N 1
ATOM 5640 C CA . SER A 1 716 ? 23.797 -46.906 -17.781 1 85.5 716 SER A CA 1
ATOM 5641 C C . SER A 1 716 ? 22.547 -47.062 -16.922 1 85.5 716 SER A C 1
ATOM 5643 O O . SER A 1 716 ? 22.609 -46.938 -15.695 1 85.5 716 SER A O 1
ATOM 5645 N N . ILE A 1 717 ? 21.484 -47.25 -17.562 1 89.88 717 ILE A N 1
ATOM 5646 C CA . ILE A 1 717 ? 20.219 -47.5 -16.875 1 89.88 717 ILE A CA 1
ATOM 5647 C C . ILE A 1 717 ? 19.844 -48.969 -16.953 1 89.88 717 ILE A C 1
ATOM 5649 O O . ILE A 1 717 ? 19.688 -49.531 -18.047 1 89.88 717 ILE A O 1
ATOM 5653 N N . CYS A 1 718 ? 19.688 -49.594 -15.766 1 91.44 718 CYS A N 1
ATOM 5654 C CA . CYS A 1 718 ? 19.406 -51 -15.719 1 91.44 718 CYS A CA 1
ATOM 5655 C C . CYS A 1 718 ? 18.125 -51.281 -14.93 1 91.44 718 CYS A C 1
ATOM 5657 O O . CYS A 1 718 ? 17.906 -50.688 -13.875 1 91.44 718 CYS A O 1
ATOM 5659 N N . LEU A 1 719 ? 17.359 -52.125 -15.531 1 94.56 719 LEU A N 1
ATOM 5660 C CA . LEU A 1 719 ? 16.188 -52.625 -14.812 1 94.56 719 LEU A CA 1
ATOM 5661 C C . LEU A 1 719 ? 16.578 -53.75 -13.875 1 94.56 719 LEU A C 1
ATOM 5663 O O . LEU A 1 719 ? 17.219 -54.719 -14.289 1 94.56 719 LEU A O 1
ATOM 5667 N N . ALA A 1 720 ? 16.203 -53.625 -12.602 1 93.25 720 ALA A N 1
ATOM 5668 C CA . ALA A 1 720 ? 16.484 -54.688 -11.633 1 93.25 720 ALA A CA 1
ATOM 5669 C C . ALA A 1 720 ? 15.281 -55.625 -11.492 1 93.25 720 ALA A C 1
ATOM 5671 O O . ALA A 1 720 ? 14.156 -55.188 -11.242 1 93.25 720 ALA A O 1
ATOM 5672 N N . VAL A 1 721 ? 15.555 -56.938 -11.625 1 95.25 721 VAL A N 1
ATOM 5673 C CA . VAL A 1 721 ? 14.453 -57.906 -11.57 1 95.25 721 VAL A CA 1
ATOM 5674 C C . VAL A 1 721 ? 14.852 -59.094 -10.711 1 95.25 721 VAL A C 1
ATOM 5676 O O . VAL A 1 721 ? 16.031 -59.344 -10.5 1 95.25 721 VAL A O 1
ATOM 5679 N N . LYS A 1 722 ? 13.844 -59.781 -10.211 1 93.62 722 LYS A N 1
ATOM 5680 C CA . LYS A 1 722 ? 13.984 -61.062 -9.492 1 93.62 722 LYS A CA 1
ATOM 5681 C C . LYS A 1 722 ? 13.117 -62.125 -10.109 1 93.62 722 LYS A C 1
ATOM 5683 O O . LYS A 1 722 ? 12 -61.875 -10.562 1 93.62 722 LYS A O 1
ATOM 5688 N N . PRO A 1 723 ? 13.656 -63.344 -10.133 1 93 723 PRO A N 1
ATOM 5689 C CA . PRO A 1 723 ? 12.836 -64.438 -10.68 1 93 723 PRO A CA 1
ATOM 5690 C C . PRO A 1 723 ? 11.586 -64.688 -9.844 1 93 723 PRO A C 1
ATOM 5692 O O . PRO A 1 723 ? 11.625 -64.625 -8.617 1 93 723 PRO A O 1
ATOM 5695 N N . VAL A 1 724 ? 10.516 -65 -10.562 1 91.69 724 VAL A N 1
ATOM 5696 C CA . VAL A 1 724 ? 9.273 -65.375 -9.906 1 91.69 724 VAL A CA 1
ATOM 5697 C C . VAL A 1 724 ? 9.305 -66.875 -9.578 1 91.69 724 VAL A C 1
ATOM 5699 O O . VAL A 1 724 ? 9.68 -67.688 -10.422 1 91.69 724 VAL A O 1
ATOM 5702 N N . GLU A 1 725 ? 8.898 -67.125 -8.422 1 84.88 725 GLU A N 1
ATOM 5703 C CA . GLU A 1 725 ? 8.938 -68.562 -7.98 1 84.88 725 GLU A CA 1
ATOM 5704 C C . GLU A 1 725 ? 8.016 -69.438 -8.828 1 84.88 725 GLU A C 1
ATOM 5706 O O . GLU A 1 725 ? 6.871 -69.062 -9.094 1 84.88 725 GLU A O 1
ATOM 5711 N N . ASN A 1 726 ? 8.453 -70.562 -9.352 1 84.5 726 ASN A N 1
ATOM 5712 C CA . ASN A 1 726 ? 7.723 -71.625 -10 1 84.5 726 ASN A CA 1
ATOM 5713 C C . ASN A 1 726 ? 7.332 -71.25 -11.43 1 84.5 726 ASN A C 1
ATOM 5715 O O . ASN A 1 726 ? 6.469 -71.875 -12.023 1 84.5 726 ASN A O 1
ATOM 5719 N N . ILE A 1 727 ? 7.75 -70.125 -11.898 1 85.81 727 ILE A N 1
ATOM 5720 C CA . ILE A 1 727 ? 7.508 -69.75 -13.289 1 85.81 727 ILE A CA 1
ATOM 5721 C C . ILE A 1 727 ? 8.836 -69.5 -14 1 85.81 727 ILE A C 1
ATOM 5723 O O . ILE A 1 727 ? 9.508 -68.5 -13.758 1 85.81 727 ILE A O 1
ATOM 5727 N N . GLN A 1 728 ? 9.188 -70.438 -14.859 1 84.12 728 GLN A N 1
ATOM 5728 C CA . GLN A 1 728 ? 10.469 -70.375 -15.547 1 84.12 728 GLN A CA 1
ATOM 5729 C C . GLN A 1 728 ? 10.523 -69.188 -16.5 1 84.12 728 GLN A C 1
ATOM 5731 O O . GLN A 1 728 ? 9.594 -69 -17.281 1 84.12 728 GLN A O 1
ATOM 5736 N N . GLY A 1 729 ? 11.461 -68.375 -16.422 1 86.69 729 GLY A N 1
ATOM 5737 C CA . GLY A 1 729 ? 11.711 -67.25 -17.328 1 86.69 729 GLY A CA 1
ATOM 5738 C C . GLY A 1 729 ? 10.977 -66 -16.938 1 86.69 729 GLY A C 1
ATOM 5739 O O . GLY A 1 729 ? 11.117 -64.938 -17.609 1 86.69 729 GLY A O 1
ATOM 5740 N N . ALA A 1 730 ? 10.172 -66.188 -15.898 1 94.19 730 ALA A N 1
ATOM 5741 C CA . ALA A 1 730 ? 9.383 -65 -15.469 1 94.19 730 ALA A CA 1
ATOM 5742 C C . ALA A 1 730 ? 10.102 -64.25 -14.359 1 94.19 730 ALA A C 1
ATOM 5744 O O . ALA A 1 730 ? 10.703 -64.875 -13.469 1 94.19 730 ALA A O 1
ATOM 5745 N N . TYR A 1 731 ? 10.117 -62.938 -14.484 1 95.94 731 TYR A N 1
ATOM 5746 C CA . TYR A 1 731 ? 10.805 -62.094 -13.531 1 95.94 731 TYR A CA 1
ATOM 5747 C C . TYR A 1 731 ? 9.883 -60.969 -13.055 1 95.94 731 TYR A C 1
ATOM 5749 O O . TYR A 1 731 ? 8.953 -60.562 -13.766 1 95.94 731 TYR A O 1
ATOM 5757 N N . ARG A 1 732 ? 10.094 -60.5 -11.891 1 94.62 732 ARG A N 1
ATOM 5758 C CA . ARG A 1 732 ? 9.406 -59.344 -11.336 1 94.62 732 ARG A CA 1
ATOM 5759 C C . ARG A 1 732 ? 10.375 -58.188 -11.125 1 94.62 732 ARG A C 1
ATOM 5761 O O . ARG A 1 732 ? 11.523 -58.406 -10.719 1 94.62 732 ARG A O 1
ATOM 5768 N N . ARG A 1 733 ? 9.891 -57 -11.445 1 95.62 733 ARG A N 1
ATOM 5769 C CA . ARG A 1 733 ? 10.695 -55.781 -11.242 1 95.62 733 ARG A CA 1
ATOM 5770 C C . ARG A 1 733 ? 10.859 -55.5 -9.75 1 95.62 733 ARG A C 1
ATOM 5772 O O . ARG A 1 733 ? 9.914 -55.656 -8.977 1 95.62 733 ARG A O 1
ATOM 5779 N N . VAL A 1 734 ? 12.047 -55.031 -9.359 1 93.19 734 VAL A N 1
ATOM 5780 C CA . VAL A 1 734 ? 12.258 -54.719 -7.953 1 93.19 734 VAL A CA 1
ATOM 5781 C C . VAL A 1 734 ? 12.914 -53.344 -7.852 1 93.19 734 VAL A C 1
ATOM 5783 O O . VAL A 1 734 ? 13.062 -52.781 -6.754 1 93.19 734 VAL A O 1
ATOM 5786 N N . GLY A 1 735 ? 13.312 -52.75 -8.992 1 92.94 735 GLY A N 1
ATOM 5787 C CA . GLY A 1 735 ? 13.867 -51.406 -8.938 1 92.94 735 GLY A CA 1
ATOM 5788 C C . GLY A 1 735 ? 14.648 -51.031 -10.18 1 92.94 735 GLY A C 1
ATOM 5789 O O . GLY A 1 735 ? 14.531 -51.688 -11.211 1 92.94 735 GLY A O 1
ATOM 5790 N N . ILE A 1 736 ? 15.336 -49.875 -10.109 1 92.12 736 ILE A N 1
ATOM 5791 C CA . ILE A 1 736 ? 16.172 -49.406 -11.195 1 92.12 736 ILE A CA 1
ATOM 5792 C C . ILE A 1 736 ? 17.562 -49.062 -10.664 1 92.12 736 ILE A C 1
ATOM 5794 O O . ILE A 1 736 ? 17.703 -48.594 -9.523 1 92.12 736 ILE A O 1
ATOM 5798 N N . ALA A 1 737 ? 18.531 -49.344 -11.461 1 88.19 737 ALA A N 1
ATOM 5799 C CA . ALA A 1 737 ? 19.922 -49.062 -11.086 1 88.19 737 ALA A CA 1
ATOM 5800 C C . ALA A 1 737 ? 20.594 -48.125 -12.102 1 88.19 737 ALA A C 1
ATOM 5802 O O . ALA A 1 737 ? 20.359 -48.25 -13.305 1 88.19 737 ALA A O 1
ATOM 5803 N N . PHE A 1 738 ? 21.344 -47.219 -11.547 1 83.12 738 PHE A N 1
ATOM 5804 C CA . PHE A 1 738 ? 22.141 -46.312 -12.359 1 83.12 738 PHE A CA 1
ATOM 5805 C C . PHE A 1 738 ? 23.641 -46.594 -12.148 1 83.12 738 PHE A C 1
ATOM 5807 O O . PHE A 1 738 ? 24.078 -46.75 -11.016 1 83.12 738 PHE A O 1
ATOM 5814 N N . ASP A 1 739 ? 24.266 -46.844 -13.18 1 72.25 739 ASP A N 1
ATOM 5815 C CA . ASP A 1 739 ? 25.656 -47.219 -13.023 1 72.25 739 ASP A CA 1
ATOM 5816 C C . ASP A 1 739 ? 26.531 -46.531 -14.078 1 72.25 739 ASP A C 1
ATOM 5818 O O . ASP A 1 739 ? 26.156 -46.469 -15.25 1 72.25 739 ASP A O 1
ATOM 5822 N N . ASN A 1 740 ? 27.438 -45.812 -13.492 1 63.22 740 ASN A N 1
ATOM 5823 C CA . ASN A 1 740 ? 28.422 -45.281 -14.414 1 63.22 740 ASN A CA 1
ATOM 5824 C C . ASN A 1 740 ? 29.297 -46.375 -15.023 1 63.22 740 ASN A C 1
ATOM 5826 O O . ASN A 1 740 ? 30.094 -46.125 -15.922 1 63.22 740 ASN A O 1
ATOM 5830 N N . ILE A 1 741 ? 29.25 -47.531 -14.414 1 53.44 741 ILE A N 1
ATOM 5831 C CA . ILE A 1 741 ? 30.234 -48.531 -14.812 1 53.44 741 ILE A CA 1
ATOM 5832 C C . ILE A 1 741 ? 29.703 -49.312 -16.016 1 53.44 741 ILE A C 1
ATOM 5834 O O . ILE A 1 741 ? 28.5 -49.562 -16.125 1 53.44 741 ILE A O 1
ATOM 5838 N N . ASP A 1 742 ? 30.266 -49.094 -17.109 1 55.34 742 ASP A N 1
ATOM 5839 C CA . ASP A 1 742 ? 30.062 -49.875 -18.312 1 55.34 742 ASP A CA 1
ATOM 5840 C C . ASP A 1 742 ? 29.641 -51.312 -17.969 1 55.34 742 ASP A C 1
ATOM 5842 O O . ASP A 1 742 ? 30.469 -52.219 -17.984 1 55.34 742 ASP A O 1
ATOM 5846 N N . ILE A 1 743 ? 28.688 -51.344 -16.875 1 52.31 743 ILE A N 1
ATOM 5847 C CA . ILE A 1 743 ? 28.203 -52.656 -16.438 1 52.31 743 ILE A CA 1
ATOM 5848 C C . ILE A 1 743 ? 28.516 -53.719 -17.5 1 52.31 743 ILE A C 1
ATOM 5850 O O . ILE A 1 743 ? 29.078 -54.75 -17.188 1 52.31 743 ILE A O 1
ATOM 5854 N N . LEU A 1 744 ? 27.703 -53.688 -18.625 1 56.25 744 LEU A N 1
ATOM 5855 C CA . LEU A 1 744 ? 27.797 -54.875 -19.5 1 56.25 744 LEU A CA 1
ATOM 5856 C C . LEU A 1 744 ? 28.875 -54.656 -20.547 1 56.25 744 LEU A C 1
ATOM 5858 O O . LEU A 1 744 ? 28.578 -54.594 -21.75 1 56.25 744 LEU A O 1
ATOM 5862 N N . GLU A 1 745 ? 29.719 -53.875 -20.297 1 52.84 745 GLU A N 1
ATOM 5863 C CA . GLU A 1 745 ? 30.75 -54 -21.312 1 52.84 745 GLU A CA 1
ATOM 5864 C C . GLU A 1 745 ? 31.031 -55.469 -21.641 1 52.84 745 GLU A C 1
ATOM 5866 O O . GLU A 1 745 ? 31.516 -55.781 -22.734 1 52.84 745 GLU A O 1
ATOM 5871 N N . ARG A 1 746 ? 30.859 -56.281 -20.547 1 51.03 746 ARG A N 1
ATOM 5872 C CA . ARG A 1 746 ? 31.281 -57.625 -20.844 1 51.03 746 ARG A CA 1
ATOM 5873 C C . ARG A 1 746 ? 30.297 -58.312 -21.797 1 51.03 746 ARG A C 1
ATOM 5875 O O . ARG A 1 746 ? 29.094 -58.312 -21.562 1 51.03 746 ARG A O 1
ATOM 5882 N N . GLY A 1 747 ? 30.312 -57.906 -22.984 1 57.75 747 GLY A N 1
ATOM 5883 C CA . GLY A 1 747 ? 29.797 -58.594 -24.172 1 57.75 747 GLY A CA 1
ATOM 5884 C C . GLY A 1 747 ? 28.828 -59.688 -23.844 1 57.75 747 GLY A C 1
ATOM 5885 O O . GLY A 1 747 ? 28.812 -60.75 -24.5 1 57.75 747 GLY A O 1
ATOM 5886 N N . ALA A 1 748 ? 28.047 -59.594 -22.672 1 68.31 748 ALA A N 1
ATOM 5887 C CA . ALA A 1 748 ? 27.141 -60.719 -22.422 1 68.31 748 ALA A CA 1
ATOM 5888 C C . ALA A 1 748 ? 26.031 -60.75 -23.453 1 68.31 748 ALA A C 1
ATOM 5890 O O . ALA A 1 748 ? 25.438 -59.719 -23.812 1 68.31 748 ALA A O 1
ATOM 5891 N N . PRO A 1 749 ? 25.891 -61.844 -24.078 1 80.81 749 PRO A N 1
ATOM 5892 C CA . PRO A 1 749 ? 24.828 -62.031 -25.062 1 80.81 749 PRO A CA 1
ATOM 5893 C C . PRO A 1 749 ? 23.438 -61.75 -24.484 1 80.81 749 PRO A C 1
ATOM 5895 O O . PRO A 1 749 ? 23.203 -61.969 -23.297 1 80.81 749 PRO A O 1
ATOM 5898 N N . PRO A 1 750 ? 22.609 -61.188 -25.25 1 90.38 750 PRO A N 1
ATOM 5899 C CA . PRO A 1 750 ? 21.234 -60.969 -24.797 1 90.38 750 PRO A CA 1
ATOM 5900 C C . PRO A 1 750 ? 20.484 -62.25 -24.484 1 90.38 750 PRO A C 1
ATOM 5902 O O . PRO A 1 750 ? 20.703 -63.281 -25.141 1 90.38 750 PRO A O 1
ATOM 5905 N N . SER A 1 751 ? 19.812 -62.219 -23.422 1 91.69 751 SER A N 1
ATOM 5906 C CA . SER A 1 751 ? 18.906 -63.312 -23.062 1 91.69 751 SER A CA 1
ATOM 5907 C C . SER A 1 751 ? 17.453 -62.844 -23.047 1 91.69 751 SER A C 1
ATOM 5909 O O . SER A 1 751 ? 17.188 -61.625 -23 1 91.69 751 SER A O 1
ATOM 5911 N N . ARG A 1 752 ? 16.609 -63.844 -23.125 1 94.06 752 ARG A N 1
ATOM 5912 C CA . ARG A 1 752 ? 15.172 -63.562 -23.156 1 94.06 752 ARG A CA 1
ATOM 5913 C C . ARG A 1 752 ? 14.57 -63.562 -21.766 1 94.06 752 ARG A C 1
ATOM 5915 O O . ARG A 1 752 ? 14.859 -64.438 -20.953 1 94.06 752 ARG A O 1
ATOM 5922 N N . PHE A 1 753 ? 13.773 -62.562 -21.516 1 95.62 753 PHE A N 1
ATO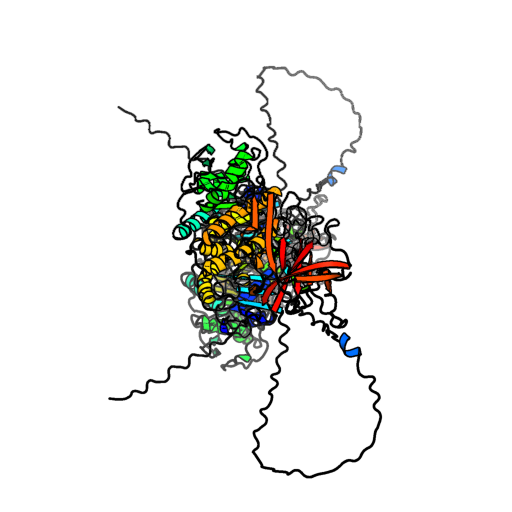M 5923 C CA . PHE A 1 753 ? 13.141 -62.438 -20.203 1 95.62 753 PHE A CA 1
ATOM 5924 C C . PHE A 1 753 ? 11.664 -62.125 -20.344 1 95.62 753 PHE A C 1
ATOM 5926 O O . PHE A 1 753 ? 11.258 -61.406 -21.281 1 95.62 753 PHE A O 1
ATOM 5933 N N . ILE A 1 754 ? 10.828 -62.594 -19.469 1 96.75 754 ILE A N 1
ATOM 5934 C CA . ILE A 1 754 ? 9.406 -62.281 -19.359 1 96.75 754 ILE A CA 1
ATOM 5935 C C . ILE A 1 754 ? 9.148 -61.531 -18.047 1 96.75 754 ILE A C 1
ATOM 5937 O O . ILE A 1 754 ? 9.32 -62.094 -16.969 1 96.75 754 ILE A O 1
ATOM 5941 N N . LEU A 1 755 ? 8.797 -60.281 -18.172 1 96.94 755 LEU A N 1
ATOM 5942 C CA . LEU A 1 755 ? 8.477 -59.469 -17 1 96.94 755 LEU A CA 1
ATOM 5943 C C . LEU A 1 755 ? 6.98 -59.531 -16.688 1 96.94 755 LEU A C 1
ATOM 5945 O O . LEU A 1 755 ? 6.148 -59.312 -17.578 1 96.94 755 LEU A O 1
ATOM 5949 N N . ILE A 1 756 ? 6.688 -59.781 -15.438 1 94.31 756 ILE A N 1
ATOM 5950 C CA . ILE A 1 756 ? 5.285 -59.844 -15.039 1 94.31 756 ILE A CA 1
ATOM 5951 C C . ILE A 1 756 ? 5.031 -58.875 -13.883 1 94.31 756 ILE A C 1
ATOM 5953 O O . ILE A 1 756 ? 5.941 -58.562 -13.117 1 94.31 756 ILE A O 1
ATOM 5957 N N . MET B 1 1 ? -62.562 14.016 -25.953 1 24.53 1 MET B N 1
ATOM 5958 C CA . MET B 1 1 ? -61.125 13.953 -26.016 1 24.53 1 MET B CA 1
ATOM 5959 C C . MET B 1 1 ? -60.562 13.297 -24.75 1 24.53 1 MET B C 1
ATOM 5961 O O . MET B 1 1 ? -60.812 13.742 -23.641 1 24.53 1 MET B O 1
ATOM 5965 N N . ALA B 1 2 ? -60.219 11.898 -24.797 1 25.77 2 ALA B N 1
ATOM 5966 C CA . ALA B 1 2 ? -60.219 10.742 -23.922 1 25.77 2 ALA B CA 1
ATOM 5967 C C . ALA B 1 2 ? -59.062 10.789 -22.938 1 25.77 2 ALA B C 1
ATOM 5969 O O . ALA B 1 2 ? -57.906 11.094 -23.312 1 25.77 2 ALA B O 1
ATOM 5970 N N . ASN B 1 3 ? -59.312 11.102 -21.672 1 24.66 3 ASN B N 1
ATOM 5971 C CA . ASN B 1 3 ? -58.531 11.266 -20.453 1 24.66 3 ASN B CA 1
ATOM 5972 C C . ASN B 1 3 ? -57.656 10.047 -20.172 1 24.66 3 ASN B C 1
ATOM 5974 O O . ASN B 1 3 ? -58.156 9 -19.75 1 24.66 3 ASN B O 1
ATOM 5978 N N . GLU B 1 4 ? -56.875 9.711 -21.234 1 26.89 4 GLU B N 1
ATOM 5979 C CA . GLU B 1 4 ? -56.062 8.492 -21.062 1 26.89 4 GLU B CA 1
ATOM 5980 C C . GLU B 1 4 ? -55.312 8.516 -19.75 1 26.89 4 GLU B C 1
ATOM 5982 O O . GLU B 1 4 ? -54.719 9.531 -19.391 1 26.89 4 GLU B O 1
ATOM 5987 N N . ASP B 1 5 ? -55.75 7.66 -18.844 1 27.86 5 ASP B N 1
ATOM 5988 C CA . ASP B 1 5 ? -55.281 7.344 -17.484 1 27.86 5 ASP B CA 1
ATOM 5989 C C . ASP B 1 5 ? -53.781 7.082 -17.469 1 27.86 5 ASP B C 1
ATOM 5991 O O . ASP B 1 5 ? -53.281 6.191 -18.156 1 27.86 5 ASP B O 1
ATOM 5995 N N . LEU B 1 6 ? -52.969 8.133 -17.297 1 27.88 6 LEU B N 1
ATOM 5996 C CA . LEU B 1 6 ? -51.5 8.094 -17.109 1 27.88 6 LEU B CA 1
ATOM 5997 C C . LEU B 1 6 ? -51.125 7.051 -16.062 1 27.88 6 LEU B C 1
ATOM 5999 O O . LEU B 1 6 ? -51.562 7.137 -14.906 1 27.88 6 LEU B O 1
ATOM 6003 N N . GLY B 1 7 ? -51.031 5.785 -16.5 1 25.77 7 GLY B N 1
ATOM 6004 C CA . GLY B 1 7 ? -50.594 4.625 -15.734 1 25.77 7 GLY B CA 1
ATOM 6005 C C . GLY B 1 7 ? -49.469 4.918 -14.773 1 25.77 7 GLY B C 1
ATOM 6006 O O . GLY B 1 7 ? -48.75 5.895 -14.953 1 25.77 7 GLY B O 1
ATOM 6007 N N . ASP B 1 8 ? -49.562 4.395 -13.508 1 29.41 8 ASP B N 1
ATOM 6008 C CA . ASP B 1 8 ? -48.781 4.41 -12.281 1 29.41 8 ASP B CA 1
ATOM 6009 C C . ASP B 1 8 ? -47.312 4.102 -12.57 1 29.41 8 ASP B C 1
ATOM 6011 O O . ASP B 1 8 ? -47 3.145 -13.281 1 29.41 8 ASP B O 1
ATOM 6015 N N . SER B 1 9 ? -46.469 5.133 -12.609 1 29.84 9 SER B N 1
ATOM 6016 C CA . SER B 1 9 ? -45.031 5.004 -12.695 1 29.84 9 SER B CA 1
ATOM 6017 C C . SER B 1 9 ? -44.531 3.904 -11.773 1 29.84 9 SER B C 1
ATOM 6019 O O . SER B 1 9 ? -45 3.766 -10.641 1 29.84 9 SER B O 1
ATOM 6021 N N . PRO B 1 10 ? -43.969 2.822 -12.328 1 30.62 10 PRO B N 1
ATOM 6022 C CA . PRO B 1 10 ? -43.438 1.729 -11.5 1 30.62 10 PRO B CA 1
ATOM 6023 C C . PRO B 1 10 ? -42.688 2.229 -10.266 1 30.62 10 PRO B C 1
ATOM 6025 O O . PRO B 1 10 ? -42.156 3.334 -10.281 1 30.62 10 PRO B O 1
ATOM 6028 N N . SER B 1 11 ? -43.156 1.857 -9.055 1 31.08 11 SER B N 1
ATOM 6029 C CA . SER B 1 11 ? -42.562 2.096 -7.75 1 31.08 11 SER B CA 1
ATOM 6030 C C . SER B 1 11 ? -41.031 1.951 -7.809 1 31.08 11 SER B C 1
ATOM 6032 O O . SER B 1 11 ? -40.531 1.019 -8.43 1 31.08 11 SER B O 1
ATOM 6034 N N . ALA B 1 12 ? -40.281 3.006 -7.75 1 33.28 12 ALA B N 1
ATOM 6035 C CA . ALA B 1 12 ? -38.844 3.057 -7.543 1 33.28 12 ALA B CA 1
ATOM 6036 C C . ALA B 1 12 ? -38.375 1.906 -6.656 1 33.28 12 ALA B C 1
ATOM 6038 O O . ALA B 1 12 ? -38.844 1.746 -5.531 1 33.28 12 ALA B O 1
ATOM 6039 N N . GLY B 1 13 ? -38.031 0.774 -7.039 1 37.03 13 GLY B N 1
ATOM 6040 C CA . GLY B 1 13 ? -37.469 -0.386 -6.371 1 37.03 13 GLY B CA 1
ATOM 6041 C C . GLY B 1 13 ? -36.625 -0.027 -5.148 1 37.03 13 GLY B C 1
ATOM 6042 O O . GLY B 1 13 ? -35.844 0.923 -5.18 1 37.03 13 GLY B O 1
ATOM 6043 N N . LYS B 1 14 ? -36.906 -0.272 -3.848 1 43.56 14 LYS B N 1
ATOM 6044 C CA . LYS B 1 14 ? -36.281 -0.096 -2.547 1 43.56 14 LYS B CA 1
ATOM 6045 C C . LYS B 1 14 ? -34.781 -0.413 -2.623 1 43.56 14 LYS B C 1
ATOM 6047 O O . LYS B 1 14 ? -34.406 -1.57 -2.801 1 43.56 14 LYS B O 1
ATOM 6052 N N . GLU B 1 15 ? -33.875 0.285 -3.146 1 57.91 15 GLU B N 1
ATOM 6053 C CA . GLU B 1 15 ? -32.406 0.098 -3.08 1 57.91 15 GLU B CA 1
ATOM 6054 C C . GLU B 1 15 ? -31.984 -0.399 -1.703 1 57.91 15 GLU B C 1
ATOM 6056 O O . GLU B 1 15 ? -32.344 0.194 -0.684 1 57.91 15 GLU B O 1
ATOM 6061 N N . ASN B 1 16 ? -31.609 -1.729 -1.4 1 80.25 16 ASN B N 1
ATOM 6062 C CA . ASN B 1 16 ? -31.172 -2.445 -0.207 1 80.25 16 ASN B CA 1
ATOM 6063 C C . ASN B 1 16 ? -29.969 -1.767 0.448 1 80.25 16 ASN B C 1
ATOM 6065 O O . ASN B 1 16 ? -28.891 -1.691 -0.147 1 80.25 16 ASN B O 1
ATOM 6069 N N . VAL B 1 17 ? -30.219 -0.935 1.463 1 92.88 17 VAL B N 1
ATOM 6070 C CA . VAL B 1 17 ? -29.219 -0.229 2.256 1 92.88 17 VAL B CA 1
ATOM 6071 C C . VAL B 1 17 ? -28.484 -1.218 3.154 1 92.88 17 VAL B C 1
ATOM 6073 O O . VAL B 1 17 ? -29.109 -1.964 3.912 1 92.88 17 VAL B O 1
ATOM 6076 N N . CYS B 1 18 ? -27.219 -1.281 3 1 96.56 18 CYS B N 1
ATOM 6077 C CA . CYS B 1 18 ? -26.406 -2.137 3.854 1 96.56 18 CYS B CA 1
ATOM 6078 C C . CYS B 1 18 ? -26.516 -1.709 5.312 1 96.56 18 CYS B C 1
ATOM 6080 O O . CYS B 1 18 ? -26.266 -0.546 5.641 1 96.56 18 CYS B O 1
ATOM 6082 N N . PRO B 1 19 ? -26.891 -2.576 6.152 1 95 19 PRO B N 1
ATOM 6083 C CA . PRO B 1 19 ? -27.031 -2.207 7.562 1 95 19 PRO B CA 1
ATOM 6084 C C . PRO B 1 19 ? -25.719 -1.81 8.211 1 95 19 PRO B C 1
ATOM 6086 O O . PRO B 1 19 ? -25.703 -1.169 9.266 1 95 19 PRO B O 1
ATOM 6089 N N . ALA B 1 20 ? -24.594 -2.195 7.664 1 96.62 20 ALA B N 1
ATOM 6090 C CA . ALA B 1 20 ? -23.297 -1.894 8.258 1 96.62 20 ALA B CA 1
ATOM 6091 C C . ALA B 1 20 ? -22.797 -0.509 7.844 1 96.62 20 ALA B C 1
ATOM 6093 O O . ALA B 1 20 ? -22.688 0.394 8.68 1 96.62 20 ALA B O 1
ATOM 6094 N N . CYS B 1 21 ? -22.672 -0.254 6.562 1 97.56 21 CYS B N 1
ATOM 6095 C CA . CYS B 1 21 ? -22.109 1.008 6.102 1 97.56 21 CYS B CA 1
ATOM 6096 C C . CYS B 1 21 ? -23.203 1.995 5.723 1 97.56 21 CYS B C 1
ATOM 6098 O O . CYS B 1 21 ? -22.922 3.158 5.426 1 97.56 21 CYS B O 1
ATOM 6100 N N . LEU B 1 22 ? -24.469 1.576 5.641 1 97.19 22 LEU B N 1
ATOM 6101 C CA . LEU B 1 22 ? -25.609 2.41 5.285 1 97.19 22 LEU B CA 1
ATOM 6102 C C . LEU B 1 22 ? -25.391 3.076 3.932 1 97.19 22 LEU B C 1
ATOM 6104 O O . LEU B 1 22 ? -25.734 4.246 3.75 1 97.19 22 LEU B O 1
ATOM 6108 N N . ASN B 1 23 ? -24.734 2.396 3.113 1 96.44 23 ASN B N 1
ATOM 6109 C CA . ASN B 1 23 ? -24.406 2.852 1.766 1 96.44 23 ASN B CA 1
ATOM 6110 C C . ASN B 1 23 ? -23.672 4.188 1.787 1 96.44 23 ASN B C 1
ATOM 6112 O O . ASN B 1 23 ? -23.656 4.906 0.787 1 96.44 23 ASN B O 1
ATOM 6116 N N . LEU B 1 24 ? -23.172 4.637 2.965 1 96.56 24 LEU B N 1
ATOM 6117 C CA . LEU B 1 24 ? -22.484 5.895 3.195 1 96.56 24 LEU B CA 1
ATOM 6118 C C . LEU B 1 24 ? -23.359 7.082 2.803 1 96.56 24 LEU B C 1
ATOM 6120 O O . LEU B 1 24 ? -22.859 8.078 2.27 1 96.56 24 LEU B O 1
ATOM 6124 N N . GLU B 1 25 ? -24.609 6.875 2.912 1 94.25 25 GLU B N 1
ATOM 6125 C CA . GLU B 1 25 ? -25.531 7.992 2.709 1 94.25 25 GLU B CA 1
ATOM 6126 C C . GLU B 1 25 ? -25.422 9.016 3.836 1 94.25 25 GLU B C 1
ATOM 6128 O O . GLU B 1 25 ? -25.75 8.711 4.988 1 94.25 25 GLU B O 1
ATOM 6133 N N . TYR B 1 26 ? -25.094 10.164 3.516 1 90.38 26 TYR B N 1
ATOM 6134 C CA . TYR B 1 26 ? -24.719 11.227 4.449 1 90.38 26 TYR B CA 1
ATOM 6135 C C . TYR B 1 26 ? -25.812 11.445 5.488 1 90.38 26 TYR B C 1
ATOM 6137 O O . TYR B 1 26 ? -25.531 11.547 6.684 1 90.38 26 TYR B O 1
ATOM 6145 N N . ASP B 1 27 ? -27.047 11.406 5.102 1 88.88 27 ASP B N 1
ATOM 6146 C CA . ASP B 1 27 ? -28.156 11.773 5.965 1 88.88 27 ASP B CA 1
ATOM 6147 C C . ASP B 1 27 ? -28.5 10.648 6.938 1 88.88 27 ASP B C 1
ATOM 6149 O O . ASP B 1 27 ? -29.219 10.859 7.91 1 88.88 27 ASP B O 1
ATOM 6153 N N . ARG B 1 28 ? -27.953 9.461 6.711 1 92.88 28 ARG B N 1
ATOM 6154 C CA . ARG B 1 28 ? -28.234 8.32 7.578 1 92.88 28 ARG B CA 1
ATOM 6155 C C . ARG B 1 28 ? -27.234 8.234 8.727 1 92.88 28 ARG B C 1
ATOM 6157 O O . ARG B 1 28 ? -27.422 7.453 9.664 1 92.88 28 ARG B O 1
ATOM 6164 N N . PHE B 1 29 ? -26.172 9.031 8.672 1 92.88 29 PHE B N 1
ATOM 6165 C CA . PHE B 1 29 ? -25.156 9.047 9.719 1 92.88 29 PHE B CA 1
ATOM 6166 C C . PHE B 1 29 ? -25.516 10.039 10.812 1 92.88 29 PHE B C 1
ATOM 6168 O O . PHE B 1 29 ? -26.328 10.938 10.602 1 92.88 29 PHE B O 1
ATOM 6175 N N . ASP B 1 30 ? -24.875 9.789 11.992 1 87.44 30 ASP B N 1
ATOM 6176 C CA . ASP B 1 30 ? -25.141 10.633 13.148 1 87.44 30 ASP B CA 1
ATOM 6177 C C . ASP B 1 30 ? -24.312 11.914 13.102 1 87.44 30 ASP B C 1
ATOM 6179 O O . ASP B 1 30 ? -23.172 11.898 12.633 1 87.44 30 ASP B O 1
ATOM 6183 N N . VAL B 1 31 ? -24.844 12.914 13.523 1 76.12 31 VAL B N 1
ATOM 6184 C CA . VAL B 1 31 ? -24.141 14.188 13.617 1 76.12 31 VAL B CA 1
ATOM 6185 C C . VAL B 1 31 ? -23.344 14.242 14.922 1 76.12 31 VAL B C 1
ATOM 6187 O O . VAL B 1 31 ? -23.828 13.789 15.961 1 76.12 31 VAL B O 1
ATOM 6190 N N . SER B 1 32 ? -22.031 14.211 14.797 1 59.94 32 SER B N 1
ATOM 6191 C CA . SER B 1 32 ? -21.234 14.367 16.016 1 59.94 32 SER B CA 1
ATOM 6192 C C . SER B 1 32 ? -21.766 15.5 16.891 1 59.94 32 SER B C 1
ATOM 6194 O O . SER B 1 32 ? -22.25 16.516 16.359 1 59.94 32 SER B O 1
ATOM 6196 N N . GLU B 1 33 ? -22.062 15.125 18.281 1 51.62 33 GLU B N 1
ATOM 6197 C CA . GLU B 1 33 ? -22.594 16.078 19.266 1 51.62 33 GLU B CA 1
ATOM 6198 C C . GLU B 1 33 ? -21.844 17.406 19.203 1 51.62 33 GLU B C 1
ATOM 6200 O O . GLU B 1 33 ? -22.406 18.453 19.484 1 51.62 33 GLU B O 1
ATOM 6205 N N . ARG B 1 34 ? -20.516 17.109 19.125 1 47.88 34 ARG B N 1
ATOM 6206 C CA . ARG B 1 34 ? -19.719 18.328 19.141 1 47.88 34 ARG B CA 1
ATOM 6207 C C . ARG B 1 34 ? -20.219 19.328 18.109 1 47.88 34 ARG B C 1
ATOM 6209 O O . ARG B 1 34 ? -20.047 20.531 18.25 1 47.88 34 ARG B O 1
ATOM 6216 N N . PHE B 1 35 ? -20.844 18.578 17.062 1 44.56 35 PHE B N 1
ATOM 6217 C CA . PHE B 1 35 ? -21.328 19.406 15.961 1 44.56 35 PHE B CA 1
ATOM 6218 C C . PHE B 1 35 ? -22.844 19.578 16.016 1 44.56 35 PHE B C 1
ATOM 6220 O O . PHE B 1 35 ? -23.469 19.891 15.008 1 44.56 35 PHE B O 1
ATOM 6227 N N . SER B 1 36 ? -23.438 18.875 17.203 1 37.38 36 SER B N 1
ATOM 6228 C CA . SER B 1 36 ? -24.891 18.922 17.312 1 37.38 36 SER B CA 1
ATOM 6229 C C . SER B 1 36 ? -25.438 20.297 16.953 1 37.38 36 SER B C 1
ATOM 6231 O O . SER B 1 36 ? -26.656 20.5 16.906 1 37.38 36 SER B O 1
ATOM 6233 N N . GLU B 1 37 ? -24.812 21.188 17.453 1 33.41 37 GLU B N 1
ATOM 6234 C CA . GLU B 1 37 ? -25.609 22.406 17.234 1 33.41 37 GLU B CA 1
ATOM 6235 C C . GLU B 1 37 ? -25.906 22.609 15.758 1 33.41 37 GLU B C 1
ATOM 6237 O O . GLU B 1 37 ? -27.062 22.766 15.367 1 33.41 37 GLU B O 1
ATOM 6242 N N . PRO B 1 38 ? -25.547 23.75 15.164 1 33.28 38 PRO B N 1
ATOM 6243 C CA . PRO B 1 38 ? -26.328 24.344 14.086 1 33.28 38 PRO B CA 1
ATOM 6244 C C . PRO B 1 38 ? -26.266 23.547 12.789 1 33.28 38 PRO B C 1
ATOM 6246 O O . PRO B 1 38 ? -25.312 22.797 12.57 1 33.28 38 PRO B O 1
ATOM 6249 N N . ASP B 1 39 ? -27.297 23.297 11.859 1 37.22 39 ASP B N 1
ATOM 6250 C CA . ASP B 1 39 ? -27.906 22.891 10.594 1 37.22 39 ASP B CA 1
ATOM 6251 C C . ASP B 1 39 ? -26.891 22.984 9.453 1 37.22 39 ASP B C 1
ATOM 6253 O O . ASP B 1 39 ? -27.234 22.719 8.297 1 37.22 39 ASP B O 1
ATOM 6257 N N . ARG B 1 40 ? -25.875 24.078 9.328 1 41.12 40 ARG B N 1
ATOM 6258 C CA . ARG B 1 40 ? -25.469 24.766 8.109 1 41.12 40 ARG B CA 1
ATOM 6259 C C . ARG B 1 40 ? -24.516 23.891 7.289 1 41.12 40 ARG B C 1
ATOM 6261 O O . ARG B 1 40 ? -24.375 24.094 6.082 1 41.12 40 ARG B O 1
ATOM 6268 N N . TYR B 1 41 ? -23.234 23.516 7.781 1 48.5 41 TYR B N 1
ATOM 6269 C CA . TYR B 1 41 ? -22.328 22.734 6.953 1 48.5 41 TYR B CA 1
ATOM 6270 C C . TYR B 1 41 ? -22.531 21.234 7.191 1 48.5 41 TYR B C 1
ATOM 6272 O O . TYR B 1 41 ? -22.969 20.828 8.273 1 48.5 41 TYR B O 1
ATOM 6280 N N . PRO B 1 42 ? -22.625 20.625 6.008 1 59.53 42 PRO B N 1
ATOM 6281 C CA . PRO B 1 42 ? -22.766 19.203 6.34 1 59.53 42 PRO B CA 1
ATOM 6282 C C . PRO B 1 42 ? -21.734 18.734 7.359 1 59.53 42 PRO B C 1
ATOM 6284 O O . PRO B 1 42 ? -20.531 18.766 7.09 1 59.53 42 PRO B O 1
ATOM 6287 N N . ALA B 1 43 ? -21.938 19.031 8.57 1 69.12 43 ALA B N 1
ATOM 6288 C CA . ALA B 1 43 ? -21.141 18.578 9.703 1 69.12 43 ALA B CA 1
ATOM 6289 C C . ALA B 1 43 ? -20.672 17.141 9.508 1 69.12 43 ALA B C 1
ATOM 6291 O O . ALA B 1 43 ? -21.328 16.359 8.828 1 69.12 43 ALA B O 1
ATOM 6292 N N . PRO B 1 44 ? -19.359 17.062 9.789 1 77.25 44 PRO B N 1
ATOM 6293 C CA . PRO B 1 44 ? -18.953 15.648 9.797 1 77.25 44 PRO B CA 1
ATOM 6294 C C . PRO B 1 44 ? -19.953 14.75 10.508 1 77.25 44 PRO B C 1
ATOM 6296 O O . PRO B 1 44 ? -20.562 15.148 11.5 1 77.25 44 PRO B O 1
ATOM 6299 N N . ARG B 1 45 ? -20.25 13.805 9.914 1 88.06 45 ARG B N 1
ATOM 6300 C CA . ARG B 1 45 ? -21.141 12.812 10.5 1 88.06 45 ARG B CA 1
ATOM 6301 C C . ARG B 1 45 ? -20.422 11.484 10.719 1 88.06 45 ARG B C 1
ATOM 6303 O O . ARG B 1 45 ? -19.438 11.188 10.047 1 88.06 45 ARG B O 1
ATOM 6310 N N . SER B 1 46 ? -20.844 10.82 11.711 1 90.81 46 SER B N 1
ATOM 6311 C CA . SER B 1 46 ? -20.141 9.586 12.039 1 90.81 46 SER B CA 1
ATOM 6312 C C . SER B 1 46 ? -21.109 8.453 12.336 1 90.81 46 SER B C 1
ATOM 6314 O O . SER B 1 46 ? -22.281 8.688 12.641 1 90.81 46 SER B O 1
ATOM 6316 N N . ARG B 1 47 ? -20.672 7.293 12.125 1 94 47 ARG B N 1
ATOM 6317 C CA . ARG B 1 47 ? -21.359 6.062 12.492 1 94 47 ARG B CA 1
ATOM 6318 C C . ARG B 1 47 ? -20.453 5.148 13.312 1 94 47 ARG B C 1
ATOM 6320 O O . ARG B 1 47 ? -19.391 4.742 12.836 1 94 47 ARG B O 1
ATOM 6327 N N . ARG B 1 48 ? -20.906 4.898 14.523 1 92.75 48 ARG B N 1
ATOM 6328 C CA . ARG B 1 48 ? -20.203 3.941 15.367 1 92.75 48 ARG B CA 1
ATOM 6329 C C . ARG B 1 48 ? -20.734 2.527 15.156 1 92.75 48 ARG B C 1
ATOM 6331 O O . ARG B 1 48 ? -21.938 2.297 15.234 1 92.75 48 ARG B O 1
ATOM 6338 N N . ILE B 1 49 ? -19.859 1.598 14.836 1 93.62 49 ILE B N 1
ATOM 6339 C CA . ILE B 1 49 ? -20.281 0.241 14.508 1 93.62 49 ILE B CA 1
ATOM 6340 C C . ILE B 1 49 ? -19.188 -0.749 14.891 1 93.62 49 ILE B C 1
ATOM 6342 O O . ILE B 1 49 ? -18.062 -0.348 15.211 1 93.62 49 ILE B O 1
ATOM 6346 N N . ASN B 1 50 ? -19.594 -1.974 14.984 1 92.19 50 ASN B N 1
ATOM 6347 C CA . ASN B 1 50 ? -18.641 -3.045 15.227 1 92.19 50 ASN B CA 1
ATOM 6348 C C . ASN B 1 50 ? -17.953 -3.49 13.93 1 92.19 50 ASN B C 1
ATOM 6350 O O . ASN B 1 50 ? -18.625 -3.721 12.922 1 92.19 50 ASN B O 1
ATOM 6354 N N . ARG B 1 51 ? -16.641 -3.631 14 1 93.06 51 ARG B N 1
ATOM 6355 C CA . ARG B 1 51 ? -15.852 -4.055 12.844 1 93.06 51 ARG B CA 1
ATOM 6356 C C . ARG B 1 51 ? -16.391 -5.352 12.258 1 93.06 51 ARG B C 1
ATOM 6358 O O . ARG B 1 51 ? -16.391 -5.531 11.039 1 93.06 51 ARG B O 1
ATOM 6365 N N . GLU B 1 52 ? -16.906 -6.289 13.062 1 92.94 52 GLU B N 1
ATOM 6366 C CA . GLU B 1 52 ? -17.391 -7.594 12.641 1 92.94 52 GLU B CA 1
ATOM 6367 C C . GLU B 1 52 ? -18.609 -7.453 11.727 1 92.94 52 GLU B C 1
ATOM 6369 O O . GLU B 1 52 ? -18.812 -8.266 10.828 1 92.94 52 GLU B O 1
ATOM 6374 N N . LYS B 1 53 ? -19.344 -6.414 11.945 1 95.31 53 LYS B N 1
ATOM 6375 C CA . LYS B 1 53 ? -20.516 -6.184 11.094 1 95.31 53 LYS B CA 1
ATOM 6376 C C . LYS B 1 53 ? -20.094 -5.773 9.688 1 95.31 53 LYS B C 1
ATOM 6378 O O . LYS B 1 53 ? -20.766 -6.105 8.711 1 95.31 53 LYS B O 1
ATOM 6383 N N . ILE B 1 54 ? -19.031 -5.043 9.633 1 96.12 54 ILE B N 1
ATOM 6384 C CA . ILE B 1 54 ? -18.484 -4.664 8.336 1 96.12 54 ILE B CA 1
ATOM 6385 C C . ILE B 1 54 ? -17.953 -5.906 7.617 1 96.12 54 ILE B C 1
ATOM 6387 O O . ILE B 1 54 ? -18.203 -6.09 6.422 1 96.12 54 ILE B O 1
ATOM 6391 N N . ILE B 1 55 ? -17.25 -6.754 8.344 1 93.81 55 ILE B N 1
ATOM 6392 C CA . ILE B 1 55 ? -16.688 -7.98 7.785 1 93.81 55 ILE B CA 1
ATOM 6393 C C . ILE B 1 55 ? -17.828 -8.875 7.281 1 93.81 55 ILE B C 1
ATOM 6395 O O . ILE B 1 55 ? -17.734 -9.438 6.188 1 93.81 55 ILE B O 1
ATOM 6399 N N . GLU B 1 56 ? -18.891 -8.992 8.031 1 94.06 56 GLU B N 1
ATOM 6400 C CA . GLU B 1 56 ? -20.047 -9.789 7.641 1 94.06 56 GLU B CA 1
ATOM 6401 C C . GLU B 1 56 ? -20.688 -9.25 6.367 1 94.06 56 GLU B C 1
ATOM 6403 O O . GLU B 1 56 ? -21.047 -10.016 5.473 1 94.06 56 GLU B O 1
ATOM 6408 N N . ALA B 1 57 ? -20.859 -7.941 6.355 1 96.19 57 ALA B N 1
ATOM 6409 C CA . ALA B 1 57 ? -21.453 -7.316 5.176 1 96.19 57 ALA B CA 1
ATOM 6410 C C . ALA B 1 57 ? -20.547 -7.496 3.951 1 96.19 57 ALA B C 1
ATOM 6412 O O . ALA B 1 57 ? -21.047 -7.637 2.83 1 96.19 57 ALA B O 1
ATOM 6413 N N . ALA B 1 58 ? -19.25 -7.426 4.145 1 94.69 58 ALA B N 1
ATOM 6414 C CA . ALA B 1 58 ? -18.297 -7.668 3.066 1 94.69 58 ALA B CA 1
ATOM 6415 C C . ALA B 1 58 ? -18.438 -9.086 2.514 1 94.69 58 ALA B C 1
ATOM 6417 O O . ALA B 1 58 ? -18.359 -9.297 1.303 1 94.69 58 ALA B O 1
ATOM 6418 N N . GLN B 1 59 ? -18.672 -10.039 3.396 1 90.12 59 GLN B N 1
ATOM 6419 C CA . GLN B 1 59 ? -18.859 -11.43 2.988 1 90.12 59 GLN B CA 1
ATOM 6420 C C . GLN B 1 59 ? -20.141 -11.602 2.184 1 90.12 59 GLN B C 1
ATOM 6422 O O . GLN B 1 59 ? -20.266 -12.539 1.396 1 90.12 59 GLN B O 1
ATOM 6427 N N . GLN B 1 60 ? -21.016 -10.664 2.453 1 91.94 60 GLN B N 1
ATOM 6428 C CA . GLN B 1 60 ? -22.266 -10.664 1.688 1 91.94 60 GLN B CA 1
ATOM 6429 C C . GLN B 1 60 ? -22.141 -9.797 0.44 1 91.94 60 GLN B C 1
ATOM 6431 O O . GLN B 1 60 ? -23.156 -9.414 -0.158 1 91.94 60 GLN B O 1
ATOM 6436 N N . PHE B 1 61 ? -20.969 -9.336 0.113 1 93.06 61 PHE B N 1
ATOM 6437 C CA . PHE B 1 61 ? -20.578 -8.688 -1.137 1 93.06 61 PHE B CA 1
ATOM 6438 C C . PHE B 1 61 ? -21.047 -7.242 -1.17 1 93.06 61 PHE B C 1
ATOM 6440 O O . PHE B 1 61 ? -21.375 -6.711 -2.236 1 93.06 61 PHE B O 1
ATOM 6447 N N . CYS B 1 62 ? -21.188 -6.609 0.045 1 96 62 CYS B N 1
ATOM 6448 C CA . CYS B 1 62 ? -21.359 -5.16 0.023 1 96 62 CYS B CA 1
ATOM 6449 C C . CYS B 1 62 ? -20.125 -4.477 -0.56 1 96 62 CYS B C 1
ATOM 6451 O O . CYS B 1 62 ? -19.016 -4.633 -0.041 1 96 62 CYS B O 1
ATOM 6453 N N . PRO B 1 63 ? -20.25 -3.711 -1.596 1 95.88 63 PRO B N 1
ATOM 6454 C CA . PRO B 1 63 ? -19.078 -3.135 -2.256 1 95.88 63 PRO B CA 1
ATOM 6455 C C . PRO B 1 63 ? -18.281 -2.201 -1.341 1 95.88 63 PRO B C 1
ATOM 6457 O O . PRO B 1 63 ? -17.047 -2.188 -1.386 1 95.88 63 PRO B O 1
ATOM 6460 N N . ILE B 1 64 ? -18.969 -1.431 -0.536 1 97.75 64 ILE B N 1
ATOM 6461 C CA . ILE B 1 64 ? -18.328 -0.454 0.334 1 97.75 64 ILE B CA 1
ATOM 6462 C C . ILE B 1 64 ? -17.609 -1.172 1.476 1 97.75 64 ILE B C 1
ATOM 6464 O O . ILE B 1 64 ? -16.438 -0.896 1.754 1 97.75 64 ILE B O 1
ATOM 6468 N N . CYS B 1 65 ? -18.281 -2.111 2.096 1 97.69 65 CYS B N 1
ATOM 6469 C CA . CYS B 1 65 ? -17.734 -2.811 3.254 1 97.69 65 CYS B CA 1
ATOM 6470 C C . CYS B 1 65 ? -16.516 -3.643 2.869 1 97.69 65 CYS B C 1
ATOM 6472 O O . CYS B 1 65 ? -15.602 -3.828 3.676 1 97.69 65 CYS B O 1
ATOM 6474 N N . THR B 1 66 ? -16.453 -4.137 1.616 1 96.5 66 THR B N 1
ATOM 6475 C CA . THR B 1 66 ? -15.273 -4.887 1.18 1 96.5 66 THR B CA 1
ATOM 6476 C C . THR B 1 66 ? -14.047 -3.986 1.143 1 96.5 66 THR B C 1
ATOM 6478 O O . THR B 1 66 ? -12.945 -4.414 1.511 1 96.5 66 THR B O 1
ATOM 6481 N N . VAL B 1 67 ? -14.203 -2.752 0.704 1 97.25 67 VAL B N 1
ATOM 6482 C CA . VAL B 1 67 ? -13.109 -1.789 0.64 1 97.25 67 VAL B CA 1
ATOM 6483 C C . VAL B 1 67 ? -12.656 -1.426 2.053 1 97.25 67 VAL B C 1
ATOM 6485 O O . VAL B 1 67 ? -11.461 -1.395 2.34 1 97.25 67 VAL B O 1
ATOM 6488 N N . LEU B 1 68 ? -13.672 -1.18 2.943 1 97.19 68 LEU B N 1
ATOM 6489 C CA . LEU B 1 68 ? -13.352 -0.825 4.324 1 97.19 68 LEU B CA 1
ATOM 6490 C C . LEU B 1 68 ? -12.656 -1.979 5.031 1 97.19 68 LEU B C 1
ATOM 6492 O O . LEU B 1 68 ? -11.695 -1.765 5.777 1 97.19 68 LEU B O 1
ATOM 6496 N N . ASP B 1 69 ? -13.18 -3.176 4.793 1 95.69 69 ASP B N 1
ATOM 6497 C CA . ASP B 1 69 ? -12.578 -4.359 5.406 1 95.69 69 ASP B CA 1
ATOM 6498 C C . ASP B 1 69 ? -11.125 -4.531 4.961 1 95.69 69 ASP B C 1
ATOM 6500 O O . ASP B 1 69 ? -10.258 -4.844 5.777 1 95.69 69 ASP B O 1
ATOM 6504 N N . GLU B 1 70 ? -10.852 -4.336 3.666 1 94.75 70 GLU B N 1
ATOM 6505 C CA . GLU B 1 70 ? -9.492 -4.445 3.145 1 94.75 70 GLU B CA 1
ATOM 6506 C C . GLU B 1 70 ? -8.57 -3.41 3.783 1 94.75 70 GLU B C 1
ATOM 6508 O O . GLU B 1 70 ? -7.434 -3.721 4.145 1 94.75 70 GLU B O 1
ATOM 6513 N N . GLY B 1 71 ? -9.039 -2.186 3.855 1 93.5 71 GLY B N 1
ATOM 6514 C CA . GLY B 1 71 ? -8.242 -1.143 4.492 1 93.5 71 GLY B CA 1
ATOM 6515 C C . GLY B 1 71 ? -7.934 -1.433 5.945 1 93.5 71 GLY B C 1
ATOM 6516 O O . GLY B 1 71 ? -6.809 -1.219 6.402 1 93.5 71 GLY B O 1
ATOM 6517 N N . MET B 1 72 ? -8.922 -1.926 6.688 1 91.69 72 MET B N 1
ATOM 6518 C CA . MET B 1 72 ? -8.719 -2.25 8.094 1 91.69 72 MET B CA 1
ATOM 6519 C C . MET B 1 72 ? -7.727 -3.396 8.258 1 91.69 72 MET B C 1
ATOM 6521 O O . MET B 1 72 ? -6.879 -3.367 9.148 1 91.69 72 MET B O 1
ATOM 6525 N N . ALA B 1 73 ? -7.84 -4.352 7.406 1 88.38 73 ALA B N 1
ATOM 6526 C CA . ALA B 1 73 ? -6.926 -5.492 7.469 1 88.38 73 ALA B CA 1
ATOM 6527 C C . ALA B 1 73 ? -5.488 -5.059 7.188 1 88.38 73 ALA B C 1
ATOM 6529 O O . ALA B 1 73 ? -4.547 -5.574 7.793 1 88.38 73 ALA B O 1
ATOM 6530 N N . ALA B 1 74 ? -5.359 -4.141 6.277 1 82.69 74 ALA B N 1
ATOM 6531 C CA . ALA B 1 74 ? -4.043 -3.643 5.891 1 82.69 74 ALA B CA 1
ATOM 6532 C C . ALA B 1 74 ? -3.355 -2.945 7.059 1 82.69 74 ALA B C 1
ATOM 6534 O O . ALA B 1 74 ? -2.129 -2.986 7.184 1 82.69 74 ALA B O 1
ATOM 6535 N N . PHE B 1 75 ? -4.133 -2.342 7.867 1 82.44 75 PHE B N 1
ATOM 6536 C CA . PHE B 1 75 ? -3.543 -1.495 8.898 1 82.44 75 PHE B CA 1
ATOM 6537 C C . PHE B 1 75 ? -3.66 -2.15 10.266 1 82.44 75 PHE B C 1
ATOM 6539 O O . PHE B 1 75 ? -2.785 -1.98 11.117 1 82.44 75 PHE B O 1
ATOM 6546 N N . TRP B 1 76 ? -4.773 -2.902 10.453 1 82.19 76 TRP B N 1
ATOM 6547 C CA . TRP B 1 76 ? -5.051 -3.377 11.805 1 82.19 76 TRP B CA 1
ATOM 6548 C C . TRP B 1 76 ? -5 -4.898 11.867 1 82.19 76 TRP B C 1
ATOM 6550 O O . TRP B 1 76 ? -5.207 -5.488 12.93 1 82.19 76 TRP B O 1
ATOM 6560 N N . GLY B 1 77 ? -4.703 -5.586 10.789 1 78.62 77 GLY B N 1
ATOM 6561 C CA . GLY B 1 77 ? -4.664 -7.039 10.766 1 78.62 77 GLY B CA 1
ATOM 6562 C C . GLY B 1 77 ? -6.039 -7.676 10.867 1 78.62 77 GLY B C 1
ATOM 6563 O O . GLY B 1 77 ? -7.055 -6.98 10.852 1 78.62 77 GLY B O 1
ATOM 6564 N N . ASP B 1 78 ? -6.109 -9.023 10.812 1 73.75 78 ASP B N 1
ATOM 6565 C CA . ASP B 1 78 ? -7.371 -9.758 10.805 1 73.75 78 ASP B CA 1
ATOM 6566 C C . ASP B 1 78 ? -7.75 -10.219 12.211 1 73.75 78 ASP B C 1
ATOM 6568 O O . ASP B 1 78 ? -8.797 -10.844 12.398 1 73.75 78 ASP B O 1
ATOM 6572 N N . GLU B 1 79 ? -6.992 -9.891 13.227 1 64.5 79 GLU B N 1
ATOM 6573 C CA . GLU B 1 79 ? -7.273 -10.406 14.562 1 64.5 79 GLU B CA 1
ATOM 6574 C C . GLU B 1 79 ? -8.539 -9.773 15.141 1 64.5 79 GLU B C 1
ATOM 6576 O O . GLU B 1 79 ? -8.844 -8.617 14.859 1 64.5 79 GLU B O 1
ATOM 6581 N N . SER B 1 80 ? -9.492 -10.727 15.602 1 59.97 80 SER B N 1
ATOM 6582 C CA . SER B 1 80 ? -10.727 -10.289 16.234 1 59.97 80 SER B CA 1
ATOM 6583 C C . SER B 1 80 ? -10.438 -9.414 17.453 1 59.97 80 SER B C 1
ATOM 6585 O O . SER B 1 80 ? -9.469 -9.648 18.172 1 59.97 80 SER B O 1
ATOM 6587 N N . TRP B 1 81 ? -10.953 -8.195 17.484 1 54.19 81 TRP B N 1
ATOM 6588 C CA . TRP B 1 81 ? -10.789 -7.254 18.594 1 54.19 81 TRP B CA 1
ATOM 6589 C C . TRP B 1 81 ? -11.828 -7.496 19.672 1 54.19 81 TRP B C 1
ATOM 6591 O O . TRP B 1 81 ? -13.023 -7.609 19.391 1 54.19 81 TRP B O 1
ATOM 6601 N N . GLU B 1 82 ? -11.617 -8.375 20.703 1 47 82 GLU B N 1
ATOM 6602 C CA . GLU B 1 82 ? -12.562 -8.5 21.812 1 47 82 GLU B CA 1
ATOM 6603 C C . GLU B 1 82 ? -12.906 -7.141 22.406 1 47 82 GLU B C 1
ATOM 6605 O O . GLU B 1 82 ? -12.008 -6.367 22.75 1 47 82 GLU B O 1
ATOM 6610 N N . ALA B 1 83 ? -14.016 -6.707 22.156 1 43.41 83 ALA B N 1
ATOM 6611 C CA . ALA B 1 83 ? -14.469 -5.52 22.875 1 43.41 83 ALA B CA 1
ATOM 6612 C C . ALA B 1 83 ? -14.289 -5.695 24.391 1 43.41 83 ALA B C 1
ATOM 6614 O O . ALA B 1 83 ? -14.719 -6.699 24.953 1 43.41 83 ALA B O 1
ATOM 6615 N N . GLU B 1 84 ? -13.242 -5.34 24.969 1 38 84 GLU B N 1
ATOM 6616 C CA . GLU B 1 84 ? -13.195 -5.477 26.422 1 38 84 GLU B CA 1
ATOM 6617 C C . GLU B 1 84 ? -14.5 -5.008 27.062 1 38 84 GLU B C 1
ATOM 6619 O O . GLU B 1 84 ? -15.148 -4.094 26.562 1 38 84 GLU B O 1
ATOM 6624 N N . GLU B 1 85 ? -15.047 -5.805 27.938 1 34.06 85 GLU B N 1
ATOM 6625 C CA . GLU B 1 85 ? -16.125 -5.453 28.859 1 34.06 85 GLU B CA 1
ATOM 6626 C C . GLU B 1 85 ? -15.914 -4.051 29.438 1 34.06 85 GLU B C 1
ATOM 6628 O O . GLU B 1 85 ? -14.805 -3.684 29.812 1 34.06 85 GLU B O 1
ATOM 6633 N N . GLU B 1 86 ? -16.688 -3.193 29.109 1 35 86 GLU B N 1
ATOM 6634 C CA . GLU B 1 86 ? -16.719 -1.951 29.875 1 35 86 GLU B CA 1
ATOM 6635 C C . GLU B 1 86 ? -16.484 -2.215 31.359 1 35 86 GLU B C 1
ATOM 6637 O O . GLU B 1 86 ? -17.219 -2.986 31.984 1 35 86 GLU B O 1
ATOM 6642 N N . SER B 1 87 ? -15.32 -2.281 31.797 1 30.91 87 SER B N 1
ATOM 6643 C CA . SER B 1 87 ? -15.359 -2.146 33.25 1 30.91 87 SER B CA 1
ATOM 6644 C C . SER B 1 87 ? -16.375 -1.09 33.688 1 30.91 87 SER B C 1
ATOM 6646 O O . SER B 1 87 ? -16.344 0.04 33.188 1 30.91 87 SER B O 1
ATOM 6648 N N . GLU B 1 88 ? -17.516 -1.495 34.125 1 29.67 88 GLU B N 1
ATOM 6649 C CA . GLU B 1 88 ? -18.438 -0.684 34.906 1 29.67 88 GLU B CA 1
ATOM 6650 C C . GLU B 1 88 ? -17.703 0.181 35.906 1 29.67 88 GLU B C 1
ATOM 6652 O O . GLU B 1 88 ? -17.297 -0.302 36.969 1 29.67 88 GLU B O 1
ATOM 6657 N N . HIS B 1 89 ? -16.734 0.992 35.562 1 29.05 89 HIS B N 1
ATOM 6658 C CA . HIS B 1 89 ? -16.5 1.976 36.625 1 29.05 89 HIS B CA 1
ATOM 6659 C C . HIS B 1 89 ? -17.797 2.664 37.031 1 29.05 89 HIS B C 1
ATOM 6661 O O . HIS B 1 89 ? -18.359 3.449 36.25 1 29.05 89 HIS B O 1
ATOM 6667 N N . SER B 1 90 ? -18.594 1.986 37.844 1 26.5 90 SER B N 1
ATOM 6668 C CA . SER B 1 90 ? -19.594 2.607 38.719 1 26.5 90 SER B CA 1
ATOM 6669 C C . SER B 1 90 ? -19.062 3.873 39.375 1 26.5 90 SER B C 1
ATOM 6671 O O . SER B 1 90 ? -18.047 3.832 40.062 1 26.5 90 SER B O 1
ATOM 6673 N N . TYR B 1 91 ? -19.078 4.988 38.656 1 25.17 91 TYR B N 1
ATOM 6674 C CA . TYR B 1 91 ? -19.047 6.262 39.375 1 25.17 91 TYR B CA 1
ATOM 6675 C C . TYR B 1 91 ? -19.875 6.188 40.656 1 25.17 91 TYR B C 1
ATOM 6677 O O . TYR B 1 91 ? -21.109 6.148 40.625 1 25.17 91 TYR B O 1
ATOM 6685 N N . ASP B 1 92 ? -19.359 5.426 41.594 1 25.7 92 ASP B N 1
ATOM 6686 C CA . ASP B 1 92 ? -19.938 5.555 42.938 1 25.7 92 ASP B CA 1
ATOM 6687 C C . ASP B 1 92 ? -19.953 7.016 43.375 1 25.7 92 ASP B C 1
ATOM 6689 O O . ASP B 1 92 ? -18.906 7.602 43.656 1 25.7 92 ASP B O 1
ATOM 6693 N N . ASP B 1 93 ? -20.719 7.828 42.625 1 25.66 93 ASP B N 1
ATOM 6694 C CA . ASP B 1 93 ? -21.156 9.102 43.188 1 25.66 93 ASP B CA 1
ATOM 6695 C C . ASP B 1 93 ? -21.516 8.945 44.688 1 25.66 93 ASP B C 1
ATOM 6697 O O . ASP B 1 93 ? -22.594 9.383 45.094 1 25.66 93 ASP B O 1
ATOM 6701 N N . SER B 1 94 ? -21.047 7.75 45.156 1 28.34 94 SER B N 1
ATOM 6702 C CA . SER B 1 94 ? -21.594 7.555 46.5 1 28.34 94 SER B CA 1
ATOM 6703 C C . SER B 1 94 ? -21.062 8.602 47.469 1 28.34 94 SER B C 1
ATOM 6705 O O . SER B 1 94 ? -21.188 8.453 48.688 1 28.34 94 SER B O 1
ATOM 6707 N N . THR B 1 95 ? -20.078 9.453 46.938 1 26.53 95 THR B N 1
ATOM 6708 C CA . THR B 1 95 ? -19.625 10.156 48.156 1 26.53 95 THR B CA 1
ATOM 6709 C C . THR B 1 95 ? -20.797 10.836 48.844 1 26.53 95 THR B C 1
ATOM 6711 O O . THR B 1 95 ? -20.641 11.352 49.969 1 26.53 95 THR B O 1
ATOM 6714 N N . THR B 1 96 ? -21.734 11.328 47.875 1 23.02 96 THR B N 1
ATOM 6715 C CA . THR B 1 96 ? -22.5 12.367 48.562 1 23.02 96 THR B CA 1
ATOM 6716 C C . THR B 1 96 ? -23.297 11.781 49.719 1 23.02 96 THR B C 1
ATOM 6718 O O . THR B 1 96 ? -23.578 12.469 50.719 1 23.02 96 THR B O 1
ATOM 6721 N N . ASP B 1 97 ? -23.984 10.594 49.344 1 24.22 97 ASP B N 1
ATOM 6722 C CA . ASP B 1 97 ? -25.203 10.586 50.125 1 24.22 97 ASP B CA 1
ATOM 6723 C C . ASP B 1 97 ? -24.938 10.172 51.594 1 24.22 97 ASP B C 1
ATOM 6725 O O . ASP B 1 97 ? -25.359 9.094 52 1 24.22 97 ASP B O 1
ATOM 6729 N N . GLU B 1 98 ? -23.625 10.156 51.938 1 22.84 98 GLU B N 1
ATOM 6730 C CA . GLU B 1 98 ? -23.531 9.594 53.281 1 22.84 98 GLU B CA 1
ATOM 6731 C C . GLU B 1 98 ? -24.531 10.266 54.219 1 22.84 98 GLU B C 1
ATOM 6733 O O . GLU B 1 98 ? -24.688 9.836 55.375 1 22.84 98 GLU B O 1
ATOM 6738 N N . ASN B 1 99 ? -24.75 11.602 53.906 1 21.05 99 ASN B N 1
ATOM 6739 C CA . ASN B 1 99 ? -25.203 12.297 55.125 1 21.05 99 ASN B CA 1
ATOM 6740 C C . ASN B 1 99 ? -26.641 11.914 55.469 1 21.05 99 ASN B C 1
ATOM 6742 O O . ASN B 1 99 ? -27.562 12.703 55.281 1 21.05 99 ASN B O 1
ATOM 6746 N N . GLU B 1 100 ? -27.188 10.734 54.812 1 19.72 100 GLU B N 1
ATOM 6747 C CA . GLU B 1 100 ? -28.578 10.539 55.188 1 19.72 100 GLU B CA 1
ATOM 6748 C C . GLU B 1 100 ? -28.781 10.68 56.688 1 19.72 100 GLU B C 1
ATOM 6750 O O . GLU B 1 100 ? -27.859 10.43 57.469 1 19.72 100 GLU B O 1
ATOM 6755 N N . ASP B 1 101 ? -30.156 10.898 57 1 19.81 101 ASP B N 1
ATOM 6756 C CA . ASP B 1 101 ? -31.078 11.43 58 1 19.81 101 ASP B CA 1
ATOM 6757 C C . ASP B 1 101 ? -31.141 10.508 59.219 1 19.81 101 ASP B C 1
ATOM 6759 O O . ASP B 1 101 ? -31.469 9.328 59.094 1 19.81 101 ASP B O 1
ATOM 6763 N N . LYS B 1 102 ? -30.234 10.539 60.156 1 20.58 102 LYS B N 1
ATOM 6764 C CA . LYS B 1 102 ? -30.578 10.023 61.469 1 20.58 102 LYS B CA 1
ATOM 6765 C C . LYS B 1 102 ? -31.922 10.555 61.938 1 20.58 102 LYS B C 1
ATOM 6767 O O . LYS B 1 102 ? -32 11.273 62.938 1 20.58 102 LYS B O 1
ATOM 6772 N N . LYS B 1 103 ? -33.031 10.961 60.938 1 17.94 103 LYS B N 1
ATOM 6773 C CA . LYS B 1 103 ? -34.156 11.562 61.656 1 17.94 103 LYS B CA 1
ATOM 6774 C C . LYS B 1 103 ? -34.812 10.57 62.625 1 17.94 103 LYS B C 1
ATOM 6776 O O . LYS B 1 103 ? -34.906 9.375 62.312 1 17.94 103 LYS B O 1
ATOM 6781 N N . HIS B 1 104 ? -35.062 11.047 63.812 1 18.59 104 HIS B N 1
ATOM 6782 C CA . HIS B 1 104 ? -35.719 10.734 65.062 1 18.59 104 HIS B CA 1
ATOM 6783 C C . HIS B 1 104 ? -37.219 10.609 64.938 1 18.59 104 HIS B C 1
ATOM 6785 O O . HIS B 1 104 ? -37.906 11.609 64.688 1 18.59 104 HIS B O 1
ATOM 6791 N N . ASP B 1 105 ? -37.75 9.602 64.062 1 17.3 105 ASP B N 1
ATOM 6792 C CA . ASP B 1 105 ? -39.156 9.297 63.875 1 17.3 105 ASP B CA 1
ATOM 6793 C C . ASP B 1 105 ? -39.875 9.219 65.25 1 17.3 105 ASP B C 1
ATOM 6795 O O . ASP B 1 105 ? -39.688 8.266 66 1 17.3 105 ASP B O 1
ATOM 6799 N N . SER B 1 106 ? -40.062 10.336 65.938 1 17.05 106 SER B N 1
ATOM 6800 C CA . SER B 1 106 ? -41 10.375 67 1 17.05 106 SER B CA 1
ATOM 6801 C C . SER B 1 106 ? -42.438 10.148 66.5 1 17.05 106 SER B C 1
ATOM 6803 O O . SER B 1 106 ? -42.781 10.602 65.438 1 17.05 106 SER B O 1
ATOM 6805 N N . GLU B 1 107 ? -43.312 9.211 67 1 16.66 107 GLU B N 1
ATOM 6806 C CA . GLU B 1 107 ? -44.625 8.609 66.875 1 16.66 107 GLU B CA 1
ATOM 6807 C C . GLU B 1 107 ? -45.719 9.641 67.062 1 16.66 107 GLU B C 1
ATOM 6809 O O . GLU B 1 107 ? -46.906 9.305 67.062 1 16.66 107 GLU B O 1
ATOM 6814 N N . LYS B 1 108 ? -45.688 10.938 66.938 1 17.16 108 LYS B N 1
ATOM 6815 C CA . LYS B 1 108 ? -46.875 11.391 67.625 1 17.16 108 LYS B CA 1
ATOM 6816 C C . LYS B 1 108 ? -48.125 10.992 66.875 1 17.16 108 LYS B C 1
ATOM 6818 O O . LYS B 1 108 ? -48.094 10.773 65.688 1 17.16 108 LYS B O 1
ATOM 6823 N N . GLY B 1 109 ? -49.469 11.172 67.375 1 16.41 109 GLY B N 1
ATOM 6824 C CA . GLY B 1 109 ? -50.781 10.594 67.625 1 16.41 109 GLY B CA 1
ATOM 6825 C C . GLY B 1 109 ? -51.844 10.938 66.625 1 16.41 109 GLY B C 1
ATOM 6826 O O . GLY B 1 109 ? -52.625 10.078 66.188 1 16.41 109 GLY B O 1
ATOM 6827 N N . ASN B 1 110 ? -52.156 12.172 66.188 1 16.47 110 ASN B N 1
ATOM 6828 C CA . ASN B 1 110 ? -53.562 12.523 66.312 1 16.47 110 ASN B CA 1
ATOM 6829 C C . ASN B 1 110 ? -54.312 12.203 65 1 16.47 110 ASN B C 1
ATOM 6831 O O . ASN B 1 110 ? -53.75 12.18 63.938 1 16.47 110 ASN B O 1
ATOM 6835 N N . GLU B 1 111 ? -55.781 11.953 65 1 16.38 111 GLU B N 1
ATOM 6836 C CA . GLU B 1 111 ? -56.938 11.266 64.5 1 16.38 111 GLU B CA 1
ATOM 6837 C C . GLU B 1 111 ? -57.562 12.055 63.344 1 16.38 111 GLU B C 1
ATOM 6839 O O . GLU B 1 111 ? -58.594 11.625 62.781 1 16.38 111 GLU B O 1
ATOM 6844 N N . ALA B 1 112 ? -57.094 13.125 62.812 1 15.84 112 ALA B N 1
ATOM 6845 C CA . ALA B 1 112 ? -58.188 13.984 62.406 1 15.84 112 ALA B CA 1
ATOM 6846 C C . ALA B 1 112 ? -58.938 13.383 61.219 1 15.84 112 ALA B C 1
ATOM 6848 O O . ALA B 1 112 ? -58.375 12.562 60.469 1 15.84 112 ALA B O 1
ATOM 6849 N N . ASN B 1 113 ? -59.875 14.125 60.625 1 16.56 113 ASN B N 1
ATOM 6850 C CA . ASN B 1 113 ? -61.25 14.117 60.156 1 16.56 113 ASN B CA 1
ATOM 6851 C C . ASN B 1 113 ? -61.344 13.859 58.656 1 16.56 113 ASN B C 1
ATOM 6853 O O . ASN B 1 113 ? -60.438 14.211 57.906 1 16.56 113 ASN B O 1
ATOM 6857 N N . GLN B 1 114 ? -62.438 13.203 58.031 1 15.38 114 GLN B N 1
ATOM 6858 C CA . GLN B 1 114 ? -63.031 12.258 57.094 1 15.38 114 GLN B CA 1
ATOM 6859 C C . GLN B 1 114 ? -63.375 12.938 55.781 1 15.38 114 GLN B C 1
ATOM 6861 O O . GLN B 1 114 ? -63.594 12.258 54.781 1 15.38 114 GLN B O 1
ATOM 6866 N N . ASP B 1 115 ? -63.5 14.172 55.562 1 15.45 115 ASP B N 1
ATOM 6867 C CA . ASP B 1 115 ? -64.75 14.359 54.844 1 15.45 115 ASP B CA 1
ATOM 6868 C C . ASP B 1 115 ? -64.625 13.93 53.375 1 15.45 115 ASP B C 1
ATOM 6870 O O . ASP B 1 115 ? -63.5 13.789 52.875 1 15.45 115 ASP B O 1
ATOM 6874 N N . SER B 1 116 ? -65.375 14.602 52.312 1 15.91 116 SER B N 1
ATOM 6875 C CA . SER B 1 116 ? -66.562 14.32 51.469 1 15.91 116 SER B CA 1
ATOM 6876 C C . SER B 1 116 ? -66.188 14.195 50 1 15.91 116 SER B C 1
ATOM 6878 O O . SER B 1 116 ? -67 13.742 49.188 1 15.91 116 SER B O 1
ATOM 6880 N N . ALA B 1 117 ? -65.125 14.867 49.469 1 16.2 117 ALA B N 1
ATOM 6881 C CA . ALA B 1 117 ? -65.5 15.445 48.188 1 16.2 117 ALA B CA 1
ATOM 6882 C C . ALA B 1 117 ? -65.688 14.359 47.125 1 16.2 117 ALA B C 1
ATOM 6884 O O . ALA B 1 117 ? -65 13.359 47.125 1 16.2 117 ALA B O 1
ATOM 6885 N N . GLN B 1 118 ? -66.5 14.578 46.062 1 17.2 118 GLN B N 1
ATOM 6886 C CA . GLN B 1 118 ? -67.438 14.031 45.094 1 17.2 118 GLN B CA 1
ATOM 6887 C C . GLN B 1 118 ? -66.75 13.391 43.906 1 17.2 118 GLN B C 1
ATOM 6889 O O . GLN B 1 118 ? -65.75 13.883 43.469 1 17.2 118 GLN B O 1
ATOM 6894 N N . SER B 1 119 ? -67.25 12.227 43.344 1 15.87 119 SER B N 1
ATOM 6895 C CA . SER B 1 119 ? -67 10.961 42.656 1 15.87 119 SER B CA 1
ATOM 6896 C C . SER B 1 119 ? -66.938 11.141 41.156 1 15.87 119 SER B C 1
ATOM 6898 O O . SER B 1 119 ? -66.812 10.172 40.406 1 15.87 119 SER B O 1
ATOM 6900 N N . LEU B 1 120 ? -67 12.312 40.5 1 17.56 120 LEU B N 1
ATOM 6901 C CA . LEU B 1 120 ? -67.75 12.102 39.25 1 17.56 120 LEU B CA 1
ATOM 6902 C C . LEU B 1 120 ? -66.938 11.234 38.281 1 17.56 120 LEU B C 1
ATOM 6904 O O . LEU B 1 120 ? -65.75 11.477 38.062 1 17.56 120 LEU B O 1
ATOM 6908 N N . ALA B 1 121 ? -67.5 10 37.656 1 15.99 121 ALA B N 1
ATOM 6909 C CA . ALA B 1 121 ? -67.188 8.656 37.188 1 15.99 121 ALA B CA 1
ATOM 6910 C C . ALA B 1 121 ? -66.812 8.672 35.688 1 15.99 121 ALA B C 1
ATOM 6912 O O . ALA B 1 121 ? -66.188 7.734 35.188 1 15.99 121 ALA B O 1
ATOM 6913 N N . GLY B 1 122 ? -67.062 9.656 34.812 1 18.09 122 GLY B N 1
ATOM 6914 C CA . GLY B 1 122 ? -67.562 9.016 33.625 1 18.09 122 GLY B CA 1
ATOM 6915 C C . GLY B 1 122 ? -66.5 8.156 32.906 1 18.09 122 GLY B C 1
ATOM 6916 O O . GLY B 1 122 ? -65.312 8.258 33.188 1 18.09 122 GLY B O 1
ATOM 6917 N N . PRO B 1 123 ? -66.875 7.242 31.891 1 18.11 123 PRO B N 1
ATOM 6918 C CA . PRO B 1 123 ? -66.625 5.91 31.344 1 18.11 123 PRO B CA 1
ATOM 6919 C C . PRO B 1 123 ? -65.5 5.918 30.312 1 18.11 123 PRO B C 1
ATOM 6921 O O . PRO B 1 123 ? -65.125 4.875 29.75 1 18.11 123 PRO B O 1
ATOM 6924 N N . ASP B 1 124 ? -64.75 6.887 30.031 1 18.67 124 ASP B N 1
ATOM 6925 C CA . ASP B 1 124 ? -64.312 6.949 28.625 1 18.67 124 ASP B CA 1
ATOM 6926 C C . ASP B 1 124 ? -63.5 5.738 28.25 1 18.67 124 ASP B C 1
ATOM 6928 O O . ASP B 1 124 ? -62.719 5.238 29.047 1 18.67 124 ASP B O 1
ATOM 6932 N N . PRO B 1 125 ? -63.594 5.145 26.984 1 19.53 125 PRO B N 1
ATOM 6933 C CA . PRO B 1 125 ? -63.375 3.852 26.344 1 19.53 125 PRO B CA 1
ATOM 6934 C C . PRO B 1 125 ? -61.875 3.459 26.328 1 19.53 125 PRO B C 1
ATOM 6936 O O . PRO B 1 125 ? -61.031 4.305 26.531 1 19.53 125 PRO B O 1
ATOM 6939 N N . SER B 1 126 ? -61.531 2.107 25.797 1 18.25 126 SER B N 1
ATOM 6940 C CA . SER B 1 126 ? -60.625 0.979 25.969 1 18.25 126 SER B CA 1
ATOM 6941 C C . SER B 1 126 ? -59.344 1.181 25.156 1 18.25 126 SER B C 1
ATOM 6943 O O . SER B 1 126 ? -58.594 0.231 24.922 1 18.25 126 SER B O 1
ATOM 6945 N N . VAL B 1 127 ? -58.75 2.287 24.906 1 19.61 127 VAL B N 1
ATOM 6946 C CA . VAL B 1 127 ? -57.75 2.289 23.828 1 19.61 127 VAL B CA 1
ATOM 6947 C C . VAL B 1 127 ? -56.625 1.302 24.141 1 19.61 127 VAL B C 1
ATOM 6949 O O . VAL B 1 127 ? -56.062 1.324 25.25 1 19.61 127 VAL B O 1
ATOM 6952 N N . SER B 1 128 ? -56.531 0.121 23.375 1 19.41 128 SER B N 1
ATOM 6953 C CA . SER B 1 128 ? -55.75 -1.107 23.422 1 19.41 128 SER B CA 1
ATOM 6954 C C . SER B 1 128 ? -54.25 -0.805 23.5 1 19.41 128 SER B C 1
ATOM 6956 O O . SER B 1 128 ? -53.812 0.256 23.062 1 19.41 128 SER B O 1
ATOM 6958 N N . SER B 1 129 ? -53.5 -1.557 24.391 1 19.69 129 SER B N 1
ATOM 6959 C CA . SER B 1 129 ? -52.125 -1.667 24.891 1 19.69 129 SER B CA 1
ATOM 6960 C C . SER B 1 129 ? -51.156 -2.098 23.797 1 19.69 129 SER B C 1
ATOM 6962 O O . SER B 1 129 ? -51.312 -3.176 23.219 1 19.69 129 SER B O 1
ATOM 6964 N N . SER B 1 130 ? -50.781 -1.17 22.891 1 21.55 130 SER B N 1
ATOM 6965 C CA . SER B 1 130 ? -49.844 -1.522 21.828 1 21.55 130 SER B CA 1
ATOM 6966 C C . SER B 1 130 ? -48.656 -2.307 22.375 1 21.55 130 SER B C 1
ATOM 6968 O O . SER B 1 130 ? -48.125 -1.979 23.438 1 21.55 130 SER B O 1
ATOM 6970 N N . THR B 1 131 ? -48.5 -3.631 22 1 22.56 131 THR B N 1
ATOM 6971 C CA . THR B 1 131 ? -47.562 -4.699 22.297 1 22.56 131 THR B CA 1
ATOM 6972 C C . THR B 1 131 ? -46.125 -4.23 22.047 1 22.56 131 THR B C 1
ATOM 6974 O O . THR B 1 131 ? -45.812 -3.711 20.984 1 22.56 131 THR B O 1
ATOM 6977 N N . GLU B 1 132 ? -45.281 -4.012 23.062 1 25.17 132 GLU B N 1
ATOM 6978 C CA . GLU B 1 132 ? -43.875 -3.752 23.156 1 25.17 132 GLU B CA 1
ATOM 6979 C C . GLU B 1 132 ? -43.062 -4.871 22.5 1 25.17 132 GLU B C 1
ATOM 6981 O O . GLU B 1 132 ? -43 -5.984 23.016 1 25.17 132 GLU B O 1
ATOM 6986 N N . ASN B 1 133 ? -43.219 -5.188 21.172 1 25.59 133 ASN B N 1
ATOM 6987 C CA . ASN B 1 133 ? -42.344 -6.168 20.547 1 25.59 133 ASN B CA 1
ATOM 6988 C C . ASN B 1 133 ? -40.875 -5.875 20.875 1 25.59 133 ASN B C 1
ATOM 6990 O O . ASN B 1 133 ? -40.344 -4.812 20.531 1 25.59 133 ASN B O 1
ATOM 6994 N N . SER B 1 134 ? -40.344 -6.41 21.984 1 28.38 134 SER B N 1
ATOM 6995 C CA . SER B 1 134 ? -38.938 -6.52 22.344 1 28.38 134 SER B CA 1
ATOM 6996 C C . SER B 1 134 ? -38.125 -7.082 21.188 1 28.38 134 SER B C 1
ATOM 6998 O O . SER B 1 134 ? -38.188 -8.273 20.891 1 28.38 134 SER B O 1
ATOM 7000 N N . SER B 1 135 ? -38.031 -6.461 20.094 1 29.47 135 SER B N 1
ATOM 7001 C CA . SER B 1 135 ? -37.094 -6.938 19.078 1 29.47 135 SER B CA 1
ATOM 7002 C C . SER B 1 135 ? -35.781 -7.383 19.688 1 29.47 135 SER B C 1
ATOM 7004 O O . SER B 1 135 ? -35.188 -6.648 20.484 1 29.47 135 SER B O 1
ATOM 7006 N N . GLU B 1 136 ? -35.594 -8.672 19.984 1 31.86 136 GLU B N 1
ATOM 7007 C CA . GLU B 1 136 ? -34.344 -9.352 20.266 1 31.86 136 GLU B CA 1
ATOM 7008 C C . GLU B 1 136 ? -33.188 -8.711 19.5 1 31.86 136 GLU B C 1
ATOM 7010 O O . GLU B 1 136 ? -33.062 -8.891 18.281 1 31.86 136 GLU B O 1
ATOM 7015 N N . GLU B 1 137 ? -32.875 -7.48 19.797 1 34.69 137 GLU B N 1
ATOM 7016 C CA . GLU B 1 137 ? -31.656 -6.883 19.25 1 34.69 137 GLU B CA 1
ATOM 7017 C C . GLU B 1 137 ? -30.469 -7.836 19.359 1 34.69 137 GLU B C 1
ATOM 7019 O O . GLU B 1 137 ? -30.141 -8.305 20.453 1 34.69 137 GLU B O 1
ATOM 7024 N N . GLU B 1 138 ? -30.234 -8.789 18.516 1 39.09 138 GLU B N 1
ATOM 7025 C CA . GLU B 1 138 ? -29.016 -9.57 18.422 1 39.09 138 GLU B CA 1
ATOM 7026 C C . GLU B 1 138 ? -27.828 -8.828 19.047 1 39.09 138 GLU B C 1
ATOM 7028 O O . GLU B 1 138 ? -27.688 -7.617 18.859 1 39.09 138 GLU B O 1
ATOM 7033 N N . PRO B 1 139 ? -27.25 -9.273 20.125 1 41.09 139 PRO B N 1
ATOM 7034 C CA . PRO B 1 139 ? -26.125 -8.617 20.812 1 41.09 139 PRO B CA 1
ATOM 7035 C C . PRO B 1 139 ? -25.156 -7.949 19.844 1 41.09 139 PRO B C 1
ATOM 7037 O O . PRO B 1 139 ? -24.422 -8.633 19.125 1 41.09 139 PRO B O 1
ATOM 7040 N N . CYS B 1 140 ? -25.547 -7.066 19.047 1 47.94 140 CYS B N 1
ATOM 7041 C CA . CYS B 1 140 ? -24.625 -6.262 18.25 1 47.94 140 CYS B CA 1
ATOM 7042 C C . CYS B 1 140 ? -23.438 -5.805 19.094 1 47.94 140 CYS B C 1
ATOM 7044 O O . CYS B 1 140 ? -23.625 -5.176 20.141 1 47.94 140 CYS B O 1
ATOM 7046 N N . GLY B 1 141 ? -22.328 -6.508 19.141 1 61.47 141 GLY B N 1
ATOM 7047 C CA . GLY B 1 141 ? -21.125 -6.141 19.859 1 61.47 141 GLY B CA 1
ATOM 7048 C C . GLY B 1 141 ? -20.906 -4.641 19.938 1 61.47 141 GLY B C 1
ATOM 7049 O O . GLY B 1 141 ? -21.547 -3.879 19.203 1 61.47 141 GLY B O 1
ATOM 7050 N N . ARG B 1 142 ? -20.375 -4.086 21.062 1 77.12 142 ARG B N 1
ATOM 7051 C CA . ARG B 1 142 ? -20.016 -2.686 21.266 1 77.12 142 ARG B CA 1
ATOM 7052 C C . ARG B 1 142 ? -19.234 -2.141 20.078 1 77.12 142 ARG B C 1
ATOM 7054 O O . ARG B 1 142 ? -18.375 -2.83 19.516 1 77.12 142 ARG B O 1
ATOM 7061 N N . PRO B 1 143 ? -19.766 -1.049 19.594 1 88 143 PRO B N 1
ATOM 7062 C CA . PRO B 1 143 ? -19.016 -0.442 18.5 1 88 143 PRO B CA 1
ATOM 7063 C C . PRO B 1 143 ? -17.531 -0.277 18.812 1 88 143 PRO B C 1
ATOM 7065 O O . PRO B 1 143 ? -17.172 0.062 19.953 1 88 143 PRO B O 1
ATOM 7068 N N . ASN B 1 144 ? -16.703 -0.657 17.891 1 87.81 144 ASN B N 1
ATOM 7069 C CA . ASN B 1 144 ? -15.273 -0.542 18.109 1 87.81 144 ASN B CA 1
ATOM 7070 C C . ASN B 1 144 ? -14.594 0.259 17 1 87.81 144 ASN B C 1
ATOM 7072 O O . ASN B 1 144 ? -13.375 0.437 17.016 1 87.81 144 ASN B O 1
ATOM 7076 N N . ILE B 1 145 ? -15.383 0.736 16.031 1 91.62 145 ILE B N 1
ATOM 7077 C CA . ILE B 1 145 ? -14.852 1.653 15.031 1 91.62 145 ILE B CA 1
ATOM 7078 C C . ILE B 1 145 ? -15.875 2.75 14.742 1 91.62 145 ILE B C 1
ATOM 7080 O O . ILE B 1 145 ? -17.047 2.607 15.07 1 91.62 145 ILE B O 1
ATOM 7084 N N . SER B 1 146 ? -15.445 3.838 14.172 1 91.88 146 SER B N 1
ATOM 7085 C CA . SER B 1 146 ? -16.297 4.945 13.734 1 91.88 146 SER B CA 1
ATOM 7086 C C . SER B 1 146 ? -16 5.32 12.281 1 91.88 146 SER B C 1
ATOM 7088 O O . SER B 1 146 ? -14.852 5.566 11.914 1 91.88 146 SER B O 1
ATOM 7090 N N . ILE B 1 147 ? -17.031 5.246 11.484 1 95.62 147 ILE B N 1
ATOM 7091 C CA . ILE B 1 147 ? -16.938 5.746 10.117 1 95.62 147 ILE B CA 1
ATOM 7092 C C . ILE B 1 147 ? -17.266 7.234 10.086 1 95.62 147 ILE B C 1
ATOM 7094 O O . ILE B 1 147 ? -18.328 7.648 10.562 1 95.62 147 ILE B O 1
ATOM 7098 N N . GLU B 1 148 ? -16.406 8.023 9.539 1 91.62 148 GLU B N 1
ATOM 7099 C CA . GLU B 1 148 ? -16.609 9.469 9.531 1 91.62 148 GLU B CA 1
ATOM 7100 C C . GLU B 1 148 ? -16.75 10 8.109 1 91.62 148 GLU B C 1
ATOM 7102 O O . GLU B 1 148 ? -15.852 9.805 7.277 1 91.62 148 GLU B O 1
ATOM 7107 N N . LEU B 1 149 ? -17.844 10.617 7.891 1 91.06 149 LEU B N 1
ATOM 7108 C CA . LEU B 1 149 ? -18.094 11.273 6.613 1 91.06 149 LEU B CA 1
ATOM 7109 C C . LEU B 1 149 ? -17.875 12.773 6.715 1 91.06 149 LEU B C 1
ATOM 7111 O O . LEU B 1 149 ? -18.375 13.422 7.641 1 91.06 149 LEU B O 1
ATOM 7115 N N . ARG B 1 150 ? -17.125 13.273 5.848 1 80.06 150 ARG B N 1
ATOM 7116 C CA . ARG B 1 150 ? -16.828 14.703 5.746 1 80.06 150 ARG B CA 1
ATOM 7117 C C . ARG B 1 150 ? -17.031 15.203 4.32 1 80.06 150 ARG B C 1
ATOM 7119 O O . ARG B 1 150 ? -16.141 15.039 3.475 1 80.06 150 ARG B O 1
ATOM 7126 N N . PRO B 1 151 ? -18.125 15.789 4.078 1 78.75 151 PRO B N 1
ATOM 7127 C CA . PRO B 1 151 ? -18.375 16.234 2.707 1 78.75 151 PRO B CA 1
ATOM 7128 C C . PRO B 1 151 ? -17.172 16.984 2.111 1 78.75 151 PRO B C 1
ATOM 7130 O O . PRO B 1 151 ? -16.625 17.891 2.742 1 78.75 151 PRO B O 1
ATOM 7133 N N . GLY B 1 152 ? -16.766 16.594 0.952 1 77.44 152 GLY B N 1
ATOM 7134 C CA . GLY B 1 152 ? -15.664 17.234 0.239 1 77.44 152 GLY B CA 1
ATOM 7135 C C . GLY B 1 152 ? -14.312 16.672 0.63 1 77.44 152 GLY B C 1
ATOM 7136 O O . GLY B 1 152 ? -13.297 17.016 0.026 1 77.44 152 GLY B O 1
ATOM 7137 N N . ARG B 1 153 ? -14.297 15.867 1.68 1 86.12 153 ARG B N 1
ATOM 7138 C CA . ARG B 1 153 ? -13.031 15.305 2.143 1 86.12 153 ARG B CA 1
ATOM 7139 C C . ARG B 1 153 ? -13.031 13.789 2.031 1 86.12 153 ARG B C 1
ATOM 7141 O O . ARG B 1 153 ? -14.016 13.188 1.601 1 86.12 153 ARG B O 1
ATOM 7148 N N . SER B 1 154 ? -11.953 13.273 2.309 1 91.38 154 SER B N 1
ATOM 7149 C CA . SER B 1 154 ? -11.781 11.82 2.287 1 91.38 154 SER B CA 1
ATOM 7150 C C . SER B 1 154 ? -12.555 11.156 3.422 1 91.38 154 SER B C 1
ATOM 7152 O O . SER B 1 154 ? -12.961 11.82 4.379 1 91.38 154 SER B O 1
ATOM 7154 N N . LEU B 1 155 ? -12.828 9.914 3.258 1 94.81 155 LEU B N 1
ATOM 7155 C CA . LEU B 1 155 ? -13.484 9.117 4.281 1 94.81 155 LEU B CA 1
ATOM 7156 C C . LEU B 1 155 ? -12.484 8.664 5.348 1 94.81 155 LEU B C 1
ATOM 7158 O O . LEU B 1 155 ? -11.375 8.25 5.023 1 94.81 155 LEU B O 1
ATOM 7162 N N . PHE B 1 156 ? -12.945 8.789 6.633 1 92.44 156 PHE B N 1
ATOM 7163 C CA . PHE B 1 156 ? -12.07 8.367 7.723 1 92.44 156 PHE B CA 1
ATOM 7164 C C . PHE B 1 156 ? -12.688 7.215 8.5 1 92.44 156 PHE B C 1
ATOM 7166 O O . PHE B 1 156 ? -13.906 7.168 8.688 1 92.44 156 PHE B O 1
ATOM 7173 N N . LEU B 1 157 ? -11.867 6.293 8.852 1 92.62 157 LEU B N 1
ATOM 7174 C CA . LEU B 1 157 ? -12.211 5.25 9.82 1 92.62 157 LEU B CA 1
ATOM 7175 C C . LEU B 1 157 ? -11.359 5.371 11.078 1 92.62 157 LEU B C 1
ATOM 7177 O O . LEU B 1 157 ? -10.133 5.531 10.992 1 92.62 157 LEU B O 1
ATOM 7181 N N . ARG B 1 158 ? -12 5.324 12.219 1 87.69 158 ARG B N 1
ATOM 7182 C CA . ARG B 1 158 ? -11.297 5.461 13.484 1 87.69 158 ARG B CA 1
ATOM 7183 C C . ARG B 1 158 ? -11.57 4.266 14.391 1 87.69 158 ARG B C 1
ATOM 7185 O O . ARG B 1 158 ? -12.711 3.805 14.5 1 87.69 158 ARG B O 1
ATOM 7192 N N . ARG B 1 159 ? -10.57 3.771 14.961 1 84.81 159 ARG B N 1
ATOM 7193 C CA . ARG B 1 159 ? -10.727 2.734 15.977 1 84.81 159 ARG B CA 1
ATOM 7194 C C . ARG B 1 159 ? -11.133 3.334 17.312 1 84.81 159 ARG B C 1
ATOM 7196 O O . ARG B 1 159 ? -10.633 4.387 17.719 1 84.81 159 ARG B O 1
ATOM 7203 N N . LEU B 1 160 ? -12.031 2.705 17.969 1 75.56 160 LEU B N 1
ATOM 7204 C CA . LEU B 1 160 ? -12.555 3.227 19.219 1 75.56 160 LEU B CA 1
ATOM 7205 C C . LEU B 1 160 ? -11.992 2.447 20.406 1 75.56 160 LEU B C 1
ATOM 7207 O O . LEU B 1 160 ? -12.18 2.84 21.562 1 75.56 160 LEU B O 1
ATOM 7211 N N . ASP B 1 161 ? -11.352 1.183 20.125 1 63.72 161 ASP B N 1
ATOM 7212 C CA . ASP B 1 161 ? -10.914 0.344 21.234 1 63.72 161 ASP B CA 1
ATOM 7213 C C . ASP B 1 161 ? -9.633 0.889 21.859 1 63.72 161 ASP B C 1
ATOM 7215 O O . ASP B 1 161 ? -8.703 1.271 21.156 1 63.72 161 ASP B O 1
ATOM 7219 N N . LEU B 1 162 ? -9.57 1.573 22.969 1 53.16 162 LEU B N 1
ATOM 7220 C CA . LEU B 1 162 ? -8.602 2.289 23.797 1 53.16 162 LEU B CA 1
ATOM 7221 C C . LEU B 1 162 ? -7.363 1.437 24.047 1 53.16 162 LEU B C 1
ATOM 7223 O O . LEU B 1 162 ? -6.332 1.948 24.484 1 53.16 162 LEU B O 1
ATOM 7227 N N . LYS B 1 163 ? -7.457 0.098 24.234 1 46.38 163 LYS B N 1
ATOM 7228 C CA . LYS B 1 163 ? -6.234 -0.492 24.766 1 46.38 163 LYS B CA 1
ATOM 7229 C C . LYS B 1 163 ? -5.129 -0.519 23.719 1 46.38 163 LYS B C 1
ATOM 7231 O O . LYS B 1 163 ? -5.051 -1.447 22.906 1 46.38 163 LYS B O 1
ATOM 7236 N N . LEU B 1 164 ? -4.895 0.553 23.297 1 44.75 164 LEU B N 1
ATOM 7237 C CA . LEU B 1 164 ? -3.926 0.729 22.219 1 44.75 164 LEU B CA 1
ATOM 7238 C C . LEU B 1 164 ? -2.713 -0.172 22.438 1 44.75 164 LEU B C 1
ATOM 7240 O O . LEU B 1 164 ? -2.016 -0.058 23.438 1 44.75 164 LEU B O 1
ATOM 7244 N N . ARG B 1 165 ? -2.807 -1.357 22.062 1 44.06 165 ARG B N 1
ATOM 7245 C CA . ARG B 1 165 ? -1.668 -2.266 22.125 1 44.06 165 ARG B CA 1
ATOM 7246 C C . ARG B 1 165 ? -0.422 -1.627 21.516 1 44.06 165 ARG B C 1
ATOM 7248 O O . ARG B 1 165 ? -0.521 -0.67 20.75 1 44.06 165 ARG B O 1
ATOM 7255 N N . SER B 1 166 ? 0.692 -1.881 22.078 1 40.69 166 SER B N 1
ATOM 7256 C CA . SER B 1 166 ? 2.07 -1.428 21.922 1 40.69 166 SER B CA 1
ATOM 7257 C C . SER B 1 166 ? 2.484 -1.438 20.453 1 40.69 166 SER B C 1
ATOM 7259 O O . SER B 1 166 ? 3.508 -0.855 20.094 1 40.69 166 SER B O 1
ATOM 7261 N N . ASN B 1 167 ? 1.911 -2.291 19.609 1 43.88 167 ASN B N 1
ATOM 7262 C CA . ASN B 1 167 ? 2.582 -2.434 18.328 1 43.88 167 ASN B CA 1
ATOM 7263 C C . ASN B 1 167 ? 2.145 -1.35 17.344 1 43.88 167 ASN B C 1
ATOM 7265 O O . ASN B 1 167 ? 1.115 -0.704 17.547 1 43.88 167 ASN B O 1
ATOM 7269 N N . LEU B 1 168 ? 2.912 -1.012 16.438 1 43.94 168 LEU B N 1
ATOM 7270 C CA . LEU B 1 168 ? 2.725 0.018 15.422 1 43.94 168 LEU B CA 1
ATOM 7271 C C . LEU B 1 168 ? 1.273 0.065 14.953 1 43.94 168 LEU B C 1
ATOM 7273 O O . LEU B 1 168 ? 0.73 1.145 14.711 1 43.94 168 LEU B O 1
ATOM 7277 N N . THR B 1 169 ? 0.694 -1.129 14.797 1 43.28 169 THR B N 1
ATOM 7278 C CA . THR B 1 169 ? -0.696 -1.158 14.352 1 43.28 169 THR B CA 1
ATOM 7279 C C . THR B 1 169 ? -1.597 -0.436 15.352 1 43.28 169 THR B C 1
ATOM 7281 O O . THR B 1 169 ? -2.648 0.089 14.977 1 43.28 169 THR B O 1
ATOM 7284 N N . ASP B 1 170 ? -1.172 -0.446 16.516 1 47.69 170 ASP B N 1
ATOM 7285 C CA . ASP B 1 170 ? -1.932 0.163 17.609 1 47.69 170 ASP B CA 1
ATOM 7286 C C . ASP B 1 170 ? -1.8 1.684 17.578 1 47.69 170 ASP B C 1
ATOM 7288 O O . ASP B 1 170 ? -2.635 2.393 18.156 1 47.69 170 ASP B O 1
ATOM 7292 N N . ARG B 1 171 ? -0.811 2 16.812 1 54.28 171 ARG B N 1
ATOM 7293 C CA . ARG B 1 171 ? -0.454 3.416 16.812 1 54.28 171 ARG B CA 1
ATOM 7294 C C . ARG B 1 171 ? -1.309 4.203 15.82 1 54.28 171 ARG B C 1
ATOM 7296 O O . ARG B 1 171 ? -1.568 5.391 16.031 1 54.28 171 ARG B O 1
ATOM 7303 N N . LEU B 1 172 ? -1.757 3.271 14.852 1 62.91 172 LEU B N 1
ATOM 7304 C CA . LEU B 1 172 ? -2.578 3.965 13.867 1 62.91 172 LEU B CA 1
ATOM 7305 C C . LEU B 1 172 ? -4.062 3.752 14.148 1 62.91 172 LEU B C 1
ATOM 7307 O O . LEU B 1 172 ? -4.594 2.668 13.898 1 62.91 172 LEU B O 1
ATOM 7311 N N . GLY B 1 173 ? -4.641 4.742 14.766 1 73.94 173 GLY B N 1
ATOM 7312 C CA . GLY B 1 173 ? -6.043 4.602 15.117 1 73.94 173 GLY B CA 1
ATOM 7313 C C . GLY B 1 173 ? -6.984 5.133 14.047 1 73.94 173 GLY B C 1
ATOM 7314 O O . GLY B 1 173 ? -8.203 4.98 14.156 1 73.94 173 GLY B O 1
ATOM 7315 N N . ARG B 1 174 ? -6.352 5.758 13.008 1 85.69 174 ARG B N 1
ATOM 7316 C CA . ARG B 1 174 ? -7.199 6.324 11.969 1 85.69 174 ARG B CA 1
ATOM 7317 C C . ARG B 1 174 ? -6.699 5.93 10.578 1 85.69 174 ARG B C 1
ATOM 7319 O O . ARG B 1 174 ? -5.492 5.852 10.344 1 85.69 174 ARG B O 1
ATOM 7326 N N . ILE B 1 175 ? -7.664 5.695 9.727 1 91.62 175 ILE B N 1
ATOM 7327 C CA . ILE B 1 175 ? -7.375 5.352 8.336 1 91.62 175 ILE B CA 1
ATOM 7328 C C . ILE B 1 175 ? -8.117 6.301 7.406 1 91.62 175 ILE B C 1
ATOM 7330 O O . ILE B 1 175 ? -9.273 6.645 7.652 1 91.62 175 ILE B O 1
ATOM 7334 N N . GLU B 1 176 ? -7.43 6.762 6.453 1 93.94 176 GLU B N 1
ATOM 7335 C CA . GLU B 1 176 ? -8.023 7.633 5.445 1 93.94 176 GLU B CA 1
ATOM 7336 C C . GLU B 1 176 ? -8.227 6.891 4.125 1 93.94 176 GLU B C 1
ATOM 7338 O O . GLU B 1 176 ? -7.332 6.176 3.664 1 93.94 176 GLU B O 1
ATOM 7343 N N . PHE B 1 177 ? -9.422 6.996 3.543 1 96.94 177 PHE B N 1
ATOM 7344 C CA . PHE B 1 177 ? -9.742 6.441 2.234 1 96.94 177 PHE B CA 1
ATOM 7345 C C . PHE B 1 177 ? -10.055 7.551 1.237 1 96.94 177 PHE B C 1
ATOM 7347 O O . PHE B 1 177 ? -10.82 8.469 1.539 1 96.94 177 PHE B O 1
ATOM 7354 N N . SER B 1 178 ? -9.492 7.512 0.065 1 96.81 178 SER B N 1
ATOM 7355 C CA . SER B 1 178 ? -9.766 8.508 -0.969 1 96.81 178 SER B CA 1
ATOM 7356 C C . SER B 1 178 ? -9.703 7.887 -2.361 1 96.81 178 SER B C 1
ATOM 7358 O O . SER B 1 178 ? -9.078 6.836 -2.549 1 96.81 178 SER B O 1
ATOM 7360 N N . THR B 1 179 ? -10.375 8.477 -3.301 1 97.38 179 THR B N 1
ATOM 7361 C CA . THR B 1 179 ? -10.32 8.039 -4.691 1 97.38 179 THR B CA 1
ATOM 7362 C C . THR B 1 179 ? -9 8.445 -5.34 1 97.38 179 THR B C 1
ATOM 7364 O O . THR B 1 179 ? -8.594 9.602 -5.246 1 97.38 179 THR B O 1
ATOM 7367 N N . ASN B 1 180 ? -8.281 7.492 -5.949 1 97.12 180 ASN B N 1
ATOM 7368 C CA . ASN B 1 180 ? -7.047 7.812 -6.66 1 97.12 180 ASN B CA 1
ATOM 7369 C C . ASN B 1 180 ? -7.297 8.789 -7.805 1 97.12 180 ASN B C 1
ATOM 7371 O O . ASN B 1 180 ? -7.922 8.438 -8.805 1 97.12 180 ASN B O 1
ATOM 7375 N N . GLU B 1 181 ? -6.789 9.945 -7.723 1 93.75 181 GLU B N 1
ATOM 7376 C CA . GLU B 1 181 ? -7.055 11 -8.695 1 93.75 181 GLU B CA 1
ATOM 7377 C C . GLU B 1 181 ? -6.445 10.664 -10.055 1 93.75 181 GLU B C 1
ATOM 7379 O O . GLU B 1 181 ? -6.938 11.109 -11.094 1 93.75 181 GLU B O 1
ATOM 7384 N N . ASN B 1 182 ? -5.367 9.852 -10.086 1 93.75 182 ASN B N 1
ATOM 7385 C CA . ASN B 1 182 ? -4.664 9.547 -11.328 1 93.75 182 ASN B CA 1
ATOM 7386 C C . ASN B 1 182 ? -5.312 8.375 -12.062 1 93.75 182 ASN B C 1
ATOM 7388 O O . ASN B 1 182 ? -4.852 7.98 -13.133 1 93.75 182 ASN B O 1
ATOM 7392 N N . ASP B 1 183 ? -6.258 7.738 -11.43 1 95.56 183 ASP B N 1
ATOM 7393 C CA . ASP B 1 183 ? -7.074 6.73 -12.094 1 95.56 183 ASP B CA 1
ATOM 7394 C C . ASP B 1 183 ? -8.195 7.379 -12.914 1 95.56 183 ASP B C 1
ATOM 7396 O O . ASP B 1 183 ? -9.078 8.023 -12.352 1 95.56 183 ASP B O 1
ATOM 7400 N N . PRO B 1 184 ? -8.211 7.281 -14.227 1 94.69 184 PRO B N 1
ATOM 7401 C CA . PRO B 1 184 ? -9.164 8.008 -15.078 1 94.69 184 PRO B CA 1
ATOM 7402 C C . PRO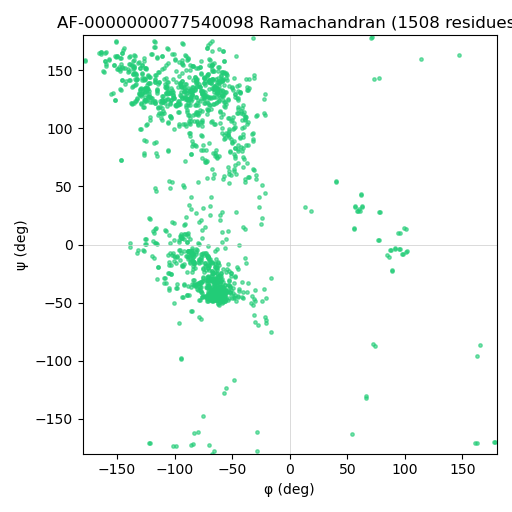 B 1 184 ? -10.586 7.461 -14.961 1 94.69 184 PRO B C 1
ATOM 7404 O O . PRO B 1 184 ? -11.531 8.086 -15.445 1 94.69 184 PRO B O 1
ATOM 7407 N N . ARG B 1 185 ? -10.82 6.387 -14.383 1 94.88 185 ARG B N 1
ATOM 7408 C CA . ARG B 1 185 ? -12.148 5.789 -14.258 1 94.88 185 ARG B CA 1
ATOM 7409 C C . ARG B 1 185 ? -13.008 6.57 -13.273 1 94.88 185 ARG B C 1
ATOM 7411 O O . ARG B 1 185 ? -12.508 7.426 -12.539 1 94.88 185 ARG B O 1
ATOM 7418 N N . SER B 1 186 ? -14.336 6.23 -13.258 1 96.06 186 SER B N 1
ATOM 7419 C CA . SER B 1 186 ? -15.266 6.926 -12.375 1 96.06 186 SER B CA 1
ATOM 7420 C C . SER B 1 186 ? -15.031 6.543 -10.914 1 96.06 186 SER B C 1
ATOM 7422 O O . SER B 1 186 ? -14.656 5.41 -10.617 1 96.06 186 SER B O 1
ATOM 7424 N N . PRO B 1 187 ? -15.273 7.527 -10.039 1 95.56 187 PRO B N 1
ATOM 7425 C CA . PRO B 1 187 ? -15.086 7.215 -8.625 1 95.56 187 PRO B CA 1
ATOM 7426 C C . PRO B 1 187 ? -15.992 6.078 -8.148 1 95.56 187 PRO B C 1
ATOM 7428 O O . PRO B 1 187 ? -17.141 5.973 -8.594 1 95.56 187 PRO B O 1
ATOM 7431 N N . PHE B 1 188 ? -15.516 5.309 -7.262 1 93.44 188 PHE B N 1
ATOM 7432 C CA . PHE B 1 188 ? -16.203 4.191 -6.633 1 93.44 188 PHE B CA 1
ATOM 7433 C C . PHE B 1 188 ? -17.406 4.68 -5.824 1 93.44 188 PHE B C 1
ATOM 7435 O O . PHE B 1 188 ? -18.453 4.035 -5.801 1 93.44 188 PHE B O 1
ATOM 7442 N N . HIS B 1 189 ? -17.25 5.699 -5.176 1 95.56 189 HIS B N 1
ATOM 7443 C CA . HIS B 1 189 ? -18.266 6.336 -4.34 1 95.56 189 HIS B CA 1
ATOM 7444 C C . HIS B 1 189 ? -17.891 7.781 -4.035 1 95.56 189 HIS B C 1
ATOM 7446 O O . HIS B 1 189 ? -16.734 8.094 -3.791 1 95.56 189 HIS B O 1
ATOM 7452 N N . SER B 1 190 ? -18.828 8.695 -3.857 1 92.56 190 SER B N 1
ATOM 7453 C CA . SER B 1 190 ? -18.578 10.125 -3.695 1 92.56 190 SER B CA 1
ATOM 7454 C C . SER B 1 190 ? -18.047 10.438 -2.305 1 92.56 190 SER B C 1
ATOM 7456 O O . SER B 1 190 ? -17.391 11.469 -2.102 1 92.56 190 SER B O 1
ATOM 7458 N N . ALA B 1 191 ? -18.281 9.539 -1.345 1 93.94 191 ALA B N 1
ATOM 7459 C CA . ALA B 1 191 ? -17.828 9.773 0.021 1 93.94 191 ALA B CA 1
ATOM 7460 C C . ALA B 1 191 ? -16.297 9.688 0.104 1 93.94 191 ALA B C 1
ATOM 7462 O O . ALA B 1 191 ? -15.703 10.133 1.085 1 93.94 191 ALA B O 1
ATOM 7463 N N . PHE B 1 192 ? -15.719 9.055 -0.915 1 95.06 192 PHE B N 1
ATOM 7464 C CA . PHE B 1 192 ? -14.273 8.922 -0.956 1 95.06 192 PHE B CA 1
ATOM 7465 C C . PHE B 1 192 ? -13.641 10.094 -1.695 1 95.06 192 PHE B C 1
ATOM 7467 O O . PHE B 1 192 ? -13.422 10.031 -2.906 1 95.06 192 PHE B O 1
ATOM 7474 N N . GLY B 1 193 ? -13.578 11.297 -1.191 1 91.12 193 GLY B N 1
ATOM 7475 C CA . GLY B 1 193 ? -12.961 12.445 -1.826 1 91.12 193 GLY B CA 1
ATOM 7476 C C . GLY B 1 193 ? -11.766 12.078 -2.693 1 91.12 193 GLY B C 1
ATOM 7477 O O . GLY B 1 193 ? -11.406 10.906 -2.799 1 91.12 193 GLY B O 1
ATOM 7478 N N . ARG B 1 194 ? -11.188 13.016 -3.334 1 92.69 194 ARG B N 1
ATOM 7479 C CA . ARG B 1 194 ? -10.039 12.812 -4.207 1 92.69 194 ARG B CA 1
ATOM 7480 C C . ARG B 1 194 ? -8.75 12.734 -3.398 1 92.69 194 ARG B C 1
ATOM 7482 O O . ARG B 1 194 ? -8.578 13.461 -2.414 1 92.69 194 ARG B O 1
ATOM 7489 N N . GLY B 1 195 ? -7.879 11.836 -3.756 1 95.06 195 GLY B N 1
ATOM 7490 C CA . GLY B 1 195 ? -6.57 11.711 -3.133 1 95.06 195 GLY B CA 1
ATOM 7491 C C . GLY B 1 195 ? -5.461 11.422 -4.125 1 95.06 195 GLY B C 1
ATOM 7492 O O . GLY B 1 195 ? -5.727 11.016 -5.258 1 95.06 195 GLY B O 1
ATOM 7493 N N . ALA B 1 196 ? -4.293 11.773 -3.779 1 95.5 196 ALA B N 1
ATOM 7494 C CA . ALA B 1 196 ? -3.09 11.477 -4.551 1 95.5 196 ALA B CA 1
ATOM 7495 C C . ALA B 1 196 ? -1.968 10.977 -3.646 1 95.5 196 ALA B C 1
ATOM 7497 O O . ALA B 1 196 ? -2.037 11.117 -2.422 1 95.5 196 ALA B O 1
ATOM 7498 N N . VAL B 1 197 ? -1.021 10.383 -4.25 1 96.19 197 VAL B N 1
ATOM 7499 C CA . VAL B 1 197 ? 0.123 9.844 -3.516 1 96.19 197 VAL B CA 1
ATOM 7500 C C . VAL B 1 197 ? 1.272 10.852 -3.553 1 96.19 197 VAL B C 1
ATOM 7502 O O . VAL B 1 197 ? 1.714 11.258 -4.629 1 96.19 197 VAL B O 1
ATOM 7505 N N . PRO B 1 198 ? 1.745 11.328 -2.377 1 95.75 198 PRO B N 1
ATOM 7506 C CA . PRO B 1 198 ? 2.932 12.18 -2.381 1 95.75 198 PRO B CA 1
ATOM 7507 C C . PRO B 1 198 ? 4.137 11.516 -3.041 1 95.75 198 PRO B C 1
ATOM 7509 O O . PRO B 1 198 ? 4.281 10.297 -2.986 1 95.75 198 PRO B O 1
ATOM 7512 N N . VAL B 1 199 ? 4.98 12.328 -3.678 1 96.06 199 VAL B N 1
ATOM 7513 C CA . VAL B 1 199 ? 6.172 11.773 -4.305 1 96.06 199 VAL B CA 1
ATOM 7514 C C . VAL B 1 199 ? 7.027 11.062 -3.258 1 96.06 199 VAL B C 1
ATOM 7516 O O . VAL B 1 199 ? 7.105 11.508 -2.109 1 96.06 199 VAL B O 1
ATOM 7519 N N . CYS B 1 200 ? 7.625 9.961 -3.598 1 92.75 200 CYS B N 1
ATOM 7520 C CA . CYS B 1 200 ? 8.367 9.141 -2.65 1 92.75 200 CYS B CA 1
ATOM 7521 C C . CYS B 1 200 ? 9.594 9.883 -2.127 1 92.75 200 CYS B C 1
ATOM 7523 O O . CYS B 1 200 ? 10.07 9.594 -1.028 1 92.75 200 CYS B O 1
ATOM 7525 N N . HIS B 1 201 ? 10.125 10.773 -2.951 1 93 201 HIS B N 1
ATOM 7526 C CA . HIS B 1 201 ? 11.234 11.648 -2.594 1 93 201 HIS B CA 1
ATOM 7527 C C . HIS B 1 201 ? 11.125 13 -3.293 1 93 201 HIS B C 1
ATOM 7529 O O . HIS B 1 201 ? 10.797 13.062 -4.48 1 93 201 HIS B O 1
ATOM 7535 N N . LEU B 1 202 ? 11.305 13.953 -2.506 1 94.38 202 LEU B N 1
ATOM 7536 C CA . LEU B 1 202 ? 11.234 15.289 -3.096 1 94.38 202 LEU B CA 1
ATOM 7537 C C . LEU B 1 202 ? 12.586 15.711 -3.652 1 94.38 202 LEU B C 1
ATOM 7539 O O . LEU B 1 202 ? 13.594 15.695 -2.936 1 94.38 202 LEU B O 1
ATOM 7543 N N . SER B 1 203 ? 12.703 15.977 -4.875 1 93.94 203 SER B N 1
ATOM 7544 C CA . SER B 1 203 ? 13.875 16.516 -5.551 1 93.94 203 SER B CA 1
ATOM 7545 C C . SER B 1 203 ? 13.633 17.953 -6.02 1 93.94 203 SER B C 1
ATOM 7547 O O . SER B 1 203 ? 12.492 18.422 -6.02 1 93.94 203 SER B O 1
ATOM 7549 N N . PRO B 1 204 ? 14.703 18.672 -6.309 1 94.25 204 PRO B N 1
ATOM 7550 C CA . PRO B 1 204 ? 14.492 20.016 -6.855 1 94.25 204 PRO B CA 1
ATOM 7551 C C . PRO B 1 204 ? 13.562 20.016 -8.07 1 94.25 204 PRO B C 1
ATOM 7553 O O . PRO B 1 204 ? 12.711 20.906 -8.195 1 94.25 204 PRO B O 1
ATOM 7556 N N . ASP B 1 205 ? 13.648 18.969 -8.883 1 94.19 205 ASP B N 1
ATOM 7557 C CA . ASP B 1 205 ? 12.82 18.906 -10.086 1 94.19 205 ASP B CA 1
ATOM 7558 C C . ASP B 1 205 ? 11.359 18.656 -9.727 1 94.19 205 ASP B C 1
ATOM 7560 O O . ASP B 1 205 ? 10.461 19.297 -10.273 1 94.19 205 ASP B O 1
ATOM 7564 N N . SER B 1 206 ? 11.164 17.672 -8.883 1 94.81 206 SER B N 1
ATOM 7565 C CA . SER B 1 206 ? 9.789 17.375 -8.484 1 94.81 206 SER B CA 1
ATOM 7566 C C . SER B 1 206 ? 9.156 18.547 -7.762 1 94.81 206 SER B C 1
ATOM 7568 O O . SER B 1 206 ? 7.988 18.875 -7.984 1 94.81 206 SER B O 1
ATOM 7570 N N . ALA B 1 207 ? 9.93 19.172 -6.867 1 96.31 207 ALA B N 1
ATOM 7571 C CA . ALA B 1 207 ? 9.445 20.344 -6.156 1 96.31 207 ALA B CA 1
ATOM 7572 C C . ALA B 1 207 ? 9.062 21.469 -7.133 1 96.31 207 ALA B C 1
ATOM 7574 O O . ALA B 1 207 ? 8.008 22.078 -6.996 1 96.31 207 ALA B O 1
ATOM 7575 N N . ALA B 1 208 ? 9.953 21.703 -8.102 1 96.19 208 ALA B N 1
ATOM 7576 C CA . ALA B 1 208 ? 9.688 22.734 -9.102 1 96.19 208 ALA B CA 1
ATOM 7577 C C . ALA B 1 208 ? 8.414 22.438 -9.875 1 96.19 208 ALA B C 1
ATOM 7579 O O . ALA B 1 208 ? 7.609 23.344 -10.148 1 96.19 208 ALA B O 1
ATOM 7580 N N . GLY B 1 209 ? 8.281 21.188 -10.258 1 94.88 209 GLY B N 1
ATOM 7581 C CA . GLY B 1 209 ? 7.082 20.797 -10.984 1 94.88 209 GLY B CA 1
ATOM 7582 C C . GLY B 1 209 ? 5.805 21.031 -10.195 1 94.88 209 GLY B C 1
ATOM 7583 O O . GLY B 1 209 ? 4.836 21.578 -10.719 1 94.88 209 GLY B O 1
ATOM 7584 N N . ILE B 1 210 ? 5.754 20.656 -8.969 1 96.19 210 ILE B N 1
ATOM 7585 C CA . ILE B 1 210 ? 4.598 20.812 -8.094 1 96.19 210 ILE B CA 1
ATOM 7586 C C . ILE B 1 210 ? 4.312 22.297 -7.887 1 96.19 210 ILE B C 1
ATOM 7588 O O . ILE B 1 210 ? 3.172 22.75 -8.031 1 96.19 210 ILE B O 1
ATOM 7592 N N . LEU B 1 211 ? 5.379 23.062 -7.57 1 96.5 211 LEU B N 1
ATOM 7593 C CA . LEU B 1 211 ? 5.223 24.484 -7.289 1 96.5 211 LEU B CA 1
ATOM 7594 C C . LEU B 1 211 ? 4.742 25.234 -8.523 1 96.5 211 LEU B C 1
ATOM 7596 O O . LEU B 1 211 ? 3.914 26.141 -8.422 1 96.5 211 LEU B O 1
ATOM 7600 N N . LYS B 1 212 ? 5.277 24.891 -9.695 1 95.31 212 LYS B N 1
ATOM 7601 C CA . LYS B 1 212 ? 4.84 25.531 -10.922 1 95.31 212 LYS B CA 1
ATOM 7602 C C . LYS B 1 212 ? 3.338 25.344 -11.141 1 95.31 212 LYS B C 1
ATOM 7604 O O . LYS B 1 212 ? 2.65 26.281 -11.57 1 95.31 212 LYS B O 1
ATOM 7609 N N . ARG B 1 213 ? 2.877 24.203 -10.844 1 94.19 213 ARG B N 1
ATOM 7610 C CA . ARG B 1 213 ? 1.446 23.938 -10.969 1 94.19 213 ARG B CA 1
ATOM 7611 C C . ARG B 1 213 ? 0.647 24.781 -9.984 1 94.19 213 ARG B C 1
ATOM 7613 O O . ARG B 1 213 ? -0.38 25.359 -10.352 1 94.19 213 ARG B O 1
ATOM 7620 N N . TRP B 1 214 ? 1.08 24.875 -8.742 1 95.12 214 TRP B N 1
ATOM 7621 C CA . TRP B 1 214 ? 0.385 25.656 -7.73 1 95.12 214 TRP B CA 1
ATOM 7622 C C . TRP B 1 214 ? 0.471 27.141 -8.039 1 95.12 214 TRP B C 1
ATOM 7624 O O . TRP B 1 214 ? -0.499 27.891 -7.852 1 95.12 214 TRP B O 1
ATOM 7634 N N . LEU B 1 215 ? 1.63 27.578 -8.508 1 94.56 215 LEU B N 1
ATOM 7635 C CA . LEU B 1 215 ? 1.819 28.984 -8.883 1 94.56 215 LEU B CA 1
ATOM 7636 C C . LEU B 1 215 ? 0.91 29.359 -10.039 1 94.56 215 LEU B C 1
ATOM 7638 O O . LEU B 1 215 ? 0.3 30.438 -10.031 1 94.56 215 LEU B O 1
ATOM 7642 N N . LYS B 1 216 ? 0.837 28.484 -11 1 94.19 216 LYS B N 1
ATOM 7643 C CA . LYS B 1 216 ? -0.033 28.719 -12.148 1 94.19 216 LYS B CA 1
ATOM 7644 C C . LYS B 1 216 ? -1.485 28.891 -11.711 1 94.19 216 LYS B C 1
ATOM 7646 O O . LYS B 1 216 ? -2.189 29.781 -12.195 1 94.19 216 LYS B O 1
ATOM 7651 N N . SER B 1 217 ? -1.908 28.047 -10.82 1 92.69 217 SER B N 1
ATOM 7652 C CA . SER B 1 217 ? -3.262 28.141 -10.289 1 92.69 217 SER B CA 1
ATOM 7653 C C . SER B 1 217 ? -3.441 29.422 -9.461 1 92.69 217 SER B C 1
ATOM 7655 O O . SER B 1 217 ? -4.488 30.062 -9.531 1 92.69 217 SER B O 1
ATOM 7657 N N . CYS B 1 218 ? -2.449 29.75 -8.672 1 93.12 218 CYS B N 1
ATOM 7658 C CA . CYS B 1 218 ? -2.512 30.891 -7.766 1 93.12 218 CYS B CA 1
ATOM 7659 C C . CYS B 1 218 ? -2.457 32.219 -8.539 1 93.12 218 CYS B C 1
ATOM 7661 O O . CYS B 1 218 ? -3.035 33.219 -8.109 1 93.12 218 CYS B O 1
ATOM 7663 N N . ASP B 1 219 ? -1.819 32.281 -9.648 1 90.88 219 ASP B N 1
ATOM 7664 C CA . ASP B 1 219 ? -1.683 33.469 -10.469 1 90.88 219 ASP B CA 1
ATOM 7665 C C . ASP B 1 219 ? -3.045 33.969 -10.945 1 90.88 219 ASP B C 1
ATOM 7667 O O . ASP B 1 219 ? -3.188 35.125 -11.344 1 90.88 219 ASP B O 1
ATOM 7671 N N . LYS B 1 220 ? -3.953 33.125 -10.859 1 91.12 220 LYS B N 1
ATOM 7672 C CA . LYS B 1 220 ? -5.305 33.5 -11.266 1 91.12 220 LYS B CA 1
ATOM 7673 C C . LYS B 1 220 ? -6.059 34.156 -10.117 1 91.12 220 LYS B C 1
ATOM 7675 O O . LYS B 1 220 ? -7.125 34.75 -10.32 1 91.12 220 LYS B O 1
ATOM 7680 N N . HIS B 1 221 ? -5.422 34.156 -9 1 89.31 221 HIS B N 1
ATOM 7681 C CA . HIS B 1 221 ? -6.062 34.719 -7.812 1 89.31 221 HIS B CA 1
ATOM 7682 C C . HIS B 1 221 ? -5.934 36.219 -7.789 1 89.31 221 HIS B C 1
ATOM 7684 O O . HIS B 1 221 ? -4.855 36.781 -8.031 1 89.31 221 HIS B O 1
ATOM 7690 N N . GLU B 1 222 ? -6.902 36.875 -7.41 1 85.19 222 GLU B N 1
ATOM 7691 C CA . GLU B 1 222 ? -6.891 38.344 -7.312 1 85.19 222 GLU B CA 1
ATOM 7692 C C . GLU B 1 222 ? -6.168 38.812 -6.051 1 85.19 222 GLU B C 1
ATOM 7694 O O . GLU B 1 222 ? -5.426 39.781 -6.078 1 85.19 222 GLU B O 1
ATOM 7699 N N . GLN B 1 223 ? -6.332 38.062 -5.012 1 84.06 223 GLN B N 1
ATOM 7700 C CA . GLN B 1 223 ? -5.824 38.5 -3.721 1 84.06 223 GLN B CA 1
ATOM 7701 C C . GLN B 1 223 ? -4.344 38.156 -3.564 1 84.06 223 GLN B C 1
ATOM 7703 O O . GLN B 1 223 ? -3.674 38.688 -2.672 1 84.06 223 GLN B O 1
ATOM 7708 N N . CYS B 1 224 ? -3.877 37.312 -4.418 1 88.38 224 CYS B N 1
ATOM 7709 C CA . CYS B 1 224 ? -2.49 36.875 -4.277 1 88.38 224 CYS B CA 1
ATOM 7710 C C . CYS B 1 224 ? -1.57 37.688 -5.168 1 88.38 224 CYS B C 1
ATOM 7712 O O . CYS B 1 224 ? -0.348 37.562 -5.109 1 88.38 224 CYS B O 1
ATOM 7714 N N . SER B 1 225 ? -2.193 38.562 -5.984 1 79.38 225 SER B N 1
ATOM 7715 C CA . SER B 1 225 ? -1.396 39.375 -6.895 1 79.38 225 SER B CA 1
ATOM 7716 C C . SER B 1 225 ? -0.617 40.438 -6.141 1 79.38 225 SER B C 1
ATOM 7718 O O . SER B 1 225 ? -1.158 41.094 -5.246 1 79.38 225 SER B O 1
ATOM 7720 N N . VAL B 1 226 ? 0.697 40.375 -6.168 1 67.88 226 VAL B N 1
ATOM 7721 C CA . VAL B 1 226 ? 1.56 41.25 -5.383 1 67.88 226 VAL B CA 1
ATOM 7722 C C . VAL B 1 226 ? 2.025 42.438 -6.246 1 67.88 226 VAL B C 1
ATOM 7724 O O . VAL B 1 226 ? 2.453 42.219 -7.387 1 67.88 226 VAL B O 1
ATOM 7727 N N . LYS B 1 227 ? 1.593 43.656 -5.895 1 62.53 227 LYS B N 1
ATOM 7728 C CA . LYS B 1 227 ? 2.209 44.812 -6.516 1 62.53 227 LYS B CA 1
ATOM 7729 C C . LYS B 1 227 ? 3.541 45.156 -5.855 1 62.53 227 LYS B C 1
ATOM 7731 O O . LYS B 1 227 ? 3.666 45.094 -4.629 1 62.53 227 LYS B O 1
ATOM 7736 N N . SER B 1 228 ? 4.652 45 -6.516 1 58.41 228 SER B N 1
ATOM 7737 C CA . SER B 1 228 ? 6.008 45.156 -6.008 1 58.41 228 SER B CA 1
ATOM 7738 C C . SER B 1 228 ? 6.191 46.531 -5.355 1 58.41 228 SER B C 1
ATOM 7740 O O . SER B 1 228 ? 6.059 47.562 -6.02 1 58.41 228 SER B O 1
ATOM 7742 N N . GLN B 1 229 ? 6.008 46.656 -3.973 1 62.72 229 GLN B N 1
ATOM 7743 C CA . GLN B 1 229 ? 6.254 47.969 -3.391 1 62.72 229 GLN B CA 1
ATOM 7744 C C . GLN B 1 229 ? 7.449 47.938 -2.443 1 62.72 229 GLN B C 1
ATOM 7746 O O . GLN B 1 229 ? 8.086 48.969 -2.201 1 62.72 229 GLN B O 1
ATOM 7751 N N . SER B 1 230 ? 7.883 46.719 -1.935 1 63.28 230 SER B N 1
ATOM 7752 C CA . SER B 1 230 ? 8.914 46.781 -0.903 1 63.28 230 SER B CA 1
ATOM 7753 C C . SER B 1 230 ? 10.305 46.562 -1.5 1 63.28 230 SER B C 1
ATOM 7755 O O . SER B 1 230 ? 10.461 45.844 -2.475 1 63.28 230 SER B O 1
ATOM 7757 N N . GLN B 1 231 ? 11.281 47.5 -0.997 1 67.19 231 GLN B N 1
ATOM 7758 C CA . GLN B 1 231 ? 12.633 47.469 -1.56 1 67.19 231 GLN B CA 1
ATOM 7759 C C . GLN B 1 231 ? 13.664 47.094 -0.496 1 67.19 231 GLN B C 1
ATOM 7761 O O . GLN B 1 231 ? 14.234 47.969 0.148 1 67.19 231 GLN B O 1
ATOM 7766 N N . PRO B 1 232 ? 13.922 45.719 -0.31 1 79.25 232 PRO B N 1
ATOM 7767 C CA . PRO B 1 232 ? 15.031 45.375 0.587 1 79.25 232 PRO B CA 1
ATOM 7768 C C . PRO B 1 232 ? 16.344 46.062 0.186 1 79.25 232 PRO B C 1
ATOM 7770 O O . PRO B 1 232 ? 16.578 46.312 -1.001 1 79.25 232 PRO B O 1
ATOM 7773 N N . LYS B 1 233 ? 17.125 46.406 1.141 1 80.88 233 LYS B N 1
ATOM 7774 C CA . LYS B 1 233 ? 18.422 47.062 0.899 1 80.88 233 LYS B CA 1
ATOM 7775 C C . LYS B 1 233 ? 19.359 46.125 0.13 1 80.88 233 LYS B C 1
ATOM 7777 O O . LYS B 1 233 ? 20.172 46.594 -0.666 1 80.88 233 LYS B O 1
ATOM 7782 N N . ARG B 1 234 ? 19.281 44.875 0.408 1 84.69 234 ARG B N 1
ATOM 7783 C CA . ARG B 1 234 ? 20.141 43.875 -0.214 1 84.69 234 ARG B CA 1
ATOM 7784 C C . ARG B 1 234 ? 19.312 42.656 -0.665 1 84.69 234 ARG B C 1
ATOM 7786 O O . ARG B 1 234 ? 18.375 42.25 0.012 1 84.69 234 ARG B O 1
ATOM 7793 N N . LEU B 1 235 ? 19.75 42.156 -1.843 1 86.12 235 LEU B N 1
ATOM 7794 C CA . LEU B 1 235 ? 19.141 40.969 -2.404 1 86.12 235 LEU B CA 1
ATOM 7795 C C . LEU B 1 235 ? 20.203 40.062 -3.043 1 86.12 235 LEU B C 1
ATOM 7797 O O . LEU B 1 235 ? 21.234 40.562 -3.512 1 86.12 235 LEU B O 1
ATOM 7801 N N . ILE B 1 236 ? 19.922 38.812 -2.988 1 87.62 236 ILE B N 1
ATOM 7802 C CA . ILE B 1 236 ? 20.781 37.875 -3.684 1 87.62 236 ILE B CA 1
ATOM 7803 C C . ILE B 1 236 ? 20.297 37.688 -5.117 1 87.62 236 ILE B C 1
ATOM 7805 O O . ILE B 1 236 ? 19.172 37.219 -5.34 1 87.62 236 ILE B O 1
ATOM 7809 N N . TYR B 1 237 ? 21.047 38.062 -6.086 1 87.81 237 TYR B N 1
ATOM 7810 C CA . TYR B 1 237 ? 20.75 37.844 -7.496 1 87.81 237 TYR B CA 1
ATOM 7811 C C . TYR B 1 237 ? 21.281 36.469 -7.949 1 87.81 237 TYR B C 1
ATOM 7813 O O . TYR B 1 237 ? 22.453 36.156 -7.734 1 87.81 237 TYR B O 1
ATOM 7821 N N . ILE B 1 238 ? 20.391 35.75 -8.469 1 88.69 238 ILE B N 1
ATOM 7822 C CA . ILE B 1 238 ? 20.703 34.375 -8.914 1 88.69 238 ILE B CA 1
ATOM 7823 C C . ILE B 1 238 ? 20.688 34.312 -10.438 1 88.69 238 ILE B C 1
ATOM 7825 O O . ILE B 1 238 ? 19.641 34.562 -11.055 1 88.69 238 ILE B O 1
ATOM 7829 N N . SER B 1 239 ? 21.781 34.094 -11.055 1 85.56 239 SER B N 1
ATOM 7830 C CA . SER B 1 239 ? 21.875 33.812 -12.492 1 85.56 239 SER B CA 1
ATOM 7831 C C . SER B 1 239 ? 22 32.312 -12.766 1 85.56 239 SER B C 1
ATOM 7833 O O . SER B 1 239 ? 21.844 31.5 -11.859 1 85.56 239 SER B O 1
ATOM 7835 N N . SER B 1 240 ? 22.219 31.984 -14 1 83.56 240 SER B N 1
ATOM 7836 C CA . SER B 1 240 ? 22.312 30.578 -14.375 1 83.56 240 SER B CA 1
ATOM 7837 C C . SER B 1 240 ? 23.484 29.891 -13.672 1 83.56 240 SER B C 1
ATOM 7839 O O . SER B 1 240 ? 23.422 28.719 -13.336 1 83.56 240 SER B O 1
ATOM 7841 N N . ASP B 1 241 ? 24.5 30.703 -13.352 1 82.25 241 ASP B N 1
ATOM 7842 C CA . ASP B 1 241 ? 25.688 30.016 -12.852 1 82.25 241 ASP B CA 1
ATOM 7843 C C . ASP B 1 241 ? 26.297 30.766 -11.664 1 82.25 241 ASP B C 1
ATOM 7845 O O . ASP B 1 241 ? 27.344 30.375 -11.133 1 82.25 241 ASP B O 1
ATOM 7849 N N . GLU B 1 242 ? 25.719 31.859 -11.344 1 84.19 242 GLU B N 1
ATOM 7850 C CA . GLU B 1 242 ? 26.312 32.656 -10.258 1 84.19 242 GLU B CA 1
ATOM 7851 C C . GLU B 1 242 ? 25.25 33.25 -9.359 1 84.19 242 GLU B C 1
ATOM 7853 O O . GLU B 1 242 ? 24.078 33.375 -9.758 1 84.19 242 GLU B O 1
ATOM 7858 N N . GLN B 1 243 ? 25.656 33.438 -8.062 1 84.94 243 GLN B N 1
ATOM 7859 C CA . GLN B 1 243 ? 24.844 34.156 -7.086 1 84.94 243 GLN B CA 1
ATOM 7860 C C . GLN B 1 243 ? 25.641 35.312 -6.441 1 84.94 243 GLN B C 1
ATOM 7862 O O . GLN B 1 243 ? 26.812 35.125 -6.117 1 84.94 243 GLN B O 1
ATOM 7867 N N . ARG B 1 244 ? 25.016 36.469 -6.395 1 85.12 244 ARG B N 1
ATOM 7868 C CA . ARG B 1 244 ? 25.703 37.656 -5.875 1 85.12 244 ARG B CA 1
ATOM 7869 C C . ARG B 1 244 ? 24.766 38.469 -5 1 85.12 244 ARG B C 1
ATOM 7871 O O . ARG B 1 244 ? 23.578 38.625 -5.297 1 85.12 244 ARG B O 1
ATOM 7878 N N . LEU B 1 245 ? 25.344 39 -3.941 1 84.06 245 LEU B N 1
ATOM 7879 C CA . LEU B 1 245 ? 24.609 39.938 -3.123 1 84.06 245 LEU B CA 1
ATOM 7880 C C . LEU B 1 245 ? 24.625 41.344 -3.764 1 84.06 245 LEU B C 1
ATOM 7882 O O . LEU B 1 245 ? 25.688 41.844 -4.121 1 84.06 245 LEU B O 1
ATOM 7886 N N . ARG B 1 246 ? 23.469 41.938 -4.074 1 79.69 246 ARG B N 1
ATOM 7887 C CA . ARG B 1 246 ? 23.359 43.25 -4.746 1 79.69 246 ARG B CA 1
ATOM 7888 C C . ARG B 1 246 ? 22.531 44.219 -3.91 1 79.69 246 ARG B C 1
ATOM 7890 O O . ARG B 1 246 ? 21.625 43.812 -3.182 1 79.69 246 ARG B O 1
ATOM 7897 N N . ASP B 1 247 ? 23 45.438 -4.027 1 74.44 247 ASP B N 1
ATOM 7898 C CA . ASP B 1 247 ? 22.219 46.531 -3.449 1 74.44 247 ASP B CA 1
ATOM 7899 C C . ASP B 1 247 ? 21.141 47.031 -4.418 1 74.44 247 ASP B C 1
ATOM 7901 O O . ASP B 1 247 ? 21.438 47.406 -5.551 1 74.44 247 ASP B O 1
ATOM 7905 N N . GLN B 1 248 ? 20.016 46.281 -4.531 1 62 248 GLN B N 1
ATOM 7906 C CA . GLN B 1 248 ? 19.094 46.719 -5.566 1 62 248 GLN B CA 1
ATOM 7907 C C . GLN B 1 248 ? 17.703 46.969 -4.988 1 62 248 GLN B C 1
ATOM 7909 O O . GLN B 1 248 ? 17.359 46.406 -3.941 1 62 248 GLN B O 1
ATOM 7914 N N . LYS B 1 249 ? 17 47.938 -5.711 1 55.69 249 LYS B N 1
ATOM 7915 C CA . LYS B 1 249 ? 15.555 48.156 -5.625 1 55.69 249 LYS B CA 1
ATOM 7916 C C . LYS B 1 249 ? 14.781 46.938 -6.086 1 55.69 249 LYS B C 1
ATOM 7918 O O . LYS B 1 249 ? 15.25 46.188 -6.945 1 55.69 249 LYS B O 1
ATOM 7923 N N . SER B 1 250 ? 13.672 46.5 -5.473 1 55.78 250 SER B N 1
ATOM 7924 C CA . SER B 1 250 ? 12.922 45.25 -5.289 1 55.78 250 SER B CA 1
ATOM 7925 C C . SER B 1 250 ? 12.305 44.781 -6.602 1 55.78 250 SER B C 1
ATOM 7927 O O . SER B 1 250 ? 11.453 45.469 -7.176 1 55.78 250 SER B O 1
ATOM 7929 N N . PRO B 1 251 ? 12.883 43.719 -7.207 1 55.69 251 PRO B N 1
ATOM 7930 C CA . PRO B 1 251 ? 12.211 43.188 -8.391 1 55.69 251 PRO B CA 1
ATOM 7931 C C . PRO B 1 251 ? 10.914 42.438 -8.047 1 55.69 251 PRO B C 1
ATOM 7933 O O . PRO B 1 251 ? 10.695 42.062 -6.887 1 55.69 251 PRO B O 1
ATOM 7936 N N . ALA B 1 252 ? 9.805 42.469 -8.93 1 46.84 252 ALA B N 1
ATOM 7937 C CA . ALA B 1 252 ? 8.477 41.875 -8.898 1 46.84 252 ALA B CA 1
ATOM 7938 C C . ALA B 1 252 ? 8.539 40.406 -8.477 1 46.84 252 ALA B C 1
ATOM 7940 O O . ALA B 1 252 ? 7.574 39.844 -7.941 1 46.84 252 ALA B O 1
ATOM 7941 N N . ASP B 1 253 ? 9.711 39.719 -8.602 1 53.25 253 ASP B N 1
ATOM 7942 C CA . ASP B 1 253 ? 9.703 38.281 -8.422 1 53.25 253 ASP B CA 1
ATOM 7943 C C . ASP B 1 253 ? 10.555 37.875 -7.219 1 53.25 253 ASP B C 1
ATOM 7945 O O . ASP B 1 253 ? 11.359 36.938 -7.309 1 53.25 253 ASP B O 1
ATOM 7949 N N . LEU B 1 254 ? 10.367 38.562 -5.996 1 55.91 254 LEU B N 1
ATOM 7950 C CA . LEU B 1 254 ? 11.172 38.344 -4.801 1 55.91 254 LEU B CA 1
ATOM 7951 C C . LEU B 1 254 ? 10.719 37.094 -4.074 1 55.91 254 LEU B C 1
ATOM 7953 O O . LEU B 1 254 ? 9.523 36.906 -3.824 1 55.91 254 LEU B O 1
ATOM 7957 N N . LEU B 1 255 ? 11.727 36.062 -3.824 1 69.25 255 LEU B N 1
ATOM 7958 C CA . LEU B 1 255 ? 11.492 34.875 -2.994 1 69.25 255 LEU B CA 1
ATOM 7959 C C . LEU B 1 255 ? 12.102 35.062 -1.608 1 69.25 255 LEU B C 1
ATOM 7961 O O . LEU B 1 255 ? 13.188 35.625 -1.473 1 69.25 255 LEU B O 1
ATOM 7965 N N . ALA B 1 256 ? 11.328 34.875 -0.612 1 67.19 256 ALA B N 1
ATOM 7966 C CA . ALA B 1 256 ? 11.852 34.906 0.751 1 67.19 256 ALA B CA 1
ATOM 7967 C C . ALA B 1 256 ? 11.875 33.5 1.347 1 67.19 256 ALA B C 1
ATOM 7969 O O . ALA B 1 256 ? 11.078 32.656 0.964 1 67.19 256 ALA B O 1
ATOM 7970 N N . ILE B 1 257 ? 13.016 33.188 2.018 1 66.06 257 ILE B N 1
ATOM 7971 C CA . ILE B 1 257 ? 13.102 31.891 2.674 1 66.06 257 ILE B CA 1
ATOM 7972 C C . ILE B 1 257 ? 13.07 32.062 4.188 1 66.06 257 ILE B C 1
ATOM 7974 O O . ILE B 1 257 ? 13.695 33 4.723 1 66.06 257 ILE B O 1
ATOM 7978 N N . CYS B 1 258 ? 12.156 31.469 4.871 1 53.12 258 CYS B N 1
ATOM 7979 C CA . CYS B 1 258 ? 12.219 31.391 6.324 1 53.12 258 CYS B CA 1
ATOM 7980 C C . CYS B 1 258 ? 13.172 30.281 6.762 1 53.12 258 CYS B C 1
ATOM 7982 O O . CYS B 1 258 ? 12.984 29.109 6.418 1 53.12 258 CYS B O 1
ATOM 7984 N N . ASP B 1 259 ? 14.453 30.719 7.23 1 49.78 259 ASP B N 1
ATOM 7985 C CA . ASP B 1 259 ? 15.43 29.734 7.684 1 49.78 259 ASP B CA 1
ATOM 7986 C C . ASP B 1 259 ? 15.617 29.797 9.195 1 49.78 259 ASP B C 1
ATOM 7988 O O . ASP B 1 259 ? 15.18 30.766 9.836 1 49.78 259 ASP B O 1
ATOM 7992 N N . SER B 1 260 ? 15.992 28.75 9.977 1 49.22 260 SER B N 1
ATOM 7993 C CA . SER B 1 260 ? 16.062 28.562 11.422 1 49.22 260 SER B CA 1
ATOM 7994 C C . SER B 1 260 ? 17.234 29.328 12.023 1 49.22 260 SER B C 1
ATOM 7996 O O . SER B 1 260 ? 17.203 29.672 13.203 1 49.22 260 SER B O 1
ATOM 7998 N N . GLN B 1 261 ? 18.5 29.391 11.531 1 52 261 GLN B N 1
ATOM 7999 C CA . GLN B 1 261 ? 19.594 29.906 12.336 1 52 261 GLN B CA 1
ATOM 8000 C C . GLN B 1 261 ? 20.328 31.031 11.617 1 52 261 GLN B C 1
ATOM 8002 O O . GLN B 1 261 ? 20.625 30.938 10.422 1 52 261 GLN B O 1
ATOM 8007 N N . PRO B 1 262 ? 20.453 32.25 12.414 1 47.5 262 PRO B N 1
ATOM 8008 C CA . PRO B 1 262 ? 21.25 33.344 11.844 1 47.5 262 PRO B CA 1
ATOM 8009 C C . PRO B 1 262 ? 22.688 32.906 11.508 1 47.5 262 PRO B C 1
ATOM 8011 O O . PRO B 1 262 ? 23.266 32.062 12.203 1 47.5 262 PRO B O 1
ATOM 8014 N N . LEU B 1 263 ? 23.188 32.938 10.305 1 47.19 263 LEU B N 1
ATOM 8015 C CA . LEU B 1 263 ? 24.594 32.719 9.977 1 47.19 263 LEU B CA 1
ATOM 8016 C C . LEU B 1 263 ? 25.469 33.75 10.711 1 47.19 263 LEU B C 1
ATOM 8018 O O . LEU B 1 263 ? 25.25 34.938 10.602 1 47.19 263 LEU B O 1
ATOM 8022 N N . LEU B 1 264 ? 26.016 33.438 11.82 1 40.25 264 LEU B N 1
ATOM 8023 C CA . LEU B 1 264 ? 26.953 34.156 12.664 1 40.25 264 LEU B CA 1
ATOM 8024 C C . LEU B 1 264 ? 28.234 34.469 11.898 1 40.25 264 LEU B C 1
ATOM 8026 O O . LEU B 1 264 ? 28.781 33.625 11.203 1 40.25 264 LEU B O 1
ATOM 8030 N N . GLY B 1 265 ? 28.609 35.656 11.305 1 41.25 265 GLY B N 1
ATOM 8031 C CA . GLY B 1 265 ? 29.953 36.188 11.297 1 41.25 265 GLY B CA 1
ATOM 8032 C C . GLY B 1 265 ? 30.141 37.312 10.289 1 41.25 265 GLY B C 1
ATOM 8033 O O . GLY B 1 265 ? 30.719 38.344 10.617 1 41.25 265 GLY B O 1
ATOM 8034 N N . LYS B 1 266 ? 30.484 37.031 8.938 1 43.09 266 LYS B N 1
ATOM 8035 C CA . LYS B 1 266 ? 31.484 37.875 8.305 1 43.09 266 LYS B CA 1
ATOM 8036 C C . LYS B 1 266 ? 30.828 39.094 7.672 1 43.09 266 LYS B C 1
ATOM 8038 O O . LYS B 1 266 ? 29.953 38.969 6.816 1 43.09 266 LYS B O 1
ATOM 8043 N N . SER B 1 267 ? 30.859 40.188 8.461 1 43.12 267 SER B N 1
ATOM 8044 C CA . SER B 1 267 ? 30.484 41.562 8.148 1 43.12 267 SER B CA 1
ATOM 8045 C C . SER B 1 267 ? 30.797 41.906 6.691 1 43.12 267 SER B C 1
ATOM 8047 O O . SER B 1 267 ? 30.203 42.812 6.113 1 43.12 267 SER B O 1
ATOM 8049 N N . ASP B 1 268 ? 32.031 41.594 6.344 1 43.47 268 ASP B N 1
ATOM 8050 C CA . ASP B 1 268 ? 32.531 42.219 5.137 1 43.47 268 ASP B CA 1
ATOM 8051 C C . ASP B 1 268 ? 31.984 41.562 3.881 1 43.47 268 ASP B C 1
ATOM 8053 O O . ASP B 1 268 ? 32.688 41.375 2.895 1 43.47 268 ASP B O 1
ATOM 8057 N N . ARG B 1 269 ? 30.906 40.875 3.979 1 46.06 269 ARG B N 1
ATOM 8058 C CA . ARG B 1 269 ? 30.422 40.156 2.811 1 46.06 269 ARG B CA 1
ATOM 8059 C C . ARG B 1 269 ? 29.906 41.125 1.739 1 46.06 269 ARG B C 1
ATOM 8061 O O . ARG B 1 269 ? 28.719 41.406 1.688 1 46.06 269 ARG B O 1
ATOM 8068 N N . SER B 1 270 ? 30.391 42.219 1.553 1 45.16 270 SER B N 1
ATOM 8069 C CA . SER B 1 270 ? 30.016 43.125 0.473 1 45.16 270 SER B CA 1
ATOM 8070 C C . SER B 1 270 ? 29.516 42.344 -0.75 1 45.16 270 SER B C 1
ATOM 8072 O O . SER B 1 270 ? 29.609 41.125 -0.794 1 45.16 270 SER B O 1
ATOM 8074 N N . ILE B 1 271 ? 29.547 43.156 -2.002 1 48.03 271 ILE B N 1
ATOM 8075 C CA . ILE B 1 271 ? 29.094 43.094 -3.387 1 48.03 271 ILE B CA 1
ATOM 8076 C C . ILE B 1 271 ? 29.656 41.812 -4.051 1 48.03 271 ILE B C 1
ATOM 8078 O O . ILE B 1 271 ? 29.484 41.625 -5.258 1 48.03 271 ILE B O 1
ATOM 8082 N N . ARG B 1 272 ? 30.406 41.062 -3.418 1 53.72 272 ARG B N 1
ATOM 8083 C CA . ARG B 1 272 ? 31.219 40.094 -4.133 1 53.72 272 ARG B CA 1
ATOM 8084 C C . ARG B 1 272 ? 30.484 38.75 -4.301 1 53.72 272 ARG B C 1
ATOM 8086 O O . ARG B 1 272 ? 29.516 38.5 -3.59 1 53.72 272 ARG B O 1
ATOM 8093 N N . GLY B 1 273 ? 30.812 38.031 -5.426 1 66.56 273 GLY B N 1
ATOM 8094 C CA . GLY B 1 273 ? 30.438 36.656 -5.742 1 66.56 273 GLY B CA 1
ATOM 8095 C C . GLY B 1 273 ? 30.469 35.719 -4.535 1 66.56 273 GLY B C 1
ATOM 8096 O O . GLY B 1 273 ? 31.391 35.781 -3.721 1 66.56 273 GLY B O 1
ATOM 8097 N N . ILE B 1 274 ? 29.234 35.25 -3.98 1 77 274 ILE B N 1
ATOM 8098 C CA . ILE B 1 274 ? 29.172 34.25 -2.908 1 77 274 ILE B CA 1
ATOM 8099 C C . ILE B 1 274 ? 29.641 32.906 -3.43 1 77 274 ILE B C 1
ATOM 8101 O O . ILE B 1 274 ? 29.062 32.344 -4.363 1 77 274 ILE B O 1
ATOM 8105 N N . GLU B 1 275 ? 30.688 32.438 -2.887 1 84.81 275 GLU B N 1
ATOM 8106 C CA . GLU B 1 275 ? 31.188 31.141 -3.293 1 84.81 275 GLU B CA 1
ATOM 8107 C C . GLU B 1 275 ? 30.203 30.031 -2.922 1 84.81 275 GLU B C 1
ATOM 8109 O O . GLU B 1 275 ? 29.625 30.047 -1.828 1 84.81 275 GLU B O 1
ATOM 8114 N N . TRP B 1 276 ? 30 29.203 -3.83 1 88.94 276 TRP B N 1
ATOM 8115 C CA . TRP B 1 276 ? 29.016 28.141 -3.701 1 88.94 276 TRP B CA 1
ATOM 8116 C C . TRP B 1 276 ? 29.297 27.297 -2.465 1 88.94 276 TRP B C 1
ATOM 8118 O O . TRP B 1 276 ? 28.375 26.953 -1.713 1 88.94 276 TRP B O 1
ATOM 8128 N N . GLU B 1 277 ? 30.547 26.984 -2.182 1 88.06 277 GLU B N 1
ATOM 8129 C CA . GLU B 1 277 ? 30.938 26.078 -1.112 1 88.06 277 GLU B CA 1
ATOM 8130 C C . GLU B 1 277 ? 30.766 26.719 0.258 1 88.06 277 GLU B C 1
ATOM 8132 O O . GLU B 1 277 ? 30.719 26.031 1.276 1 88.06 277 GLU B O 1
ATOM 8137 N N . GLU B 1 278 ? 30.641 28 0.193 1 86.5 278 GLU B N 1
ATOM 8138 C CA . GLU B 1 278 ? 30.5 28.719 1.453 1 86.5 278 GLU B CA 1
ATOM 8139 C C . GLU B 1 278 ? 29.047 28.781 1.889 1 86.5 278 GLU B C 1
ATOM 8141 O O . GLU B 1 278 ? 28.75 29.062 3.051 1 86.5 278 GLU B O 1
ATOM 8146 N N . LEU B 1 279 ? 28.172 28.484 0.991 1 88.94 279 LEU B N 1
ATOM 8147 C CA . LEU B 1 279 ? 26.75 28.516 1.309 1 88.94 279 LEU B CA 1
ATOM 8148 C C . LEU B 1 279 ? 26.344 27.281 2.09 1 88.94 279 LEU B C 1
ATOM 8150 O O . LEU B 1 279 ? 26.766 26.172 1.766 1 88.94 279 LEU B O 1
ATOM 8154 N N . PRO B 1 280 ? 25.547 27.5 3.145 1 90.19 280 PRO B N 1
ATOM 8155 C CA . PRO B 1 280 ? 24.984 26.328 3.797 1 90.19 280 PRO B CA 1
ATOM 8156 C C . PRO B 1 280 ? 24.172 25.453 2.836 1 90.19 280 PRO B C 1
ATOM 8158 O O . PRO B 1 280 ? 23.672 25.938 1.826 1 90.19 280 PRO B O 1
ATOM 8161 N N . THR B 1 281 ? 23.984 24.203 3.131 1 91.75 281 THR B N 1
ATOM 8162 C CA . THR B 1 281 ? 23.312 23.219 2.287 1 91.75 281 THR B CA 1
ATOM 8163 C C . THR B 1 281 ? 21.891 23.672 1.95 1 91.75 281 THR B C 1
ATOM 8165 O O . THR B 1 281 ? 21.453 23.547 0.808 1 91.75 281 THR B O 1
ATOM 8168 N N . LEU B 1 282 ? 21.188 24.172 2.873 1 92.88 282 LEU B N 1
ATOM 8169 C CA . LEU B 1 282 ? 19.828 24.641 2.666 1 92.88 282 LEU B CA 1
ATOM 8170 C C . LEU B 1 282 ? 19.766 25.719 1.6 1 92.88 282 LEU B C 1
ATOM 8172 O O . LEU B 1 282 ? 18.891 25.719 0.735 1 92.88 282 LEU B O 1
ATOM 8176 N N . PHE B 1 283 ? 20.688 26.672 1.623 1 91.94 283 PHE B N 1
ATOM 8177 C CA . PHE B 1 283 ? 20.703 27.781 0.679 1 91.94 283 PHE B CA 1
ATOM 8178 C C . PHE B 1 283 ? 21.078 27.312 -0.716 1 91.94 283 PHE B C 1
ATOM 8180 O O . PHE B 1 283 ? 20.562 27.812 -1.715 1 91.94 283 PHE B O 1
ATOM 8187 N N . GLN B 1 284 ? 21.969 26.375 -0.736 1 92.81 284 GLN B N 1
ATOM 8188 C CA . GLN B 1 284 ? 22.297 25.766 -2.021 1 92.81 284 GLN B CA 1
ATOM 8189 C C . GLN B 1 284 ? 21.062 25.141 -2.664 1 92.81 284 GLN B C 1
ATOM 8191 O O . GLN B 1 284 ? 20.797 25.359 -3.844 1 92.81 284 GLN B O 1
ATOM 8196 N N . ASP B 1 285 ? 20.391 24.344 -1.855 1 93.44 285 ASP B N 1
ATOM 8197 C CA . ASP B 1 285 ? 19.172 23.688 -2.332 1 93.44 285 ASP B CA 1
ATOM 8198 C C . ASP B 1 285 ? 18.156 24.703 -2.836 1 93.44 285 ASP B C 1
ATOM 8200 O O . ASP B 1 285 ? 17.516 24.484 -3.869 1 93.44 285 ASP B O 1
ATOM 8204 N N . VAL B 1 286 ? 17.969 25.781 -2.104 1 93.81 286 VAL B N 1
ATOM 8205 C CA . VAL B 1 286 ? 17 26.812 -2.461 1 93.81 286 VAL B CA 1
ATOM 8206 C C . VAL B 1 286 ? 17.391 27.453 -3.787 1 93.81 286 VAL B C 1
ATOM 8208 O O . VAL B 1 286 ? 16.547 27.688 -4.648 1 93.81 286 VAL B O 1
ATOM 8211 N N . ILE B 1 287 ? 18.656 27.75 -3.98 1 92.88 287 ILE B N 1
ATOM 8212 C CA . ILE B 1 287 ? 19.141 28.375 -5.207 1 92.88 287 ILE B CA 1
ATOM 8213 C C . ILE B 1 287 ? 18.922 27.438 -6.391 1 92.88 287 ILE B C 1
ATOM 8215 O O . ILE B 1 287 ? 18.484 27.875 -7.461 1 92.88 287 ILE B O 1
ATOM 8219 N N . ILE B 1 288 ? 19.219 26.156 -6.164 1 94 288 ILE B N 1
ATOM 8220 C CA . ILE B 1 288 ? 18.984 25.172 -7.207 1 94 288 ILE B CA 1
ATOM 8221 C C . ILE B 1 288 ? 17.5 25.172 -7.586 1 94 288 ILE B C 1
ATOM 8223 O O . ILE B 1 288 ? 17.172 25.156 -8.773 1 94 288 ILE B O 1
ATOM 8227 N N . LEU B 1 289 ? 16.641 25.156 -6.602 1 94.62 289 LEU B N 1
ATOM 8228 C CA . LEU B 1 289 ? 15.203 25.172 -6.828 1 94.62 289 LEU B CA 1
ATOM 8229 C C . LEU B 1 289 ? 14.773 26.438 -7.57 1 94.62 289 LEU B C 1
ATOM 8231 O O . LEU B 1 289 ? 13.961 26.359 -8.492 1 94.62 289 LEU B O 1
ATOM 8235 N N . LEU B 1 290 ? 15.336 27.594 -7.219 1 93.12 290 LEU B N 1
ATOM 8236 C CA . LEU B 1 290 ? 14.977 28.859 -7.852 1 93.12 290 LEU B CA 1
ATOM 8237 C C . LEU B 1 290 ? 15.375 28.859 -9.328 1 93.12 290 LEU B C 1
ATOM 8239 O O . LEU B 1 290 ? 14.633 29.359 -10.172 1 93.12 290 LEU B O 1
ATOM 8243 N N . ARG B 1 291 ? 16.531 28.391 -9.586 1 93.19 291 ARG B N 1
ATOM 8244 C CA . ARG B 1 291 ? 16.953 28.266 -10.977 1 93.19 291 ARG B CA 1
ATOM 8245 C C . ARG B 1 291 ? 15.969 27.438 -11.797 1 93.19 291 ARG B C 1
ATOM 8247 O O . ARG B 1 291 ? 15.656 27.797 -12.93 1 93.19 291 ARG B O 1
ATOM 8254 N N . LYS B 1 292 ? 15.477 26.391 -11.141 1 92.94 292 LYS B N 1
ATOM 8255 C CA . LYS B 1 292 ? 14.516 25.531 -11.82 1 92.94 292 LYS B CA 1
ATOM 8256 C C . LYS B 1 292 ? 13.172 26.234 -12 1 92.94 292 LYS B C 1
ATOM 8258 O O . LYS B 1 292 ? 12.422 25.938 -12.93 1 92.94 292 LYS B O 1
ATOM 8263 N N . LEU B 1 293 ? 12.836 27.156 -11.125 1 92.56 293 LEU B N 1
ATOM 8264 C CA . LEU B 1 293 ? 11.586 27.922 -11.188 1 92.56 293 LEU B CA 1
ATOM 8265 C C . LEU B 1 293 ? 11.758 29.172 -12.031 1 92.56 293 LEU B C 1
ATOM 8267 O O . LEU B 1 293 ? 10.797 29.906 -12.266 1 92.56 293 LEU B O 1
ATOM 8271 N N . SER B 1 294 ? 12.953 29.469 -12.477 1 89.25 294 SER B N 1
ATOM 8272 C CA . SER B 1 294 ? 13.305 30.656 -13.258 1 89.25 294 SER B CA 1
ATOM 8273 C C . SER B 1 294 ? 13.047 31.922 -12.461 1 89.25 294 SER B C 1
ATOM 8275 O O . SER B 1 294 ? 12.453 32.875 -12.977 1 89.25 294 SER B O 1
ATOM 8277 N N . LEU B 1 295 ? 13.438 31.891 -11.203 1 88.19 295 LEU B N 1
ATOM 8278 C CA . LEU B 1 295 ? 13.391 33.062 -10.328 1 88.19 295 LEU B CA 1
ATOM 8279 C C . LEU B 1 295 ? 14.805 33.562 -10.031 1 88.19 295 LEU B C 1
ATOM 8281 O O . LEU B 1 295 ? 15.719 32.781 -9.797 1 88.19 295 LEU B O 1
ATOM 8285 N N . SER B 1 296 ? 14.938 34.906 -9.969 1 88 296 SER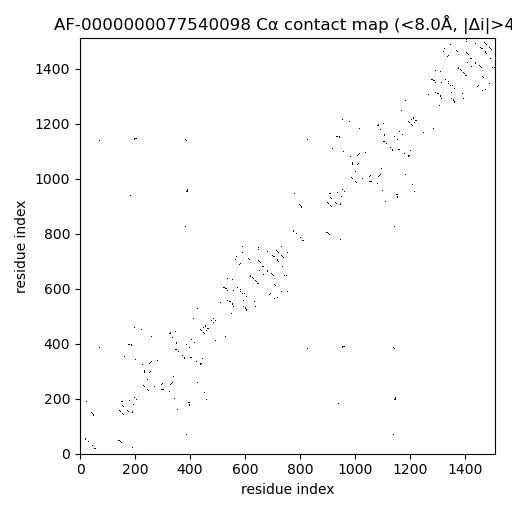 B N 1
ATOM 8286 C CA . SER B 1 296 ? 16.312 35.406 -9.992 1 88 296 SER B CA 1
ATOM 8287 C C . SER B 1 296 ? 16.641 36.156 -8.711 1 88 296 SER B C 1
ATOM 8289 O O . SER B 1 296 ? 17.797 36.5 -8.477 1 88 296 SER B O 1
ATOM 8291 N N . TYR B 1 297 ? 15.688 36.469 -7.879 1 87.06 297 TYR B N 1
ATOM 8292 C CA . TYR B 1 297 ? 15.953 37.281 -6.699 1 87.06 297 TYR B CA 1
ATOM 8293 C C . TYR B 1 297 ? 15.547 36.531 -5.43 1 87.06 297 TYR B C 1
ATOM 8295 O O . TYR B 1 297 ? 14.438 36 -5.344 1 87.06 297 TYR B O 1
ATOM 8303 N N . LEU B 1 298 ? 16.484 36.5 -4.512 1 89.81 298 LEU B N 1
ATOM 8304 C CA . LEU B 1 298 ? 16.281 35.781 -3.258 1 89.81 298 LEU B CA 1
ATOM 8305 C C . LEU B 1 298 ? 16.641 36.656 -2.062 1 89.81 298 LEU B C 1
ATOM 8307 O O . LEU B 1 298 ? 17.641 37.375 -2.082 1 89.81 298 LEU B O 1
ATOM 8311 N N . TRP B 1 299 ? 15.758 36.75 -1.145 1 90.06 299 TRP B N 1
ATOM 8312 C CA . TRP B 1 299 ? 16.031 37.438 0.114 1 90.06 299 TRP B CA 1
ATOM 8313 C C . TRP B 1 299 ? 16.094 36.438 1.273 1 90.06 299 TRP B C 1
ATOM 8315 O O . TRP B 1 299 ? 15.172 35.625 1.456 1 90.06 299 TRP B O 1
ATOM 8325 N N . ILE B 1 300 ? 17.156 36.438 1.965 1 87.81 300 ILE B N 1
ATOM 8326 C CA . ILE B 1 300 ? 17.375 35.656 3.188 1 87.81 300 ILE B CA 1
ATOM 8327 C C . ILE B 1 300 ? 17.812 36.594 4.312 1 87.81 300 ILE B C 1
ATOM 8329 O O . ILE B 1 300 ? 18.812 37.312 4.188 1 87.81 300 ILE B O 1
ATOM 8333 N N . ASP B 1 301 ? 17.125 36.594 5.379 1 84.38 301 ASP B N 1
ATOM 8334 C CA . ASP B 1 301 ? 17.391 37.562 6.449 1 84.38 301 ASP B CA 1
ATOM 8335 C C . ASP B 1 301 ? 18.828 37.438 6.938 1 84.38 301 ASP B C 1
ATOM 8337 O O . ASP B 1 301 ? 19.516 38.469 7.094 1 84.38 301 ASP B O 1
ATOM 8341 N N . SER B 1 302 ? 19.312 36.156 7.105 1 82.06 302 SER B N 1
ATOM 8342 C CA . SER B 1 302 ? 20.656 35.969 7.664 1 82.06 302 SER B CA 1
ATOM 8343 C C . SER B 1 302 ? 21.734 36.406 6.699 1 82.06 302 SER B C 1
ATOM 8345 O O . SER B 1 302 ? 22.875 36.656 7.102 1 82.06 302 SER B O 1
ATOM 8347 N N . MET B 1 303 ? 21.375 36.594 5.492 1 83.75 303 MET B N 1
ATOM 8348 C CA . MET B 1 303 ? 22.375 37 4.504 1 83.75 303 MET B CA 1
ATOM 8349 C C . MET B 1 303 ? 22.188 38.438 4.086 1 83.75 303 MET B C 1
ATOM 8351 O O . MET B 1 303 ? 23.156 39.125 3.738 1 83.75 303 MET B O 1
ATOM 8355 N N . CYS B 1 304 ? 20.984 38.906 4.133 1 85.38 304 CYS B N 1
ATOM 8356 C CA . CYS B 1 304 ? 20.672 40.219 3.568 1 85.38 304 CYS B CA 1
ATOM 8357 C C . CYS B 1 304 ? 20.625 41.281 4.66 1 85.38 304 CYS B C 1
ATOM 8359 O O . CYS B 1 304 ? 20.625 42.469 4.367 1 85.38 304 CYS B O 1
ATOM 8361 N N . ILE B 1 305 ? 20.547 40.844 5.852 1 81.38 305 ILE B N 1
ATOM 8362 C CA . ILE B 1 305 ? 20.641 41.75 6.992 1 81.38 305 ILE B CA 1
ATOM 8363 C C . ILE B 1 305 ? 21.984 41.562 7.699 1 81.38 305 ILE B C 1
ATOM 8365 O O . ILE B 1 305 ? 22.375 40.406 7.992 1 81.38 305 ILE B O 1
ATOM 8369 N N . ILE B 1 306 ? 22.672 42.531 7.957 1 79.81 306 ILE B N 1
ATOM 8370 C CA . ILE B 1 306 ? 23.938 42.438 8.68 1 79.81 306 ILE B CA 1
ATOM 8371 C C . ILE B 1 306 ? 23.656 42.25 10.172 1 79.81 306 ILE B C 1
ATOM 8373 O O . ILE B 1 306 ? 23.359 43.219 10.875 1 79.81 306 ILE B O 1
ATOM 8377 N N . GLN B 1 307 ? 23.828 41.125 10.703 1 75.62 307 GLN B N 1
ATOM 8378 C CA . GLN B 1 307 ? 23.359 40.688 12.016 1 75.62 307 GLN B CA 1
ATOM 8379 C C . GLN B 1 307 ? 24.156 41.375 13.125 1 75.62 307 GLN B C 1
ATOM 8381 O O . GLN B 1 307 ? 23.641 41.594 14.219 1 75.62 307 GLN B O 1
ATOM 8386 N N . ASP B 1 308 ? 25.422 41.719 12.93 1 79.38 308 ASP B N 1
ATOM 8387 C CA . ASP B 1 308 ? 26.266 42.281 13.977 1 79.38 308 ASP B CA 1
ATOM 8388 C C . ASP B 1 308 ? 26.25 43.812 13.906 1 79.38 308 ASP B C 1
ATOM 8390 O O . ASP B 1 308 ? 27.062 44.469 14.562 1 79.38 308 ASP B O 1
ATOM 8394 N N . ASP B 1 309 ? 25.406 44.312 13.039 1 82.19 309 ASP B N 1
ATOM 8395 C CA . ASP B 1 309 ? 25.188 45.781 12.953 1 82.19 309 ASP B CA 1
ATOM 8396 C C . ASP B 1 309 ? 23.781 46.125 13.43 1 82.19 309 ASP B C 1
ATOM 8398 O O . ASP B 1 309 ? 22.812 46.031 12.672 1 82.19 309 ASP B O 1
ATOM 8402 N N . ASP B 1 310 ? 23.75 46.719 14.562 1 80.69 310 ASP B N 1
ATOM 8403 C CA . ASP B 1 310 ? 22.484 46.969 15.211 1 80.69 310 ASP B CA 1
ATOM 8404 C C . ASP B 1 310 ? 21.641 47.969 14.406 1 80.69 310 ASP B C 1
ATOM 8406 O O . ASP B 1 310 ? 20.422 47.844 14.359 1 80.69 310 ASP B O 1
ATOM 8410 N N . ASP B 1 311 ? 22.312 48.906 13.875 1 82.25 311 ASP B N 1
ATOM 8411 C CA . ASP B 1 311 ? 21.594 49.906 13.086 1 82.25 311 ASP B CA 1
ATOM 8412 C C . ASP B 1 311 ? 21 49.281 11.828 1 82.25 311 ASP B C 1
ATOM 8414 O O . ASP B 1 311 ? 19.844 49.562 11.484 1 82.25 311 ASP B O 1
ATOM 8418 N N . ASP B 1 312 ? 21.859 48.562 11.195 1 82.88 312 ASP B N 1
ATOM 8419 C CA . ASP B 1 312 ? 21.359 47.875 10.008 1 82.88 312 ASP B CA 1
ATOM 8420 C C . ASP B 1 312 ? 20.234 46.906 10.367 1 82.88 312 ASP B C 1
ATOM 8422 O O . ASP B 1 312 ? 19.25 46.812 9.641 1 82.88 312 ASP B O 1
ATOM 8426 N N . TRP B 1 313 ? 20.391 46.25 11.406 1 83.38 313 TRP B N 1
ATOM 8427 C CA . TRP B 1 313 ? 19.375 45.281 11.852 1 83.38 313 TRP B CA 1
ATOM 8428 C C . TRP B 1 313 ? 18.047 45.969 12.141 1 83.38 313 TRP B C 1
ATOM 8430 O O . TRP B 1 313 ? 17 45.5 11.719 1 83.38 313 TRP B O 1
ATOM 8440 N N . LEU B 1 314 ? 18.109 47 12.867 1 79.5 314 LEU B N 1
ATOM 8441 C CA . LEU B 1 314 ? 16.906 47.75 13.227 1 79.5 314 LEU B CA 1
ATOM 8442 C C . LEU B 1 314 ? 16.203 48.281 11.984 1 79.5 314 LEU B C 1
ATOM 8444 O O . LEU B 1 314 ? 14.969 48.188 11.883 1 79.5 314 LEU B O 1
ATOM 8448 N N . GLU B 1 315 ? 16.953 48.719 11.086 1 79.88 315 GLU B N 1
ATOM 8449 C CA . GLU B 1 315 ? 16.391 49.281 9.852 1 79.88 315 GLU B CA 1
ATOM 8450 C C . GLU B 1 315 ? 15.75 48.188 9.008 1 79.88 315 GLU B C 1
ATOM 8452 O O . GLU B 1 315 ? 14.617 48.344 8.547 1 79.88 315 GLU B O 1
ATOM 8457 N N . GLN B 1 316 ? 16.5 47.156 8.867 1 79.56 316 GLN B N 1
ATOM 8458 C CA . GLN B 1 316 ? 16.047 46.094 7.957 1 79.56 316 GLN B CA 1
ATOM 8459 C C . GLN B 1 316 ? 14.961 45.25 8.602 1 79.56 316 GLN B C 1
ATOM 8461 O O . GLN B 1 316 ? 14.078 44.75 7.91 1 79.56 316 GLN B O 1
ATOM 8466 N N . SER B 1 317 ? 14.984 45.062 9.891 1 78.25 317 SER B N 1
ATOM 8467 C CA . SER B 1 317 ? 13.945 44.281 10.578 1 78.25 317 SER B CA 1
ATOM 8468 C C . SER B 1 317 ? 12.586 44.969 10.438 1 78.25 317 SER B C 1
ATOM 8470 O O . SER B 1 317 ? 11.555 44.281 10.359 1 78.25 317 SER B O 1
ATOM 8472 N N . ALA B 1 318 ? 12.633 46.25 10.352 1 75.94 318 ALA B N 1
ATOM 8473 C CA . ALA B 1 318 ? 11.406 47.031 10.164 1 75.94 318 ALA B CA 1
ATOM 8474 C C . ALA B 1 318 ? 10.852 46.844 8.75 1 75.94 318 ALA B C 1
ATOM 8476 O O . ALA B 1 318 ? 9.641 46.906 8.539 1 75.94 318 ALA B O 1
ATOM 8477 N N . GLN B 1 319 ? 11.75 46.562 7.852 1 81.38 319 GLN B N 1
ATOM 8478 C CA . GLN B 1 319 ? 11.352 46.406 6.457 1 81.38 319 GLN B CA 1
ATOM 8479 C C . GLN B 1 319 ? 10.914 44.969 6.168 1 81.38 319 GLN B C 1
ATOM 8481 O O . GLN B 1 319 ? 10.273 44.719 5.145 1 81.38 319 GLN B O 1
ATOM 8486 N N . MET B 1 320 ? 11.195 44.094 7.078 1 83.94 320 MET B N 1
ATOM 8487 C CA . MET B 1 320 ? 10.922 42.688 6.859 1 83.94 320 MET B CA 1
ATOM 8488 C C . MET B 1 320 ? 9.445 42.438 6.582 1 83.94 320 MET B C 1
ATOM 8490 O O . MET B 1 320 ? 9.086 41.625 5.742 1 83.94 320 MET B O 1
ATOM 8494 N N . ALA B 1 321 ? 8.586 43.156 7.297 1 84.25 321 ALA B N 1
ATOM 8495 C CA . ALA B 1 321 ? 7.148 43.062 7.066 1 84.25 321 ALA B CA 1
ATOM 8496 C C . ALA B 1 321 ? 6.797 43.344 5.613 1 84.25 321 ALA B C 1
ATOM 8498 O O . ALA B 1 321 ? 5.98 42.656 5.008 1 84.25 321 ALA B O 1
ATOM 8499 N N . GLY B 1 322 ? 7.391 44.438 5.121 1 84.62 322 GLY B N 1
ATOM 8500 C CA . GLY B 1 322 ? 7.16 44.812 3.732 1 84.62 322 GLY B CA 1
ATOM 8501 C C . GLY B 1 322 ? 7.723 43.781 2.746 1 84.62 322 GLY B C 1
ATOM 8502 O O . GLY B 1 322 ? 7.105 43.5 1.718 1 84.62 322 GLY B O 1
ATOM 8503 N N . ILE B 1 323 ? 8.867 43.25 3.027 1 86.62 323 ILE B N 1
ATOM 8504 C CA . ILE B 1 323 ? 9.531 42.281 2.156 1 86.62 323 ILE B CA 1
ATOM 8505 C C . ILE B 1 323 ? 8.664 41.031 2.027 1 86.62 323 ILE B C 1
ATOM 8507 O O . ILE B 1 323 ? 8.383 40.594 0.916 1 86.62 323 ILE B O 1
ATOM 8511 N N . TYR B 1 324 ? 8.211 40.469 3.109 1 88.69 324 TYR B N 1
ATOM 8512 C CA . TYR B 1 324 ? 7.395 39.25 3.084 1 88.69 324 TYR B CA 1
ATOM 8513 C C . TYR B 1 324 ? 6.023 39.531 2.48 1 88.69 324 TYR B C 1
ATOM 8515 O O . TYR B 1 324 ? 5.508 38.75 1.693 1 88.69 324 TYR B O 1
ATOM 8523 N N . SER B 1 325 ? 5.434 40.688 2.797 1 87.75 325 SER B N 1
ATOM 8524 C CA . SER B 1 325 ? 4.105 41.031 2.295 1 87.75 325 SER B CA 1
ATOM 8525 C C . SER B 1 325 ? 4.109 41.156 0.775 1 87.75 325 SER B C 1
ATOM 8527 O O . SER B 1 325 ? 3.07 41 0.131 1 87.75 325 SER B O 1
ATOM 8529 N N . HIS B 1 326 ? 5.266 41.469 0.182 1 86.25 326 HIS B N 1
ATOM 8530 C CA . HIS B 1 326 ? 5.324 41.719 -1.251 1 86.25 326 HIS B CA 1
ATOM 8531 C C . HIS B 1 326 ? 6.188 40.688 -1.966 1 86.25 326 HIS B C 1
ATOM 8533 O O . HIS B 1 326 ? 6.605 40.906 -3.105 1 86.25 326 HIS B O 1
ATOM 8539 N N . SER B 1 327 ? 6.477 39.656 -1.282 1 88.62 327 SER B N 1
ATOM 8540 C CA . SER B 1 327 ? 7.246 38.594 -1.912 1 88.62 327 SER B CA 1
ATOM 8541 C C . SER B 1 327 ? 6.387 37.781 -2.891 1 88.62 327 SER B C 1
ATOM 8543 O O . SER B 1 327 ? 5.188 37.625 -2.668 1 88.62 327 SER B O 1
ATOM 8545 N N . TYR B 1 328 ? 7.023 37.375 -3.992 1 88.56 328 TYR B N 1
ATOM 8546 C CA . TYR B 1 328 ? 6.344 36.531 -4.98 1 88.56 328 TYR B CA 1
ATOM 8547 C C . TYR B 1 328 ? 6.062 35.156 -4.426 1 88.56 328 TYR B C 1
ATOM 8549 O O . TYR B 1 328 ? 4.98 34.594 -4.641 1 88.56 328 TYR B O 1
ATOM 8557 N N . LEU B 1 329 ? 7.016 34.625 -3.734 1 92.25 329 LEU B N 1
ATOM 8558 C CA . LEU B 1 329 ? 6.93 33.281 -3.152 1 92.25 329 LEU B CA 1
ATOM 8559 C C . LEU B 1 329 ? 7.789 33.188 -1.897 1 92.25 329 LEU B C 1
ATOM 8561 O O . LEU B 1 329 ? 8.953 33.594 -1.899 1 92.25 329 LEU B O 1
ATOM 8565 N N . ASN B 1 330 ? 7.168 32.812 -0.832 1 94.25 330 ASN B N 1
ATOM 8566 C CA . ASN B 1 330 ? 7.871 32.5 0.409 1 94.25 330 ASN B CA 1
ATOM 8567 C C . ASN B 1 330 ? 8.109 31 0.563 1 94.25 330 ASN B C 1
ATOM 8569 O O . ASN B 1 330 ? 7.176 30.203 0.464 1 94.25 330 ASN B O 1
ATOM 8573 N N . LEU B 1 331 ? 9.344 30.578 0.698 1 94.75 331 LEU B N 1
ATOM 8574 C CA . LEU B 1 331 ? 9.68 29.172 0.931 1 94.75 331 LEU B CA 1
ATOM 8575 C C . LEU B 1 331 ? 9.945 28.922 2.41 1 94.75 331 LEU B C 1
ATOM 8577 O O . LEU B 1 331 ? 10.82 29.562 3.006 1 94.75 331 LEU B O 1
ATOM 8581 N N . ALA B 1 332 ? 9.211 28.094 2.986 1 94.06 332 ALA B N 1
ATOM 8582 C CA . ALA B 1 332 ? 9.445 27.703 4.375 1 94.06 332 ALA B CA 1
ATOM 8583 C C . ALA B 1 332 ? 10.109 26.328 4.453 1 94.06 332 ALA B C 1
ATOM 8585 O O . ALA B 1 332 ? 9.5 25.312 4.094 1 94.06 332 ALA B O 1
ATOM 8586 N N . ALA B 1 333 ? 11.383 26.266 4.836 1 93.56 333 ALA B N 1
ATOM 8587 C CA . ALA B 1 333 ? 12.047 25 5.109 1 93.56 333 ALA B CA 1
ATOM 8588 C C . ALA B 1 333 ? 11.555 24.391 6.418 1 93.56 333 ALA B C 1
ATOM 8590 O O . ALA B 1 333 ? 12.312 24.266 7.379 1 93.56 333 ALA B O 1
ATOM 8591 N N . ALA B 1 334 ? 10.359 23.922 6.449 1 91.94 334 ALA B N 1
ATOM 8592 C CA . ALA B 1 334 ? 9.586 23.641 7.652 1 91.94 334 ALA B CA 1
ATOM 8593 C C . ALA B 1 334 ? 10.219 22.5 8.461 1 91.94 334 ALA B C 1
ATOM 8595 O O . ALA B 1 334 ? 10.141 22.484 9.688 1 91.94 334 ALA B O 1
ATOM 8596 N N . THR B 1 335 ? 10.836 21.562 7.809 1 89.5 335 THR B N 1
ATOM 8597 C CA . THR B 1 335 ? 11.367 20.391 8.516 1 89.5 335 THR B CA 1
ATOM 8598 C C . THR B 1 335 ? 12.828 20.609 8.891 1 89.5 335 THR B C 1
ATOM 8600 O O . THR B 1 335 ? 13.375 19.891 9.727 1 89.5 335 THR B O 1
ATOM 8603 N N . SER B 1 336 ? 13.477 21.562 8.25 1 86.94 336 SER B N 1
ATOM 8604 C CA . SER B 1 336 ? 14.898 21.781 8.516 1 86.94 336 SER B CA 1
ATOM 8605 C C . SER B 1 336 ? 15.102 22.484 9.859 1 86.94 336 SER B C 1
ATOM 8607 O O . SER B 1 336 ? 14.508 23.531 10.117 1 86.94 336 SER B O 1
ATOM 8609 N N . GLN B 1 337 ? 15.961 21.953 10.664 1 80.69 337 GLN B N 1
ATOM 8610 C CA . GLN B 1 337 ? 16.234 22.531 11.977 1 80.69 337 GLN B CA 1
ATOM 8611 C C . GLN B 1 337 ? 17.25 23.656 11.875 1 80.69 337 GLN B C 1
ATOM 8613 O O . GLN B 1 337 ? 17.266 24.562 12.711 1 80.69 337 GLN B O 1
ATOM 8618 N N . ASN B 1 338 ? 18.078 23.469 10.898 1 83.25 338 ASN B N 1
ATOM 8619 C CA . ASN B 1 338 ? 19.094 24.484 10.672 1 83.25 338 ASN B CA 1
ATOM 8620 C C . ASN B 1 338 ? 19.5 24.562 9.203 1 83.25 338 ASN B C 1
ATOM 8622 O O . ASN B 1 338 ? 19.016 23.781 8.383 1 83.25 338 ASN B O 1
ATOM 8626 N N . SER B 1 339 ? 20.312 25.516 8.914 1 87.69 339 SER B N 1
ATOM 8627 C CA . SER B 1 339 ? 20.656 25.797 7.523 1 87.69 339 SER B CA 1
ATOM 8628 C C . SER B 1 339 ? 21.609 24.75 6.965 1 87.69 339 SER B C 1
ATOM 8630 O O . SER B 1 339 ? 21.844 24.688 5.758 1 87.69 339 SER B O 1
ATOM 8632 N N . SER B 1 340 ? 22.125 23.875 7.82 1 87.44 340 SER B N 1
ATOM 8633 C CA . SER B 1 340 ? 23.047 22.844 7.359 1 87.44 340 SER B CA 1
ATOM 8634 C C . SER B 1 340 ? 22.281 21.641 6.785 1 87.44 340 SER B C 1
ATOM 8636 O O . SER B 1 340 ? 22.875 20.797 6.113 1 87.44 340 SER B O 1
ATOM 8638 N N . GLN B 1 341 ? 21.062 21.641 6.973 1 89.19 341 GLN B N 1
ATOM 8639 C CA . GLN B 1 341 ? 20.266 20.516 6.504 1 89.19 341 GLN B CA 1
ATOM 8640 C C . GLN B 1 341 ? 19.703 20.781 5.113 1 89.19 341 GLN B C 1
ATOM 8642 O O . GLN B 1 341 ? 19.469 21.938 4.746 1 89.19 341 GLN B O 1
ATOM 8647 N N . SER B 1 342 ? 19.438 19.75 4.434 1 91.69 342 SER B N 1
ATOM 8648 C CA . SER B 1 342 ? 18.906 19.844 3.078 1 91.69 342 SER B CA 1
ATOM 8649 C C . SER B 1 342 ? 17.422 20.188 3.09 1 91.69 342 SER B C 1
ATOM 8651 O O . SER B 1 342 ? 16.703 19.812 4.008 1 91.69 342 SER B O 1
ATOM 8653 N N . LEU B 1 343 ? 17 20.938 2.092 1 93 343 LEU B N 1
ATOM 8654 C CA . LEU B 1 343 ? 15.586 21.219 1.866 1 93 343 LEU B CA 1
ATOM 8655 C C . LEU B 1 343 ? 14.844 19.953 1.437 1 93 343 LEU B C 1
ATOM 8657 O O . LEU B 1 343 ? 13.633 19.844 1.65 1 93 343 LEU B O 1
ATOM 8661 N N . PHE B 1 344 ? 15.555 19.062 0.783 1 93.69 344 PHE B N 1
ATOM 8662 C CA . PHE B 1 344 ? 14.977 17.875 0.185 1 93.69 344 PHE B CA 1
ATOM 8663 C C . PHE B 1 344 ? 15.32 16.641 1.013 1 93.69 344 PHE B C 1
ATOM 8665 O O . PHE B 1 344 ? 16.109 15.797 0.585 1 93.69 344 PHE B O 1
ATOM 8672 N N . ARG B 1 345 ? 14.586 16.453 2.059 1 87.75 345 ARG B N 1
ATOM 8673 C CA . ARG B 1 345 ? 14.867 15.391 3.018 1 87.75 345 ARG B CA 1
ATOM 8674 C C . ARG B 1 345 ? 13.953 14.188 2.801 1 87.75 345 ARG B C 1
ATOM 8676 O O . ARG B 1 345 ? 12.938 14.297 2.105 1 87.75 345 ARG B O 1
ATOM 8683 N N . THR B 1 346 ? 14.367 13.031 3.416 1 87 346 THR B N 1
ATOM 8684 C CA . THR B 1 346 ? 13.539 11.828 3.42 1 87 346 THR B CA 1
ATOM 8685 C C . THR B 1 346 ? 12.188 12.109 4.078 1 87 346 THR B C 1
ATOM 8687 O O . THR B 1 346 ? 12.117 12.82 5.082 1 87 346 THR B O 1
ATOM 8690 N N . ARG B 1 347 ? 11.203 11.57 3.541 1 89.31 347 ARG B N 1
ATOM 8691 C CA . ARG B 1 347 ? 9.844 11.852 3.988 1 89.31 347 ARG B CA 1
ATOM 8692 C C . ARG B 1 347 ? 9.391 10.828 5.027 1 89.31 347 ARG B C 1
ATOM 8694 O O . ARG B 1 347 ? 9.711 9.648 4.922 1 89.31 347 ARG B O 1
ATOM 8701 N N . PHE B 1 348 ? 8.672 11.375 6.012 1 88.75 348 PHE B N 1
ATOM 8702 C CA . PHE B 1 348 ? 8.078 10.539 7.051 1 88.75 348 PHE B CA 1
ATOM 8703 C C . PHE B 1 348 ? 6.645 10.977 7.34 1 88.75 348 PHE B C 1
ATOM 8705 O O . PHE B 1 348 ? 6.312 12.156 7.219 1 88.75 348 PHE B O 1
ATOM 8712 N N . GLN B 1 349 ? 5.855 10.031 7.656 1 85.56 349 GLN B N 1
ATOM 8713 C CA . GLN B 1 349 ? 4.523 10.32 8.172 1 85.56 349 GLN B CA 1
ATOM 8714 C C . GLN B 1 349 ? 4.543 10.453 9.695 1 85.56 349 GLN B C 1
ATOM 8716 O O . GLN B 1 349 ? 5.102 9.602 10.391 1 85.56 349 GLN B O 1
ATOM 8721 N N . VAL B 1 350 ? 3.922 11.586 10.133 1 83.44 350 VAL B N 1
ATOM 8722 C CA . VAL B 1 350 ? 3.863 11.82 11.578 1 83.44 350 VAL B CA 1
ATOM 8723 C C . VAL B 1 350 ? 2.479 11.453 12.102 1 83.44 350 VAL B C 1
ATOM 8725 O O . VAL B 1 350 ? 1.464 11.812 11.5 1 83.44 350 VAL B O 1
ATOM 8728 N N . PHE B 1 351 ? 2.424 10.703 13.141 1 77.88 351 PHE B N 1
ATOM 8729 C CA . PHE B 1 351 ? 1.146 10.352 13.75 1 77.88 351 PHE B CA 1
ATOM 8730 C C . PHE B 1 351 ? 1.271 10.258 15.266 1 77.88 351 PHE B C 1
ATOM 8732 O O . PHE B 1 351 ? 2.375 10.125 15.789 1 77.88 351 PHE B O 1
ATOM 8739 N N . ALA B 1 352 ? 0.161 10.516 15.914 1 70.94 352 ALA B N 1
ATOM 8740 C CA . ALA B 1 352 ? 0.095 10.445 17.375 1 70.94 352 ALA B CA 1
ATOM 8741 C C . ALA B 1 352 ? -0.416 9.086 17.828 1 70.94 352 ALA B C 1
ATOM 8743 O O . ALA B 1 352 ? -1.246 8.469 17.172 1 70.94 352 ALA B O 1
ATOM 8744 N N . ASP B 1 353 ? 0.205 8.516 18.906 1 61.44 353 ASP B N 1
ATOM 8745 C CA . ASP B 1 353 ? -0.288 7.273 19.484 1 61.44 353 ASP B CA 1
ATOM 8746 C C . ASP B 1 353 ? -1.737 7.418 19.938 1 61.44 353 ASP B C 1
ATOM 8748 O O . ASP B 1 353 ? -2.154 8.492 20.375 1 61.44 353 ASP B O 1
ATOM 8752 N N . VAL B 1 354 ? -2.652 6.527 19.625 1 53.41 354 VAL B N 1
ATOM 8753 C CA . VAL B 1 354 ? -4.055 6.52 20.031 1 53.41 354 VAL B CA 1
ATOM 8754 C C . VAL B 1 354 ? -4.156 6.656 21.547 1 53.41 354 VAL B C 1
ATOM 8756 O O . VAL B 1 354 ? -5.238 6.91 22.078 1 53.41 354 VAL B O 1
ATOM 8759 N N . ASP B 1 355 ? -3.275 6.367 22.312 1 44.72 355 ASP B N 1
ATOM 8760 C CA . ASP B 1 355 ? -3.51 6.32 23.75 1 44.72 355 ASP B CA 1
ATOM 8761 C C . ASP B 1 355 ? -4.066 7.648 24.25 1 44.72 355 ASP B C 1
ATOM 8763 O O . ASP B 1 355 ? -4.18 7.855 25.469 1 44.72 355 ASP B O 1
ATOM 8767 N N . ALA B 1 356 ? -4.312 8.516 23.391 1 39.56 356 ALA B N 1
ATOM 8768 C CA . ALA B 1 356 ? -4.758 9.734 24.047 1 39.56 356 ALA B CA 1
ATOM 8769 C C . ALA B 1 356 ? -6.133 9.539 24.688 1 39.56 356 ALA B C 1
ATOM 8771 O O . ALA B 1 356 ? -6.75 10.5 25.156 1 39.56 356 ALA B O 1
ATOM 8772 N N . SER B 1 357 ? -6.871 8.539 24.391 1 34.88 357 SER B N 1
ATOM 8773 C CA . SER B 1 357 ? -8.078 8.461 25.203 1 34.88 357 SER B CA 1
ATOM 8774 C C . SER B 1 357 ? -7.754 8.57 26.688 1 34.88 357 SER B C 1
ATOM 8776 O O . SER B 1 357 ? -8.625 8.914 27.5 1 34.88 357 SER B O 1
ATOM 8778 N N . VAL B 1 358 ? -6.785 7.883 27.156 1 32.66 358 VAL B N 1
ATOM 8779 C CA . VAL B 1 358 ? -6.742 8.086 28.594 1 32.66 358 VAL B CA 1
ATOM 8780 C C . VAL B 1 358 ? -6.707 9.586 28.906 1 32.66 358 VAL B C 1
ATOM 8782 O O . VAL B 1 358 ? -7.367 10.047 29.844 1 32.66 358 VAL B O 1
ATOM 8785 N N . SER B 1 359 ? -5.832 10.344 28.172 1 31.11 359 SER B N 1
ATOM 8786 C CA . SER B 1 359 ? -5.789 11.711 28.672 1 31.11 359 SER B CA 1
ATOM 8787 C C . SER B 1 359 ? -6.91 12.555 28.094 1 31.11 359 SER B C 1
ATOM 8789 O O . SER B 1 359 ? -7.156 13.672 28.547 1 31.11 359 SER B O 1
ATOM 8791 N N . ALA B 1 360 ? -7.551 12.109 26.922 1 31.41 360 ALA B N 1
ATOM 8792 C CA . ALA B 1 360 ? -8.664 12.969 26.547 1 31.41 360 ALA B CA 1
ATOM 8793 C C . ALA B 1 360 ? -9.938 12.594 27.297 1 31.41 360 ALA B C 1
ATOM 8795 O O . ALA B 1 360 ? -11.016 13.102 27 1 31.41 360 ALA B O 1
ATOM 8796 N N . GLN B 1 361 ? -10.188 11.43 27.875 1 28.23 361 GLN B N 1
ATOM 8797 C CA . GLN B 1 361 ? -11.281 11.555 28.828 1 28.23 361 GLN B CA 1
ATOM 8798 C C . GLN B 1 361 ? -11.086 12.758 29.75 1 28.23 361 GLN B C 1
ATOM 8800 O O . GLN B 1 361 ? -10.312 12.703 30.703 1 28.23 361 GLN B O 1
ATOM 8805 N N . SER B 1 362 ? -11.117 13.852 29.219 1 27.03 362 SER B N 1
ATOM 8806 C CA . SER B 1 362 ? -11.656 14.859 30.109 1 27.03 362 SER B CA 1
ATOM 8807 C C . SER B 1 362 ? -12.945 14.375 30.766 1 27.03 362 SER B C 1
ATOM 8809 O O . SER B 1 362 ? -13.953 14.156 30.094 1 27.03 362 SER B O 1
ATOM 8811 N N . ASP B 1 363 ? -13.102 13.398 31.672 1 24.64 363 ASP B N 1
ATOM 8812 C CA . ASP B 1 363 ? -13.961 13.859 32.75 1 24.64 363 ASP B CA 1
ATOM 8813 C C . ASP B 1 363 ? -13.969 15.383 32.844 1 24.64 363 ASP B C 1
ATOM 8815 O O . ASP B 1 363 ? -12.984 16.031 32.469 1 24.64 363 ASP B O 1
ATOM 8819 N N . SER B 1 364 ? -15.102 16.031 32.812 1 26.7 364 SER B N 1
ATOM 8820 C CA . SER B 1 364 ? -15.391 17.406 33.219 1 26.7 364 SER B CA 1
ATOM 8821 C C . SER B 1 364 ? -14.32 17.938 34.188 1 26.7 364 SER B C 1
ATOM 8823 O O . SER B 1 364 ? -14.297 19.125 34.5 1 26.7 364 SER B O 1
ATOM 8825 N N . SER B 1 365 ? -13.992 17 35.219 1 24.83 365 SER B N 1
ATOM 8826 C CA . SER B 1 365 ? -13.125 17.609 36.219 1 24.83 365 SER B CA 1
ATOM 8827 C C . SER B 1 365 ? -11.758 17.938 35.656 1 24.83 365 SER B C 1
ATOM 8829 O O . SER B 1 365 ? -10.938 17.047 35.438 1 24.83 365 SER B O 1
ATOM 8831 N N . LEU B 1 366 ? -11.648 18.828 34.719 1 27.95 366 LEU B N 1
ATOM 8832 C CA . LEU B 1 366 ? -10.492 19.688 34.438 1 27.95 366 LEU B CA 1
ATOM 8833 C C . LEU B 1 366 ? -9.602 19.797 35.688 1 27.95 366 LEU B C 1
ATOM 8835 O O . LEU B 1 366 ? -9.758 20.719 36.469 1 27.95 366 LEU B O 1
ATOM 8839 N N . HIS B 1 367 ? -9.344 18.672 36.375 1 26.36 367 HIS B N 1
ATOM 8840 C CA . HIS B 1 367 ? -8.422 18.984 37.469 1 26.36 367 HIS B CA 1
ATOM 8841 C C . HIS B 1 367 ? -7.168 19.688 36.938 1 26.36 367 HIS B C 1
ATOM 8843 O O . HIS B 1 367 ? -6.625 19.297 35.906 1 26.36 367 HIS B O 1
ATOM 8849 N N . PRO B 1 368 ? -6.789 20.875 37.438 1 28.48 368 PRO B N 1
ATOM 8850 C CA . PRO B 1 368 ? -5.77 21.875 37.156 1 28.48 368 PRO B CA 1
ATOM 8851 C C . PRO B 1 368 ? -4.379 21.281 37 1 28.48 368 PRO B C 1
ATOM 8853 O O . PRO B 1 368 ? -3.504 21.906 36.375 1 28.48 368 PRO B O 1
ATOM 8856 N N . ASP B 1 369 ? -3.959 20.406 37.844 1 29.95 369 ASP B N 1
ATOM 8857 C CA . ASP B 1 369 ? -2.574 19.953 37.969 1 29.95 369 ASP B CA 1
ATOM 8858 C C . ASP B 1 369 ? -2.207 19 36.844 1 29.95 369 ASP B C 1
ATOM 8860 O O . ASP B 1 369 ? -1.075 18.516 36.781 1 29.95 369 ASP B O 1
ATOM 8864 N N . SER B 1 370 ? -3.035 18 36.438 1 31.7 370 SER B N 1
ATOM 8865 C CA . SER B 1 370 ? -2.84 16.891 35.5 1 31.7 370 SER B CA 1
ATOM 8866 C C . SER B 1 370 ? -2.645 17.406 34.062 1 31.7 370 SER B C 1
ATOM 8868 O O . SER B 1 370 ? -3.404 18.25 33.594 1 31.7 370 SER B O 1
ATOM 8870 N N . SER B 1 371 ? -1.381 17.422 33.5 1 34.69 371 SER B N 1
ATOM 8871 C CA . SER B 1 371 ? -1.027 17.719 32.125 1 34.69 371 SER B CA 1
ATOM 8872 C C . SER B 1 371 ? -2.148 17.328 31.172 1 34.69 371 SER B C 1
ATOM 8874 O O . SER B 1 371 ? -2.416 16.141 30.969 1 34.69 371 SER B O 1
ATOM 8876 N N . TRP B 1 372 ? -3.285 17.859 31.312 1 36.62 372 TRP B N 1
ATOM 8877 C CA . TRP B 1 372 ? -4.582 17.672 30.672 1 36.62 372 TRP B CA 1
ATOM 8878 C C . TRP B 1 372 ? -4.426 17 29.312 1 36.62 372 TRP B C 1
ATOM 8880 O O . TRP B 1 372 ? -5.285 16.219 28.891 1 36.62 372 TRP B O 1
ATOM 8890 N N . TRP B 1 373 ? -3.779 17.719 28.438 1 40.03 373 TRP B N 1
ATOM 8891 C CA . TRP B 1 373 ? -3.672 17.141 27.109 1 40.03 373 TRP B CA 1
ATOM 8892 C C . TRP B 1 373 ? -2.635 16.031 27.078 1 40.03 373 TRP B C 1
ATOM 8894 O O . TRP B 1 373 ? -1.434 16.281 27.188 1 40.03 373 TRP B O 1
ATOM 8904 N N . PRO B 1 374 ? -2.982 14.945 27.625 1 43.03 374 PRO B N 1
ATOM 8905 C CA . PRO B 1 374 ? -1.955 13.945 27.328 1 43.03 374 PRO B CA 1
ATOM 8906 C C . PRO B 1 374 ? -1.319 14.156 25.953 1 43.03 374 PRO B C 1
ATOM 8908 O O . PRO B 1 374 ? -2.029 14.328 24.953 1 43.03 374 PRO B O 1
ATOM 8911 N N . SER B 1 375 ? -0.218 14.836 25.922 1 52.56 375 SER B N 1
ATOM 8912 C CA . SER B 1 375 ? 0.5 14.906 24.656 1 52.56 375 SER B CA 1
ATOM 8913 C C . SER B 1 375 ? 0.818 13.523 24.125 1 52.56 375 SER B C 1
ATOM 8915 O O . SER B 1 375 ? 1.661 12.812 24.672 1 52.56 375 SER B O 1
ATOM 8917 N N . PRO B 1 376 ? -0.079 13 23.312 1 61.34 376 PRO B N 1
ATOM 8918 C CA . PRO B 1 376 ? 0.271 11.703 22.734 1 61.34 376 PRO B CA 1
ATOM 8919 C C . PRO B 1 376 ? 1.704 11.664 22.203 1 61.34 376 PRO B C 1
ATOM 8921 O O . PRO B 1 376 ? 2.244 12.695 21.797 1 61.34 376 PRO B O 1
ATOM 8924 N N . LYS B 1 377 ? 2.299 10.547 22.547 1 69.12 377 LYS B N 1
ATOM 8925 C CA . LYS B 1 377 ? 3.621 10.359 21.953 1 69.12 377 LYS B CA 1
ATOM 8926 C C . LYS B 1 377 ? 3.555 10.414 20.438 1 69.12 377 LYS B C 1
ATOM 8928 O O . LYS B 1 377 ? 2.633 9.867 19.828 1 69.12 377 LYS B O 1
ATOM 8933 N N . MET B 1 378 ? 4.402 11.203 19.906 1 75.56 378 MET B N 1
ATOM 8934 C CA . MET B 1 378 ? 4.469 11.375 18.453 1 75.56 378 MET B CA 1
ATOM 8935 C C . MET B 1 378 ? 5.445 10.383 17.844 1 75.56 378 MET B C 1
ATOM 8937 O O . MET B 1 378 ? 6.496 10.094 18.422 1 75.56 378 MET B O 1
ATOM 8941 N N . HIS B 1 379 ? 5.027 9.844 16.75 1 75.56 379 HIS B N 1
ATOM 8942 C CA . HIS B 1 379 ? 5.852 8.914 16 1 75.56 379 HIS B CA 1
ATOM 8943 C C . HIS B 1 379 ? 5.953 9.328 14.539 1 75.56 379 HIS B C 1
ATOM 8945 O O . HIS B 1 379 ? 5.117 10.086 14.039 1 75.56 379 HIS B O 1
ATOM 8951 N N . TYR B 1 380 ? 7.074 9.031 13.977 1 81.06 380 TYR B N 1
ATOM 8952 C CA . TYR B 1 380 ? 7.172 9.195 12.531 1 81.06 380 TYR B CA 1
ATOM 8953 C C . TYR B 1 380 ? 7.734 7.945 11.867 1 81.06 380 TYR B C 1
ATOM 8955 O O . TYR B 1 380 ? 8.617 7.285 12.422 1 81.06 380 TYR B O 1
ATOM 8963 N N . GLU B 1 381 ? 7.098 7.512 10.938 1 81.31 381 GLU B N 1
ATOM 8964 C CA . GLU B 1 381 ? 7.457 6.316 10.188 1 81.31 381 GLU B CA 1
ATOM 8965 C C . GLU B 1 381 ? 7.301 6.543 8.688 1 81.31 381 GLU B C 1
ATOM 8967 O O . GLU B 1 381 ? 6.523 7.395 8.258 1 81.31 381 GLU B O 1
ATOM 8972 N N . ARG B 1 382 ? 8.141 5.805 7.957 1 85.81 382 ARG B N 1
ATOM 8973 C CA . ARG B 1 382 ? 7.914 5.805 6.516 1 85.81 382 ARG B CA 1
ATOM 8974 C C . ARG B 1 382 ? 6.691 4.969 6.148 1 85.81 382 ARG B C 1
ATOM 8976 O O . ARG B 1 382 ? 6.496 3.879 6.688 1 85.81 382 ARG B O 1
ATOM 8983 N N . TRP B 1 383 ? 5.836 5.516 5.363 1 82.25 383 TRP B N 1
ATOM 8984 C CA . TRP B 1 383 ? 4.613 4.809 4.984 1 82.25 383 TRP B CA 1
ATOM 8985 C C . TRP B 1 383 ? 4.418 4.836 3.475 1 82.25 383 TRP B C 1
ATOM 8987 O O . TRP B 1 383 ? 4.664 5.855 2.826 1 82.25 383 TRP B O 1
ATOM 8997 N N . THR B 1 384 ? 4.09 3.645 2.979 1 88.69 384 THR B N 1
ATOM 8998 C CA . THR B 1 384 ? 3.697 3.547 1.577 1 88.69 384 THR B CA 1
ATOM 8999 C C . THR B 1 384 ? 2.18 3.457 1.446 1 88.69 384 THR B C 1
ATOM 9001 O O . THR B 1 384 ? 1.543 2.623 2.094 1 88.69 384 THR B O 1
ATOM 9004 N N . THR B 1 385 ? 1.617 4.336 0.654 1 94.5 385 THR B N 1
ATOM 9005 C CA . THR B 1 385 ? 0.173 4.371 0.452 1 94.5 385 THR B CA 1
ATOM 9006 C C . THR B 1 385 ? -0.322 3.057 -0.142 1 94.5 385 THR B C 1
ATOM 9008 O O . THR B 1 385 ? 0.322 2.486 -1.025 1 94.5 385 THR B O 1
ATOM 9011 N N . GLY B 1 386 ? -1.414 2.539 0.472 1 95.81 386 GLY B N 1
ATOM 9012 C CA . GLY B 1 386 ? -2.059 1.369 -0.104 1 95.81 386 GLY B CA 1
ATOM 9013 C C . GLY B 1 386 ? -3.047 1.713 -1.203 1 95.81 386 GLY B C 1
ATOM 9014 O O . GLY B 1 386 ? -3.578 2.824 -1.242 1 95.81 386 GLY B O 1
ATOM 9015 N N . VAL B 1 387 ? -3.26 0.78 -2.105 1 97.62 387 VAL B N 1
ATOM 9016 C CA . VAL B 1 387 ? -4.254 0.941 -3.16 1 97.62 387 VAL B CA 1
ATOM 9017 C C . VAL B 1 387 ? -5.18 -0.272 -3.188 1 97.62 387 VAL B C 1
ATOM 9019 O O . VAL B 1 387 ? -4.719 -1.414 -3.119 1 97.62 387 VAL B O 1
ATOM 9022 N N . ILE B 1 388 ? -6.473 -0.051 -3.193 1 97.5 388 ILE B N 1
ATOM 9023 C CA . ILE B 1 388 ? -7.492 -1.095 -3.182 1 97.5 388 ILE B CA 1
ATOM 9024 C C . ILE B 1 388 ? -8.32 -1.021 -4.461 1 97.5 388 ILE B C 1
ATOM 9026 O O . ILE B 1 388 ? -8.844 0.041 -4.809 1 97.5 388 ILE B O 1
ATOM 9030 N N . GLN B 1 389 ? -8.359 -2.092 -5.16 1 97 389 GLN B N 1
ATOM 9031 C CA . GLN B 1 389 ? -9.281 -2.193 -6.285 1 97 389 GLN B CA 1
ATOM 9032 C C . GLN B 1 389 ? -10.648 -2.709 -5.828 1 97 389 GLN B C 1
ATOM 9034 O O . GLN B 1 389 ? -10.766 -3.855 -5.395 1 97 389 GLN B O 1
ATOM 9039 N N . PRO B 1 390 ? -11.703 -1.83 -5.879 1 96.94 390 PRO B N 1
ATOM 9040 C CA . PRO B 1 390 ? -13.039 -2.311 -5.52 1 96.94 390 PRO B CA 1
ATOM 9041 C C . PRO B 1 390 ? -13.492 -3.494 -6.375 1 96.94 390 PRO B C 1
ATOM 9043 O O . PRO B 1 390 ? -12.883 -3.777 -7.41 1 96.94 390 PRO B O 1
ATOM 9046 N N . MET B 1 391 ? -14.562 -4.176 -5.949 1 94.75 391 MET B N 1
ATOM 9047 C CA . MET B 1 391 ? -15.094 -5.34 -6.66 1 94.75 391 MET B CA 1
ATOM 9048 C C . MET B 1 391 ? -15.484 -4.977 -8.086 1 94.75 391 MET B C 1
ATOM 9050 O O . MET B 1 391 ? -15.312 -5.781 -9.008 1 94.75 391 MET B O 1
ATOM 9054 N N . ASP B 1 392 ? -16 -3.77 -8.227 1 93.19 392 ASP B N 1
ATOM 9055 C CA . ASP B 1 392 ? -16.328 -3.266 -9.562 1 93.19 392 ASP B CA 1
ATOM 9056 C C . ASP B 1 392 ? -15.078 -2.736 -10.266 1 93.19 392 ASP B C 1
ATOM 9058 O O . ASP B 1 392 ? -14.633 -1.621 -9.984 1 93.19 392 ASP B O 1
ATOM 9062 N N . THR B 1 393 ? -14.555 -3.424 -11.203 1 91.62 393 THR B N 1
ATOM 9063 C CA . THR B 1 393 ? -13.289 -3.119 -11.852 1 91.62 393 THR B CA 1
ATOM 9064 C C . THR B 1 393 ? -13.422 -1.915 -12.773 1 91.62 393 THR B C 1
ATOM 9066 O O . THR B 1 393 ? -12.43 -1.41 -13.297 1 91.62 393 THR B O 1
ATOM 9069 N N . SER B 1 394 ? -14.633 -1.426 -12.969 1 92.19 394 SER B N 1
ATOM 9070 C CA . SER B 1 394 ? -14.852 -0.263 -13.82 1 92.19 394 SER B CA 1
ATOM 9071 C C . SER B 1 394 ? -14.688 1.036 -13.039 1 92.19 394 SER B C 1
ATOM 9073 O O . SER B 1 394 ? -14.68 2.121 -13.625 1 92.19 394 SER B O 1
ATOM 9075 N N . THR B 1 395 ? -14.562 0.911 -11.75 1 95.5 395 THR B N 1
ATOM 9076 C CA . THR B 1 395 ? -14.422 2.1 -10.914 1 95.5 395 THR B CA 1
ATOM 9077 C C . THR B 1 395 ? -12.961 2.328 -10.547 1 95.5 395 THR B C 1
ATOM 9079 O O . THR B 1 395 ? -12.148 1.404 -10.609 1 95.5 395 THR B O 1
ATOM 9082 N N . ALA B 1 396 ? -12.648 3.58 -10.172 1 97.31 396 ALA B N 1
ATOM 9083 C CA . ALA B 1 396 ? -11.289 3.965 -9.789 1 97.31 396 ALA B CA 1
ATOM 9084 C C . ALA B 1 396 ? -10.867 3.266 -8.508 1 97.31 396 ALA B C 1
ATOM 9086 O O . ALA B 1 396 ? -11.703 2.91 -7.672 1 97.31 396 ALA B O 1
ATOM 9087 N N . ALA B 1 397 ? -9.57 3.023 -8.422 1 97.75 397 ALA B N 1
ATOM 9088 C CA . ALA B 1 397 ? -9.016 2.424 -7.215 1 97.75 397 ALA B CA 1
ATOM 9089 C C . ALA B 1 397 ? -9.117 3.385 -6.031 1 97.75 397 ALA B C 1
ATOM 9091 O O . ALA B 1 397 ? -9.234 4.598 -6.219 1 97.75 397 ALA B O 1
ATOM 9092 N N . VAL B 1 398 ? -9.148 2.869 -4.871 1 98.19 398 VAL B N 1
ATOM 9093 C CA . VAL B 1 398 ? -9.219 3.629 -3.629 1 98.19 398 VAL B CA 1
ATOM 9094 C C . VAL B 1 398 ? -7.867 3.604 -2.926 1 98.19 398 VAL B C 1
ATOM 9096 O O . VAL B 1 398 ? -7.273 2.537 -2.746 1 98.19 398 VAL B O 1
ATOM 9099 N N . LEU B 1 399 ? -7.34 4.797 -2.627 1 97.62 399 LEU B N 1
ATOM 9100 C CA . LEU B 1 399 ? -6.117 4.906 -1.839 1 97.62 399 LEU B CA 1
ATOM 9101 C C . LEU B 1 399 ? -6.414 4.77 -0.35 1 97.62 399 LEU B C 1
ATOM 9103 O O . LEU B 1 399 ? -7.453 5.238 0.124 1 97.62 399 LEU B O 1
ATOM 9107 N N . VAL B 1 400 ? -5.574 4.121 0.353 1 96.38 400 VAL B N 1
ATOM 9108 C CA . VAL B 1 400 ? -5.715 3.979 1.799 1 96.38 400 VAL B CA 1
ATOM 9109 C C . VAL B 1 400 ? -4.398 4.328 2.484 1 96.38 400 VAL B C 1
ATOM 9111 O O . VAL B 1 400 ? -3.34 3.824 2.102 1 96.38 400 VAL B O 1
ATOM 9114 N N . ARG B 1 401 ? -4.426 5.184 3.488 1 93.12 401 ARG B N 1
ATOM 9115 C CA . ARG B 1 401 ? -3.234 5.637 4.203 1 93.12 401 ARG B CA 1
ATOM 9116 C C . ARG B 1 401 ? -3.6 6.203 5.57 1 93.12 401 ARG B C 1
ATOM 9118 O O . ARG B 1 401 ? -4.77 6.477 5.844 1 93.12 401 ARG B O 1
ATOM 9125 N N . PRO B 1 402 ? -2.6 6.383 6.453 1 88.38 402 PRO B N 1
ATOM 9126 C CA . PRO B 1 402 ? -2.857 7.203 7.641 1 88.38 402 PRO B CA 1
ATOM 9127 C C . PRO B 1 402 ? -3.123 8.672 7.297 1 88.38 402 PRO B C 1
ATOM 9129 O O . PRO B 1 402 ? -2.469 9.227 6.41 1 88.38 402 PRO B O 1
ATOM 9132 N N . PRO B 1 403 ? -4.082 9.211 7.922 1 87.31 403 PRO B N 1
ATOM 9133 C CA . PRO B 1 403 ? -4.355 10.617 7.621 1 87.31 403 PRO B CA 1
ATOM 9134 C C . PRO B 1 403 ? -3.232 11.547 8.086 1 87.31 403 PRO B C 1
ATOM 9136 O O . PRO B 1 403 ? -2.627 11.32 9.133 1 87.31 403 PRO B O 1
ATOM 9139 N N . ASN B 1 404 ? -2.938 12.539 7.336 1 87.94 404 ASN B N 1
ATOM 9140 C CA . ASN B 1 404 ? -1.936 13.531 7.703 1 87.94 404 ASN B CA 1
ATOM 9141 C C . ASN B 1 404 ? -2.562 14.719 8.438 1 87.94 404 ASN B C 1
ATOM 9143 O O . ASN B 1 404 ? -2.318 15.867 8.078 1 87.94 404 ASN B O 1
ATOM 9147 N N . VAL B 1 405 ? -3.322 14.43 9.398 1 79.62 405 VAL B N 1
ATOM 9148 C CA . VAL B 1 405 ? -4.082 15.453 10.117 1 79.62 405 VAL B CA 1
ATOM 9149 C C . VAL B 1 405 ? -3.125 16.375 10.867 1 79.62 405 VAL B C 1
ATOM 9151 O O . VAL B 1 405 ? -3.314 17.594 10.883 1 79.62 405 VAL B O 1
ATOM 9154 N N . LEU B 1 406 ? -2.086 15.836 11.445 1 79.31 406 LEU B N 1
ATOM 9155 C CA . LEU B 1 406 ? -1.142 16.625 12.227 1 79.31 406 LEU B CA 1
ATOM 9156 C C . LEU B 1 406 ? -0.335 17.562 11.32 1 79.31 406 LEU B C 1
ATOM 9158 O O . LEU B 1 406 ? -0.101 18.719 11.664 1 79.31 406 LEU B O 1
ATOM 9162 N N . GLY B 1 407 ? 0.064 17 10.195 1 83.94 407 GLY B N 1
ATOM 9163 C CA . GLY B 1 407 ? 0.794 17.828 9.25 1 83.94 407 GLY B CA 1
ATOM 9164 C C . GLY B 1 407 ? -0.035 18.969 8.695 1 83.94 407 GLY B C 1
ATOM 9165 O O . GLY B 1 407 ? 0.417 20.125 8.672 1 83.94 407 GLY B O 1
ATOM 9166 N N . HIS B 1 408 ? -1.23 18.703 8.336 1 85.62 408 HIS B N 1
ATOM 9167 C CA . HIS B 1 408 ? -2.125 19.719 7.789 1 85.62 408 HIS B CA 1
ATOM 9168 C C . HIS B 1 408 ? -2.496 20.75 8.852 1 85.62 408 HIS B C 1
ATOM 9170 O O . HIS B 1 408 ? -2.52 21.953 8.57 1 85.62 408 HIS B O 1
ATOM 9176 N N . GLY B 1 409 ? -2.709 20.203 10.039 1 78.69 409 GLY B N 1
ATOM 9177 C CA . GLY B 1 409 ? -3.064 21.094 11.133 1 78.69 409 GLY B CA 1
ATOM 9178 C C . GLY B 1 409 ? -1.948 22.047 11.516 1 78.69 409 GLY B C 1
ATOM 9179 O O . GLY B 1 409 ? -2.207 23.188 11.922 1 78.69 409 GLY B O 1
ATOM 9180 N N . SER B 1 410 ? -0.77 21.625 11.383 1 78.88 410 SER B N 1
ATOM 9181 C CA . SER B 1 410 ? 0.371 22.469 11.703 1 78.88 410 SER B CA 1
ATOM 9182 C C . SER B 1 410 ? 0.462 23.656 10.75 1 78.88 410 SER B C 1
ATOM 9184 O O . SER B 1 410 ? 0.865 24.75 11.148 1 78.88 410 SER B O 1
ATOM 9186 N N . ILE B 1 411 ? 0.079 23.438 9.562 1 81.31 411 ILE B N 1
ATOM 9187 C CA . ILE B 1 411 ? 0.16 24.484 8.555 1 81.31 411 ILE B CA 1
ATOM 9188 C C . ILE B 1 411 ? -1.047 25.422 8.68 1 81.31 411 ILE B C 1
ATOM 9190 O O . ILE B 1 411 ? -0.922 26.641 8.508 1 81.31 411 ILE B O 1
ATOM 9194 N N . LEU B 1 412 ? -2.109 24.797 9.008 1 75.31 412 LEU B N 1
ATOM 9195 C CA . LEU B 1 412 ? -3.344 25.562 9.07 1 75.31 412 LEU B CA 1
ATOM 9196 C C . LEU B 1 412 ? -3.492 26.25 10.43 1 75.31 412 LEU B C 1
ATOM 9198 O O . LEU B 1 412 ? -4.312 27.156 10.586 1 75.31 412 LEU B O 1
ATOM 9202 N N . GLY B 1 413 ? -2.576 25.906 11.414 1 64.5 413 GLY B N 1
ATOM 9203 C CA . GLY B 1 413 ? -2.521 26.609 12.68 1 64.5 413 GLY B CA 1
ATOM 9204 C C . GLY B 1 413 ? -3.314 25.922 13.781 1 64.5 413 GLY B C 1
ATOM 9205 O O . GLY B 1 413 ? -3.398 26.438 14.898 1 64.5 413 GLY B O 1
ATOM 9206 N N . ASP B 1 414 ? -3.76 24.719 13.523 1 54.84 414 ASP B N 1
ATOM 9207 C CA . ASP B 1 414 ? -4.68 24.109 14.477 1 54.84 414 ASP B CA 1
ATOM 9208 C C . ASP B 1 414 ? -3.963 23.078 15.359 1 54.84 414 ASP B C 1
ATOM 9210 O O . ASP B 1 414 ? -4.539 22.578 16.328 1 54.84 414 ASP B O 1
ATOM 9214 N N . GLU B 1 415 ? -2.801 22.844 14.969 1 55.84 415 GLU B N 1
ATOM 9215 C CA . GLU B 1 415 ? -2.18 21.734 15.68 1 55.84 415 GLU B CA 1
ATOM 9216 C C . GLU B 1 415 ? -0.769 22.094 16.141 1 55.84 415 GLU B C 1
ATOM 9218 O O . GLU B 1 415 ? 0.065 22.5 15.328 1 55.84 415 GLU B O 1
ATOM 9223 N N . TYR B 1 416 ? -0.668 21.891 17.453 1 59.06 416 TYR B N 1
ATOM 9224 C CA . TYR B 1 416 ? 0.654 22.172 18 1 59.06 416 TYR B CA 1
ATOM 9225 C C . TYR B 1 416 ? 1.41 20.875 18.266 1 59.06 416 TYR B C 1
ATOM 9227 O O . TYR B 1 416 ? 2.643 20.859 18.328 1 59.06 416 TYR B O 1
ATOM 9235 N N . LEU B 1 417 ? 0.716 19.828 18.469 1 54.69 417 LEU B N 1
ATOM 9236 C CA . LEU B 1 417 ? 1.327 18.594 18.922 1 54.69 417 LEU B CA 1
ATOM 9237 C C . LEU B 1 417 ? 2.33 18.062 17.906 1 54.69 417 LEU B C 1
ATOM 9239 O O . LEU B 1 417 ? 3.436 17.656 18.266 1 54.69 417 LEU B O 1
ATOM 9243 N N . GLY B 1 418 ? 2.041 18.094 16.734 1 62.31 418 GLY B N 1
ATOM 9244 C CA . GLY B 1 418 ? 2.891 17.484 15.719 1 62.31 418 GLY B CA 1
ATOM 9245 C C . GLY B 1 418 ? 3.848 18.453 15.07 1 62.31 418 GLY B C 1
ATOM 9246 O O . GLY B 1 418 ? 4.727 18.062 14.297 1 62.31 418 GLY B O 1
ATOM 9247 N N . ARG B 1 419 ? 3.904 19.578 15.562 1 73.88 419 ARG B N 1
ATOM 9248 C CA . ARG B 1 419 ? 4.664 20.641 14.898 1 73.88 419 ARG B CA 1
ATOM 9249 C C . ARG B 1 419 ? 6.164 20.438 15.086 1 73.88 419 ARG B C 1
ATOM 9251 O O . ARG B 1 419 ? 6.945 20.641 14.156 1 73.88 419 ARG B O 1
ATOM 9258 N N . ALA B 1 420 ? 6.543 19.875 16.188 1 73.5 420 ALA B N 1
ATOM 9259 C CA . ALA B 1 420 ? 7.961 19.703 16.484 1 73.5 420 ALA B CA 1
ATOM 9260 C C . ALA B 1 420 ? 8.609 18.703 15.531 1 73.5 420 ALA B C 1
ATOM 9262 O O . ALA B 1 420 ? 9.789 18.828 15.195 1 73.5 420 ALA B O 1
ATOM 9263 N N . LEU B 1 421 ? 7.777 17.797 15.133 1 78.81 421 LEU B N 1
ATOM 9264 C CA . LEU B 1 421 ? 8.32 16.766 14.25 1 78.81 421 LEU B CA 1
ATOM 9265 C C . LEU B 1 421 ? 8.008 17.078 12.789 1 78.81 421 LEU B C 1
ATOM 9267 O O . LEU B 1 421 ? 8.867 16.938 11.922 1 78.81 421 LEU B O 1
ATOM 9271 N N . GLU B 1 422 ? 6.828 17.609 12.57 1 86.56 422 GLU B N 1
ATOM 9272 C CA . GLU B 1 422 ? 6.359 17.875 11.211 1 86.56 422 GLU B CA 1
ATOM 9273 C C . GLU B 1 422 ? 6.996 19.141 10.641 1 86.56 422 GLU B C 1
ATOM 9275 O O . GLU B 1 422 ? 7.43 19.156 9.492 1 86.56 422 GLU B O 1
ATOM 9280 N N . CYS B 1 423 ? 6.965 20.172 11.43 1 88.88 423 CYS B N 1
ATOM 9281 C CA . CYS B 1 423 ? 7.391 21.484 10.984 1 88.88 423 CYS B CA 1
ATOM 9282 C C . CYS B 1 423 ? 8.031 22.266 12.125 1 88.88 423 CYS B C 1
ATOM 9284 O O . CYS B 1 423 ? 7.516 23.297 12.547 1 88.88 423 CYS B O 1
ATOM 9286 N N . PRO B 1 424 ? 9.234 21.891 12.523 1 86.06 424 PRO B N 1
ATOM 9287 C CA . PRO B 1 424 ? 9.867 22.594 13.641 1 86.06 424 PRO B CA 1
ATOM 9288 C C . PRO B 1 424 ? 10.047 24.078 13.375 1 86.06 424 PRO B C 1
ATOM 9290 O O . PRO B 1 424 ? 10 24.891 14.305 1 86.06 424 PRO B O 1
ATOM 9293 N N . LEU B 1 425 ? 10.156 24.469 12.156 1 89.31 425 LEU B N 1
ATOM 9294 C CA . LEU B 1 425 ? 10.305 25.875 11.789 1 89.31 425 LEU B CA 1
ATOM 9295 C C . LEU B 1 425 ? 9.117 26.703 12.273 1 89.31 425 LEU B C 1
ATOM 9297 O O . LEU B 1 425 ? 9.273 27.875 12.625 1 89.31 425 LEU B O 1
ATOM 9301 N N . LEU B 1 426 ? 7.98 26.109 12.344 1 87.19 426 LEU B N 1
ATOM 9302 C CA . LEU B 1 426 ? 6.754 26.844 12.641 1 87.19 426 LEU B CA 1
ATOM 9303 C C . LEU B 1 426 ? 6.633 27.109 14.141 1 87.19 426 LEU B C 1
ATOM 9305 O O . LEU B 1 426 ? 5.727 27.828 14.57 1 87.19 426 LEU B O 1
ATOM 9309 N N . ASP B 1 427 ? 7.609 26.688 14.875 1 83.12 427 ASP B N 1
ATOM 9310 C CA . ASP B 1 427 ? 7.656 27.016 16.297 1 83.12 427 ASP B CA 1
ATOM 9311 C C . ASP B 1 427 ? 8.375 28.344 16.531 1 83.12 427 ASP B C 1
ATOM 9313 O O . ASP B 1 427 ? 8.344 28.875 17.641 1 83.12 427 ASP B O 1
ATOM 9317 N N . ARG B 1 428 ? 8.898 28.875 15.523 1 86.56 428 ARG B N 1
ATOM 9318 C CA . ARG B 1 428 ? 9.602 30.141 15.641 1 86.56 428 ARG B CA 1
ATOM 9319 C C . ARG B 1 428 ? 8.641 31.312 15.516 1 86.56 428 ARG B C 1
ATOM 9321 O O . ARG B 1 428 ? 7.852 31.375 14.562 1 86.56 428 ARG B O 1
ATOM 9328 N N . ALA B 1 429 ? 8.742 32.25 16.406 1 88.25 429 ALA B N 1
ATOM 9329 C CA . ALA B 1 429 ? 7.832 33.375 16.469 1 88.25 429 ALA B CA 1
ATOM 9330 C C . ALA B 1 429 ? 7.945 34.25 15.211 1 88.25 429 ALA B C 1
ATOM 9332 O O . ALA B 1 429 ? 6.938 34.719 14.68 1 88.25 429 ALA B O 1
ATOM 9333 N N . TRP B 1 430 ? 9.211 34.469 14.703 1 89.94 430 TRP B N 1
ATOM 9334 C CA . TRP B 1 430 ? 9.414 35.25 13.492 1 89.94 430 TRP B CA 1
ATOM 9335 C C . TRP B 1 430 ? 8.664 34.656 12.312 1 89.94 430 TRP B C 1
ATOM 9337 O O . TRP B 1 430 ? 8.07 35.375 11.5 1 89.94 430 TRP B O 1
ATOM 9347 N N . VAL B 1 431 ? 8.695 33.344 12.242 1 90.25 431 VAL B N 1
ATOM 9348 C CA . VAL B 1 431 ? 8.117 32.625 11.109 1 90.25 431 VAL B CA 1
ATOM 9349 C C . VAL B 1 431 ? 6.598 32.781 11.125 1 90.25 431 VAL B C 1
ATOM 9351 O O . VAL B 1 431 ? 5.969 32.875 10.062 1 90.25 431 VAL B O 1
ATOM 9354 N N . TYR B 1 432 ? 6.031 32.906 12.297 1 89.5 432 TYR B N 1
ATOM 9355 C CA . TYR B 1 432 ? 4.59 33.094 12.398 1 89.5 432 TYR B CA 1
ATOM 9356 C C . TYR B 1 432 ? 4.164 34.375 11.672 1 89.5 432 TYR B C 1
ATOM 9358 O O . TYR B 1 432 ? 3.215 34.375 10.883 1 89.5 432 TYR B O 1
ATOM 9366 N N . GLN B 1 433 ? 4.82 35.5 11.922 1 91.75 433 GLN B N 1
ATOM 9367 C CA . GLN B 1 433 ? 4.559 36.75 11.242 1 91.75 433 GLN B CA 1
ATOM 9368 C C . GLN B 1 433 ? 4.793 36.625 9.742 1 91.75 433 GLN B C 1
ATOM 9370 O O . GLN B 1 433 ? 3.99 37.094 8.938 1 91.75 433 GLN B O 1
ATOM 9375 N N . GLU B 1 434 ? 5.91 35.969 9.406 1 91.75 434 GLU B N 1
ATOM 9376 C CA . GLU B 1 434 ? 6.273 35.844 7.996 1 91.75 434 GLU B CA 1
ATOM 9377 C C . GLU B 1 434 ? 5.199 35.094 7.219 1 91.75 434 GLU B C 1
ATOM 9379 O O . GLU B 1 434 ? 4.863 35.438 6.094 1 91.75 434 GLU B O 1
ATOM 9384 N N . LYS B 1 435 ? 4.691 34.094 7.793 1 90.56 435 LYS B N 1
ATOM 9385 C CA . LYS B 1 435 ? 3.662 33.281 7.16 1 90.56 435 LYS B CA 1
ATOM 9386 C C . LYS B 1 435 ? 2.369 34.062 6.973 1 90.56 435 LYS B C 1
ATOM 9388 O O . LYS B 1 435 ? 1.703 33.938 5.945 1 90.56 435 LYS B O 1
ATOM 9393 N N . LEU B 1 436 ? 2.016 34.781 7.98 1 90.75 436 LEU B N 1
ATOM 9394 C CA . LEU B 1 436 ? 0.801 35.594 7.898 1 90.75 436 LEU B CA 1
ATOM 9395 C C . LEU B 1 436 ? 0.936 36.656 6.832 1 90.75 436 LEU B C 1
ATOM 9397 O O . LEU B 1 436 ? -0.03 36.969 6.129 1 90.75 436 LEU B O 1
ATOM 9401 N N . LEU B 1 437 ? 2.1 37.25 6.719 1 91.31 437 LEU B N 1
ATOM 9402 C CA . LEU B 1 437 ? 2.314 38.406 5.859 1 91.31 437 LEU B CA 1
ATOM 9403 C C . LEU B 1 437 ? 2.51 37.969 4.41 1 91.31 437 LEU B C 1
ATOM 9405 O O . LEU B 1 437 ? 2.037 38.656 3.488 1 91.31 437 LEU B O 1
ATOM 9409 N N . ALA B 1 438 ? 3.197 36.875 4.133 1 91.94 438 ALA B N 1
ATOM 9410 C CA . ALA B 1 438 ? 3.512 36.438 2.777 1 91.94 438 ALA B CA 1
ATOM 9411 C C . ALA B 1 438 ? 2.248 36.031 2.033 1 91.94 438 ALA B C 1
ATOM 9413 O O . ALA B 1 438 ? 1.432 35.281 2.566 1 91.94 438 ALA B O 1
ATOM 9414 N N . PRO B 1 439 ? 2.068 36.469 0.803 1 91.75 439 PRO B N 1
ATOM 9415 C CA . PRO B 1 439 ? 0.88 36.062 0.051 1 91.75 439 PRO B CA 1
ATOM 9416 C C . PRO B 1 439 ? 0.861 34.562 -0.25 1 91.75 439 PRO B C 1
ATOM 9418 O O . PRO B 1 439 ? -0.207 33.938 -0.259 1 91.75 439 PRO B O 1
ATOM 9421 N N . ARG B 1 440 ? 2.059 34.094 -0.608 1 93.31 440 ARG B N 1
ATOM 9422 C CA . ARG B 1 440 ? 2.221 32.688 -0.965 1 93.31 440 ARG B CA 1
ATOM 9423 C C . ARG B 1 440 ? 3.318 32.031 -0.131 1 93.31 440 ARG B C 1
ATOM 9425 O O . ARG B 1 440 ? 4.426 32.562 -0.024 1 93.31 440 ARG B O 1
ATOM 9432 N N . THR B 1 441 ? 2.973 30.891 0.419 1 94.31 441 THR B N 1
ATOM 9433 C CA . THR B 1 441 ? 3.992 30.172 1.162 1 94.31 441 THR B CA 1
ATOM 9434 C C . THR B 1 441 ? 3.99 28.688 0.774 1 94.31 441 THR B C 1
ATOM 9436 O O . THR B 1 441 ? 2.941 28.047 0.783 1 94.31 441 THR B O 1
ATOM 9439 N N . ALA B 1 442 ? 5.094 28.203 0.344 1 96 442 ALA B N 1
ATOM 9440 C CA . ALA B 1 442 ? 5.312 26.766 0.167 1 96 442 ALA B CA 1
ATOM 9441 C C . ALA B 1 442 ? 6.031 26.172 1.371 1 96 442 ALA B C 1
ATOM 9443 O O . ALA B 1 442 ? 7.145 26.594 1.708 1 96 442 ALA B O 1
ATOM 9444 N N . CYS B 1 443 ? 5.445 25.234 2.016 1 94.88 443 CYS B N 1
ATOM 9445 C CA . CYS B 1 443 ? 5.996 24.641 3.229 1 94.88 443 CYS B CA 1
ATOM 9446 C C . CYS B 1 443 ? 6.594 23.266 2.941 1 94.88 443 CYS B C 1
ATOM 9448 O O . CYS B 1 443 ? 5.867 22.312 2.629 1 94.88 443 CYS B O 1
ATOM 9450 N N . PHE B 1 444 ? 7.91 23.172 3.01 1 95.5 444 PHE B N 1
ATOM 9451 C CA . PHE B 1 444 ? 8.609 21.891 2.875 1 95.5 444 PHE B CA 1
ATOM 9452 C C . PHE B 1 444 ? 8.602 21.125 4.195 1 95.5 444 PHE B C 1
ATOM 9454 O O . PHE B 1 444 ? 9.539 21.234 4.984 1 95.5 444 PHE B O 1
ATOM 9461 N N . SER B 1 445 ? 7.516 20.406 4.395 1 93.38 445 SER B N 1
ATOM 9462 C CA . SER B 1 445 ? 7.312 19.703 5.656 1 93.38 445 SER B CA 1
ATOM 9463 C C . SER B 1 445 ? 7.84 18.266 5.574 1 93.38 445 SER B C 1
ATOM 9465 O O . SER B 1 445 ? 8.227 17.797 4.504 1 93.38 445 SER B O 1
ATOM 9467 N N . CYS B 1 446 ? 7.832 17.625 6.719 1 91.62 446 CYS B N 1
ATOM 9468 C CA . CYS B 1 446 ? 8.375 16.266 6.852 1 91.62 446 CYS B CA 1
ATOM 9469 C C . CYS B 1 446 ? 7.562 15.273 6.031 1 91.62 446 CYS B C 1
ATOM 9471 O O . CYS B 1 446 ? 8.133 14.406 5.371 1 91.62 446 CYS B O 1
ATOM 9473 N N . SER B 1 447 ? 6.328 15.398 5.984 1 92.5 447 SER B N 1
ATOM 9474 C CA . SER B 1 447 ? 5.449 14.406 5.375 1 92.5 447 SER B CA 1
ATOM 9475 C C . SER B 1 447 ? 5.254 14.68 3.885 1 92.5 447 SER B C 1
ATOM 9477 O O . SER B 1 447 ? 5.188 13.75 3.082 1 92.5 447 SER B O 1
ATOM 9479 N N . GLU B 1 448 ? 5.043 15.984 3.533 1 95.19 448 GLU B N 1
ATOM 9480 C CA . GLU B 1 448 ? 4.766 16.359 2.148 1 95.19 448 GLU B CA 1
ATOM 9481 C C . GLU B 1 448 ? 4.945 17.844 1.927 1 95.19 448 GLU B C 1
ATOM 9483 O O . GLU B 1 448 ? 5.129 18.609 2.883 1 95.19 448 GLU B O 1
ATOM 9488 N N . LEU B 1 449 ? 5.008 18.234 0.698 1 96.5 449 LEU B N 1
ATOM 9489 C CA . LEU B 1 449 ? 4.992 19.656 0.332 1 96.5 449 LEU B CA 1
ATOM 9490 C C . LEU B 1 449 ? 3.578 20.219 0.43 1 96.5 449 LEU B C 1
ATOM 9492 O O . LEU B 1 449 ? 2.617 19.578 -0.007 1 96.5 449 LEU B O 1
ATOM 9496 N N . MET B 1 450 ? 3.461 21.375 1.092 1 95 450 MET B N 1
ATOM 9497 C CA . MET B 1 450 ? 2.154 22 1.284 1 95 450 MET B CA 1
ATOM 9498 C C . MET B 1 450 ? 2.174 23.453 0.841 1 95 450 MET B C 1
ATOM 9500 O O . MET B 1 450 ? 3.232 24.094 0.815 1 95 450 MET B O 1
ATOM 9504 N N . TRP B 1 451 ? 1.01 23.922 0.476 1 94.81 451 TRP B N 1
ATOM 9505 C CA . TRP B 1 451 ? 0.855 25.25 -0.103 1 94.81 451 TRP B CA 1
ATOM 9506 C C . TRP B 1 451 ? -0.238 26.031 0.616 1 94.81 451 TRP B C 1
ATOM 9508 O O . TRP B 1 451 ? -1.284 25.484 0.961 1 94.81 451 TRP B O 1
ATOM 9518 N N . GLN B 1 452 ? 0.066 27.25 0.932 1 91.88 452 GLN B N 1
ATOM 9519 C CA . GLN B 1 452 ? -0.943 28.156 1.46 1 91.88 452 GLN B CA 1
ATOM 9520 C C . GLN B 1 452 ? -0.812 29.547 0.839 1 91.88 452 GLN B C 1
ATOM 9522 O O . GLN B 1 452 ? 0.255 30.156 0.9 1 91.88 452 GLN B O 1
ATOM 9527 N N . CYS B 1 453 ? -1.771 30.047 0.226 1 92.31 453 CYS B N 1
ATOM 9528 C CA . CYS B 1 453 ? -1.853 31.438 -0.223 1 92.31 453 CYS B CA 1
ATOM 9529 C C . CYS B 1 453 ? -3.082 32.125 0.356 1 92.31 453 CYS B C 1
ATOM 9531 O O . CYS B 1 453 ? -3.713 31.609 1.278 1 92.31 453 CYS B O 1
ATOM 9533 N N . ARG B 1 454 ? -3.408 33.25 -0.058 1 87 454 ARG B N 1
ATOM 9534 C CA . ARG B 1 454 ? -4.496 34.062 0.517 1 87 454 ARG B CA 1
ATOM 9535 C C . ARG B 1 454 ? -5.852 33.469 0.114 1 87 454 ARG B C 1
ATOM 9537 O O . ARG B 1 454 ? -6.855 33.719 0.79 1 87 454 ARG B O 1
ATOM 9544 N N . GLU B 1 455 ? -5.871 32.625 -0.949 1 87 455 GLU B N 1
ATOM 9545 C CA . GLU B 1 455 ? -7.164 32.219 -1.49 1 87 455 GLU B CA 1
ATOM 9546 C C . GLU B 1 455 ? -7.273 30.688 -1.566 1 87 455 GLU B C 1
ATOM 9548 O O . GLU B 1 455 ? -8.352 30.156 -1.834 1 87 455 GLU B O 1
ATOM 9553 N N . SER B 1 456 ? -6.199 30.031 -1.255 1 88.44 456 SER B N 1
ATOM 9554 C CA . SER B 1 456 ? -6.289 28.578 -1.39 1 88.44 456 SER B CA 1
ATOM 9555 C C . SER B 1 456 ? -5.203 27.891 -0.576 1 88.44 456 SER B C 1
ATOM 9557 O O . SER B 1 456 ? -4.234 28.516 -0.15 1 88.44 456 SER B O 1
ATOM 9559 N N . VAL B 1 457 ? -5.449 26.641 -0.263 1 90.88 457 VAL B N 1
ATOM 9560 C CA . VAL B 1 457 ? -4.477 25.719 0.324 1 90.88 457 VAL B CA 1
ATOM 9561 C C . VAL B 1 457 ? -4.367 24.469 -0.532 1 90.88 457 VAL B C 1
ATOM 9563 O O . VAL B 1 457 ? -5.301 24.125 -1.262 1 90.88 457 VAL B O 1
ATOM 9566 N N . ALA B 1 458 ? -3.229 23.859 -0.508 1 93.31 458 ALA B N 1
ATOM 9567 C CA . ALA B 1 458 ? -3.016 22.641 -1.275 1 93.31 458 ALA B CA 1
ATOM 9568 C C . ALA B 1 458 ? -1.956 21.766 -0.622 1 93.31 458 ALA B C 1
ATOM 9570 O O . ALA B 1 458 ? -1.161 22.234 0.193 1 93.31 458 ALA B O 1
ATOM 9571 N N . CYS B 1 459 ? -2.02 20.531 -0.86 1 95.12 459 CYS B N 1
ATOM 9572 C CA . CYS B 1 459 ? -1.003 19.578 -0.442 1 95.12 459 CYS B CA 1
ATOM 9573 C C . CYS B 1 459 ? -0.849 18.469 -1.471 1 95.12 459 CYS B C 1
ATOM 9575 O O . CYS B 1 459 ? -1.688 18.312 -2.361 1 95.12 459 CYS B O 1
ATOM 9577 N N . GLU B 1 460 ? 0.239 17.703 -1.386 1 95.94 460 GLU B N 1
ATOM 9578 C CA . GLU B 1 460 ? 0.498 16.656 -2.355 1 95.94 460 GLU B CA 1
ATOM 9579 C C . GLU B 1 460 ? -0.577 15.57 -2.293 1 95.94 460 GLU B C 1
ATOM 9581 O O . GLU B 1 460 ? -0.924 14.969 -3.314 1 95.94 460 GLU B O 1
ATOM 9586 N N . CYS B 1 461 ? -1.137 15.281 -1.108 1 94.81 461 CYS B N 1
ATOM 9587 C CA . CYS B 1 461 ? -2.096 14.195 -0.946 1 94.81 461 CYS B CA 1
ATOM 9588 C C . CYS B 1 461 ? -3.506 14.656 -1.292 1 94.81 461 CYS B C 1
ATOM 9590 O O . CYS B 1 461 ? -4.426 13.836 -1.385 1 94.81 461 CYS B O 1
ATOM 9592 N N . ARG B 1 462 ? -3.846 15.984 -1.428 1 92.88 462 ARG B N 1
ATOM 9593 C CA . ARG B 1 462 ? -5.062 16.609 -1.949 1 92.88 462 ARG B CA 1
ATOM 9594 C C . ARG B 1 462 ? -6.066 16.859 -0.833 1 92.88 462 ARG B C 1
ATOM 9596 O O . ARG B 1 462 ? -7.094 17.5 -1.052 1 92.88 462 ARG B O 1
ATOM 9603 N N . ASP B 1 463 ? -5.785 16.469 0.326 1 89.38 463 ASP B N 1
ATOM 9604 C CA . ASP B 1 463 ? -6.75 16.625 1.41 1 89.38 463 ASP B CA 1
ATOM 9605 C C . ASP B 1 463 ? -7.02 18.094 1.704 1 89.38 463 ASP B C 1
ATOM 9607 O O . ASP B 1 463 ? -8.172 18.5 1.895 1 89.38 463 ASP B O 1
ATOM 9611 N N . MET B 1 464 ? -5.977 18.891 1.727 1 86.69 464 MET B N 1
ATOM 9612 C CA . MET B 1 464 ? -6.137 20.312 2.006 1 86.69 464 MET B CA 1
ATOM 9613 C C . MET B 1 464 ? -6.91 21 0.888 1 86.69 464 MET B C 1
ATOM 9615 O O . MET B 1 464 ? -7.75 21.859 1.149 1 86.69 464 MET B O 1
ATOM 9619 N N . ASP B 1 465 ? -6.641 20.531 -0.377 1 83.69 465 ASP B N 1
ATOM 9620 C CA . ASP B 1 465 ? -7.352 21.047 -1.542 1 83.69 465 ASP B CA 1
ATOM 9621 C C . ASP B 1 465 ? -8.852 20.812 -1.419 1 83.69 465 ASP B C 1
ATOM 9623 O O . ASP B 1 465 ? -9.656 21.703 -1.722 1 83.69 465 ASP B O 1
ATOM 9627 N N . ASN B 1 466 ? -9.109 19.688 -0.973 1 78.12 466 ASN B N 1
ATOM 9628 C CA . ASN B 1 466 ? -10.508 19.281 -0.876 1 78.12 466 ASN B CA 1
ATOM 9629 C C . ASN B 1 466 ? -11.242 20.062 0.212 1 78.12 466 ASN B C 1
ATOM 9631 O O . ASN B 1 466 ? -12.398 20.438 0.029 1 78.12 466 ASN B O 1
ATOM 9635 N N . ASN B 1 467 ? -10.562 20.328 1.271 1 70.81 467 ASN B N 1
ATOM 9636 C CA . ASN B 1 467 ? -11.156 21.016 2.412 1 70.81 467 ASN B CA 1
ATOM 9637 C C . ASN B 1 467 ? -11.391 22.484 2.113 1 70.81 467 ASN B C 1
ATOM 9639 O O . ASN B 1 467 ? -12.414 23.047 2.518 1 70.81 467 ASN B O 1
ATOM 9643 N N . TRP B 1 468 ? -10.516 23.125 1.387 1 68 468 TRP B N 1
ATOM 9644 C CA . TRP B 1 468 ? -10.578 24.562 1.094 1 68 468 TRP B CA 1
ATOM 9645 C C . TRP B 1 468 ? -11.75 24.875 0.165 1 68 468 TRP B C 1
ATOM 9647 O O . TRP B 1 468 ? -12.367 25.938 0.271 1 68 468 TRP B O 1
ATOM 9657 N N . LYS B 1 469 ? -12.023 23.938 -0.624 1 63.72 469 LYS B N 1
ATOM 9658 C CA . LYS B 1 469 ? -13.094 24.172 -1.586 1 63.72 469 LYS B CA 1
ATOM 9659 C C . LYS B 1 469 ? -14.438 24.359 -0.881 1 63.72 469 LYS B C 1
ATOM 9661 O O . LYS B 1 469 ? -15.336 25.031 -1.399 1 63.72 469 LYS B O 1
ATOM 9666 N N . ILE B 1 470 ? -14.414 23.953 0.305 1 64.06 470 ILE B N 1
ATOM 9667 C CA . ILE B 1 470 ? -15.695 23.969 1.005 1 64.06 470 ILE B CA 1
ATOM 9668 C C . ILE B 1 470 ? -15.758 25.203 1.909 1 64.06 470 ILE B C 1
ATOM 9670 O O . ILE B 1 470 ? -16.844 25.625 2.324 1 64.06 470 ILE B O 1
ATOM 9674 N N . LEU B 1 471 ? -14.625 25.938 2.09 1 63.16 471 LEU B N 1
ATOM 9675 C CA . LEU B 1 471 ? -14.508 26.984 3.09 1 63.16 471 LEU B CA 1
ATOM 9676 C C . LEU B 1 471 ? -15.352 28.203 2.701 1 63.16 471 LEU B C 1
ATOM 9678 O O . LEU B 1 471 ? -16.062 28.766 3.539 1 63.16 471 LEU B O 1
ATOM 9682 N N . PRO B 1 472 ? -15.289 28.547 1.388 1 61.81 472 PRO B N 1
ATOM 9683 C CA . PRO B 1 472 ? -16.125 29.719 1.062 1 61.81 472 PRO B CA 1
ATOM 9684 C C . PRO B 1 472 ? -17.594 29.469 1.353 1 61.81 472 PRO B C 1
ATOM 9686 O O . PRO B 1 472 ? -18.297 30.375 1.822 1 61.81 472 PRO B O 1
ATOM 9689 N N . GLU B 1 473 ? -17.906 28.312 1.031 1 60.84 473 GLU B N 1
ATOM 9690 C CA . GLU B 1 473 ? -19.312 27.984 1.293 1 60.84 473 GLU B CA 1
ATOM 9691 C C . GLU B 1 473 ? -19.594 27.953 2.791 1 60.84 473 GLU B C 1
ATOM 9693 O O . GLU B 1 473 ? -20.656 28.406 3.229 1 60.84 473 GLU B O 1
ATOM 9698 N N . MET B 1 474 ? -18.578 27.719 3.463 1 59.56 474 MET B N 1
ATOM 9699 C CA . MET B 1 474 ? -18.688 27.656 4.918 1 59.56 474 MET B CA 1
ATOM 9700 C C . MET B 1 474 ? -18.766 29.062 5.512 1 59.56 474 MET B C 1
ATOM 9702 O O . MET B 1 474 ? -19.531 29.297 6.445 1 59.56 474 MET B O 1
ATOM 9706 N N . GLU B 1 475 ? -18.062 29.969 5.023 1 61.31 475 GLU B N 1
ATOM 9707 C CA . GLU B 1 475 ? -18.016 31.344 5.504 1 61.31 475 GLU B CA 1
ATOM 9708 C C . GLU B 1 475 ? -19.375 32.031 5.316 1 61.31 475 GLU B C 1
ATOM 9710 O O . GLU B 1 475 ? -19.844 32.75 6.203 1 61.31 475 GLU B O 1
ATOM 9715 N N . VAL B 1 476 ? -19.859 31.844 4.141 1 60.06 476 VAL B N 1
ATOM 9716 C CA . VAL B 1 476 ? -21.141 32.469 3.838 1 60.06 476 VAL B CA 1
ATOM 9717 C C . VAL B 1 476 ? -22.203 31.969 4.828 1 60.06 476 VAL B C 1
ATOM 9719 O O . VAL B 1 476 ? -23.031 32.75 5.289 1 60.06 476 VAL B O 1
ATOM 9722 N N . MET B 1 477 ? -22.047 30.812 5.102 1 55.94 477 MET B N 1
ATOM 9723 C CA . MET B 1 477 ? -23.016 30.203 6.004 1 55.94 477 MET B CA 1
ATOM 9724 C C . MET B 1 477 ? -22.844 30.75 7.422 1 55.94 477 MET B C 1
ATOM 9726 O O . MET B 1 477 ? -23.828 30.984 8.125 1 55.94 477 MET B O 1
ATOM 9730 N N . LEU B 1 478 ? -21.562 30.969 7.867 1 55.56 478 LEU B N 1
ATOM 9731 C CA . LEU B 1 478 ? -21.234 31.469 9.195 1 55.56 478 LEU B CA 1
ATOM 9732 C C . LEU B 1 478 ? -21.656 32.938 9.344 1 55.56 478 LEU B C 1
ATOM 9734 O O . LEU B 1 478 ? -22.016 33.375 10.438 1 55.56 478 LEU B O 1
ATOM 9738 N N . GLU B 1 479 ? -21.375 33.75 8.383 1 54.44 479 GLU B N 1
ATOM 9739 C CA . GLU B 1 479 ? -21.781 35.156 8.422 1 54.44 479 GLU B CA 1
ATOM 9740 C C . GLU B 1 479 ? -23.266 35.312 8.742 1 54.44 479 GLU B C 1
ATOM 9742 O O . GLU B 1 479 ? -23.672 36.281 9.383 1 54.44 479 GLU B O 1
ATOM 9747 N N . LYS B 1 480 ? -24.031 34.406 8.164 1 49.88 480 LYS B N 1
ATOM 9748 C CA . LYS B 1 480 ? -25.469 34.531 8.383 1 49.88 480 LYS B CA 1
ATOM 9749 C C . LYS B 1 480 ? -25.844 34.156 9.812 1 49.88 480 LYS B C 1
ATOM 9751 O O . LYS B 1 480 ? -26.875 34.562 10.32 1 49.88 480 LYS B O 1
ATOM 9756 N N . GLN B 1 481 ? -25.156 33.25 10.398 1 44.88 481 GLN B N 1
ATOM 9757 C CA . GLN B 1 481 ? -25.516 32.812 11.734 1 44.88 481 GLN B CA 1
ATOM 9758 C C . GLN B 1 481 ? -24.656 33.5 12.797 1 44.88 481 GLN B C 1
ATOM 9760 O O . GLN B 1 481 ? -23.547 33.938 12.508 1 44.88 481 GLN B O 1
ATOM 9765 N N . SER B 1 482 ? -25.203 33.938 14.016 1 41.78 482 SER B N 1
ATOM 9766 C CA . SER B 1 482 ? -24.562 34.625 15.117 1 41.78 482 SER B CA 1
ATOM 9767 C C . SER B 1 482 ? -23.125 34.156 15.328 1 41.78 482 SER B C 1
ATOM 9769 O O . SER B 1 482 ? -22.812 33 15.07 1 41.78 482 SER B O 1
ATOM 9771 N N . PRO B 1 483 ? -22.234 35.156 15.688 1 42.06 483 PRO B N 1
ATOM 9772 C CA . PRO B 1 483 ? -20.766 35.219 15.633 1 42.06 483 PRO B CA 1
ATOM 9773 C C . PRO B 1 483 ? -20.094 34.125 16.484 1 42.06 483 PRO B C 1
ATOM 9775 O O . PRO B 1 483 ? -19.859 34.344 17.672 1 42.06 483 PRO B O 1
ATOM 9778 N N . ALA B 1 484 ? -20.641 33.031 16.766 1 40.91 484 ALA B N 1
ATOM 9779 C CA . ALA B 1 484 ? -19.656 32.312 17.578 1 40.91 484 ALA B CA 1
ATOM 9780 C C . ALA B 1 484 ? -18.266 32.406 16.953 1 40.91 484 ALA B C 1
ATOM 9782 O O . ALA B 1 484 ? -18.125 32.438 15.727 1 40.91 484 ALA B O 1
ATOM 9783 N N . PRO B 1 485 ? -17.375 33.031 17.672 1 43.19 485 PRO B N 1
ATOM 9784 C CA . PRO B 1 485 ? -16.031 33.188 17.125 1 43.19 485 PRO B CA 1
ATOM 9785 C C . PRO B 1 485 ? -15.547 31.953 16.375 1 43.19 485 PRO B C 1
ATOM 9787 O O . PRO B 1 485 ? -15.68 30.828 16.859 1 43.19 485 PRO B O 1
ATOM 9790 N N . PRO B 1 486 ? -15.43 32 15.086 1 42.03 486 PRO B N 1
ATOM 9791 C CA . PRO B 1 486 ? -14.914 30.984 14.156 1 42.03 486 PRO B CA 1
ATOM 9792 C C . PRO B 1 486 ? -13.711 30.234 14.719 1 42.03 486 PRO B C 1
ATOM 9794 O O . PRO B 1 486 ? -13.086 29.438 14.008 1 42.03 486 PRO B O 1
ATOM 9797 N N . LEU B 1 487 ? -13.18 30.75 15.805 1 42.69 487 LEU B N 1
ATOM 9798 C CA . LEU B 1 487 ? -11.891 30.219 16.234 1 42.69 487 LEU B CA 1
ATOM 9799 C C . LEU B 1 487 ? -11.906 28.688 16.203 1 42.69 487 LEU B C 1
ATOM 9801 O O . LEU B 1 487 ? -10.898 28.062 15.906 1 42.69 487 LEU B O 1
ATOM 9805 N N . LEU B 1 488 ? -13.047 28.109 16.844 1 41.12 488 LEU B N 1
ATOM 9806 C CA . LEU B 1 488 ? -13.023 26.672 16.984 1 41.12 488 LEU B CA 1
ATOM 9807 C C . LEU B 1 488 ? -13.312 25.984 15.656 1 41.12 488 LEU B C 1
ATOM 9809 O O . LEU B 1 488 ? -13.195 24.766 15.539 1 41.12 488 LEU B O 1
ATOM 9813 N N . LEU B 1 489 ? -13.898 26.688 14.797 1 40.62 489 LEU B N 1
ATOM 9814 C CA . LEU B 1 489 ? -14.484 25.953 13.688 1 40.62 489 LEU B CA 1
ATOM 9815 C C . LEU B 1 489 ? -13.477 25.75 12.555 1 40.62 489 LEU B C 1
ATOM 9817 O O . LEU B 1 489 ? -13.664 24.906 11.688 1 40.62 489 LEU B O 1
ATOM 9821 N N . VAL B 1 490 ? -12.555 26.781 12.039 1 42.28 490 VAL B N 1
ATOM 9822 C CA . VAL B 1 490 ? -11.984 26.531 10.719 1 42.28 490 VAL B CA 1
ATOM 9823 C C . VAL B 1 490 ? -10.453 26.578 10.805 1 42.28 490 VAL B C 1
ATOM 9825 O O . VAL B 1 490 ? -9.875 27.578 11.211 1 42.28 490 VAL B O 1
ATOM 9828 N N . ASP B 1 491 ? -9.742 25.531 10.789 1 43.91 491 ASP B N 1
ATOM 9829 C CA . ASP B 1 491 ? -8.312 25.25 10.68 1 43.91 491 ASP B CA 1
ATOM 9830 C C . ASP B 1 491 ? -7.594 26.344 9.906 1 43.91 491 ASP B C 1
ATOM 9832 O O . ASP B 1 491 ? -6.492 26.75 10.289 1 43.91 491 ASP B O 1
ATOM 9836 N N . CYS B 1 492 ? -7.832 26.484 8.5 1 48.88 492 CYS B N 1
ATOM 9837 C CA . CYS B 1 492 ? -7.145 27.25 7.461 1 48.88 492 CYS B CA 1
ATOM 9838 C C . CYS B 1 492 ? -7.352 28.75 7.66 1 48.88 492 CYS B C 1
ATOM 9840 O O . CYS B 1 492 ? -6.961 29.562 6.812 1 48.88 492 CYS B O 1
ATOM 9842 N N . TRP B 1 493 ? -7.625 29.25 8.953 1 61.59 493 TRP B N 1
ATOM 9843 C CA . TRP B 1 493 ? -8.508 30.406 9.125 1 61.59 493 TRP B CA 1
ATOM 9844 C C . TRP B 1 493 ? -7.711 31.656 9.445 1 61.59 493 TRP B C 1
ATOM 9846 O O . TRP B 1 493 ? -8.047 32.75 8.984 1 61.59 493 TRP B O 1
ATOM 9856 N N . GLU B 1 494 ? -6.5 31.422 9.852 1 77.31 494 GLU B N 1
ATOM 9857 C CA . GLU B 1 494 ? -5.855 32.625 10.352 1 77.31 494 GLU B CA 1
ATOM 9858 C C . GLU B 1 494 ? -5.418 33.531 9.203 1 77.31 494 GLU B C 1
ATOM 9860 O O . GLU B 1 494 ? -5.684 34.719 9.211 1 77.31 494 GLU B O 1
ATOM 9865 N N . LYS B 1 495 ? -4.793 32.844 8.188 1 84.19 495 LYS B N 1
ATOM 9866 C CA . LYS B 1 495 ? -4.305 33.625 7.066 1 84.19 495 LYS B CA 1
ATOM 9867 C C . LYS B 1 495 ? -5.461 34.281 6.309 1 84.19 495 LYS B C 1
ATOM 9869 O O . LYS B 1 495 ? -5.387 35.469 5.941 1 84.19 495 LYS B O 1
ATOM 9874 N N . ARG B 1 496 ? -6.414 33.594 6.074 1 79.56 496 ARG B N 1
ATOM 9875 C CA . ARG B 1 496 ? -7.582 34.125 5.387 1 79.56 496 ARG B CA 1
ATOM 9876 C C . ARG B 1 496 ? -8.227 35.25 6.199 1 79.56 496 ARG B C 1
ATOM 9878 O O . ARG B 1 496 ? -8.672 36.25 5.641 1 79.56 496 ARG B O 1
ATOM 9885 N N . TRP B 1 497 ? -8.383 35 7.457 1 80.56 497 TRP B N 1
ATOM 9886 C CA . TRP B 1 497 ? -8.922 36 8.367 1 80.56 497 TRP B CA 1
ATOM 9887 C C . TRP B 1 497 ? -8.094 37.281 8.312 1 80.56 497 TRP B C 1
ATOM 9889 O O . TRP B 1 497 ? -8.648 38.375 8.219 1 80.56 497 TRP B O 1
ATOM 9899 N N . PHE B 1 498 ? -6.852 37.125 8.406 1 88.62 498 PHE B N 1
ATOM 9900 C CA . PHE B 1 498 ? -5.93 38.25 8.359 1 88.62 498 PHE B CA 1
ATOM 9901 C C . PHE B 1 498 ? -6.062 39 7.051 1 88.62 498 PHE B C 1
ATOM 9903 O O . PHE B 1 498 ? -6.078 40.25 7.039 1 88.62 498 PHE B O 1
ATOM 9910 N N . ASP B 1 499 ? -6.172 38.281 5.992 1 86.31 499 ASP B N 1
ATOM 9911 C CA . ASP B 1 499 ? -6.312 38.875 4.676 1 86.31 499 ASP B CA 1
ATOM 9912 C C . ASP B 1 499 ? -7.609 39.688 4.574 1 86.31 499 ASP B C 1
ATOM 9914 O O . ASP B 1 499 ? -7.633 40.781 3.996 1 86.31 499 ASP B O 1
ATOM 9918 N N . LYS B 1 500 ? -8.617 39.156 5.055 1 83.5 500 LYS B N 1
ATOM 9919 C CA . LYS B 1 500 ? -9.898 39.844 5.035 1 83.5 500 LYS B CA 1
ATOM 9920 C C . LYS B 1 500 ? -9.836 41.156 5.809 1 83.5 500 LYS B C 1
ATOM 9922 O O . LYS B 1 500 ? -10.43 42.156 5.398 1 83.5 500 LYS B O 1
ATOM 9927 N N . ILE B 1 501 ? -9.164 41.125 6.895 1 88.31 501 ILE B N 1
ATOM 9928 C CA . ILE B 1 501 ? -9.016 42.312 7.738 1 88.31 501 ILE B CA 1
ATOM 9929 C C . ILE B 1 501 ? -8.258 43.406 6.973 1 88.31 501 ILE B C 1
ATOM 9931 O O . ILE B 1 501 ? -8.602 44.594 7.047 1 88.31 501 ILE B O 1
ATOM 9935 N N . GLN B 1 502 ? -7.297 43.031 6.258 1 87.06 502 GLN B N 1
ATOM 9936 C CA . GLN B 1 502 ? -6.445 44 5.547 1 87.06 502 GLN B CA 1
ATOM 9937 C C . GLN B 1 502 ? -7.156 44.562 4.324 1 87.06 502 GLN B C 1
ATOM 9939 O O . GLN B 1 502 ? -6.93 45.719 3.949 1 87.06 502 GLN B O 1
ATOM 9944 N N . ARG B 1 503 ? -7.977 43.906 3.771 1 85.19 503 ARG B N 1
ATOM 9945 C CA . ARG B 1 503 ? -8.547 44.25 2.482 1 85.19 503 ARG B CA 1
ATOM 9946 C C . ARG B 1 503 ? -9.82 45.094 2.662 1 85.19 503 ARG B C 1
ATOM 9948 O O . ARG B 1 503 ? -10.156 45.906 1.817 1 85.19 503 ARG B O 1
ATOM 9955 N N . ASN B 1 504 ? -10.508 44.781 3.686 1 84.88 504 ASN B N 1
ATOM 9956 C CA . ASN B 1 504 ? -11.781 45.469 3.891 1 84.88 504 ASN B CA 1
ATOM 9957 C C . ASN B 1 504 ? -11.578 46.875 4.367 1 84.88 504 ASN B C 1
ATOM 9959 O O . ASN B 1 504 ? -10.641 47.156 5.117 1 84.88 504 ASN B O 1
ATOM 9963 N N . PRO B 1 505 ? -12.367 47.688 3.822 1 86.81 505 PRO B N 1
ATOM 9964 C CA . PRO B 1 505 ? -12.281 49.062 4.324 1 86.81 505 PRO B CA 1
ATOM 9965 C C . PRO B 1 505 ? -12.555 49.156 5.824 1 86.81 505 PRO B C 1
ATOM 9967 O O . PRO B 1 505 ? -13.312 48.344 6.371 1 86.81 505 PRO B O 1
ATOM 9970 N N . PRO B 1 506 ? -11.883 50.125 6.375 1 84.62 506 PRO B N 1
ATOM 9971 C CA . PRO B 1 506 ? -12.086 50.281 7.812 1 84.62 506 PRO B CA 1
ATOM 9972 C C . PRO B 1 506 ? -13.562 50.469 8.18 1 84.62 506 PRO B C 1
ATOM 9974 O O . PRO B 1 506 ? -14.273 51.25 7.555 1 84.62 506 PRO B O 1
ATOM 9977 N N . SER B 1 507 ? -14.086 49.688 8.961 1 87.69 507 SER B N 1
ATOM 9978 C CA . SER B 1 507 ? -15.438 49.688 9.508 1 87.69 507 SER B CA 1
ATOM 9979 C C . SER B 1 507 ? -15.461 49.188 10.945 1 87.69 507 SER B C 1
ATOM 9981 O O . SER B 1 507 ? -14.453 48.656 11.438 1 87.69 507 SER B O 1
ATOM 9983 N N . VAL B 1 508 ? -16.562 49.406 11.539 1 84.75 508 VAL B N 1
ATOM 9984 C CA . VAL B 1 508 ? -16.719 48.938 12.922 1 84.75 508 VAL B CA 1
ATOM 9985 C C . VAL B 1 508 ? -16.562 47.438 12.984 1 84.75 508 VAL B C 1
ATOM 9987 O O . VAL B 1 508 ? -15.93 46.906 13.906 1 84.75 508 VAL B O 1
ATOM 9990 N N . ASP B 1 509 ? -17.047 46.906 12 1 83.19 509 ASP B N 1
ATOM 9991 C CA . ASP B 1 509 ? -16.969 45.438 11.953 1 83.19 509 ASP B CA 1
ATOM 9992 C C . ASP B 1 509 ? -15.523 44.969 11.727 1 83.19 509 ASP B C 1
ATOM 9994 O O . ASP B 1 509 ? -15.078 44.031 12.359 1 83.19 509 ASP B O 1
ATOM 9998 N N . VAL B 1 510 ? -14.867 45.594 10.859 1 87.19 510 VAL B N 1
ATOM 9999 C CA . VAL B 1 510 ? -13.477 45.25 10.57 1 87.19 510 VAL B CA 1
ATOM 10000 C C . VAL B 1 510 ? -12.625 45.469 11.82 1 87.19 510 VAL B C 1
ATOM 10002 O O . VAL B 1 510 ? -11.734 44.656 12.117 1 87.19 510 VAL B O 1
ATOM 10005 N N . SER B 1 511 ? -12.922 46.531 12.461 1 89.06 511 SER B N 1
ATOM 10006 C CA . SER B 1 511 ? -12.172 46.844 13.68 1 89.06 511 SER B CA 1
ATOM 10007 C C . SER B 1 511 ? -12.406 45.75 14.742 1 89.06 511 SER B C 1
ATOM 10009 O O . SER B 1 511 ? -11.477 45.344 15.438 1 89.06 511 SER B O 1
ATOM 10011 N N . ARG B 1 512 ? -13.617 45.406 14.852 1 86.31 512 ARG B N 1
ATOM 10012 C CA . ARG B 1 512 ? -13.938 44.344 15.797 1 86.31 512 ARG B CA 1
ATOM 10013 C C . ARG B 1 512 ? -13.211 43.062 15.438 1 86.31 512 ARG B C 1
ATOM 10015 O O . ARG B 1 512 ? -12.602 42.406 16.297 1 86.31 512 ARG B O 1
ATOM 10022 N N . GLN B 1 513 ? -13.227 42.688 14.227 1 85.5 513 GLN B N 1
ATOM 10023 C CA . GLN B 1 513 ? -12.555 41.469 13.758 1 85.5 513 GLN B CA 1
ATOM 10024 C C . GLN B 1 513 ? -11.047 41.562 13.977 1 85.5 513 GLN B C 1
ATOM 10026 O O . GLN B 1 513 ? -10.414 40.562 14.344 1 85.5 513 GLN B O 1
ATOM 10031 N N . ALA B 1 514 ? -10.555 42.688 13.672 1 90.94 514 ALA B N 1
ATOM 10032 C CA . ALA B 1 514 ? -9.117 42.875 13.828 1 90.94 514 ALA B CA 1
ATOM 10033 C C . ALA B 1 514 ? -8.695 42.688 15.289 1 90.94 514 ALA B C 1
ATOM 10035 O O . ALA B 1 514 ? -7.629 42.156 15.562 1 90.94 514 ALA B O 1
ATOM 10036 N N . ARG B 1 515 ? -9.516 43.188 16.188 1 88.38 515 ARG B N 1
ATOM 10037 C CA . ARG B 1 515 ? -9.219 43.062 17.609 1 88.38 515 ARG B CA 1
ATOM 10038 C C . ARG B 1 515 ? -9.289 41.594 18.031 1 88.38 515 ARG B C 1
ATOM 10040 O O . ARG B 1 515 ? -8.422 41.094 18.766 1 88.38 515 ARG B O 1
ATOM 10047 N N . ASP B 1 516 ? -10.297 40.938 17.609 1 85.25 516 ASP B N 1
ATOM 10048 C CA . ASP B 1 516 ? -10.422 39.5 17.891 1 85.25 516 ASP B CA 1
ATOM 10049 C C . ASP B 1 516 ? -9.242 38.719 17.312 1 85.25 516 ASP B C 1
ATOM 10051 O O . ASP B 1 516 ? -8.727 37.812 17.969 1 85.25 516 ASP B O 1
ATOM 10055 N N . PHE B 1 517 ? -8.922 39.031 16.156 1 88.38 517 PHE B N 1
ATOM 10056 C CA . PHE B 1 517 ? -7.793 38.375 15.516 1 88.38 517 PHE B CA 1
ATOM 10057 C C . PHE B 1 517 ? -6.508 38.594 16.297 1 88.38 517 PHE B C 1
ATOM 10059 O O . PHE B 1 517 ? -5.703 37.688 16.484 1 88.38 517 PHE B O 1
ATOM 10066 N N . TRP B 1 518 ? -6.324 39.812 16.703 1 92.06 518 TRP B N 1
ATOM 10067 C CA . TRP B 1 518 ? -5.113 40.156 17.453 1 92.06 518 TRP B CA 1
ATOM 10068 C C . TRP B 1 518 ? -5.004 39.312 18.719 1 92.06 518 TRP B C 1
ATOM 10070 O O . TRP B 1 518 ? -3.912 38.844 19.078 1 92.06 518 TRP B O 1
ATOM 10080 N N . HIS B 1 519 ? -6.078 39.094 19.391 1 89.06 519 HIS B N 1
ATOM 10081 C CA . HIS B 1 519 ? -6.066 38.25 20.578 1 89.06 519 HIS B CA 1
ATOM 10082 C C . HIS B 1 519 ? -5.629 36.812 20.25 1 89.06 519 HIS B C 1
ATOM 10084 O O . HIS B 1 519 ? -4.902 36.188 21.016 1 89.06 519 HIS B O 1
ATOM 10090 N N . THR B 1 520 ? -6.102 36.375 19.156 1 83.75 520 THR B N 1
ATOM 10091 C CA . THR B 1 520 ? -5.707 35.062 18.688 1 83.75 520 THR B CA 1
ATOM 10092 C C . THR B 1 520 ? -4.215 35.031 18.375 1 83.75 520 THR B C 1
ATOM 10094 O O . THR B 1 520 ? -3.523 34.062 18.719 1 83.75 520 THR B O 1
ATOM 10097 N N . VAL B 1 521 ? -3.781 36.031 17.688 1 89 521 VAL B N 1
ATOM 10098 C CA . VAL B 1 521 ? -2.383 36.125 17.281 1 89 521 VAL B CA 1
ATOM 10099 C C . VAL B 1 521 ? -1.49 36.125 18.516 1 89 521 VAL B C 1
ATOM 10101 O O . VAL B 1 521 ? -0.448 35.469 18.547 1 89 521 VAL B O 1
ATOM 10104 N N . VAL B 1 522 ? -1.868 36.875 19.516 1 89.44 522 VAL B N 1
ATOM 10105 C CA . VAL B 1 522 ? -1.081 36.969 20.734 1 89.44 522 VAL B CA 1
ATOM 10106 C C . VAL B 1 522 ? -0.983 35.594 21.406 1 89.44 522 VAL B C 1
ATOM 10108 O O . VAL B 1 522 ? 0.089 35.219 21.875 1 89.44 522 VAL B O 1
ATOM 10111 N N . THR B 1 523 ? -2.043 34.969 21.469 1 84.12 523 THR B N 1
ATOM 10112 C CA . THR B 1 523 ? -2.072 33.625 22.094 1 84.12 523 THR B CA 1
ATOM 10113 C C . THR B 1 523 ? -1.163 32.656 21.328 1 84.12 523 THR B C 1
ATOM 10115 O O . THR B 1 523 ? -0.413 31.906 21.953 1 84.12 523 THR B O 1
ATOM 10118 N N . GLN B 1 524 ? -1.222 32.688 20.031 1 83.19 524 GLN B N 1
ATOM 10119 C CA . GLN B 1 524 ? -0.366 31.828 19.219 1 83.19 524 GLN B CA 1
ATOM 10120 C C . GLN B 1 524 ? 1.102 32.219 19.359 1 83.19 524 GLN B C 1
ATOM 10122 O O . GLN B 1 524 ? 1.97 31.359 19.516 1 83.19 524 GLN B O 1
ATOM 10127 N N . TYR B 1 525 ? 1.324 33.5 19.234 1 86.25 525 TYR B N 1
ATOM 10128 C CA . TYR B 1 525 ? 2.668 34.062 19.328 1 86.25 525 TYR B CA 1
ATOM 10129 C C . TYR B 1 525 ? 3.33 33.688 20.641 1 86.25 525 TYR B C 1
ATOM 10131 O O . TYR B 1 525 ? 4.523 33.375 20.672 1 86.25 525 TYR B O 1
ATOM 10139 N N . ALA B 1 526 ? 2.604 33.594 21.703 1 81.06 526 ALA B N 1
ATOM 10140 C CA . ALA B 1 526 ? 3.121 33.312 23.031 1 81.06 526 ALA B CA 1
ATOM 10141 C C . ALA B 1 526 ? 3.551 31.844 23.141 1 81.06 526 ALA B C 1
ATOM 10143 O O . ALA B 1 526 ? 4.359 31.484 24 1 81.06 526 ALA B O 1
ATOM 10144 N N . SER B 1 527 ? 3.02 31.078 22.312 1 76.56 527 SER B N 1
ATOM 10145 C CA . SER B 1 527 ? 3.344 29.656 22.328 1 76.56 527 SER B CA 1
ATOM 10146 C C . SER B 1 527 ? 4.547 29.344 21.453 1 76.56 527 SER B C 1
ATOM 10148 O O . SER B 1 527 ? 5.004 28.203 21.391 1 76.56 527 SER B O 1
ATOM 10150 N N . MET B 1 528 ? 5.117 30.297 20.875 1 83.81 528 MET B N 1
ATOM 10151 C CA . MET B 1 528 ? 6.234 30.109 19.953 1 83.81 528 MET B CA 1
ATOM 10152 C C . MET B 1 528 ? 7.551 30.531 20.594 1 83.81 528 MET B C 1
ATOM 10154 O O . MET B 1 528 ? 7.555 31.203 21.641 1 83.81 528 MET B O 1
ATOM 10158 N N . ALA B 1 529 ? 8.641 30.172 19.922 1 83.06 529 ALA B N 1
ATOM 10159 C CA . ALA B 1 529 ? 9.961 30.375 20.516 1 83.06 529 ALA B CA 1
ATOM 10160 C C . ALA B 1 529 ? 10.695 31.531 19.859 1 83.06 529 ALA B C 1
ATOM 10162 O O . ALA B 1 529 ? 10.602 31.734 18.641 1 83.06 529 ALA B O 1
ATOM 10163 N N . LEU B 1 530 ? 11.383 32.312 20.719 1 86.88 530 LEU B N 1
ATOM 10164 C CA . LEU B 1 530 ? 12.289 33.344 20.266 1 86.88 530 LEU B CA 1
ATOM 10165 C C . LEU B 1 530 ? 13.742 32.969 20.562 1 86.88 530 LEU B C 1
ATOM 10167 O O . LEU B 1 530 ? 14.07 32.594 21.688 1 86.88 530 LEU B O 1
ATOM 10171 N N . THR B 1 531 ? 14.578 33.031 19.531 1 81.81 531 THR B N 1
ATOM 10172 C CA . THR B 1 531 ? 16 32.812 19.766 1 81.81 531 THR B CA 1
ATOM 10173 C C . THR B 1 531 ? 16.594 33.938 20.625 1 81.81 531 THR B C 1
ATOM 10175 O O . THR B 1 531 ? 17.359 33.656 21.547 1 81.81 531 THR B O 1
ATOM 10178 N N . ARG B 1 532 ? 16.312 35.125 20.25 1 83.44 532 ARG B N 1
ATOM 10179 C CA . ARG B 1 532 ? 16.703 36.312 21.031 1 83.44 532 ARG B CA 1
ATOM 10180 C C . ARG B 1 532 ? 15.508 36.938 21.734 1 83.44 532 ARG B C 1
ATOM 10182 O O . ARG B 1 532 ? 14.594 37.438 21.078 1 83.44 532 ARG B O 1
ATOM 10189 N N . GLU B 1 533 ? 15.594 36.969 22.969 1 82.69 533 GLU B N 1
ATOM 10190 C CA . GLU B 1 533 ? 14.5 37.5 23.797 1 82.69 533 GLU B CA 1
ATOM 10191 C C . GLU B 1 533 ? 14.188 38.938 23.438 1 82.69 533 GLU B C 1
ATOM 10193 O O . GLU B 1 533 ? 13.031 39.375 23.5 1 82.69 533 GLU B O 1
ATOM 10198 N N . SER B 1 534 ? 15.125 39.625 23 1 82 534 SER B N 1
ATOM 10199 C CA . SER B 1 534 ? 14.969 41.031 22.703 1 82 534 SER B CA 1
ATOM 10200 C C . SER B 1 534 ? 14.102 41.25 21.469 1 82 534 SER B C 1
ATOM 10202 O O . SER B 1 534 ? 13.648 42.375 21.203 1 82 534 SER B O 1
ATOM 10204 N N . ASP B 1 535 ? 13.805 40.188 20.734 1 87.94 535 ASP B N 1
ATOM 10205 C CA . ASP B 1 535 ? 13.047 40.281 19.5 1 87.94 535 ASP B CA 1
ATOM 10206 C C . ASP B 1 535 ? 11.547 40.281 19.766 1 87.94 535 ASP B C 1
ATOM 10208 O O . ASP B 1 535 ? 10.742 40.438 18.828 1 87.94 535 ASP B O 1
ATOM 10212 N N . ARG B 1 536 ? 11.102 40.156 20.953 1 89.56 536 ARG B N 1
ATOM 10213 C CA . ARG B 1 536 ? 9.711 39.906 21.312 1 89.56 536 ARG B CA 1
ATOM 10214 C C . ARG B 1 536 ? 8.789 40.969 20.703 1 89.56 536 ARG B C 1
ATOM 10216 O O . ARG B 1 536 ? 7.695 40.625 20.234 1 89.56 536 ARG B O 1
ATOM 10223 N N . ALA B 1 537 ? 9.219 42.188 20.703 1 91 537 ALA B N 1
ATOM 10224 C CA . ALA B 1 537 ? 8.375 43.25 20.125 1 91 537 ALA B CA 1
ATOM 10225 C C . ALA B 1 537 ? 8.484 43.281 18.609 1 91 537 ALA B C 1
ATOM 10227 O O . ALA B 1 537 ? 7.508 43.562 17.906 1 91 537 ALA B O 1
ATOM 10228 N N . TYR B 1 538 ? 9.664 42.969 18.078 1 89.94 538 TYR B N 1
ATOM 10229 C CA . TYR B 1 538 ? 9.953 43.125 16.656 1 89.94 538 TYR B CA 1
ATOM 10230 C C . TYR B 1 538 ? 9.359 41.969 15.859 1 89.94 538 TYR B C 1
ATOM 10232 O O . TYR B 1 538 ? 8.914 42.125 14.727 1 89.94 538 TYR B O 1
ATOM 10240 N N . ALA B 1 539 ? 9.305 40.781 16.406 1 91.62 539 ALA B N 1
ATOM 10241 C CA . ALA B 1 539 ? 8.922 39.562 15.703 1 91.62 539 ALA B CA 1
ATOM 10242 C C . ALA B 1 539 ? 7.426 39.562 15.391 1 91.62 539 ALA B C 1
ATOM 10244 O O . ALA B 1 539 ? 6.949 38.75 14.602 1 91.62 539 ALA B O 1
ATOM 10245 N N . ILE B 1 540 ? 6.664 40.5 15.938 1 93.12 540 ILE B N 1
ATOM 10246 C CA . ILE B 1 540 ? 5.234 40.562 15.656 1 93.12 540 ILE B CA 1
ATOM 10247 C C . ILE B 1 540 ? 4.855 41.938 15.148 1 93.12 540 ILE B C 1
ATOM 10249 O O . ILE B 1 540 ? 3.682 42.219 14.891 1 93.12 540 ILE B O 1
ATOM 10253 N N . ALA B 1 541 ? 5.809 42.844 14.938 1 93.06 541 ALA B N 1
ATOM 10254 C CA . ALA B 1 541 ? 5.605 44.25 14.602 1 93.06 541 ALA B CA 1
ATOM 10255 C C . ALA B 1 541 ? 4.895 44.375 13.258 1 93.06 541 ALA B C 1
ATOM 10257 O O . ALA B 1 541 ? 4.066 45.281 13.086 1 93.06 541 ALA B O 1
ATOM 10258 N N . GLY B 1 542 ? 5.289 43.562 12.32 1 92.38 542 GLY B N 1
ATOM 10259 C CA . GLY B 1 542 ? 4.656 43.656 11.016 1 92.38 542 GLY B CA 1
ATOM 10260 C C . GLY B 1 542 ? 3.162 43.375 11.062 1 92.38 542 GLY B C 1
ATOM 10261 O O . GLY B 1 542 ? 2.389 44.031 10.352 1 92.38 542 GLY B O 1
ATOM 10262 N N . VAL B 1 543 ? 2.719 42.438 11.805 1 93.81 543 VAL B N 1
ATOM 10263 C CA . VAL B 1 543 ? 1.304 42.125 11.953 1 93.81 543 VAL B CA 1
ATOM 10264 C C . VAL B 1 543 ? 0.59 43.25 12.68 1 93.81 543 VAL B C 1
ATOM 10266 O O . VAL B 1 543 ? -0.515 43.656 12.297 1 93.81 543 VAL B O 1
ATOM 10269 N N . ALA B 1 544 ? 1.234 43.75 13.719 1 94.56 544 ALA B N 1
ATOM 10270 C CA . ALA B 1 544 ? 0.679 44.875 14.453 1 94.56 544 ALA B CA 1
ATOM 10271 C C . ALA B 1 544 ? 0.458 46.094 13.531 1 94.56 544 ALA B C 1
ATOM 10273 O O . ALA B 1 544 ? -0.561 46.781 13.625 1 94.56 544 ALA B O 1
ATOM 10274 N N . LEU B 1 545 ? 1.409 46.312 12.719 1 92.88 545 LEU B N 1
ATOM 10275 C CA . LEU B 1 545 ? 1.304 47.406 11.773 1 92.88 545 LEU B CA 1
ATOM 10276 C C . LEU B 1 545 ? 0.074 47.25 10.883 1 92.88 545 LEU B C 1
ATOM 10278 O O . LEU B 1 545 ? -0.682 48.219 10.68 1 92.88 545 LEU B O 1
ATOM 10282 N N . LYS B 1 546 ? -0.107 46.094 10.375 1 92.12 546 LYS B N 1
ATOM 10283 C CA . LYS B 1 546 ? -1.239 45.844 9.492 1 92.12 546 LYS B CA 1
ATOM 10284 C C . LYS B 1 546 ? -2.562 46 10.234 1 92.12 546 LYS B C 1
ATOM 10286 O O . LYS B 1 546 ? -3.549 46.469 9.672 1 92.12 546 LYS B O 1
ATOM 10291 N N . ILE B 1 547 ? -2.619 45.531 11.453 1 94.06 547 ILE B N 1
ATOM 10292 C CA . ILE B 1 547 ? -3.816 45.688 12.273 1 94.06 547 ILE B CA 1
ATOM 10293 C C . ILE B 1 547 ? -4.094 47.188 12.5 1 94.06 547 ILE B C 1
ATOM 10295 O O . ILE B 1 547 ? -5.246 47.625 12.445 1 94.06 547 ILE B O 1
ATOM 10299 N N . GLN B 1 548 ? -3.049 47.906 12.766 1 93.94 548 GLN B N 1
ATOM 10300 C CA . GLN B 1 548 ? -3.203 49.312 12.977 1 93.94 548 GLN B CA 1
ATOM 10301 C C . GLN B 1 548 ? -3.744 50 11.727 1 93.94 548 GLN B C 1
ATOM 10303 O O . GLN B 1 548 ? -4.574 50.906 11.82 1 93.94 548 GLN B O 1
ATOM 10308 N N . GLU B 1 549 ? -3.223 49.656 10.633 1 91.12 549 GLU B N 1
ATOM 10309 C CA . GLU B 1 549 ? -3.691 50.219 9.375 1 91.12 549 GLU B CA 1
ATOM 10310 C C . GLU B 1 549 ? -5.18 49.969 9.172 1 91.12 549 GLU B C 1
ATOM 10312 O O . GLU B 1 549 ? -5.902 50.812 8.656 1 91.12 549 GLU B O 1
ATOM 10317 N N . ALA B 1 550 ? -5.586 48.844 9.578 1 91.69 550 ALA B N 1
ATOM 10318 C CA . ALA B 1 550 ? -6.98 48.438 9.391 1 91.69 550 ALA B CA 1
ATOM 10319 C C . ALA B 1 550 ? -7.879 49.125 10.422 1 91.69 550 ALA B C 1
ATOM 10321 O O . ALA B 1 550 ? -9.031 49.469 10.125 1 91.69 550 ALA B O 1
ATOM 10322 N N . THR B 1 551 ? -7.418 49.375 11.609 1 93.94 551 THR B N 1
ATOM 10323 C CA . THR B 1 551 ? -8.258 49.875 12.695 1 93.94 551 THR B CA 1
ATOM 10324 C C . THR B 1 551 ? -8.023 51.344 12.953 1 93.94 551 THR B C 1
ATOM 10326 O O . THR B 1 551 ? -8.844 52.031 13.594 1 93.94 551 THR B O 1
ATOM 10329 N N . LYS B 1 552 ? -6.863 51.906 12.617 1 93.38 552 LYS B N 1
ATOM 10330 C CA . LYS B 1 552 ? -6.422 53.281 12.914 1 93.38 552 LYS B CA 1
ATOM 10331 C C . LYS B 1 552 ? -6.383 53.531 14.414 1 93.38 552 LYS B C 1
ATOM 10333 O O . LYS B 1 552 ? -6.676 54.625 14.875 1 93.38 552 LYS B O 1
ATOM 10338 N N . ASP B 1 553 ? -6.129 52.5 15.078 1 94.56 553 ASP B N 1
ATOM 10339 C CA . ASP B 1 553 ? -6.055 52.531 16.531 1 94.56 553 ASP B CA 1
ATOM 10340 C C . ASP B 1 553 ? -4.629 52.812 17.016 1 94.56 553 ASP B C 1
ATOM 10342 O O . ASP B 1 553 ? -3.689 52.781 16.219 1 94.56 553 ASP B O 1
ATOM 10346 N N . LYS B 1 554 ? -4.535 53.188 18.266 1 95.31 554 LYS B N 1
ATOM 10347 C CA . LYS B 1 554 ? -3.229 53.438 18.859 1 95.31 554 LYS B CA 1
ATOM 10348 C C . LYS B 1 554 ? -2.656 52.188 19.5 1 95.31 554 LYS B C 1
ATOM 10350 O O . LYS B 1 554 ? -3.342 51.5 20.266 1 95.31 554 LYS B O 1
ATOM 10355 N N . TYR B 1 555 ? -1.404 51.844 19.109 1 95.75 555 TYR B N 1
ATOM 10356 C CA . TYR B 1 555 ? -0.714 50.656 19.609 1 95.75 555 TYR B CA 1
ATOM 10357 C C . TYR B 1 555 ? -0.016 50.969 20.938 1 95.75 555 TYR B C 1
ATOM 10359 O O . TYR B 1 555 ? 0.645 52 21.062 1 95.75 555 TYR B O 1
ATOM 10367 N N . LEU B 1 556 ? -0.234 50.156 21.984 1 96.12 556 LEU B N 1
ATOM 10368 C CA . LEU B 1 556 ? 0.367 50.312 23.312 1 96.12 556 LEU B CA 1
ATOM 10369 C C . LEU B 1 556 ? 1.065 49 23.734 1 96.12 556 LEU B C 1
ATOM 10371 O O . LEU B 1 556 ? 0.512 48.219 24.5 1 96.12 556 LEU B O 1
ATOM 10375 N N . ALA B 1 557 ? 2.359 48.781 23.438 1 93.69 557 ALA B N 1
ATOM 10376 C CA . ALA B 1 557 ? 3.188 47.656 23.844 1 93.69 557 ALA B CA 1
ATOM 10377 C C . ALA B 1 557 ? 2.402 46.344 23.781 1 93.69 557 ALA B C 1
ATOM 10379 O O . ALA B 1 557 ? 2.33 45.625 24.781 1 93.69 557 ALA B O 1
ATOM 10380 N N . GLY B 1 558 ? 1.821 46.031 22.688 1 94.94 558 GLY B N 1
ATOM 10381 C CA . GLY B 1 558 ? 1.118 44.781 22.5 1 94.94 558 GLY B CA 1
ATOM 10382 C C . GLY B 1 558 ? -0.383 44.906 22.688 1 94.94 558 GLY B C 1
ATOM 10383 O O . GLY B 1 558 ? -1.12 43.938 22.453 1 94.94 558 GLY B O 1
ATOM 10384 N N . LEU B 1 559 ? -0.88 45.969 23.125 1 96.56 559 LEU B N 1
ATOM 10385 C CA . LEU B 1 559 ? -2.307 46.219 23.312 1 96.56 559 LEU B CA 1
ATOM 10386 C C . LEU B 1 559 ? -2.781 47.344 22.422 1 96.56 559 LEU B C 1
ATOM 10388 O O . LEU B 1 559 ? -1.969 48.031 21.797 1 96.56 559 LEU B O 1
ATOM 10392 N N . TRP B 1 560 ? -4.109 47.531 22.359 1 96.88 560 TRP B N 1
ATOM 10393 C CA . TRP B 1 560 ? -4.719 48.594 21.562 1 96.88 560 TRP B CA 1
ATOM 10394 C C . TRP B 1 560 ? -5.602 49.469 22.438 1 96.88 560 TRP B C 1
ATOM 10396 O O . TRP B 1 560 ? -6.379 49 23.25 1 96.88 560 TRP B O 1
ATOM 10406 N N . LEU B 1 561 ? -5.523 50.75 22.25 1 96.69 561 LEU B N 1
ATOM 10407 C CA . LEU B 1 561 ? -6.203 51.75 23.078 1 96.69 561 LEU B CA 1
ATOM 10408 C C . LEU B 1 561 ? -7.711 51.5 23.094 1 96.69 561 LEU B C 1
ATOM 10410 O O . LEU B 1 561 ? -8.336 51.5 24.156 1 96.69 561 LEU B O 1
ATOM 10414 N N . GLN B 1 562 ? -8.281 51.25 21.969 1 93.94 562 GLN B N 1
ATOM 10415 C CA . GLN B 1 562 ? -9.727 51.125 21.859 1 93.94 562 GLN B CA 1
ATOM 10416 C C . GLN B 1 562 ? -10.203 49.781 22.375 1 93.94 562 GLN B C 1
ATOM 10418 O O . GLN B 1 562 ? -11.406 49.562 22.547 1 93.94 562 GLN B O 1
ATOM 10423 N N . ASP B 1 563 ? -9.281 48.906 22.672 1 94.44 563 ASP B N 1
ATOM 10424 C CA . ASP B 1 563 ? -9.625 47.562 23.141 1 94.44 563 ASP B CA 1
ATOM 10425 C C . ASP B 1 563 ? -9.016 47.312 24.516 1 94.44 563 ASP B C 1
ATOM 10427 O O . ASP B 1 563 ? -8.875 46.156 24.922 1 94.44 563 ASP B O 1
ATOM 10431 N N . LEU B 1 564 ? -8.695 48.219 25.266 1 96 564 LEU B N 1
ATOM 10432 C CA . LEU B 1 564 ? -7.875 48.094 26.469 1 96 564 LEU B CA 1
ATOM 10433 C C . LEU B 1 564 ? -8.578 47.25 27.516 1 96 564 LEU B C 1
ATOM 10435 O O . LEU B 1 564 ? -7.941 46.406 28.172 1 96 564 LEU B O 1
ATOM 10439 N N . PRO B 1 565 ? -9.867 47.438 27.75 1 94.25 565 PRO B N 1
ATOM 10440 C CA . PRO B 1 565 ? -10.477 46.625 28.812 1 94.25 565 PRO B CA 1
ATOM 10441 C C . PRO B 1 565 ? -10.32 45.125 28.547 1 94.25 565 PRO B C 1
ATOM 10443 O O . PRO B 1 565 ? -9.898 44.375 29.438 1 94.25 565 PRO B O 1
ATOM 10446 N N . LEU B 1 566 ? -10.57 44.75 27.391 1 92.56 566 LEU B N 1
ATOM 10447 C CA . LEU B 1 566 ? -10.383 43.344 27.047 1 92.56 566 LEU B CA 1
ATOM 10448 C C . LEU B 1 566 ? -8.898 43.031 26.875 1 92.56 566 LEU B C 1
ATOM 10450 O O . LEU B 1 566 ? -8.445 41.938 27.203 1 92.56 566 LEU B O 1
ATOM 10454 N N . GLY B 1 567 ? -8.172 43.906 26.234 1 94.44 567 GLY B N 1
ATOM 10455 C CA . GLY B 1 567 ? -6.742 43.719 26.031 1 94.44 567 GLY B CA 1
ATOM 10456 C C . GLY B 1 567 ? -5.992 43.438 27.328 1 94.44 567 GLY B C 1
ATOM 10457 O O . GLY B 1 567 ? -4.988 42.719 27.328 1 94.44 567 GLY B O 1
ATOM 10458 N N . LEU B 1 568 ? -6.469 43.969 28.359 1 96 568 LEU B N 1
ATOM 10459 C CA . LEU B 1 568 ? -5.82 43.812 29.656 1 96 568 LEU B CA 1
ATOM 10460 C C . LEU B 1 568 ? -6.176 42.469 30.297 1 96 568 LEU B C 1
ATOM 10462 O O . LEU B 1 568 ? -5.562 42.062 31.281 1 96 568 LEU B O 1
ATOM 10466 N N . ALA B 1 569 ? -7.008 41.781 29.688 1 93.12 569 ALA B N 1
ATOM 10467 C CA . ALA B 1 569 ? -7.52 40.562 30.297 1 93.12 569 ALA B CA 1
ATOM 10468 C C . ALA B 1 569 ? -6.676 39.344 29.891 1 93.12 569 ALA B C 1
ATOM 10470 O O . ALA B 1 569 ? -7.094 38.219 30.062 1 93.12 569 ALA B O 1
ATOM 10471 N N . TRP B 1 570 ? -5.488 39.531 29.391 1 93.06 570 TRP B N 1
ATOM 10472 C CA . TRP B 1 570 ? -4.598 38.406 29.125 1 93.06 570 TRP B CA 1
ATOM 10473 C C . TRP B 1 570 ? -4.141 37.75 30.422 1 93.06 570 TRP B C 1
ATOM 10475 O O . TRP B 1 570 ? -4.18 38.375 31.484 1 93.06 570 TRP B O 1
ATOM 10485 N N . GLY B 1 571 ? -3.777 36.438 30.344 1 90.75 571 GLY B N 1
ATOM 10486 C CA . GLY B 1 571 ? -3.348 35.75 31.547 1 90.75 571 GLY B CA 1
ATOM 10487 C C . GLY B 1 571 ? -2.369 34.594 31.281 1 90.75 571 GLY B C 1
ATOM 10488 O O . GLY B 1 571 ? -2.125 34.25 30.109 1 90.75 571 GLY B O 1
ATOM 10489 N N . ASN B 1 572 ? -1.718 34.219 32.312 1 88.62 572 ASN B N 1
ATOM 10490 C CA . ASN B 1 572 ? -0.861 33.062 32.312 1 88.62 572 ASN B CA 1
ATOM 10491 C C . ASN B 1 572 ? -1.659 31.781 32.594 1 88.62 572 ASN B C 1
ATOM 10493 O O . ASN B 1 572 ? -1.654 31.266 33.688 1 88.62 572 ASN B O 1
ATOM 10497 N N . TYR B 1 573 ? -2.211 31.266 31.516 1 81.56 573 TYR B N 1
ATOM 10498 C CA . TYR B 1 573 ? -3.117 30.125 31.625 1 81.56 573 TYR B CA 1
ATOM 10499 C C . TYR B 1 573 ? -2.342 28.828 31.828 1 81.56 573 TYR B C 1
ATOM 10501 O O . TYR B 1 573 ? -1.267 28.656 31.25 1 81.56 573 TYR B O 1
ATOM 10509 N N . PRO B 1 574 ? -2.922 27.875 32.438 1 73.5 574 PRO B N 1
ATOM 10510 C CA . PRO B 1 574 ? -2.248 26.609 32.719 1 73.5 574 PRO B CA 1
ATOM 10511 C C . PRO B 1 574 ? -2.012 25.766 31.484 1 73.5 574 PRO B C 1
ATOM 10513 O O . PRO B 1 574 ? -1.173 24.859 31.484 1 73.5 574 PRO B O 1
ATOM 10516 N N . PHE B 1 575 ? -2.699 26.047 30.406 1 68.12 575 PHE B N 1
ATOM 10517 C CA . PHE B 1 575 ? -2.5 25.25 29.203 1 68.12 575 PHE B CA 1
ATOM 10518 C C . PHE B 1 575 ? -1.212 25.656 28.5 1 68.12 575 PHE B C 1
ATOM 10520 O O . PHE B 1 575 ? -0.726 24.938 27.625 1 68.12 575 PHE B O 1
ATOM 10527 N N . LEU B 1 576 ? -0.657 26.688 28.891 1 73.25 576 LEU B N 1
ATOM 10528 C CA . LEU B 1 576 ? 0.647 27.078 28.359 1 73.25 576 LEU B CA 1
ATOM 10529 C C . LEU B 1 576 ? 1.755 26.234 28.969 1 73.25 576 LEU B C 1
ATOM 10531 O O . LEU B 1 576 ? 1.765 26 30.188 1 73.25 576 LEU B O 1
ATOM 10535 N N . LYS B 1 577 ? 2.576 25.703 28.141 1 69.38 577 LYS B N 1
ATOM 10536 C CA . LYS B 1 577 ? 3.68 24.875 28.625 1 69.38 577 LYS B CA 1
ATOM 10537 C C . LYS B 1 577 ? 4.543 25.656 29.625 1 69.38 577 LYS B C 1
ATOM 10539 O O . LYS B 1 577 ? 4.848 26.828 29.406 1 69.38 577 LYS B O 1
ATOM 10544 N N . ASP B 1 578 ? 4.852 25.094 30.766 1 75.06 578 ASP B N 1
ATOM 10545 C CA . ASP B 1 578 ? 5.754 25.625 31.781 1 75.06 578 ASP B CA 1
ATOM 10546 C C . ASP B 1 578 ? 5.23 26.953 32.344 1 75.06 578 ASP B C 1
ATOM 10548 O O . ASP B 1 578 ? 6.012 27.859 32.625 1 75.06 578 ASP B O 1
ATOM 10552 N N . TYR B 1 579 ? 3.951 27.094 32.406 1 78.19 579 TYR B N 1
ATOM 10553 C CA . TYR B 1 579 ? 3.357 28.359 32.844 1 78.19 579 TYR B CA 1
ATOM 10554 C C . TYR B 1 579 ? 3.812 28.703 34.25 1 78.19 579 TYR B C 1
ATOM 10556 O O . TYR B 1 579 ? 3.873 29.875 34.625 1 78.19 579 TYR B O 1
ATOM 10564 N N . LYS B 1 580 ? 4.211 27.75 35.062 1 79.75 580 LYS B N 1
ATOM 10565 C CA . LYS B 1 580 ? 4.621 27.969 36.438 1 79.75 580 LYS B CA 1
ATOM 10566 C C . LYS B 1 580 ? 5.961 28.688 36.5 1 79.75 580 LYS B C 1
ATOM 10568 O O . LYS B 1 580 ? 6.266 29.344 37.5 1 79.75 580 LYS B O 1
ATOM 10573 N N . ASN B 1 581 ? 6.723 28.641 35.438 1 84.06 581 ASN B N 1
ATOM 10574 C CA . ASN B 1 581 ? 8.047 29.25 35.406 1 84.06 581 ASN B CA 1
ATOM 10575 C C . ASN B 1 581 ? 7.988 30.703 34.969 1 84.06 581 ASN B C 1
ATOM 10577 O O . ASN B 1 581 ? 9.023 31.344 34.75 1 84.06 581 ASN B O 1
ATOM 10581 N N . ALA B 1 582 ? 6.824 31.203 34.906 1 88.38 582 ALA B N 1
ATOM 10582 C CA . ALA B 1 582 ? 6.664 32.562 34.375 1 88.38 582 ALA B CA 1
ATOM 10583 C C . ALA B 1 582 ? 7.336 33.594 35.312 1 88.38 582 ALA B C 1
ATOM 10585 O O . ALA B 1 582 ? 7.227 33.5 36.531 1 88.38 582 ALA B O 1
ATOM 10586 N N . THR B 1 583 ? 8.141 34.469 34.719 1 89.12 583 THR B N 1
ATOM 10587 C CA . THR B 1 583 ? 8.797 35.562 35.406 1 89.12 583 THR B CA 1
ATOM 10588 C C . THR B 1 583 ? 8.586 36.875 34.656 1 89.12 583 THR B C 1
ATOM 10590 O O . THR B 1 583 ? 8.25 36.875 33.469 1 89.12 583 THR B O 1
ATOM 10593 N N . ARG B 1 584 ? 8.703 37.938 35.375 1 89.44 584 ARG B N 1
ATOM 10594 C CA . ARG B 1 584 ? 8.586 39.25 34.75 1 89.44 584 ARG B CA 1
ATOM 10595 C C . ARG B 1 584 ? 9.938 39.75 34.25 1 89.44 584 ARG B C 1
ATOM 10597 O O . ARG B 1 584 ? 10.945 39.625 34.938 1 89.44 584 ARG B O 1
ATOM 10604 N N . LEU B 1 585 ? 9.852 40.219 33.031 1 87.06 585 LEU B N 1
ATOM 10605 C CA . LEU B 1 585 ? 11.07 40.781 32.469 1 87.06 585 LEU B CA 1
ATOM 10606 C C . LEU B 1 585 ? 11.281 42.219 32.969 1 87.06 585 LEU B C 1
ATOM 10608 O O . LEU B 1 585 ? 10.32 42.938 33.188 1 87.06 585 LEU B O 1
ATOM 10612 N N . GLY B 1 586 ? 12.43 42.594 33.219 1 78.31 586 GLY B N 1
ATOM 10613 C CA . GLY B 1 586 ? 12.773 43.969 33.562 1 78.31 586 GLY B CA 1
ATOM 10614 C C . GLY B 1 586 ? 13.008 44.844 32.312 1 78.31 586 GLY B C 1
ATOM 10615 O O . GLY B 1 586 ? 12.531 44.5 31.234 1 78.31 586 GLY B O 1
ATOM 10616 N N . GLY B 1 587 ? 13.469 46.062 32.469 1 79.56 587 GLY B N 1
ATOM 10617 C CA . GLY B 1 587 ? 13.898 46.906 31.375 1 79.56 587 GLY B CA 1
ATOM 10618 C C . GLY B 1 587 ? 12.859 47.938 30.984 1 79.56 587 GLY B C 1
ATOM 10619 O O . GLY B 1 587 ? 12.883 48.469 29.875 1 79.56 587 GLY B O 1
ATOM 10620 N N . GLY B 1 588 ? 11.914 48.094 31.797 1 86.62 588 GLY B N 1
ATOM 10621 C CA . GLY B 1 588 ? 10.969 49.188 31.562 1 86.62 588 GLY B CA 1
ATOM 10622 C C . GLY B 1 588 ? 9.672 48.719 30.938 1 86.62 588 GLY B C 1
ATOM 10623 O O . GLY B 1 588 ? 8.742 49.5 30.766 1 86.62 588 GLY B O 1
ATOM 10624 N N . ILE B 1 589 ? 9.531 47.438 30.547 1 92.56 589 ILE B N 1
ATOM 10625 C CA . ILE B 1 589 ? 8.273 46.938 30 1 92.56 589 ILE B CA 1
ATOM 10626 C C . ILE B 1 589 ? 7.199 46.969 31.094 1 92.56 589 ILE B C 1
ATOM 10628 O O . ILE B 1 589 ? 7.371 46.375 32.156 1 92.56 589 ILE B O 1
ATOM 10632 N N . PRO B 1 590 ? 6.176 47.688 30.828 1 95.44 590 PRO B N 1
ATOM 10633 C CA . PRO B 1 590 ? 5.148 47.781 31.875 1 95.44 590 PRO B CA 1
ATOM 10634 C C . PRO B 1 590 ? 4.523 46.438 32.219 1 95.44 590 PRO B C 1
ATOM 10636 O O . PRO B 1 590 ? 4.43 45.562 31.375 1 95.44 590 PRO B O 1
ATOM 10639 N N . SER B 1 591 ? 4.031 46.281 33.469 1 94.69 591 SER B N 1
ATOM 10640 C CA . SER B 1 591 ? 3.453 45.031 33.938 1 94.69 591 SER B CA 1
ATOM 10641 C C . SER B 1 591 ? 2.15 44.719 33.219 1 94.69 591 SER B C 1
ATOM 10643 O O . SER B 1 591 ? 1.746 43.562 33.156 1 94.69 591 SER B O 1
ATOM 10645 N N . TRP B 1 592 ? 1.528 45.781 32.688 1 96.25 592 TRP B N 1
ATOM 10646 C CA . TRP B 1 592 ? 0.235 45.562 32.062 1 96.25 592 TRP B CA 1
ATOM 10647 C C . TRP B 1 592 ? 0.412 45 30.656 1 96.25 592 TRP B C 1
ATOM 10649 O O . TRP B 1 592 ? -0.551 44.531 30.047 1 96.25 592 TRP B O 1
ATOM 10659 N N . SER B 1 593 ? 1.568 45.062 30.078 1 95.69 593 SER B N 1
ATOM 10660 C CA . SER B 1 593 ? 1.856 44.5 28.75 1 95.69 593 SER B CA 1
ATOM 10661 C C . SER B 1 593 ? 2.221 43 28.859 1 95.69 593 SER B C 1
ATOM 10663 O O . SER B 1 593 ? 3.064 42.625 29.672 1 95.69 593 SER B O 1
ATOM 10665 N N . TRP B 1 594 ? 1.611 42.219 28.031 1 93.94 594 TRP B N 1
ATOM 10666 C CA . TRP B 1 594 ? 1.933 40.812 28.047 1 93.94 594 TRP B CA 1
ATOM 10667 C C . TRP B 1 594 ? 3.381 40.562 27.625 1 93.94 594 TRP B C 1
ATOM 10669 O O . TRP B 1 594 ? 3.949 39.5 27.906 1 93.94 594 TRP B O 1
ATOM 10679 N N . MET B 1 595 ? 4.004 41.469 26.969 1 92.31 595 MET B N 1
ATOM 10680 C CA . MET B 1 595 ? 5.402 41.344 26.562 1 92.31 595 MET B CA 1
ATOM 10681 C C . MET B 1 595 ? 6.316 41.281 27.781 1 92.31 595 MET B C 1
ATOM 10683 O O . MET B 1 595 ? 7.477 40.875 27.672 1 92.31 595 MET B O 1
ATOM 10687 N N . SER B 1 596 ? 5.816 41.594 28.938 1 91.88 596 SER B N 1
ATOM 10688 C CA . SER B 1 596 ? 6.633 41.625 30.156 1 91.88 596 SER B CA 1
ATOM 10689 C C . SER B 1 596 ? 6.777 40.219 30.75 1 91.88 596 SER B C 1
ATOM 10691 O O . SER B 1 596 ? 7.645 40 31.609 1 91.88 596 SER B O 1
ATOM 10693 N N . LEU B 1 597 ? 5.988 39.344 30.359 1 90.81 597 LEU B N 1
ATOM 10694 C CA . LEU B 1 597 ? 5.965 38.031 31 1 90.81 597 LEU B CA 1
ATOM 10695 C C . LEU B 1 597 ? 6.672 37 30.141 1 90.81 597 LEU B C 1
ATOM 10697 O O . LEU B 1 597 ? 6.426 36.906 28.938 1 90.81 597 LEU B O 1
ATOM 10701 N N . GLN B 1 598 ? 7.535 36.188 30.812 1 88.25 598 GLN B N 1
ATOM 10702 C CA . GLN B 1 598 ? 8.258 35.125 30.109 1 88.25 598 GLN B CA 1
ATOM 10703 C C . GLN B 1 598 ? 8.219 33.812 30.906 1 88.25 598 GLN B C 1
ATOM 10705 O O . GLN B 1 598 ? 8.148 33.844 32.125 1 88.25 598 GLN B O 1
ATOM 10710 N N . ARG B 1 599 ? 8.008 32.656 30.312 1 81.81 599 ARG B N 1
ATOM 10711 C CA . ARG B 1 599 ? 7.953 31.375 31.031 1 81.81 599 ARG B CA 1
ATOM 10712 C C . ARG B 1 599 ? 9.242 30.578 30.828 1 81.81 599 ARG B C 1
ATOM 10714 O O . ARG B 1 599 ? 9.211 29.359 30.75 1 81.81 599 ARG B O 1
ATOM 10721 N N . GLY B 1 600 ? 10.281 31.047 30.969 1 68.75 600 GLY B N 1
ATOM 10722 C CA . GLY B 1 600 ? 11.555 30.359 30.844 1 68.75 600 GLY B CA 1
ATOM 10723 C C . GLY B 1 600 ? 11.977 30.141 29.406 1 68.75 600 GLY B C 1
ATOM 10724 O O . GLY B 1 600 ? 11.133 29.938 28.531 1 68.75 600 GLY B O 1
ATOM 10725 N N . GLY B 1 601 ? 13.109 30.25 29.219 1 65.81 601 GLY B N 1
ATOM 10726 C CA . GLY B 1 601 ? 13.648 30.062 27.891 1 65.81 601 GLY B CA 1
ATOM 10727 C C . GLY B 1 601 ? 13.203 31.125 26.906 1 65.81 601 GLY B C 1
ATOM 10728 O O . GLY B 1 601 ? 13.18 32.312 27.234 1 65.81 601 GLY B O 1
ATOM 10729 N N . PRO B 1 602 ? 12.75 30.531 25.719 1 70.88 602 PRO B N 1
ATOM 10730 C CA . PRO B 1 602 ? 12.484 31.453 24.609 1 70.88 602 PRO B CA 1
ATOM 10731 C C . PRO B 1 602 ? 10.992 31.766 24.438 1 70.88 602 PRO B C 1
ATOM 10733 O O . PRO B 1 602 ? 10.594 32.344 23.438 1 70.88 602 PRO B O 1
ATOM 10736 N N . TYR B 1 603 ? 10.086 31.5 25.547 1 77.44 603 TYR B N 1
ATOM 10737 C CA . TYR B 1 603 ? 8.648 31.562 25.312 1 77.44 603 TYR B CA 1
ATOM 10738 C C . TYR B 1 603 ? 8.008 32.656 26.141 1 77.44 603 TYR B C 1
ATOM 10740 O O . TYR B 1 603 ? 8.414 32.906 27.297 1 77.44 603 TYR B O 1
ATOM 10748 N N . LEU B 1 604 ? 7.02 33.281 25.438 1 77.19 604 LEU B N 1
ATOM 10749 C CA . LEU B 1 604 ? 6.164 34.219 26.156 1 77.19 604 LEU B CA 1
ATOM 10750 C C . LEU B 1 604 ? 5.066 33.469 26.906 1 77.19 604 LEU B C 1
ATOM 10752 O O . LEU B 1 604 ? 4.777 32.312 26.609 1 77.19 604 LEU B O 1
ATOM 10756 N N . SER B 1 605 ? 4.605 34.031 27.984 1 73.69 605 SER B N 1
ATOM 10757 C CA . SER B 1 605 ? 3.533 33.438 28.766 1 73.69 605 SER B CA 1
ATOM 10758 C C . SER B 1 605 ? 2.287 34.312 28.766 1 73.69 605 SER B C 1
ATOM 10760 O O . SER B 1 605 ? 2.035 35.062 29.719 1 73.69 605 SER B O 1
ATOM 10762 N N . ALA B 1 606 ? 1.494 34.312 27.75 1 83 606 ALA B N 1
ATOM 10763 C CA . ALA B 1 606 ? 0.287 35.125 27.656 1 83 606 ALA B CA 1
ATOM 10764 C C . ALA B 1 606 ? -0.728 34.531 26.703 1 83 606 ALA B C 1
ATOM 10766 O O . ALA B 1 606 ? -0.372 34.094 25.609 1 83 606 ALA B O 1
ATOM 10767 N N . ALA B 1 607 ? -1.954 34.438 27.234 1 82.38 607 ALA B N 1
ATOM 10768 C CA . ALA B 1 607 ? -3.049 33.969 26.375 1 82.38 607 ALA B CA 1
ATOM 10769 C C . ALA B 1 607 ? -4.367 34.625 26.766 1 82.38 607 ALA B C 1
ATOM 10771 O O . ALA B 1 607 ? -4.5 35.156 27.875 1 82.38 607 ALA B O 1
ATOM 10772 N N . TYR B 1 608 ? -5.152 34.75 25.828 1 82.44 608 TYR B N 1
ATOM 10773 C CA . TYR B 1 608 ? -6.512 35.219 26.094 1 82.44 608 TYR B CA 1
ATOM 10774 C C . TYR B 1 608 ? -7.469 34.031 26.234 1 82.44 608 TYR B C 1
ATOM 10776 O O . TYR B 1 608 ? -7.305 33 25.562 1 82.44 608 TYR B O 1
ATOM 10784 N N . GLY B 1 609 ? -8.32 34.156 27.172 1 70.69 609 GLY B N 1
ATOM 10785 C CA . GLY B 1 609 ? -9.359 33.125 27.297 1 70.69 609 GLY B CA 1
ATOM 10786 C C . GLY B 1 609 ? -10.344 33.125 26.141 1 70.69 609 GLY B C 1
ATOM 10787 O O . GLY B 1 609 ? -10.461 34.125 25.422 1 70.69 609 GLY B O 1
ATOM 10788 N N . LEU B 1 610 ? -10.859 31.953 25.906 1 61.06 610 LEU B N 1
ATOM 10789 C CA . LEU B 1 610 ? -11.875 31.828 24.859 1 61.06 610 LEU B CA 1
ATOM 10790 C C . LEU B 1 610 ? -13.227 32.344 25.359 1 61.06 610 LEU B C 1
ATOM 10792 O O . LEU B 1 610 ? -13.883 31.688 26.172 1 61.06 610 LEU B O 1
ATOM 10796 N N . PHE B 1 611 ? -13.484 33.656 25.062 1 63.84 611 PHE B N 1
ATOM 10797 C CA . PHE B 1 611 ? -14.75 34.25 25.469 1 63.84 611 PHE B CA 1
ATOM 10798 C C . PHE B 1 611 ? -15.695 34.406 24.281 1 63.84 611 PHE B C 1
ATOM 10800 O O . PHE B 1 611 ? -15.258 34.719 23.172 1 63.84 611 PHE B O 1
ATOM 10807 N N . GLU B 1 612 ? -16.906 33.969 24.406 1 60.53 612 GLU B N 1
ATOM 10808 C CA . GLU B 1 612 ? -17.891 34.156 23.344 1 60.53 612 GLU B CA 1
ATOM 10809 C C . GLU B 1 612 ? -18.172 35.656 23.125 1 60.53 612 GLU B C 1
ATOM 10811 O O . GLU B 1 612 ? -18.312 36.094 21.984 1 60.53 612 GLU B O 1
ATOM 10816 N N . SER B 1 613 ? -18.391 36.344 24.312 1 74.62 613 SER B N 1
ATOM 10817 C CA . SER B 1 613 ? -18.672 37.75 24.266 1 74.62 613 SER B CA 1
ATOM 10818 C C . SER B 1 613 ? -18.078 38.469 25.484 1 74.62 613 SER B C 1
ATOM 10820 O O . SER B 1 613 ? -17.922 37.875 26.547 1 74.62 613 SER B O 1
ATOM 10822 N N . PHE B 1 614 ? -17.578 39.656 25.219 1 84.75 614 PHE B N 1
ATOM 10823 C CA . PHE B 1 614 ? -17.078 40.5 26.281 1 84.75 614 PHE B CA 1
ATOM 10824 C C . PHE B 1 614 ? -17.734 41.875 26.25 1 84.75 614 PHE B C 1
ATOM 10826 O O . PHE B 1 614 ? -17.812 42.5 25.188 1 84.75 614 PHE B O 1
ATOM 10833 N N . GLU B 1 615 ? -18.344 42.25 27.391 1 87.75 615 GLU B N 1
ATOM 10834 C CA . GLU B 1 615 ? -18.906 43.562 27.547 1 87.75 615 GLU B CA 1
ATOM 10835 C C . GLU B 1 615 ? -18.172 44.375 28.625 1 87.75 615 GLU B C 1
ATOM 10837 O O . GLU B 1 615 ? -18.094 43.938 29.781 1 87.75 615 GLU B O 1
ATOM 10842 N N . THR B 1 616 ? -17.594 45.438 28.203 1 91.56 616 THR B N 1
ATOM 10843 C CA . THR B 1 616 ? -16.875 46.312 29.141 1 91.56 616 THR B CA 1
ATOM 10844 C C . THR B 1 616 ? -17.828 46.844 30.203 1 91.56 616 THR B C 1
ATOM 10846 O O . THR B 1 616 ? -18.953 47.25 29.891 1 91.56 616 THR B O 1
ATOM 10849 N N . ASP B 1 617 ? -17.359 46.906 31.469 1 90.19 617 ASP B N 1
ATOM 10850 C CA . ASP B 1 617 ? -18.125 47.531 32.531 1 90.19 617 ASP B CA 1
ATOM 10851 C C . ASP B 1 617 ? -18.281 49.031 32.25 1 90.19 617 ASP B C 1
ATOM 10853 O O . ASP B 1 617 ? -17.312 49.719 31.891 1 90.19 617 ASP B O 1
ATOM 10857 N N . PRO B 1 618 ? -19.484 49.562 32.438 1 90.38 618 PRO B N 1
ATOM 10858 C CA . PRO B 1 618 ? -19.719 50.969 32.125 1 90.38 618 PRO B CA 1
ATOM 10859 C C . PRO B 1 618 ? -18.891 51.906 33 1 90.38 618 PRO B C 1
ATOM 10861 O O . PRO B 1 618 ? -18.703 53.094 32.656 1 90.38 618 PRO B O 1
ATOM 10864 N N . ARG B 1 619 ? -18.391 51.5 34.156 1 93.69 619 ARG B N 1
ATOM 10865 C CA . ARG B 1 619 ? -17.625 52.312 35.062 1 93.69 619 ARG B CA 1
ATOM 10866 C C . ARG B 1 619 ? -16.156 52.406 34.656 1 93.69 619 ARG B C 1
ATOM 10868 O O . ARG B 1 619 ? -15.383 53.156 35.219 1 93.69 619 ARG B O 1
ATOM 10875 N N . VAL B 1 620 ? -15.859 51.594 33.656 1 94.06 620 VAL B N 1
ATOM 10876 C CA . VAL B 1 620 ? -14.484 51.625 33.188 1 94.06 620 VAL B CA 1
ATOM 10877 C C . VAL B 1 620 ? -14.32 52.812 32.219 1 94.06 620 VAL B C 1
ATOM 10879 O O . VAL B 1 620 ? -15.094 53 31.281 1 94.06 620 VAL B O 1
ATOM 10882 N N . GLY B 1 621 ? -13.445 53.75 32.531 1 95.56 621 GLY B N 1
ATOM 10883 C CA . GLY B 1 621 ? -13.086 54.875 31.688 1 95.56 621 GLY B CA 1
ATOM 10884 C C . GLY B 1 621 ? -11.586 55 31.469 1 95.56 621 GLY B C 1
ATOM 10885 O O . GLY B 1 621 ? -10.82 55.094 32.438 1 95.56 621 GLY B O 1
ATOM 10886 N N . ILE B 1 622 ? -11.219 54.969 30.219 1 96.75 622 ILE B N 1
ATOM 10887 C CA . ILE B 1 622 ? -9.805 55.156 29.906 1 96.75 622 ILE B CA 1
ATOM 10888 C C . ILE B 1 622 ? -9.477 56.625 29.766 1 96.75 622 ILE B C 1
ATOM 10890 O O . ILE B 1 622 ? -10.133 57.344 29 1 96.75 622 ILE B O 1
ATOM 10894 N N . ILE B 1 623 ? -8.562 57.062 30.5 1 97.12 623 ILE B N 1
ATOM 10895 C CA . ILE B 1 623 ? -8.094 58.438 30.391 1 97.12 623 ILE B CA 1
ATOM 10896 C C . ILE B 1 623 ? -6.945 58.531 29.375 1 97.12 623 ILE B C 1
ATOM 10898 O O . ILE B 1 623 ? -5.789 58.281 29.719 1 97.12 623 ILE B O 1
ATOM 10902 N N . GLU B 1 624 ? -7.172 58.969 28.203 1 95.56 624 GLU B N 1
ATOM 10903 C CA . GLU B 1 624 ? -6.25 58.906 27.078 1 95.56 624 GLU B CA 1
ATOM 10904 C C . GLU B 1 624 ? -4.992 59.719 27.344 1 95.56 624 GLU B C 1
ATOM 10906 O O . GLU B 1 624 ? -3.893 59.344 26.953 1 95.56 624 GLU B O 1
ATOM 10911 N N . GLU B 1 625 ? -5.191 60.844 27.969 1 95 625 GLU B N 1
ATOM 10912 C CA . GLU B 1 625 ? -4.059 61.719 28.234 1 95 625 GLU B CA 1
ATOM 10913 C C . GLU B 1 625 ? -3.021 61.031 29.125 1 95 625 GLU B C 1
ATOM 10915 O O . GLU B 1 625 ? -1.821 61.281 28.984 1 95 625 GLU B O 1
ATOM 10920 N N . GLY B 1 626 ? -3.539 60.219 30 1 95.38 626 GLY B N 1
ATOM 10921 C CA . GLY B 1 626 ? -2.643 59.531 30.906 1 95.38 626 GLY B CA 1
ATOM 10922 C C . GLY B 1 626 ? -2.234 58.156 30.391 1 95.38 626 GLY B C 1
ATOM 10923 O O . GLY B 1 626 ? -1.562 57.406 31.094 1 95.38 626 GLY B O 1
ATOM 10924 N N . THR B 1 627 ? -2.598 57.812 29.266 1 97.25 627 THR B N 1
ATOM 10925 C CA . THR B 1 627 ? -2.309 56.531 28.688 1 97.25 627 THR B CA 1
ATOM 10926 C C . THR B 1 627 ? -1.325 56.656 27.531 1 97.25 627 THR B C 1
ATOM 10928 O O . THR B 1 627 ? -1.645 57.25 26.5 1 97.25 627 THR B O 1
ATOM 10931 N N . TRP B 1 628 ? -0.105 56.125 27.703 1 95.06 628 TRP B N 1
ATOM 10932 C CA . TRP B 1 628 ? 0.936 56.25 26.703 1 95.06 628 TRP B CA 1
ATOM 10933 C C . TRP B 1 628 ? 1.984 55.156 26.828 1 95.06 628 TRP B C 1
ATOM 10935 O O . TRP B 1 628 ? 2.016 54.438 27.844 1 95.06 628 TRP B O 1
ATOM 10945 N N . CYS B 1 629 ? 2.715 54.906 25.812 1 94.5 629 CYS B N 1
ATOM 10946 C CA . CYS B 1 629 ? 3.842 53.969 25.766 1 94.5 629 CYS B CA 1
ATOM 10947 C C . CYS B 1 629 ? 5.008 54.594 25 1 94.5 629 CYS B C 1
ATOM 10949 O O . CYS B 1 629 ? 4.812 55.219 23.953 1 94.5 629 CYS B O 1
ATOM 10951 N N . ARG B 1 630 ? 6.223 54.469 25.516 1 93.81 630 ARG B N 1
ATOM 10952 C CA . ARG B 1 630 ? 7.438 54.906 24.844 1 93.81 630 ARG B CA 1
ATOM 10953 C C . ARG B 1 630 ? 8.266 53.719 24.359 1 93.81 630 ARG B C 1
ATOM 10955 O O . ARG B 1 630 ? 8.492 52.781 25.094 1 93.81 630 ARG B O 1
ATOM 10962 N N . THR B 1 631 ? 8.539 53.719 23.125 1 90.44 631 THR B N 1
ATOM 10963 C CA . THR B 1 631 ? 9.297 52.656 22.5 1 90.44 631 THR B CA 1
ATOM 10964 C C . THR B 1 631 ? 10.578 53.188 21.875 1 90.44 631 THR B C 1
ATOM 10966 O O . THR B 1 631 ? 10.734 54.406 21.719 1 90.44 631 THR B O 1
ATOM 10969 N N . ASP B 1 632 ? 11.453 52.312 21.594 1 82.62 632 ASP B N 1
ATOM 10970 C CA . ASP B 1 632 ? 12.688 52.656 20.891 1 82.62 632 ASP B CA 1
ATOM 10971 C C . ASP B 1 632 ? 12.477 52.656 19.375 1 82.62 632 ASP B C 1
ATOM 10973 O O . ASP B 1 632 ? 12.039 51.656 18.812 1 82.62 632 ASP B O 1
ATOM 10977 N N . GLY B 1 633 ? 12.836 53.812 18.734 1 76 633 GLY B N 1
ATOM 10978 C CA . GLY B 1 633 ? 12.828 53.875 17.281 1 76 633 GLY B CA 1
ATOM 10979 C C . GLY B 1 633 ? 11.43 53.906 16.703 1 76 633 GLY B C 1
ATOM 10980 O O . GLY B 1 633 ? 10.883 55 16.453 1 76 633 GLY B O 1
ATOM 10981 N N . HIS B 1 634 ? 10.867 52.688 16.531 1 79.5 634 HIS B N 1
ATOM 10982 C CA . HIS B 1 634 ? 9.562 52.594 15.891 1 79.5 634 HIS B CA 1
ATOM 10983 C C . HIS B 1 634 ? 8.477 52.25 16.906 1 79.5 634 HIS B C 1
ATOM 10985 O O . HIS B 1 634 ? 8.766 51.719 17.984 1 79.5 634 HIS B O 1
ATOM 10991 N N . GLN B 1 635 ? 7.277 52.625 16.609 1 86.31 635 GLN B N 1
ATOM 10992 C CA . GLN B 1 635 ? 6.129 52.5 17.5 1 86.31 635 GLN B CA 1
ATOM 10993 C C . GLN B 1 635 ? 5.949 51.062 17.953 1 86.31 635 GLN B C 1
ATOM 10995 O O . GLN B 1 635 ? 5.395 50.812 19.016 1 86.31 635 GLN B O 1
ATOM 11000 N N . PHE B 1 636 ? 6.461 50.125 17.188 1 90.62 636 PHE B N 1
ATOM 11001 C CA . PHE B 1 636 ? 6.277 48.719 17.516 1 90.62 636 PHE B CA 1
ATOM 11002 C C . PHE B 1 636 ? 7.578 48.125 18.016 1 90.62 636 PHE B C 1
ATOM 11004 O O . PHE B 1 636 ? 7.699 46.906 18.125 1 90.62 636 PHE B O 1
ATOM 11011 N N . GLY B 1 637 ? 8.594 48.875 18.312 1 87.81 637 GLY B N 1
ATOM 11012 C CA . GLY B 1 637 ? 9.891 48.406 18.781 1 87.81 637 GLY B CA 1
ATOM 11013 C C . GLY B 1 637 ? 9.914 48.062 20.266 1 87.81 637 GLY B C 1
ATOM 11014 O O . GLY B 1 637 ? 8.859 47.875 20.875 1 87.81 637 GLY B O 1
ATOM 11015 N N . SER B 1 638 ? 11.078 48 20.812 1 89.25 638 SER B N 1
ATOM 11016 C CA . SER B 1 638 ? 11.281 47.656 22.219 1 89.25 638 SER B CA 1
ATOM 11017 C C . SER B 1 638 ? 10.656 48.688 23.141 1 89.25 638 SER B C 1
ATOM 11019 O O . SER B 1 638 ? 10.844 49.906 22.938 1 89.25 638 SER B O 1
ATOM 11021 N N . VAL B 1 639 ? 9.961 48.219 24.109 1 91.94 639 VAL B N 1
ATOM 11022 C CA . VAL B 1 639 ? 9.227 49.094 25.016 1 91.94 639 VAL B CA 1
ATOM 11023 C C . VAL B 1 639 ? 10.156 49.594 26.125 1 91.94 639 VAL B C 1
ATOM 11025 O O . VAL B 1 639 ? 10.875 48.781 26.734 1 91.94 639 VAL B O 1
ATOM 11028 N N . ARG B 1 640 ? 10.125 50.875 26.375 1 91.75 640 ARG B N 1
ATOM 11029 C CA . ARG B 1 640 ? 10.984 51.469 27.391 1 91.75 640 ARG B CA 1
ATOM 11030 C C . ARG B 1 640 ? 10.18 51.812 28.641 1 91.75 640 ARG B C 1
ATOM 11032 O O . ARG B 1 640 ? 10.703 51.781 29.766 1 91.75 640 ARG B O 1
ATOM 11039 N N . SER B 1 641 ? 9.008 52.281 28.406 1 93.94 641 SER B N 1
ATOM 11040 C CA . SER B 1 641 ? 8.109 52.656 29.5 1 93.94 641 SER B CA 1
ATOM 11041 C C . SER B 1 641 ? 6.676 52.812 29.016 1 93.94 641 SER B C 1
ATOM 11043 O O . SER B 1 641 ? 6.441 52.969 27.812 1 93.94 641 SER B O 1
ATOM 11045 N N . GLY B 1 642 ? 5.75 52.812 29.969 1 94.94 642 GLY B N 1
ATOM 11046 C CA . GLY B 1 642 ? 4.352 53 29.625 1 94.94 642 GLY B CA 1
ATOM 11047 C C . GLY B 1 642 ? 3.434 53.031 30.828 1 94.94 642 GLY B C 1
ATOM 11048 O O . GLY B 1 642 ? 3.783 52.5 31.891 1 94.94 642 GLY B O 1
ATOM 11049 N N . GLN B 1 643 ? 2.293 53.594 30.703 1 95.81 643 GLN B N 1
ATOM 11050 C CA . GLN B 1 643 ? 1.283 53.594 31.766 1 95.81 643 GLN B CA 1
ATOM 11051 C C . GLN B 1 643 ? -0.124 53.625 31.172 1 95.81 643 GLN B C 1
ATOM 11053 O O . GLN B 1 643 ? -0.315 54.094 30.047 1 95.81 643 GLN B O 1
ATOM 11058 N N . ILE B 1 644 ? -0.963 53.125 31.797 1 97.62 644 ILE B N 1
ATOM 11059 C CA . ILE B 1 644 ? -2.387 53.219 31.484 1 97.62 644 ILE B CA 1
ATOM 11060 C C . ILE B 1 644 ? -3.131 53.844 32.656 1 97.62 644 ILE B C 1
ATOM 11062 O O . ILE B 1 644 ? -2.99 53.438 33.812 1 97.62 644 ILE B O 1
ATOM 11066 N N . GLU B 1 645 ? -3.801 54.938 32.344 1 97.56 645 GLU B N 1
ATOM 11067 C CA . GLU B 1 645 ? -4.656 55.562 33.344 1 97.56 645 GLU B CA 1
ATOM 11068 C C . GLU B 1 645 ? -6.129 55.25 33.094 1 97.56 645 GLU B C 1
ATOM 11070 O O . GLU B 1 645 ? -6.637 55.469 31.984 1 97.56 645 GLU B O 1
ATOM 11075 N N . LEU B 1 646 ? -6.766 54.688 34.125 1 96.31 646 LEU B N 1
ATOM 11076 C CA . LEU B 1 646 ? -8.156 54.312 33.938 1 96.31 646 LEU B CA 1
ATOM 11077 C C . LEU B 1 646 ? -8.969 54.469 35.219 1 96.31 646 LEU B C 1
ATOM 11079 O O . LEU B 1 646 ? -8.398 54.594 36.281 1 96.31 646 LEU B O 1
ATOM 11083 N N . GLU B 1 647 ? -10.234 54.531 35.031 1 95.69 647 GLU B N 1
ATOM 11084 C CA . GLU B 1 647 ? -11.211 54.469 36.094 1 95.69 647 GLU B CA 1
ATOM 11085 C C . GLU B 1 647 ? -11.945 53.125 36.125 1 95.69 647 GLU B C 1
ATOM 11087 O O . GLU B 1 647 ? -12.266 52.594 35.062 1 95.69 647 GLU B O 1
ATOM 11092 N N . ALA B 1 648 ? -12.078 52.594 37.281 1 93.25 648 ALA B N 1
ATOM 11093 C CA . ALA B 1 648 ? -12.805 51.312 37.406 1 93.25 648 ALA B CA 1
ATOM 11094 C C . ALA B 1 648 ? -13.289 51.094 38.812 1 93.25 648 ALA B C 1
ATOM 11096 O O . ALA B 1 648 ? -12.75 51.688 39.75 1 93.25 648 ALA B O 1
ATOM 11097 N N . ALA B 1 649 ? -14.359 50.281 38.906 1 91.44 649 ALA B N 1
ATOM 11098 C CA . ALA B 1 649 ? -14.75 49.781 40.219 1 91.44 649 ALA B CA 1
ATOM 11099 C C . ALA B 1 649 ? -13.727 48.812 40.75 1 91.44 649 ALA B C 1
ATOM 11101 O O . ALA B 1 649 ? -13.148 48 40 1 91.44 649 ALA B O 1
ATOM 11102 N N . SER B 1 650 ? -13.414 48.906 42.062 1 90.38 650 SER B N 1
ATOM 11103 C CA . SER B 1 650 ? -12.375 48.062 42.625 1 90.38 650 SER B CA 1
ATOM 11104 C C . SER B 1 650 ? -12.789 47.5 43.969 1 90.38 650 SER B C 1
ATOM 11106 O O . SER B 1 650 ? -13.672 48.062 44.656 1 90.38 650 SER B O 1
ATOM 11108 N N . VAL B 1 651 ? -12.203 46.375 44.312 1 85.5 651 VAL B N 1
ATOM 11109 C CA . VAL B 1 651 ? -12.383 45.75 45.625 1 85.5 651 VAL B CA 1
ATOM 11110 C C . VAL B 1 651 ? -11.07 45.125 46.062 1 85.5 651 VAL B C 1
ATOM 11112 O O . VAL B 1 651 ? -10.32 44.594 45.25 1 85.5 651 VAL B O 1
ATOM 11115 N N . THR B 1 652 ? -10.781 45.312 47.344 1 87.12 652 THR B N 1
ATOM 11116 C CA . THR B 1 652 ? -9.602 44.656 47.906 1 87.12 652 THR B CA 1
ATOM 11117 C C . THR B 1 652 ? -9.922 43.25 48.344 1 87.12 652 THR B C 1
ATOM 11119 O O . THR B 1 652 ? -10.93 43 49.031 1 87.12 652 THR B O 1
ATOM 11122 N N . VAL B 1 653 ? -9.07 42.344 47.875 1 83.94 653 VAL B N 1
ATOM 11123 C CA . VAL B 1 653 ? -9.273 40.969 48.281 1 83.94 653 VAL B CA 1
ATOM 11124 C C . VAL B 1 653 ? -7.98 40.406 48.875 1 83.94 653 VAL B C 1
ATOM 11126 O O . VAL B 1 653 ? -6.902 40.969 48.688 1 83.94 653 VAL B O 1
ATOM 11129 N N . THR B 1 654 ? -8.172 39.344 49.625 1 83.88 654 THR B N 1
ATOM 11130 C CA . THR B 1 654 ? -7.035 38.625 50.188 1 83.88 654 THR B CA 1
ATOM 11131 C C . THR B 1 654 ? -6.812 37.312 49.469 1 83.88 654 THR B C 1
ATOM 11133 O O . THR B 1 654 ? -7.758 36.562 49.219 1 83.88 654 THR B O 1
ATOM 11136 N N . VAL B 1 655 ? -5.555 37.156 49.094 1 82.5 655 VAL B N 1
ATOM 11137 C CA . VAL B 1 655 ? -5.199 35.969 48.344 1 82.5 655 VAL B CA 1
ATOM 11138 C C . VAL B 1 655 ? -4.914 34.812 49.281 1 82.5 655 VAL B C 1
ATOM 11140 O O . VAL B 1 655 ? -4.297 35 50.344 1 82.5 655 VAL B O 1
ATOM 11143 N N . SER B 1 656 ? -5.473 33.625 49 1 78.19 656 SER B N 1
ATOM 11144 C CA . SER B 1 656 ? -5.18 32.375 49.719 1 78.19 656 SER B CA 1
ATOM 11145 C C . SER B 1 656 ? -4.633 31.312 48.781 1 78.19 656 SER B C 1
ATOM 11147 O O . SER B 1 656 ? -5.113 31.141 47.656 1 78.19 656 SER B O 1
ATOM 11149 N N . THR B 1 657 ? -3.43 30.781 49.188 1 71.44 657 THR B N 1
ATOM 11150 C CA . THR B 1 657 ? -2.828 29.719 48.375 1 71.44 657 THR B CA 1
ATOM 11151 C C . THR B 1 657 ? -3.375 28.359 48.812 1 71.44 657 THR B C 1
ATOM 11153 O O . THR B 1 657 ? -3.451 28.062 50 1 71.44 657 THR B O 1
ATOM 11156 N N . THR B 1 658 ? -4.246 27.766 48.125 1 61.03 658 THR B N 1
ATOM 11157 C CA . THR B 1 658 ? -4.664 26.406 48.438 1 61.03 658 THR B CA 1
ATOM 11158 C C . THR B 1 658 ? -3.645 25.391 47.938 1 61.03 658 THR B C 1
ATOM 11160 O O . THR B 1 658 ? -3.051 25.578 46.875 1 61.03 658 THR B O 1
ATOM 11163 N N . ASP B 1 659 ? -2.932 24.656 48.875 1 53.34 659 ASP B N 1
ATOM 11164 C CA . ASP B 1 659 ? -1.922 23.641 48.594 1 53.34 659 ASP B CA 1
ATOM 11165 C C . ASP B 1 659 ? -2.217 22.891 47.312 1 53.34 659 ASP B C 1
ATOM 11167 O O . ASP B 1 659 ? -1.297 22.469 46.594 1 53.34 659 ASP B O 1
ATOM 11171 N N . GLU B 1 660 ? -3.449 22.391 47.25 1 46.25 660 GLU B N 1
ATOM 11172 C CA . GLU B 1 660 ? -3.688 21.281 46.312 1 46.25 660 GLU B CA 1
ATOM 11173 C C . GLU B 1 660 ? -3.787 21.781 44.875 1 46.25 660 GLU B C 1
ATOM 11175 O O . GLU B 1 660 ? -3.768 20.984 43.938 1 46.25 660 GLU B O 1
ATOM 11180 N N . SER B 1 661 ? -4.383 22.984 44.656 1 46.66 661 SER B N 1
ATOM 11181 C CA . SER B 1 661 ? -4.941 23.141 43.312 1 46.66 661 SER B CA 1
ATOM 11182 C C . SER B 1 661 ? -3.887 23.625 42.344 1 46.66 661 SER B C 1
ATOM 11184 O O . SER B 1 661 ? -3.174 24.594 42.625 1 46.66 661 SER B O 1
ATOM 11186 N N . THR B 1 662 ? -3.473 22.828 41.562 1 44.38 662 THR B N 1
ATOM 11187 C CA . THR B 1 662 ? -2.648 22.906 40.344 1 44.38 662 THR B CA 1
ATOM 11188 C C . THR B 1 662 ? -2.967 24.172 39.562 1 44.38 662 THR B C 1
ATOM 11190 O O . THR B 1 662 ? -2.219 24.547 38.656 1 44.38 662 THR B O 1
ATOM 11193 N N . MET B 1 663 ? -4.246 24.672 39.562 1 49.88 663 MET B N 1
ATOM 11194 C CA . MET B 1 663 ? -4.711 25.547 38.469 1 49.88 663 MET B CA 1
ATOM 11195 C C . MET B 1 663 ? -4.668 27 38.906 1 49.88 663 MET B C 1
ATOM 11197 O O . MET B 1 663 ? -4.887 27.906 38.094 1 49.88 663 MET B O 1
ATOM 11201 N N . GLY B 1 664 ? -4.176 27.422 40.125 1 57.56 664 GLY B N 1
ATOM 11202 C CA . GLY B 1 664 ? -4.301 28.859 40.375 1 57.56 664 GLY B CA 1
ATOM 11203 C C . GLY B 1 664 ? -4.535 29.203 41.812 1 57.56 664 GLY B C 1
ATOM 11204 O O . GLY B 1 664 ? -4.492 28.344 42.688 1 57.56 664 GLY B O 1
ATOM 11205 N N . PHE B 1 665 ? -4.324 30.453 42.219 1 62.25 665 PHE B N 1
ATOM 11206 C CA . PHE B 1 665 ? -4.602 31.078 43.5 1 62.25 665 PHE B CA 1
ATOM 11207 C C . PHE B 1 665 ? -6.094 31.344 43.688 1 62.25 665 PHE B C 1
ATOM 11209 O O . PHE B 1 665 ? -6.812 31.5 42.688 1 62.25 665 PHE B O 1
ATOM 11216 N N . SER B 1 666 ? -6.633 30.875 44.719 1 62.44 666 SER B N 1
ATOM 11217 C CA . SER B 1 666 ? -7.992 31.281 45.062 1 62.44 666 SER B CA 1
ATOM 11218 C C . SER B 1 666 ? -7.988 32.562 45.906 1 62.44 666 SER B C 1
ATOM 11220 O O . SER B 1 666 ? -6.953 32.938 46.438 1 62.44 666 SER B O 1
ATOM 11222 N N . PHE B 1 667 ? -8.984 33.469 45.719 1 62.22 667 PHE B N 1
ATOM 11223 C CA . PHE B 1 667 ? -9.055 34.656 46.562 1 62.22 667 PHE B CA 1
ATOM 11224 C C . PHE B 1 667 ? -10.383 34.719 47.312 1 62.22 667 PHE B C 1
ATOM 11226 O O . PHE B 1 667 ? -11.359 34.094 46.906 1 62.22 667 PHE B O 1
ATOM 11233 N N . SER B 1 668 ? -10.344 35.188 48.469 1 64.75 668 SER B N 1
ATOM 11234 C CA . SER B 1 668 ? -11.516 35.438 49.281 1 64.75 668 SER B CA 1
ATOM 11235 C C . SER B 1 668 ? -11.805 36.938 49.406 1 64.75 668 SER B C 1
ATOM 11237 O O . SER B 1 668 ? -10.875 37.75 49.406 1 64.75 668 SER B O 1
ATOM 11239 N N . ILE B 1 669 ? -13.07 37.375 49.25 1 60.06 669 ILE B N 1
ATOM 11240 C CA . ILE B 1 669 ? -13.492 38.781 49.438 1 60.06 669 ILE B CA 1
ATOM 11241 C C . ILE B 1 669 ? -13.789 39.031 50.906 1 60.06 669 ILE B C 1
ATOM 11243 O O . ILE B 1 669 ? -14.555 38.281 51.531 1 60.06 669 ILE B O 1
ATOM 11247 N N . PRO B 1 670 ? -13.039 40.094 51.5 1 56.84 670 PRO B N 1
ATOM 11248 C CA . PRO B 1 670 ? -13.352 40.406 52.875 1 56.84 670 PRO B CA 1
ATOM 11249 C C . PRO B 1 670 ? -14.82 40.781 53.094 1 56.84 670 PRO B C 1
ATOM 11251 O O . PRO B 1 670 ? -15.391 41.531 52.312 1 56.84 670 PRO B O 1
ATOM 11254 N N . GLY B 1 671 ? -15.562 40.375 54.281 1 54.88 671 GLY B N 1
ATOM 11255 C CA . GLY B 1 671 ? -16.922 40.656 54.719 1 54.88 671 GLY B CA 1
ATOM 11256 C C . GLY B 1 671 ? -17.938 39.656 54.219 1 54.88 671 GLY B C 1
ATOM 11257 O O . GLY B 1 671 ? -19.125 39.75 54.562 1 54.88 671 GLY B O 1
ATOM 11258 N N . ASP B 1 672 ? -17.547 39.031 53.188 1 51.38 672 ASP B N 1
ATOM 11259 C CA . ASP B 1 672 ? -18.5 38 52.812 1 51.38 672 ASP B CA 1
ATOM 11260 C C . ASP B 1 672 ? -18.531 36.906 53.906 1 51.38 672 ASP B C 1
ATOM 11262 O O . ASP B 1 672 ? -17.547 36.219 54.094 1 51.38 672 ASP B O 1
ATOM 11266 N N . GLU B 1 673 ? -19.234 37.219 54.969 1 44.97 673 GLU B N 1
ATOM 11267 C CA . GLU B 1 673 ? -19.469 36.312 56.094 1 44.97 673 GLU B CA 1
ATOM 11268 C C . GLU B 1 673 ? -19.828 34.906 55.594 1 44.97 673 GLU B C 1
ATOM 11270 O O . GLU B 1 673 ? -19.938 33.969 56.406 1 44.97 673 GLU B O 1
ATOM 11275 N N . ASP B 1 674 ? -20.625 34.812 54.531 1 43.34 674 ASP B N 1
ATOM 11276 C CA . ASP B 1 674 ? -21.078 33.438 54.344 1 43.34 674 ASP B CA 1
ATOM 11277 C C . ASP B 1 674 ? -19.906 32.5 54 1 43.34 674 ASP B C 1
ATOM 11279 O O . ASP B 1 674 ? -19.406 32.531 52.875 1 43.34 674 ASP B O 1
ATOM 11283 N N . GLU B 1 675 ? -19.141 32.094 54.938 1 43.94 675 GLU B N 1
ATOM 11284 C CA . GLU B 1 675 ? -18.078 31.094 55.031 1 43.94 675 GLU B CA 1
ATOM 11285 C C . GLU B 1 675 ? -18.359 29.922 54.094 1 43.94 675 GLU B C 1
ATOM 11287 O O . GLU B 1 675 ? -17.453 29.203 53.688 1 43.94 675 GLU B O 1
ATOM 11292 N N . ASP B 1 676 ? -19.578 29.438 54.062 1 43 676 ASP B N 1
ATOM 11293 C CA . ASP B 1 676 ? -19.875 28.094 53.562 1 43 676 ASP B CA 1
ATOM 11294 C C . ASP B 1 676 ? -19.719 28.047 52.031 1 43 676 ASP B C 1
ATOM 11296 O O . ASP B 1 676 ? -19.844 26.969 51.438 1 43 676 ASP B O 1
ATOM 11300 N N . ASP B 1 677 ? -20.094 29.109 51.344 1 43.91 677 ASP B N 1
ATOM 11301 C CA . ASP B 1 677 ? -20.094 28.844 49.906 1 43.91 677 ASP B CA 1
ATOM 11302 C C . ASP B 1 677 ? -18.672 28.828 49.344 1 43.91 677 ASP B C 1
ATOM 11304 O O . ASP B 1 677 ? -17.953 29.828 49.438 1 43.91 677 ASP B O 1
ATOM 11308 N N . GLU B 1 678 ? -18 27.828 49.375 1 45.44 678 GLU B N 1
ATOM 11309 C CA . GLU B 1 678 ? -16.844 27.312 48.656 1 45.44 678 GLU B CA 1
ATOM 11310 C C . GLU B 1 678 ? -16.75 27.938 47.281 1 45.44 678 GLU B C 1
ATOM 11312 O O . GLU B 1 678 ? -16.328 27.266 46.312 1 45.44 678 GLU B O 1
ATOM 11317 N N . ASP B 1 679 ? -17.391 28.984 47.062 1 50.22 679 ASP B N 1
ATOM 11318 C CA . ASP B 1 679 ? -17.266 29.469 45.688 1 50.22 679 ASP B CA 1
ATOM 11319 C C . ASP B 1 679 ? -15.82 29.859 45.375 1 50.22 679 ASP B C 1
ATOM 11321 O O . ASP B 1 679 ? -15.32 30.859 45.906 1 50.22 679 ASP B O 1
ATOM 11325 N N . ASN B 1 680 ? -14.984 29.016 45.156 1 53.69 680 ASN B N 1
ATOM 11326 C CA . ASN B 1 680 ? -13.609 29.125 44.688 1 53.69 680 ASN B CA 1
ATOM 11327 C C . ASN B 1 680 ? -13.516 29.953 43.406 1 53.69 680 ASN B C 1
ATOM 11329 O O . ASN B 1 680 ? -14.133 29.625 42.406 1 53.69 680 ASN B O 1
ATOM 11333 N N . HIS B 1 681 ? -13.164 31.281 43.562 1 67.75 681 HIS B N 1
ATOM 11334 C CA . HIS B 1 681 ? -12.812 32.156 42.469 1 67.75 681 HIS B CA 1
ATOM 11335 C C . HIS B 1 681 ? -11.43 31.844 41.906 1 67.75 681 HIS B C 1
ATOM 11337 O O . HIS B 1 681 ? -10.555 31.391 42.656 1 67.75 681 HIS B O 1
ATOM 11343 N N . GLN B 1 682 ? -11.469 31.891 40.625 1 75.62 682 GLN B N 1
ATOM 11344 C CA . GLN B 1 682 ? -10.219 31.531 39.969 1 75.62 682 GLN B CA 1
ATOM 11345 C C . GLN B 1 682 ? -9.328 32.75 39.75 1 75.62 682 GLN B C 1
ATOM 11347 O O . GLN B 1 682 ? -9.797 33.812 39.312 1 75.62 682 GLN B O 1
ATOM 11352 N N . PHE B 1 683 ? -8.172 32.75 40.344 1 82.19 683 PHE B N 1
ATOM 11353 C CA . PHE B 1 683 ? -7.156 33.781 40.156 1 82.19 683 PHE B CA 1
ATOM 11354 C C . PHE B 1 683 ? -5.945 33.25 39.406 1 82.19 683 PHE B C 1
ATOM 11356 O O . PHE B 1 683 ? -5.324 32.281 39.844 1 82.19 683 PHE B O 1
ATOM 11363 N N . LEU B 1 684 ? -5.703 33.844 38.219 1 87.88 684 LEU B N 1
ATOM 11364 C CA . LEU B 1 684 ? -4.508 33.5 37.469 1 87.88 684 LEU B CA 1
ATOM 11365 C C . LEU B 1 684 ? -3.391 34.5 37.75 1 87.88 684 LEU B C 1
ATOM 11367 O O . LEU B 1 684 ? -3.342 35.594 37.156 1 87.88 684 LEU B O 1
ATOM 11371 N N . ALA B 1 685 ? -2.482 34.031 38.562 1 89.25 685 ALA B N 1
ATOM 11372 C CA . ALA B 1 685 ? -1.343 34.906 38.844 1 89.25 685 ALA B CA 1
ATOM 11373 C C . ALA B 1 685 ? -0.38 34.969 37.656 1 89.25 685 ALA B C 1
ATOM 11375 O O . ALA B 1 685 ? -0.136 33.969 37 1 89.25 685 ALA B O 1
ATOM 11376 N N . ASP B 1 686 ? 0.191 36.156 37.469 1 91.19 686 ASP B N 1
ATOM 11377 C CA . ASP B 1 686 ? 1.146 36.312 36.375 1 91.19 686 ASP B CA 1
ATOM 11378 C C . ASP B 1 686 ? 2.4 35.469 36.625 1 91.19 686 ASP B C 1
ATOM 11380 O O . ASP B 1 686 ? 2.912 34.812 35.719 1 91.19 686 ASP B O 1
ATOM 11384 N N . CYS B 1 687 ? 2.881 35.562 37.781 1 89.81 687 CYS B N 1
ATOM 11385 C CA . CYS B 1 687 ? 4.098 34.844 38.188 1 89.81 687 CYS B CA 1
ATOM 11386 C C . CYS B 1 687 ? 3.871 34.031 39.438 1 89.81 687 CYS B C 1
ATOM 11388 O O . CYS B 1 687 ? 4.348 34.375 40.5 1 89.81 687 CYS B O 1
ATOM 11390 N N . PRO B 1 688 ? 3.266 32.938 39.281 1 82.75 688 PRO B N 1
ATOM 11391 C CA . PRO B 1 688 ? 2.822 32.188 40.438 1 82.75 688 PRO B CA 1
ATOM 11392 C C . PRO B 1 688 ? 3.986 31.641 41.281 1 82.75 688 PRO B C 1
ATOM 11394 O O . PRO B 1 688 ? 3.883 31.547 42.5 1 82.75 688 PRO B O 1
ATOM 11397 N N . CYS B 1 689 ? 5.105 31.328 40.688 1 80.25 689 CYS B N 1
ATOM 11398 C CA . CYS B 1 689 ? 6.18 30.703 41.438 1 80.25 689 CYS B CA 1
ATOM 11399 C C . CYS B 1 689 ? 7.43 31.562 41.438 1 80.25 689 CYS B C 1
ATOM 11401 O O . CYS B 1 689 ? 8.516 31.094 41.781 1 80.25 689 CYS B O 1
ATOM 11403 N N . ASP B 1 690 ? 7.246 32.719 41 1 81.88 690 ASP B N 1
ATOM 11404 C CA . ASP B 1 690 ? 8.391 33.625 41 1 81.88 690 ASP B CA 1
ATOM 11405 C C . ASP B 1 690 ? 8.664 34.094 42.438 1 81.88 690 ASP B C 1
ATOM 11407 O O . ASP B 1 690 ? 7.777 34.688 43.062 1 81.88 690 ASP B O 1
ATOM 11411 N N . PRO B 1 691 ? 9.789 33.875 42.938 1 76.31 691 PRO B N 1
ATOM 11412 C CA . PRO B 1 691 ? 10.086 34.281 44.312 1 76.31 691 PRO B CA 1
ATOM 11413 C C . PRO B 1 691 ? 10.016 35.781 44.531 1 76.31 691 PRO B C 1
ATOM 11415 O O . PRO B 1 691 ? 9.727 36.25 45.656 1 76.31 691 PRO B O 1
ATOM 11418 N N . THR B 1 692 ? 10.297 36.562 43.594 1 74.62 692 THR B N 1
ATOM 11419 C CA . THR B 1 692 ? 10.352 38 43.75 1 74.62 692 THR B CA 1
ATOM 11420 C C . THR B 1 692 ? 8.953 38.625 43.625 1 74.62 692 THR B C 1
ATOM 11422 O O . THR B 1 692 ? 8.633 39.594 44.312 1 74.62 692 THR B O 1
ATOM 11425 N N . GLU B 1 693 ? 8.141 38.094 42.812 1 74.19 693 GLU B N 1
ATOM 11426 C CA . GLU B 1 693 ? 6.859 38.719 42.5 1 74.19 693 GLU B CA 1
ATOM 11427 C C . GLU B 1 693 ? 5.691 37.844 42.938 1 74.19 693 GLU B C 1
ATOM 11429 O O . GLU B 1 693 ? 4.539 38.281 42.906 1 74.19 693 GLU B O 1
ATOM 11434 N N . SER B 1 694 ? 5.973 36.781 43.5 1 70.81 694 SER B N 1
ATOM 11435 C CA . SER B 1 694 ? 4.898 35.844 43.781 1 70.81 694 SER B CA 1
ATOM 11436 C C . SER B 1 694 ? 3.986 36.375 44.906 1 70.81 694 SER B C 1
ATOM 11438 O O . SER B 1 694 ? 4.438 37.094 45.781 1 70.81 694 SER B O 1
ATOM 11440 N N . LEU B 1 695 ? 2.771 36.094 44.594 1 80.06 695 LEU B N 1
ATOM 11441 C CA . LEU B 1 695 ? 1.766 36.406 45.594 1 80.06 695 LEU B CA 1
ATOM 11442 C C . LEU B 1 695 ? 1.816 35.375 46.75 1 80.06 695 LEU B C 1
ATOM 11444 O O . LEU B 1 695 ? 1.966 34.188 46.5 1 80.06 695 LEU B O 1
ATOM 11448 N N . LYS B 1 696 ? 1.934 35.875 47.906 1 79.75 696 LYS B N 1
ATOM 11449 C CA . LYS B 1 696 ? 1.954 35.031 49.094 1 79.75 696 LYS B CA 1
ATOM 11450 C C . LYS B 1 696 ? 0.567 34.938 49.719 1 79.75 696 LYS B C 1
ATOM 11452 O O . LYS B 1 696 ? -0.293 35.781 49.469 1 79.75 696 LYS B O 1
ATOM 11457 N N . ASP B 1 697 ? 0.502 33.844 50.438 1 80.75 697 ASP B N 1
ATOM 11458 C CA . ASP B 1 697 ? -0.74 33.688 51.188 1 80.75 697 ASP B CA 1
ATOM 11459 C C . ASP B 1 697 ? -0.988 34.844 52.125 1 80.75 697 ASP B C 1
ATOM 11461 O O . ASP B 1 697 ? -0.088 35.281 52.844 1 80.75 697 ASP B O 1
ATOM 11465 N N . GLY B 1 698 ? -2.168 35.438 52.031 1 81.94 698 GLY B N 1
ATOM 11466 C CA . GLY B 1 698 ? -2.531 36.531 52.875 1 81.94 698 GLY B CA 1
ATOM 11467 C C . GLY B 1 698 ? -2.289 37.906 52.25 1 81.94 698 GLY B C 1
ATOM 11468 O O . GLY B 1 698 ? -2.684 38.938 52.781 1 81.94 698 GLY B O 1
ATOM 11469 N N . ASP B 1 699 ? -1.75 37.938 51.125 1 86.06 699 ASP B N 1
ATOM 11470 C CA . ASP B 1 699 ? -1.505 39.188 50.438 1 86.06 699 ASP B CA 1
ATOM 11471 C C . ASP B 1 699 ? -2.816 39.875 50.031 1 86.06 699 ASP B C 1
ATOM 11473 O O . ASP B 1 699 ? -3.793 39.188 49.688 1 86.06 699 ASP B O 1
ATOM 11477 N N . SER B 1 700 ? -2.785 41.125 50.156 1 86.75 700 SER B N 1
ATOM 11478 C CA . SER B 1 700 ? -3.926 41.938 49.688 1 86.75 700 SER B CA 1
ATOM 11479 C C . SER B 1 700 ? -3.73 42.406 48.25 1 86.75 700 SER B C 1
ATOM 11481 O O . SER B 1 700 ? -2.668 42.906 47.906 1 86.75 700 SER B O 1
ATOM 11483 N N . VAL B 1 701 ? -4.707 42.125 47.5 1 90.19 701 VAL B N 1
ATOM 11484 C CA . VAL B 1 701 ? -4.68 42.531 46.094 1 90.19 701 VAL B CA 1
ATOM 11485 C C . VAL B 1 701 ? -5.945 43.312 45.75 1 90.19 701 VAL B C 1
ATOM 11487 O O . VAL B 1 701 ? -7 43.094 46.344 1 90.19 701 VAL B O 1
ATOM 11490 N N . LEU B 1 702 ? -5.781 44.281 44.938 1 90.88 702 LEU B N 1
ATOM 11491 C CA . LEU B 1 702 ? -6.918 45.062 44.469 1 90.88 702 LEU B CA 1
ATOM 11492 C C . LEU B 1 702 ? -7.434 44.5 43.156 1 90.88 702 LEU B C 1
ATOM 11494 O O . LEU B 1 702 ? -6.664 44.312 42.188 1 90.88 702 LEU B O 1
ATOM 11498 N N . LEU B 1 703 ? -8.703 44.188 43.062 1 91.31 703 LEU B N 1
ATOM 11499 C CA . LEU B 1 703 ? -9.344 43.719 41.844 1 91.31 703 LEU B CA 1
ATOM 11500 C C . LEU B 1 703 ? -10.086 44.875 41.156 1 91.31 703 LEU B C 1
ATOM 11502 O O . LEU B 1 703 ? -10.945 45.5 41.75 1 91.31 703 LEU B O 1
ATOM 11506 N N . LEU B 1 704 ? -9.672 45.156 39.938 1 92.12 704 LEU B N 1
ATOM 11507 C CA . LEU B 1 704 ? -10.359 46.125 39.094 1 92.12 704 LEU B CA 1
ATOM 11508 C C . LEU B 1 704 ? -11.32 45.438 38.156 1 92.12 704 LEU B C 1
ATOM 11510 O O . LEU B 1 704 ? -10.906 44.625 37.312 1 92.12 704 LEU B O 1
ATOM 11514 N N . LEU B 1 705 ? -12.586 45.812 38.188 1 91.75 705 LEU B N 1
ATOM 11515 C CA . LEU B 1 705 ? -13.57 45.188 37.312 1 91.75 705 LEU B CA 1
ATOM 11516 C C . LEU B 1 705 ? -13.461 45.75 35.875 1 91.75 705 LEU B C 1
ATOM 11518 O O . LEU B 1 705 ? -13.703 46.938 35.656 1 91.75 705 LEU B O 1
ATOM 11522 N N . LEU B 1 706 ? -13.109 44.906 34.938 1 92.5 706 LEU B N 1
ATOM 11523 C CA . LEU B 1 706 ? -12.945 45.312 33.562 1 92.5 706 LEU B CA 1
ATOM 11524 C C . LEU B 1 706 ? -14.234 45.094 32.781 1 92.5 706 LEU B C 1
ATOM 11526 O O . LEU B 1 706 ? -14.602 45.938 31.922 1 92.5 706 LEU B O 1
ATOM 11530 N N . GLY B 1 707 ? -14.852 44 32.938 1 90.31 707 GLY B N 1
ATOM 11531 C CA . GLY B 1 707 ? -16.062 43.688 32.219 1 90.31 707 GLY B CA 1
ATOM 11532 C C . GLY B 1 707 ? -16.609 42.312 32.531 1 90.31 707 GLY B C 1
ATOM 11533 O O . GLY B 1 707 ? -16.203 41.688 33.531 1 90.31 707 GLY B O 1
ATOM 11534 N N . LYS B 1 708 ? -17.641 41.938 31.656 1 86.12 708 LYS B N 1
ATOM 11535 C CA . LYS B 1 708 ? -18.281 40.656 31.797 1 86.12 708 LYS B CA 1
ATOM 11536 C C . LYS B 1 708 ? -18.203 39.844 30.484 1 86.12 708 LYS B C 1
ATOM 11538 O O . LYS B 1 708 ? -18.281 40.406 29.406 1 86.12 708 LYS B O 1
ATOM 11543 N N . ALA B 1 709 ? -17.828 38.625 30.656 1 82.25 709 ALA B N 1
ATOM 11544 C CA . ALA B 1 709 ? -17.766 37.75 29.5 1 82.25 709 ALA B CA 1
ATOM 11545 C C . ALA B 1 709 ? -18.75 36.594 29.641 1 82.25 709 ALA B C 1
ATOM 11547 O O . ALA B 1 709 ? -19.125 36.219 30.766 1 82.25 709 ALA B O 1
ATOM 11548 N N . THR B 1 710 ? -19.328 36.156 28.422 1 73 710 THR B N 1
ATOM 11549 C CA . THR B 1 710 ? -20.25 35.031 28.438 1 73 710 THR B CA 1
ATOM 11550 C C . THR B 1 710 ? -19.578 33.781 27.875 1 73 710 THR B C 1
ATOM 11552 O O . THR B 1 710 ? -19.031 33.812 26.766 1 73 710 THR B O 1
ATOM 11555 N N . LEU B 1 711 ? -19.219 32.906 28.562 1 61.97 711 LEU B N 1
ATOM 11556 C CA . LEU B 1 711 ? -18.969 31.547 28.047 1 61.97 711 LEU B CA 1
ATOM 11557 C C . LEU B 1 711 ? -20.203 30.672 28.219 1 61.97 711 LEU B C 1
ATOM 11559 O O . LEU B 1 711 ? -21.219 30.875 27.547 1 61.97 711 LEU B O 1
ATOM 11563 N N . MET B 1 712 ? -20.391 29.797 29.25 1 54.84 712 MET B N 1
ATOM 11564 C CA . MET B 1 712 ? -21.594 29.094 29.672 1 54.84 712 MET B CA 1
ATOM 11565 C C . MET B 1 712 ? -22.406 29.938 30.656 1 54.84 712 MET B C 1
ATOM 11567 O O . MET B 1 712 ? -23.625 30.062 30.531 1 54.84 712 MET B O 1
ATOM 11571 N N . GLU B 1 713 ? -21.672 30.703 31.531 1 62.25 713 GLU B N 1
ATOM 11572 C CA . GLU B 1 713 ? -22.234 31.656 32.469 1 62.25 713 GLU B CA 1
ATOM 11573 C C . GLU B 1 713 ? -21.453 32.969 32.469 1 62.25 713 GLU B C 1
ATOM 11575 O O . GLU B 1 713 ? -20.281 33 32.094 1 62.25 713 GLU B O 1
ATOM 11580 N N . PRO B 1 714 ? -22.25 33.969 32.719 1 72.31 714 PRO B N 1
ATOM 11581 C CA . PRO B 1 714 ? -21.562 35.25 32.75 1 72.31 714 PRO B CA 1
ATOM 11582 C C . PRO B 1 714 ? -20.438 35.281 33.812 1 72.31 714 PRO B C 1
ATOM 11584 O O . PRO B 1 714 ? -20.625 34.844 34.938 1 72.31 714 PRO B O 1
ATOM 11587 N N . LEU B 1 715 ? -19.312 35.656 33.406 1 79.44 715 LEU B N 1
ATOM 11588 C CA . LEU B 1 715 ? -18.141 35.75 34.281 1 79.44 715 LEU B CA 1
ATOM 11589 C C . LEU B 1 715 ? -17.594 37.156 34.281 1 79.44 715 LEU B C 1
ATOM 11591 O O . LEU B 1 715 ? -17.469 37.812 33.25 1 79.44 715 LEU B O 1
ATOM 11595 N N . SER B 1 716 ? -17.438 37.719 35.531 1 85 716 SER B N 1
ATOM 11596 C CA . SER B 1 716 ? -16.766 39 35.656 1 85 716 SER B CA 1
ATOM 11597 C C . SER B 1 716 ? -15.258 38.844 35.5 1 85 716 SER B C 1
ATOM 11599 O O . SER B 1 716 ? -14.648 37.906 36.062 1 85 716 SER B O 1
ATOM 11601 N N . ILE B 1 717 ? -14.719 39.656 34.719 1 89.62 717 ILE B N 1
ATOM 11602 C CA . ILE B 1 717 ? -13.281 39.688 34.5 1 89.62 717 ILE B CA 1
ATOM 11603 C C . ILE B 1 717 ? -12.656 40.875 35.25 1 89.62 717 ILE B C 1
ATOM 11605 O O . ILE B 1 717 ? -13.016 42.031 34.969 1 89.62 717 ILE B O 1
ATOM 11609 N N . CYS B 1 718 ? -11.711 40.531 36.156 1 91 718 CYS B N 1
ATOM 11610 C CA . CYS B 1 718 ? -11.102 41.594 36.969 1 91 718 CYS B CA 1
ATOM 11611 C C . CYS B 1 718 ? -9.586 41.562 36.844 1 91 718 CYS B C 1
ATOM 11613 O O . CYS B 1 718 ? -8.969 40.5 36.844 1 91 718 CYS B O 1
ATOM 11615 N N . LEU B 1 719 ? -9.102 42.719 36.656 1 94.31 719 LEU B N 1
ATOM 11616 C CA . LEU B 1 719 ? -7.656 42.875 36.688 1 94.31 719 LEU B CA 1
ATOM 11617 C C . LEU B 1 719 ? -7.152 42.969 38.125 1 94.31 719 LEU B C 1
ATOM 11619 O O . LEU B 1 719 ? -7.648 43.781 38.938 1 94.31 719 LEU B O 1
ATOM 11623 N N . ALA B 1 720 ? -6.176 42.125 38.469 1 93.12 720 ALA B N 1
ATOM 11624 C CA . ALA B 1 720 ? -5.586 42.156 39.812 1 93.12 720 ALA B CA 1
ATOM 11625 C C . ALA B 1 720 ? -4.32 43.031 39.844 1 93.12 720 ALA B C 1
ATOM 11627 O O . ALA B 1 720 ? -3.41 42.812 39.031 1 93.12 720 ALA B O 1
ATOM 11628 N N . VAL B 1 721 ? -4.273 43.969 40.781 1 95.19 721 VAL B N 1
ATOM 11629 C CA . VAL B 1 721 ? -3.129 44.875 40.844 1 95.19 721 VAL B CA 1
ATOM 11630 C C . VAL B 1 721 ? -2.664 45.031 42.281 1 95.19 721 VAL B C 1
ATOM 11632 O O . VAL B 1 721 ? -3.42 44.781 43.219 1 95.19 721 VAL B O 1
ATOM 11635 N N . LYS B 1 722 ? -1.425 45.438 42.438 1 93.56 722 LYS B N 1
ATOM 11636 C CA . LYS B 1 722 ? -0.813 45.812 43.688 1 93.56 722 LYS B CA 1
ATOM 11637 C C . LYS B 1 722 ? -0.195 47.188 43.625 1 93.56 722 LYS B C 1
ATOM 11639 O O . LYS B 1 722 ? 0.368 47.594 42.594 1 93.56 722 LYS B O 1
ATOM 11644 N N . PRO B 1 723 ? -0.329 47.938 44.719 1 92.88 723 PRO B N 1
ATOM 11645 C CA . PRO B 1 723 ? 0.29 49.25 44.719 1 92.88 723 PRO B CA 1
ATOM 11646 C C . PRO B 1 723 ? 1.812 49.188 44.594 1 92.88 723 PRO B C 1
ATOM 11648 O O . PRO B 1 723 ? 2.438 48.312 45.156 1 92.88 723 PRO B O 1
ATOM 11651 N N . VAL B 1 724 ? 2.322 50.125 43.812 1 91.62 724 VAL B N 1
ATOM 11652 C CA . VAL B 1 724 ? 3.771 50.25 43.719 1 91.62 724 VAL B CA 1
ATOM 11653 C C . VAL B 1 724 ? 4.301 51.094 44.875 1 91.62 724 VAL B C 1
ATOM 11655 O O . VAL B 1 724 ? 3.744 52.125 45.219 1 91.62 724 VAL B O 1
ATOM 11658 N N . GLU B 1 725 ? 5.336 50.625 45.438 1 84.88 725 GLU B N 1
ATOM 11659 C CA . GLU B 1 725 ? 5.902 51.312 46.594 1 84.88 725 GLU B CA 1
ATOM 11660 C C . GLU B 1 725 ? 6.387 52.719 46.219 1 84.88 725 GLU B C 1
ATOM 11662 O O . GLU B 1 725 ? 7.055 52.906 45.219 1 84.88 725 GLU B O 1
ATOM 11667 N N . ASN B 1 726 ? 6.027 53.719 46.969 1 84.44 726 ASN B N 1
ATOM 11668 C CA . ASN B 1 726 ? 6.527 55.094 46.969 1 84.44 726 ASN B CA 1
ATOM 11669 C C . ASN B 1 726 ? 5.945 55.906 45.781 1 84.44 726 ASN B C 1
ATOM 11671 O O . ASN B 1 726 ? 6.461 56.969 45.438 1 84.44 726 ASN B O 1
ATOM 11675 N N . ILE B 1 727 ? 5.074 55.312 45.031 1 85.75 727 ILE B N 1
ATOM 11676 C CA . ILE B 1 727 ? 4.398 56.062 44 1 85.75 727 ILE B CA 1
ATOM 11677 C C . ILE B 1 727 ? 2.891 56.031 44.219 1 85.75 727 ILE B C 1
ATOM 11679 O O . ILE B 1 727 ? 2.242 55 44.031 1 85.75 727 ILE B O 1
ATOM 11683 N N . GLN B 1 728 ? 2.391 57.188 44.594 1 84 728 GLN B N 1
ATOM 11684 C CA . GLN B 1 728 ? 0.975 57.281 44.938 1 84 728 GLN B CA 1
ATOM 11685 C C . GLN B 1 728 ? 0.102 57.031 43.719 1 84 728 GLN B C 1
ATOM 11687 O O . GLN B 1 728 ? 0.334 57.656 42.656 1 84 728 GLN B O 1
ATOM 11692 N N . GLY B 1 729 ? -0.806 56.188 43.719 1 86.62 729 GLY B N 1
ATOM 11693 C CA . GLY B 1 729 ? -1.792 55.969 42.688 1 86.62 729 GLY B CA 1
ATOM 11694 C C . GLY B 1 729 ? -1.316 55 41.625 1 86.62 729 GLY B C 1
ATOM 11695 O O . GLY B 1 729 ? -2.057 54.656 40.688 1 86.62 729 GLY B O 1
ATOM 11696 N N . ALA B 1 730 ? -0.052 54.625 41.812 1 94.12 730 ALA B N 1
ATOM 11697 C CA . ALA B 1 730 ? 0.516 53.719 40.812 1 94.12 730 ALA B CA 1
ATOM 11698 C C . ALA B 1 730 ? 0.365 52.25 41.25 1 94.12 730 ALA B C 1
ATOM 11700 O O . ALA B 1 730 ? 0.533 51.938 42.438 1 94.12 730 ALA B O 1
ATOM 11701 N N . TYR B 1 731 ? -0.049 51.438 40.312 1 95.94 731 TYR B N 1
ATOM 11702 C CA . TYR B 1 731 ? -0.278 50.031 40.594 1 95.94 731 TYR B CA 1
ATOM 11703 C C . TYR B 1 731 ? 0.43 49.156 39.562 1 95.94 731 TYR B C 1
ATOM 11705 O O . TYR B 1 731 ? 0.678 49.562 38.438 1 95.94 731 TYR B O 1
ATOM 11713 N N . ARG B 1 732 ? 0.787 48 39.969 1 94.62 732 ARG B N 1
ATOM 11714 C CA . ARG B 1 732 ? 1.345 46.969 39.094 1 94.62 732 ARG B CA 1
ATOM 11715 C C . ARG B 1 732 ? 0.403 45.781 38.969 1 94.62 732 ARG B C 1
ATOM 11717 O O . ARG B 1 732 ? -0.226 45.375 39.938 1 94.62 732 ARG B O 1
ATOM 11724 N N . ARG B 1 733 ? 0.319 45.25 37.719 1 95.5 733 ARG B N 1
ATOM 11725 C CA . ARG B 1 733 ? -0.505 44.094 37.469 1 95.5 733 ARG B CA 1
ATOM 11726 C C . ARG B 1 733 ? 0.114 42.844 38.125 1 95.5 733 ARG B C 1
ATOM 11728 O O . ARG B 1 733 ? 1.332 42.656 38.062 1 95.5 733 ARG B O 1
ATOM 11735 N N . VAL B 1 734 ? -0.724 41.969 38.688 1 93.12 734 VAL B N 1
ATOM 11736 C CA . VAL B 1 734 ? -0.198 40.75 39.25 1 93.12 734 VAL B CA 1
ATOM 11737 C C . VAL B 1 734 ? -1.008 39.562 38.781 1 93.12 734 VAL B C 1
ATOM 11739 O O . VAL B 1 734 ? -0.646 38.406 39.031 1 93.12 734 VAL B O 1
ATOM 11742 N N . GLY B 1 735 ? -2.102 39.812 38.031 1 92.81 735 GLY B N 1
ATOM 11743 C CA . GLY B 1 735 ? -2.852 38.688 37.469 1 92.81 735 GLY B CA 1
ATOM 11744 C C . GLY B 1 735 ? -4.258 39.062 37.062 1 92.81 735 GLY B C 1
ATOM 11745 O O . GLY B 1 735 ? -4.578 40.25 36.938 1 92.81 735 GLY B O 1
ATOM 11746 N N . ILE B 1 736 ? -5.043 38.062 36.719 1 92 736 ILE B N 1
ATOM 11747 C CA . ILE B 1 736 ? -6.434 38.219 36.312 1 92 736 ILE B CA 1
ATOM 11748 C C . ILE B 1 736 ? -7.324 37.281 37.125 1 92 736 ILE B C 1
ATOM 11750 O O . ILE B 1 736 ? -6.918 36.156 37.469 1 92 736 ILE B O 1
ATOM 11754 N N . ALA B 1 737 ? -8.469 37.781 37.469 1 87.75 737 ALA B N 1
ATOM 11755 C CA . ALA B 1 737 ? -9.43 37 38.25 1 87.75 737 ALA B CA 1
ATOM 11756 C C . ALA B 1 737 ? -10.758 36.875 37.5 1 87.75 737 ALA B C 1
ATOM 11758 O O . ALA B 1 737 ? -11.203 37.812 36.844 1 87.75 737 ALA B O 1
ATOM 11759 N N . PHE B 1 738 ? -11.273 35.656 37.594 1 82.75 738 PHE B N 1
ATOM 11760 C CA . PHE B 1 738 ? -12.602 35.375 37.062 1 82.75 738 PHE B CA 1
ATOM 11761 C C . PHE B 1 738 ? -13.594 35.094 38.188 1 82.75 738 PHE B C 1
ATOM 11763 O O . PHE B 1 738 ? -13.281 34.344 39.094 1 82.75 738 PHE B O 1
ATOM 11770 N N . ASP B 1 739 ? -14.562 35.844 38.188 1 71.31 739 ASP B N 1
ATOM 11771 C CA . ASP B 1 739 ? -15.484 35.688 39.312 1 71.31 739 ASP B CA 1
ATOM 11772 C C . ASP B 1 739 ? -16.938 35.688 38.844 1 71.31 739 ASP B C 1
ATOM 11774 O O . ASP B 1 739 ? -17.297 36.5 37.969 1 71.31 739 ASP B O 1
ATOM 11778 N N . ASN B 1 740 ? -17.531 34.625 39.188 1 62.84 740 ASN B N 1
ATOM 11779 C CA . ASN B 1 740 ? -18.969 34.625 38.938 1 62.84 740 ASN B CA 1
ATOM 11780 C C . ASN B 1 740 ? -19.688 35.594 39.844 1 62.84 740 ASN B C 1
ATOM 11782 O O . ASN B 1 740 ? -20.906 35.812 39.719 1 62.84 740 ASN B O 1
ATOM 11786 N N . ILE B 1 741 ? -18.969 36.062 40.844 1 53.44 741 ILE B N 1
ATOM 11787 C CA . ILE B 1 741 ? -19.688 36.781 41.875 1 53.44 741 ILE B CA 1
ATOM 11788 C C . ILE B 1 741 ? -19.812 38.25 41.5 1 53.44 741 ILE B C 1
ATOM 11790 O O . ILE B 1 741 ? -18.891 38.844 40.906 1 53.44 741 ILE B O 1
ATOM 11794 N N . ASP B 1 742 ? -20.953 38.656 41.125 1 55.62 742 ASP B N 1
ATOM 11795 C CA . ASP B 1 742 ? -21.312 40.062 40.969 1 55.62 742 ASP B CA 1
ATOM 11796 C C . ASP B 1 742 ? -20.469 40.969 41.875 1 55.62 742 ASP B C 1
ATOM 11798 O O . ASP B 1 742 ? -20.969 41.5 42.875 1 55.62 742 ASP B O 1
ATOM 11802 N N . ILE B 1 743 ? -19.188 40.469 42.062 1 52.25 743 ILE B N 1
ATOM 11803 C CA . ILE B 1 743 ? -18.266 41.156 42.938 1 52.25 743 ILE B CA 1
ATOM 11804 C C . ILE B 1 743 ? -18.703 42.594 43.125 1 52.25 743 ILE B C 1
ATOM 11806 O O . ILE B 1 743 ? -18.797 43.094 44.25 1 52.25 743 ILE B O 1
ATOM 11810 N N . LEU B 1 744 ? -18.609 43.375 41.969 1 57.22 744 LEU B N 1
ATOM 11811 C CA . LEU B 1 744 ? -18.719 44.812 42.125 1 57.22 744 LEU B CA 1
ATOM 11812 C C . LEU B 1 744 ? -20.156 45.281 41.906 1 57.22 744 LEU B C 1
ATOM 11814 O O . LEU B 1 744 ? -20.406 46.469 41.656 1 57.22 744 LEU B O 1
ATOM 11818 N N . GLU B 1 745 ? -21 44.406 41.781 1 53.81 745 GLU B N 1
ATOM 11819 C CA . GLU B 1 745 ? -22.297 45.062 41.719 1 53.81 745 GLU B CA 1
ATOM 11820 C C . GLU B 1 745 ? -22.484 46.031 42.875 1 53.81 745 GLU B C 1
ATOM 11822 O O . GLU B 1 745 ? -23.375 46.906 42.844 1 53.81 745 GLU B O 1
ATOM 11827 N N . ARG B 1 746 ? -21.734 45.719 43.938 1 50.44 746 ARG B N 1
ATOM 11828 C CA . ARG B 1 746 ? -22.047 46.719 44.969 1 50.44 746 ARG B CA 1
ATOM 11829 C C . ARG B 1 746 ? -21.5 48.062 44.594 1 50.44 746 ARG B C 1
ATOM 11831 O O . ARG B 1 746 ? -20.281 48.25 44.5 1 50.44 746 ARG B O 1
ATOM 11838 N N . GLY B 1 747 ? -22.219 48.688 43.938 1 58.09 747 GLY B N 1
ATOM 11839 C CA . GLY B 1 747 ? -22.281 50.094 43.625 1 58.09 747 GLY B CA 1
ATOM 11840 C C . GLY B 1 747 ? -21.016 50.844 44.031 1 58.09 747 GLY B C 1
ATOM 11841 O O . GLY B 1 747 ? -21.078 52 44.469 1 58.09 747 GLY B O 1
ATOM 11842 N N . ALA B 1 748 ? -19.766 50.125 43.969 1 67.75 748 ALA B N 1
ATOM 11843 C CA . ALA B 1 748 ? -18.625 50.938 44.375 1 67.75 748 ALA B CA 1
ATOM 11844 C C . ALA B 1 748 ? -18.266 51.969 43.312 1 67.75 748 ALA B C 1
ATOM 11846 O O . ALA B 1 748 ? -18.266 51.656 42.125 1 67.75 748 ALA B O 1
ATOM 11847 N N . PRO B 1 749 ? -18.172 53.156 43.688 1 80.69 749 PRO B N 1
ATOM 11848 C CA . PRO B 1 749 ? -17.812 54.25 42.75 1 80.69 749 PRO B CA 1
ATOM 11849 C C . PRO B 1 749 ? -16.453 54 42.094 1 80.69 749 PRO B C 1
ATOM 11851 O O . PRO B 1 749 ? -15.562 53.406 42.688 1 80.69 749 PRO B O 1
ATOM 11854 N N . PRO B 1 750 ? -16.359 54.312 40.844 1 90.31 750 PRO B N 1
ATOM 11855 C CA . PRO B 1 750 ? -15.078 54.156 40.156 1 90.31 750 PRO B CA 1
ATOM 11856 C C . PRO B 1 750 ? -13.977 55.062 40.719 1 90.31 750 PRO B C 1
ATOM 11858 O O . PRO B 1 750 ? -14.258 56.156 41.219 1 90.31 750 PRO B O 1
ATOM 11861 N N . SER B 1 751 ? -12.867 54.5 40.844 1 91.62 751 SER B N 1
ATOM 11862 C CA . SER B 1 751 ? -11.672 55.25 41.25 1 91.62 751 SER B CA 1
ATOM 11863 C C . SER B 1 751 ? -10.641 55.25 40.125 1 91.62 751 SER B C 1
ATOM 11865 O O . SER B 1 751 ? -10.703 54.438 39.188 1 91.62 751 SER B O 1
ATOM 11867 N N . ARG B 1 752 ? -9.758 56.25 40.281 1 94.12 752 ARG B N 1
ATOM 11868 C CA . ARG B 1 752 ? -8.719 56.406 39.25 1 94.12 752 ARG B CA 1
ATOM 11869 C C . ARG B 1 752 ? -7.461 55.625 39.625 1 94.12 752 ARG B C 1
ATOM 11871 O O . ARG B 1 752 ? -7.012 55.656 40.781 1 94.12 752 ARG B O 1
ATOM 11878 N N . PHE B 1 753 ? -6.953 54.938 38.625 1 95.62 753 PHE B N 1
ATOM 11879 C CA . PHE B 1 753 ? -5.758 54.156 38.844 1 95.62 753 PHE B CA 1
ATOM 11880 C C . PHE B 1 753 ? -4.742 54.375 37.719 1 95.62 753 PHE B C 1
ATOM 11882 O O . PHE B 1 753 ? -5.121 54.594 36.562 1 95.62 753 PHE B O 1
ATOM 11889 N N . ILE B 1 754 ? -3.469 54.344 38.031 1 96.81 754 ILE B N 1
ATOM 11890 C CA . ILE B 1 754 ? -2.373 54.375 37.062 1 96.81 754 ILE B CA 1
ATOM 11891 C C . ILE B 1 754 ? -1.628 53.062 37.094 1 96.81 754 ILE B C 1
ATOM 11893 O O . ILE B 1 754 ? -1.024 52.688 38.094 1 96.81 754 ILE B O 1
ATOM 11897 N N . LEU B 1 755 ? -1.728 52.344 36 1 97 755 LEU B N 1
ATOM 11898 C CA . LEU B 1 755 ? -1.028 51.062 35.844 1 97 755 LEU B CA 1
ATOM 11899 C C . LEU B 1 755 ? 0.341 51.281 35.188 1 97 755 LEU B C 1
ATOM 11901 O O . LEU B 1 755 ? 0.453 51.906 34.156 1 97 755 LEU B O 1
ATOM 11905 N N . ILE B 1 756 ? 1.334 50.656 35.812 1 94.38 756 ILE B N 1
ATOM 11906 C CA . ILE B 1 756 ? 2.684 50.812 35.281 1 94.38 756 ILE B CA 1
ATOM 11907 C C . ILE B 1 756 ? 3.289 49.406 35.062 1 94.38 756 ILE B C 1
ATOM 11909 O O . ILE B 1 756 ? 2.912 48.469 35.75 1 94.38 756 ILE B O 1
#

Secondary structure (DSSP, 8-state):
------------------TTTGGG-GGGSEE-GGG-S-SSS---EEEEE-HHHHHHHHHTT-HHHHHHHHHHHHHH-S---------------TTGGGG---------------------------------------------EEEEE-TTS-EEEEE--S---SSHHHH--EEEEEEETT--SBPS-GGG-EE-PPBSS--HHHHHHHHHHHHHHHTT-STT--------S-EEEE-SS-EEEE-----TTEEEEE-SS-----TT--SSB--GGGS-HHHHHHHHHHHHHT--EEE-HHHHS-TT-HHHHHHHHHHHHHHHHT-SEEEE-TT-SSTTS-SSPPP-EEEE-TTHHHHH---S---TTS--S----EEEE--PEEEEB-SSTTBPPEEEE---HHHHHHHHT---TTHHHH-GGGGBHHHHHHHHH-SEEEEE-SS-EEEEESS-EEETTSHHHHHHTTHHHHHHHHHHS----GGGT-TTHHHHHHHHHHHSPS-HHHHHHHHHHHHHHHHHHHTSB-SSGGGGTGGGHHHHHHHHHHH-PPEETTEEGGGHHHHTT-B--TTSTTGGG-EE--SS--TTSGGGEE-STTBB--B----SEEEE-TT-EE-GGG-EEEESSSTTS-EEEEEEEEEE-EEEEEEE--SS-SS-BEEE-TT----S-----EEEESSTT-TTTPPPTT-EEEEEEEEEEESSSEEEEEEEEEEPTT-TTEEEEEEEEEESS-GGGS-PPPEEEEE-/------------------TTTGGG-GGGSEE-GGG-S-SSS---EEEEE-HHHHHHHHHTT-HHHHHHHHHHHHHH-S---------------TTGGG----------------------------------------------EEEEE-TTS-EEEEE------SSHHHH--EEEEEEETT--SBPS-TTS-EE-PPBSS--HHHHHHHHHHHHHHHTT-STT--------SEEEEE-SS-EEEEE----TTEEEEE-SS-----TT--SSB--GGGS-HHHHHHHHHHHHHT--EEEEHHHHS-TT-HHHHHHHHHHHHHHHHT-SEEEE-TT-SSTTS-SSPPP-EEEE-TTHHHHH---S---TTS-SS----EEEE--PEEEEB-SSTTBPPEEEE---HHHHHHHHT---TTHHHH-GGGGBHHHHHHHHH-SEEEEE-SS-EEEEESS-EEETTSHHHHHHTTHHHHHHHHHHS----GGGT-TTHHHHHHHHHHHSPP-HHHHHHHHHHHHHHHHHHHTSB-SSGGGGTGGGHHHHHHHHHHH-PPEETTEEGGGHHHHTT-B--TTSTTGGG-EE--SS--TTSGGGEE-STTBB--B----SEEEE-TT-EE-GGG-EEEESSSTTS-EEEEEEEEEE-EEEEEEE--SS-TT-BEEE-TT---TT-----EEEESSTT-TTTPPPTT-EEEEEEEEEEESSSEEEEEEEEEEPTT-TTEEEEEEEEEE-S-GGGTTPPPEEEEE-

Organism: Fusarium solani (NCBI:txid169388)

Nearest PDB structures (foldseek):
  4pn1-assembly1_B  TM=3.340E-01  e=2.708E+00  Schizosaccharomyces pombe
  3rmx-assembly2_B  TM=1.909E-01  e=1.065E+00  Clostridium botulinum
  4pn1-assembly3_A  TM=3.305E-01  e=6.208E+00  Schizosaccharomyces pombe
  4pn1-assembly1_B  TM=3.330E-01  e=2.177E+00  Schizosaccharomyces pombe
  4pn1-assembly3_A  TM=3.259E-01  e=4.218E+00  Schizosaccharomyces pombe

Foldseek 3D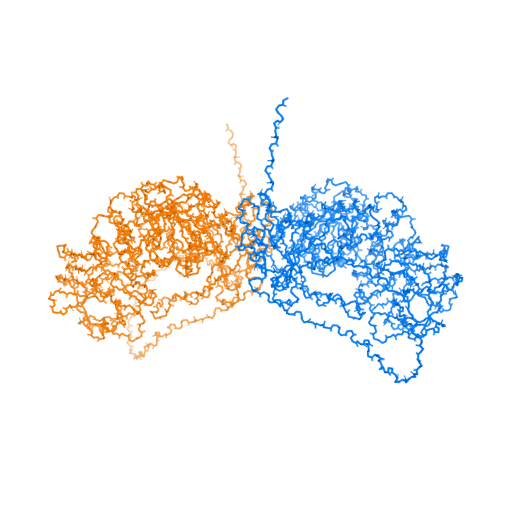i:
DCPPDPDDDPPPPPPDQQPACRLVPLVVFAAPPVRPDDPFFSHKGKDFAALVSLVVVVVVVDLVSVQVNVLCCVQQNPDHDPQPDPPPPPPCPVPPPVVDDPDDPDDDDDDDDDDDDDDDDDDPDDPDDPDPPPPPPPPRDGGQKMWIFDQLFAIKIFGNRQPQDPDSSSQQGMKTKAFDPPFPFAAPDNRGHYWYDFDQWDALQNVLVVVVVVLVVCVVPPLLQFDQDAFQQWKWFADPPFIWIDRDGTDLAEEEELFADQPDDDQVRPRDTDDLVPFAQAVNRVSSSCVSNVGTIYDYCSPRARPPDPVSCVVRLLRLLVRLLRHNEYEYLFQDNHSNDYSTDRAKAKGFGSNQVVLQPPPVPVQQAPLSRPLGDMDIDDDDWDWAQTPPNSHGIMIMDRDRPQLLLLLLVNHDSCSVRWGVSSLALLVVSSSLNHQKYWYSTRHWIKIDGLQAIQTNTGRRVSLSVCVVSVVVSCVVPQCQPCVVPHSNDLSNLLSVLLPDAADPVSLVSLQVSLQVSVASSQLGFDPDLQCSLSSCVSSVVSSCVSHVFADAQSDTPVCLLQLQLKFQFSNRPQSQQKDFADQAPFLSHQSRIDRDHGGGRIHHDSFSDWDWDPQKAWDVVQWDWDAPDDSRHHTRHTKTKIWFFKAKWFWADDVPRSGAIFIDGPPPPPVPPPQTKHWGWRHCNDPVQHDDGGDIWMWGFTTWTDDPAIKTKTFTWADDPPDPQEIGTTTIIIGNPPVVPVPGHIDMHMGD/DDPPDPDDDPDPPPPDQQPACRLVPLVVFAAPPVRPDDPAFSHKGKDFAALVSLVVVVVVVPLVSVQVNVLCCVQQNPDHDPQPDPPPPPPCPVPPPVVDDPDPPDDDDDDDDDDDDDDDDDDDDDPDDPDPPPPPPPPRDGGQKMWIFDQLFWIKIFGNRQPQDPDSSSQFGMKTKAFDPPFPFAAPDNSRHYWYDFDQWDALQNVLVVVVVVLVVCVVPPLLQFDQDAFQQWKWFADPPFIWIDRDGTDLAEEEELFADQPPDDQVRPGDTDDLVVFAQAVNRVSSSCVSNVGTIYDYCSVRARPPDPVSCVVRLLRLLVRLLRHNEYEYLFQDNGSNDYSTDRAKAKGFGSNQVVLQPPPVCVQQAPLNRPLGDMDIHDDDWDWAQTPPNSHTIMIMDRDNCQLLLLLLVNHDSCSVRWGVSSLALLVLSSSLNHQKYWYSTRHWIKIDGLQAIQTNTGRRVSLSVCVVSVVVSCVVPPCQPCVPPDSNDLSNLLSVLLPDAADPVSLVSLQVSLQVSVASSQLGFYPDLQCSLSSCVSSVVSSCVSHVFADAQSDTPVCLLQLQLKFQFSNRPQSQQKDFADQAPFQSHQSRIDRDHGGGRIHHDSFSDWDWDPQKAWDVVQWDWDAPDDSRHHTRHTKTKIWFFKAKWFWADDVPRNTAIFIDGPPPPPPPPPQTKHWGWRHCNDPVQHDDGGDIWMWGFTTWTDDPAIKTKTFTWADDPPDPQEIGTTTIIIDSPPVVVVPGHIDMHMGD

Solvent-accessible surface area (backbone atoms only — not comparable to full-atom values): 82437 Å² total; per-residue (Å²): 132,85,76,73,73,81,72,80,73,78,76,80,75,80,79,84,65,43,88,64,63,46,74,67,43,72,87,79,40,42,66,40,67,94,57,54,66,78,91,79,59,81,57,53,19,35,42,74,37,33,63,66,47,30,48,52,39,24,75,71,62,36,63,65,30,35,48,51,43,50,52,43,35,58,51,58,45,83,71,83,76,76,71,72,72,73,73,77,74,70,77,69,71,57,74,65,62,72,72,59,77,74,78,74,80,82,74,86,83,87,79,82,86,77,85,75,87,86,76,90,74,83,76,80,81,77,83,79,80,80,79,79,77,74,70,79,68,66,85,69,65,69,58,37,29,32,44,35,45,31,84,57,25,44,23,37,40,32,58,60,65,72,78,48,48,91,47,73,47,31,29,56,36,47,40,27,33,16,25,34,62,65,29,82,45,51,71,74,52,80,60,23,28,58,21,45,69,48,53,62,41,54,38,59,65,34,48,34,54,54,48,52,54,52,47,61,60,46,69,71,36,75,81,47,60,60,71,59,76,38,58,49,70,35,32,33,40,42,55,98,85,48,42,30,45,37,78,43,79,46,63,69,55,27,28,35,48,55,76,65,57,74,64,86,74,78,80,80,67,58,72,48,75,57,56,70,88,73,46,44,43,24,56,50,45,50,52,56,29,29,57,69,62,72,44,42,38,39,38,37,63,56,75,46,33,53,82,93,35,66,67,51,33,57,57,47,59,66,42,44,41,43,42,34,43,29,22,55,37,30,40,30,43,16,44,30,78,38,46,73,36,55,65,60,52,83,50,31,42,54,46,53,38,48,54,32,56,69,35,61,57,60,57,86,75,68,59,50,57,56,79,52,68,47,73,45,58,74,44,69,43,72,76,60,39,26,46,40,25,43,37,57,78,74,33,21,39,32,33,36,38,70,57,58,58,42,55,52,22,38,74,28,68,67,32,69,82,40,20,69,70,29,23,42,38,69,42,29,30,52,45,51,38,43,58,59,43,22,30,26,36,40,36,37,34,28,61,45,53,33,39,42,43,56,86,49,41,36,36,51,41,28,53,47,39,32,48,46,70,48,42,64,63,45,49,61,52,47,73,73,41,82,73,61,68,57,76,83,72,44,54,68,37,60,48,41,51,52,49,51,38,61,68,44,67,72,41,73,65,40,34,51,50,42,52,55,47,47,45,51,48,46,32,54,48,17,74,16,37,36,94,50,74,82,40,68,39,53,40,45,28,49,56,51,50,50,47,30,69,30,52,72,55,51,77,43,65,91,34,38,64,91,43,38,59,66,52,55,56,43,31,38,48,80,87,42,82,55,37,61,53,10,37,75,48,74,74,41,39,26,50,70,26,59,82,18,30,27,23,53,88,43,26,40,41,35,31,56,76,90,59,66,42,78,45,69,36,86,55,45,42,77,40,64,91,55,39,52,62,44,46,50,94,44,89,49,30,52,50,48,36,41,35,43,23,35,27,22,28,62,48,68,27,34,32,41,69,59,88,78,56,53,53,52,38,32,48,47,60,77,84,65,68,71,74,78,70,74,70,73,29,50,25,31,40,47,26,59,64,24,86,86,69,34,78,49,70,66,38,73,35,37,34,33,44,32,26,39,28,34,66,97,53,67,29,36,37,23,42,26,28,38,77,41,87,97,38,89,60,31,26,29,53,50,30,30,32,45,28,74,56,71,72,70,63,61,76,52,67,58,43,77,41,32,39,49,138,83,80,71,76,81,72,79,73,78,76,80,75,82,78,85,65,42,87,66,64,46,75,67,41,71,85,78,40,42,64,40,67,94,53,52,66,77,91,77,59,81,56,52,20,33,40,74,37,33,63,66,47,29,48,53,40,24,75,71,61,35,64,66,31,33,50,53,43,49,51,43,34,58,52,60,45,83,70,82,77,75,72,70,73,72,74,75,74,69,76,68,71,56,74,66,69,65,75,65,78,85,74,79,82,71,77,86,82,88,81,82,88,79,82,79,88,82,76,90,71,84,79,80,84,78,83,78,80,80,77,80,78,76,72,79,69,66,85,69,65,68,56,35,27,32,44,35,43,33,83,59,24,44,24,34,39,33,57,60,68,64,78,44,51,90,49,71,49,30,34,56,36,47,39,28,32,17,25,33,62,64,28,82,45,52,70,74,46,83,59,31,14,62,22,46,68,49,53,62,41,53,39,61,66,33,48,33,54,53,47,51,53,53,48,58,60,45,68,72,37,75,80,47,61,62,70,60,75,39,56,49,72,35,33,34,40,42,56,98,86,48,44,28,45,38,80,40,80,47,64,69,55,27,29,35,48,56,76,65,55,75,65,86,74,79,82,80,65,58,73,48,76,54,57,74,88,75,46,44,44,25,56,50,46,50,51,55,29,29,56,69,64,71,44,42,38,38,40,39,63,55,73,47,34,52,81,93,34,66,68,53,34,57,56,47,59,66,42,44,41,43,42,35,43,28,22,56,35,29,39,32,44,17,46,32,77,37,46,72,37,55,65,61,53,82,49,30,42,54,48,50,37,44,54,30,54,70,34,58,56,63,54,86,72,72,58,52,60,56,77,55,68,44,72,44,59,73,45,71,44,70,75,60,39,26,47,40,26,41,39,56,78,74,34,22,38,33,33,35,40,70,56,58,59,43,55,52,22,39,74,28,68,65,30,70,84,39,21,70,71,29,23,42,38,68,39,29,31,52,46,51,39,45,60,59,42,22,30,27,36,40,35,38,35,29,61,46,53,33,39,40,42,56,87,50,43,37,36,52,41,28,55,46,37,32,49,46,70,48,42,64,63,45,48,59,51,47,73,73,40,82,72,64,67,58,77,84,72,49,51,70,36,59,49,40,50,52,50,50,38,63,68,44,69,70,41,72,64,42,33,51,50,43,53,55,46,49,48,51,48,46,30,53,48,19,73,17,37,36,93,52,71,82,39,68,39,54,39,45,27,50,55,51,50,48,46,30,70,32,50,72,52,52,77,43,64,90,34,38,65,91,43,39,60,66,53,55,56,44,31,38,47,79,88,43,81,56,39,60,53,11,36,76,49,76,74,41,39,25,51,68,26,58,81,19,31,29,22,51,88,44,27,40,40,35,30,56,76,89,60,64,40,77,46,69,36,87,56,44,41,77,40,64,91,55,38,53,61,44,45,49,96,44,87,48,32,51,50,49,36,41,35,42,24,34,27,24,29,64,47,67,28,34,32,40,68,55,90,78,54,52,60,44,38,33,52,48,61,77,85,64,70,71,74,78,67,75,73,75,31,50,26,30,41,46,24,60,64,25,86,88,70,33,78,49,70,67,38,72,36,37,33,31,45,31,24,38,28,34,66,97,54,67,27,34,36,22,42,26,29,38,76,40,84,96,39,89,61,32,26,29,52,49,30,30,30,46,27,73,56,71,71,65,65,61,78,49,70,56,42,78,41,32,37,49

pLDDT: mean 74.65, std 23.5, range [15.12, 98.19]

Sequence (1512 aa):
MANEDLGDSPSAGKENVCPACLNLEYDRFDVSERFSEPDRYPAPRSRRINREKIIEAAQQFCPICTVLDEGMAAFWGDESWEAEEESEHSYDDSTTDENEDKKHDSEKGNEANQDSAQSLAGPDPSVSSSTENSSEEEPCGRPNISIELRPGRSLFLRRLDLKLRSNLTDRLGRIEFSTNENDPRSPFHSAFGRGAVPVCHLSPDSAAGILKRWLKSCDKHEQCSVKSQSQPKRLIYISSDEQRLRDQKSPADLLAICDSQPLLGKSDRSIRGIEWEELPTLFQDVIILLRKLSLSYLWIDSMCIIQDDDDDWLEQSAQMAGIYSHSYLNLAAATSQNSSQSLFRTRFQVFADVDASVSAQSDSSLHPDSSWWPSPKMHYERWTTGVIQPMDTSTAAVLVRPPNVLGHGSILGDEYLGRALECPLLDRAWVYQEKLLAPRTACFSCSELMWQCRESVACECRDMDNNWKILPEMEVMLEKQSPAPPLLLVDCWEKRWFDKIQRNPPSVDVSRQARDFWHTVVTQYASMALTRESDRAYAIAGVALKIQEATKDKYLAGLWLQDLPLGLAWGNYPFLKDYKNATRLGGGIPSWSWMSLQRGGPYLSAAYGLFESFETDPRVGIIEEGTWCRTDGHQFGSVRSGQIELEAASVTVTVSTTDESTMGFSFSIPGDEDEDDEDNHQFLADCPCDPTESLKDGDSVLLLLLGKATLMEPLSICLAVKPVENIQGAYRRVGIAFDNIDILERGAPPSRFILIMANEDLGDSPSAGKENVCPACLNLEYDRFDVSERFSEPDRYPAPRSRRINREKIIEAAQQFCPICTVLDEGMAAFWGDESWEAEEESEHSYDDSTTDENEDKKHDSEKGNEANQDSAQSLAGPDPSVSSSTENSSEEEPCGRPNISIELRPGRSLFLRRLDLKLRSNLTDRLGRIEFSTNENDPRSPFHSAFGRGAVPVCHLSPDSAAGILKRWLKSCDKHEQCSVKSQSQPKRLIYISSDEQRLRDQKSPADLLAICDSQPLLGKSDRSIRGIEWEELPTLFQDVIILLRKLSLSYLWIDSMCIIQDDDDDWLEQSAQMAGIYSHSYLNLAAATSQNSSQSLFRTRFQVFADVDASVSAQSDSSLHPDSSWWPSPKMHYERWTTGVIQPMDTSTAAVLVRPPNVLGHGSILGDEYLGRALECPLLDRAWVYQEKLLAPRTACFSCSELMWQCRESVACECRDMDNNWKILPEMEVMLEKQSPAPPLLLVDCWEKRWFDKIQRNPPSVDVSRQARDFWHTVVTQYASMALTRESDRAYAIAGVALKIQEATKDKYLAGLWLQDLPLGLAWGNYPFLKDYKNATRLGGGIPSWSWMSLQRGGPYLSAAYGLFESFETDPRVGIIEEGTWCRTDGHQFGSVRSGQIELEAASVTVTVSTTDESTMGFSFSIPGDEDEDDEDNHQFLADCPCDPTESLKDGDSVLLLLLGKATLMEPLSICLAVKPVENIQGAYRRVGIAFDNIDILERGAPPSRFILI

Radius of gyration: 44.23 Å; Cα contacts (8 Å, |Δi|>4): 2968; chains: 2; bounding box: 147×133×122 Å

InterPro domains:
  IPR010730 Heterokaryon incompatibility [PF06985] (275-434)